Protein AF-A0AAD3CP32-F1 (afdb_monomer_lite)

Sequence (875 aa):
MKNHYMLLITLTLLAVNCCNANNIFVSIHEHEYEEVLSDRDNLRQKASFYEPKSVNEIVAQGLCKDNAHFRFMVERNGKRRRRNCSYLSTPKRSLVQKRRELCHGKVARKCKWSCGKCSNSAKNDSSFSFQLQWSGKVVRCKWITDTQKKKRKDRQTKYCSNSVIRNACKSSCGHFTLPTYSPTSLSTLSSAPSNFPSLSSYPSNNPSHSPSELSSTNPSFRPTSIPTLNPTTIPSNLPSMVPSLIPSSSPSLSLIPSSSPTLSFNPSSNPSISTVPSSLPSVSMQPTICENDSNYSFLIDAEGTMVSCDWLSSSPILGAYRRRLYCNSEVTSACKWSCGLCESSLFDDESFLFVDDDNIKRGCEWLTIGSDVYDTLSKQEQYCEKVMNATIVEEKCKLSCAKHNSVKRGLITNAQTNSIARSHFLDAVSWTYNFDIFLKEEEGASWFDLHGIEYVPMIAKPWILNGNKPKCVFRKGIYPKDNVDYPLCTTQQVIDDVARSKAERKNGAPVRFLIGFNELYKEPFTLQGWETAYFWSVYVQPAAVANNLTLVSPTLNANKSTVEWFATFLKQCYKRRNDENYPCDVDLIKKLNIHQYDCKESLWNSWYNGYDTSLLISSLLEHMEGYRDRADWKDYFMNRRKLWITETSCMWDIMNIKGKNRKFRLPYASSKEQCEQITGQKPDLYGKGSLAAMESLDSIERYAWWTLWNPTLLKPHYLTTKNGALTPVGRGFLNPGDKNVDCDFNGDMITADTAILHGQAELFFCKGTGTKMIRNIGKNSTVEFKIFMETDGNHAINVSYISAQKRPLTVQVNNNYESIQTFEMLETGKWCHEEGISTVLTLELDNFTMGENTITFGVNSTTDEAIIEWISIED

InterPro domains:
  IPR017853 Glycoside hydrolase superfamily [SSF51445] (435-710)
  IPR024655 Asl1-like, glycosyl hydrolase catalytic domain [PF11790] (503-731)

Radius of gyration: 39.51 Å; chains: 1; bounding box: 104×125×126 Å

pLDDT: mean 72.45, std 23.65, range [22.55, 98.62]

Foldseek 3Di:
DDDDDDDDDDDDDDDDDDDDDDDDDDDDDDDDDDDDDDDDDDDDDDDDDDDDDDPPPDPPPPQDAAQQPDWDWDADPNDIDIDGLCVLVDPPDDSVVSLVPQCDDPSVRRNVVSNVVDDDDQAAQPSDWDADPPPRDIDGLCVLVVDPPVSNVVSLVVQCVDVVSCSRNRNSNDDDDDDDDDDDDDDDDDDDDDDDDDDDDDDDDDDDDDDDDDDDDDDDDDDDDDDDDDDDDDDDDDDDDDDDDDDDDDDDDDDDDDDDDDDDDDDDDDDDDDDDDDDDDDDDDDDDDDAAQQPDWDDDDPVGDIDGLCVCVVDPVCNVVSLVPPVDVVSCVRSVVSNPVDQPQQAAQQPDWFADPVRDTDGLVVLCDDPDVVRNVCSLVVQQQDQGPNRRNCSRNVNSNQQQVDAFEEAAQQAQFDLLLVVLCLSHAQEYEHQALADDVSSPLVVCFSSQRAYEHEPADQFHDDPPHGCAGCDFPLDDPDNDGGHHDAQVNLLVSNLVRQVSSVSHHHHAAYEYYEPCCDPPHHDALLVSLQSCQGHVVSSCVSNNHQYEYYEAEPDLSRLLRPLSNQLNQLVQCPPPRRHRDPLSHQEYEYEYEAWALVVCCQQQQQDPRHPSLVSNLVNNPPRDDSVVSSCSQRPRYAYAHEEYFNQQHWDPDPPDDTDGAFPGAAQLRRLCSFQCVVCVGRNLIDLVSLSPGPSRSHYYYPHCDDDPAFGRTHQADSHNFGALNVQSSSRGSHNPRDSDGDFDWAFQVQKDKADPWDWDQFPLARAIWIFPAAQRIKIKDKDADQAWWKFKKKWKWADLAWFKKWKAKQPDPVQIDIHGDHHSNDDRVVNGGIHITIDIGTTDHHTMMMMMIRPPGNDTGIMTGTMGTRD

Structure (mmCIF, N/CA/C/O backbone):
data_AF-A0AAD3CP32-F1
#
_entry.id   AF-A0AAD3CP32-F1
#
loop_
_atom_site.group_PDB
_atom_site.id
_atom_site.type_symbol
_atom_site.label_atom_id
_atom_site.label_alt_id
_atom_site.label_comp_id
_atom_site.label_asym_id
_atom_site.label_entity_id
_atom_site.label_seq_id
_atom_site.pdbx_PDB_ins_code
_atom_site.Cartn_x
_atom_site.Cartn_y
_atom_site.Cartn_z
_atom_site.occupancy
_atom_site.B_iso_or_equiv
_atom_site.auth_seq_id
_atom_site.auth_comp_id
_atom_site.auth_asym_id
_atom_site.auth_atom_id
_atom_site.pdbx_PDB_model_num
ATOM 1 N N . MET A 1 1 ? 10.447 -48.781 40.431 1.00 39.16 1 MET A N 1
ATOM 2 C CA . MET A 1 1 ? 10.511 -50.220 40.786 1.00 39.16 1 MET A CA 1
ATOM 3 C C . MET A 1 1 ? 9.714 -50.407 42.068 1.00 39.16 1 MET A C 1
ATOM 5 O O . MET A 1 1 ? 9.981 -49.649 42.985 1.00 39.16 1 MET A O 1
ATOM 9 N N . LYS A 1 2 ? 8.736 -51.313 42.184 1.00 36.41 2 LYS A N 1
ATOM 10 C CA . LYS A 1 2 ? 8.257 -52.400 41.291 1.00 36.41 2 LYS A CA 1
ATOM 11 C C . LYS A 1 2 ? 6.708 -52.481 41.345 1.00 36.41 2 LYS A C 1
ATOM 13 O O . LYS A 1 2 ? 6.086 -51.639 41.976 1.00 36.41 2 LYS A O 1
ATOM 18 N N . ASN A 1 3 ? 6.140 -53.465 40.645 1.00 33.88 3 ASN A N 1
ATOM 19 C CA . ASN A 1 3 ? 4.770 -54.009 40.690 1.00 33.88 3 ASN A CA 1
ATOM 20 C C . ASN A 1 3 ? 3.940 -53.689 41.959 1.00 33.88 3 ASN A C 1
ATOM 22 O O . ASN A 1 3 ? 4.453 -53.886 43.056 1.00 33.88 3 ASN A O 1
ATOM 26 N N . HIS A 1 4 ? 2.639 -53.380 41.820 1.00 31.62 4 HIS A N 1
ATOM 27 C CA . HIS A 1 4 ? 1.517 -54.304 42.128 1.00 31.62 4 HIS A CA 1
ATOM 28 C C . HIS A 1 4 ? 0.116 -53.639 42.009 1.00 31.62 4 HIS A C 1
ATOM 30 O O . HIS A 1 4 ? -0.079 -52.507 42.423 1.00 31.62 4 HIS A O 1
ATOM 36 N N . TYR A 1 5 ? -0.835 -54.392 41.437 1.00 31.75 5 TYR A N 1
ATOM 37 C CA . TYR A 1 5 ? -2.256 -54.572 41.814 1.00 31.75 5 TYR A CA 1
ATOM 38 C C . TYR A 1 5 ? -3.127 -53.438 42.437 1.00 31.75 5 TYR A C 1
ATOM 40 O O . TYR A 1 5 ? -2.931 -53.064 43.583 1.00 31.75 5 TYR A O 1
ATOM 48 N N . MET A 1 6 ? -4.261 -53.183 41.753 1.00 27.52 6 MET A N 1
ATOM 49 C CA . MET A 1 6 ? -5.658 -53.118 42.268 1.00 27.52 6 MET A CA 1
ATOM 50 C C . MET A 1 6 ? -6.206 -51.970 43.163 1.00 27.52 6 MET A C 1
ATOM 52 O O . MET A 1 6 ? -5.513 -51.352 43.954 1.00 27.52 6 MET A O 1
ATOM 56 N N . LEU A 1 7 ? -7.544 -51.832 43.054 1.00 26.80 7 LEU A N 1
ATOM 57 C CA . LEU A 1 7 ? -8.559 -51.200 43.933 1.00 26.80 7 LEU A CA 1
ATOM 58 C C . LEU A 1 7 ? -8.603 -49.659 44.146 1.00 26.80 7 LEU A C 1
ATOM 60 O O . LEU A 1 7 ? -7.890 -49.088 44.958 1.00 26.80 7 LEU A O 1
ATOM 64 N N . LEU A 1 8 ? -9.552 -49.015 43.445 1.00 26.50 8 LEU A N 1
ATOM 65 C CA . LEU A 1 8 ? -10.843 -48.479 43.953 1.00 26.50 8 LEU A CA 1
ATOM 66 C C . LEU A 1 8 ? -10.990 -47.845 45.372 1.00 26.50 8 LEU A C 1
ATOM 68 O O . LEU A 1 8 ? -10.505 -48.378 46.359 1.00 26.50 8 LEU A O 1
ATOM 72 N N . ILE A 1 9 ? -11.913 -46.855 45.428 1.00 27.30 9 ILE A N 1
ATOM 73 C CA . ILE A 1 9 ? -12.811 -46.424 46.547 1.00 27.30 9 ILE A CA 1
ATOM 74 C C . ILE A 1 9 ? -12.435 -45.189 47.431 1.00 27.30 9 ILE A C 1
ATOM 76 O O . ILE A 1 9 ? -11.701 -45.256 48.405 1.00 27.30 9 ILE A O 1
ATOM 80 N N . THR A 1 10 ? -13.058 -44.057 47.051 1.00 27.77 10 THR A N 1
ATOM 81 C CA . THR A 1 10 ? -13.763 -42.990 47.826 1.00 27.77 10 THR A CA 1
ATOM 82 C C . THR A 1 10 ? -13.176 -42.235 49.048 1.00 27.77 10 THR A C 1
ATOM 84 O O . THR A 1 10 ? -13.001 -42.794 50.119 1.00 27.77 10 THR A O 1
ATOM 87 N N . LEU A 1 11 ? -13.177 -40.896 48.902 1.00 26.94 11 LEU A N 1
ATOM 88 C CA . LEU A 1 11 ? -13.804 -39.846 49.752 1.00 26.94 11 LEU A CA 1
ATOM 89 C C . LEU A 1 11 ? -13.490 -39.639 51.264 1.00 26.94 11 LEU A C 1
ATOM 91 O O . LEU A 1 11 ? -13.594 -40.520 52.105 1.00 26.94 11 LEU A O 1
ATOM 95 N N . THR A 1 12 ? -13.402 -38.333 51.578 1.00 27.77 12 THR A N 1
ATOM 96 C CA . THR A 1 12 ? -13.848 -37.601 52.795 1.00 27.77 12 THR A CA 1
ATOM 97 C C . THR A 1 12 ? -13.090 -37.654 54.139 1.00 27.77 12 THR A C 1
ATOM 99 O O . THR A 1 12 ? -13.173 -38.613 54.886 1.00 27.77 12 THR A O 1
ATOM 102 N N . LEU A 1 13 ? -12.593 -36.454 54.497 1.00 25.73 13 LEU A N 1
ATOM 103 C CA . LEU A 1 13 ? -12.789 -35.716 55.767 1.00 25.73 13 LEU A CA 1
ATOM 104 C C . LEU A 1 13 ? -12.145 -36.180 57.095 1.00 25.73 13 LEU A C 1
ATOM 106 O O . LEU A 1 13 ? -12.479 -37.224 57.632 1.00 25.73 13 LEU A O 1
ATOM 110 N N . LEU A 1 14 ? -11.449 -35.202 57.712 1.00 25.34 14 LEU A N 1
ATOM 111 C CA . LEU A 1 14 ? -11.259 -34.969 59.163 1.00 25.34 14 LEU A CA 1
ATOM 112 C C . LEU A 1 14 ? -10.405 -36.000 59.953 1.00 25.34 14 LEU A C 1
ATOM 114 O O . LEU A 1 14 ? -10.471 -37.192 59.709 1.00 25.34 14 LEU A O 1
ATOM 118 N N . ALA A 1 15 ? -9.609 -35.633 60.970 1.00 26.36 15 ALA A N 1
ATOM 119 C CA . ALA A 1 15 ? -9.033 -34.343 61.396 1.00 26.36 15 ALA A CA 1
ATOM 120 C C . ALA A 1 15 ? -7.968 -34.592 62.507 1.00 26.36 15 ALA A C 1
ATOM 122 O O . ALA A 1 15 ? -7.661 -35.736 62.818 1.00 26.36 15 ALA A O 1
ATOM 123 N N . VAL A 1 16 ? -7.543 -33.513 63.192 1.00 27.88 16 VAL A N 1
ATOM 124 C CA . VAL A 1 16 ? -7.244 -33.484 64.648 1.00 27.88 16 VAL A CA 1
ATOM 125 C C . VAL A 1 16 ? -5.878 -34.028 65.150 1.00 27.88 16 VAL A C 1
ATOM 127 O O . VAL A 1 16 ? -5.625 -35.223 65.175 1.00 27.88 16 VAL A O 1
ATOM 130 N N . ASN A 1 17 ? -5.102 -33.092 65.734 1.00 27.44 17 ASN A N 1
ATOM 131 C CA . ASN A 1 17 ? -4.203 -33.232 66.906 1.00 27.44 17 ASN A CA 1
ATOM 132 C C . ASN A 1 17 ? -2.857 -34.004 66.788 1.00 27.44 17 ASN A C 1
ATOM 134 O O . ASN A 1 17 ? -2.734 -34.959 66.038 1.00 27.44 17 ASN A O 1
ATOM 138 N N . CYS A 1 18 ? -1.795 -33.669 67.549 1.00 23.56 18 CYS A N 1
ATOM 139 C CA . CYS A 1 18 ? -1.496 -32.461 68.357 1.00 23.56 18 CYS A CA 1
ATOM 140 C C . CYS A 1 18 ? 0.010 -32.352 68.709 1.00 23.56 18 CYS A C 1
ATOM 142 O O . CYS A 1 18 ? 0.764 -33.287 68.457 1.00 23.56 18 CYS A O 1
ATOM 144 N N . CYS A 1 19 ? 0.374 -31.275 69.433 1.00 25.73 19 CYS A N 1
ATOM 145 C CA . CYS A 1 19 ? 1.624 -31.082 70.200 1.00 25.73 19 CYS A CA 1
ATOM 146 C C . CYS A 1 19 ? 2.928 -30.915 69.384 1.00 25.73 19 CYS A C 1
ATOM 148 O O . CYS A 1 19 ? 3.061 -31.446 68.292 1.00 25.73 19 CYS A O 1
ATOM 150 N N . ASN A 1 20 ? 3.994 -30.260 69.868 1.00 28.55 20 ASN A N 1
ATOM 151 C CA . ASN A 1 20 ? 4.216 -29.175 70.854 1.00 28.55 20 ASN A CA 1
ATOM 152 C C . ASN A 1 20 ? 5.706 -28.761 70.707 1.00 28.55 20 ASN A C 1
ATOM 154 O O . ASN A 1 20 ? 6.508 -29.567 70.249 1.00 28.55 20 ASN A O 1
ATOM 158 N N . ALA A 1 21 ? 6.211 -27.603 71.136 1.00 29.06 21 ALA A N 1
ATOM 159 C CA . ALA A 1 21 ? 5.653 -26.270 71.384 1.00 29.06 21 ALA A CA 1
ATOM 160 C C . ALA A 1 21 ? 6.848 -25.304 71.563 1.00 29.06 21 ALA A C 1
ATOM 162 O O . ALA A 1 21 ? 7.883 -25.742 72.061 1.00 29.06 21 ALA A O 1
ATOM 163 N N . ASN A 1 22 ? 6.708 -24.021 71.193 1.00 31.23 22 ASN A N 1
ATOM 164 C CA . ASN A 1 22 ? 7.296 -22.863 71.902 1.00 31.23 22 ASN A CA 1
ATOM 165 C C . ASN A 1 22 ? 6.986 -21.522 71.184 1.00 31.23 22 ASN A C 1
ATOM 167 O O . ASN A 1 22 ? 7.758 -21.066 70.348 1.00 31.23 22 ASN A O 1
ATOM 171 N N . ASN A 1 23 ? 5.831 -20.927 71.524 1.00 30.47 23 ASN A N 1
ATOM 172 C CA . ASN A 1 23 ? 5.714 -19.688 72.328 1.00 30.47 23 ASN A CA 1
ATOM 173 C C . ASN A 1 23 ? 6.489 -18.414 71.883 1.00 30.47 23 ASN A C 1
ATOM 175 O O . ASN A 1 23 ? 7.665 -18.493 71.562 1.00 30.47 23 ASN A O 1
ATOM 179 N N . ILE A 1 24 ? 5.986 -17.166 71.971 1.00 30.86 24 ILE A N 1
ATOM 180 C CA . ILE A 1 24 ? 4.688 -16.504 72.319 1.00 30.86 24 ILE A CA 1
ATOM 181 C C . ILE A 1 24 ? 4.928 -14.976 72.040 1.00 30.86 24 ILE A C 1
ATOM 183 O O . ILE A 1 24 ? 6.096 -14.595 71.993 1.00 30.86 24 ILE A O 1
ATOM 187 N N . PHE A 1 25 ? 4.049 -13.975 71.855 1.00 28.53 25 PHE A N 1
ATOM 188 C CA . PHE A 1 25 ? 2.601 -13.665 71.685 1.00 28.53 25 PHE A CA 1
ATOM 189 C C . PHE A 1 25 ? 2.569 -12.175 71.175 1.00 28.53 25 PHE A C 1
ATOM 191 O O . PHE A 1 25 ? 3.629 -11.550 71.168 1.00 28.53 25 PHE A O 1
ATOM 198 N N . VAL A 1 26 ? 1.515 -11.441 70.773 1.00 26.98 26 VAL A N 1
ATOM 199 C CA . VAL A 1 26 ? 0.077 -11.584 70.408 1.00 26.98 26 VAL A CA 1
ATOM 200 C C . VAL A 1 26 ? -0.237 -10.325 69.517 1.00 26.98 26 VAL A C 1
ATOM 202 O O . VAL A 1 26 ? 0.573 -9.399 69.513 1.00 26.98 26 VAL A O 1
ATOM 205 N N . SER A 1 27 ? -1.153 -10.299 68.533 1.00 25.36 27 SER A N 1
ATOM 206 C CA . SER A 1 27 ? -2.599 -9.926 68.576 1.00 25.36 27 SER A CA 1
ATOM 207 C C . SER A 1 27 ? -2.930 -8.570 69.278 1.00 25.36 27 SER A C 1
ATOM 209 O O . SER A 1 27 ? -2.135 -8.114 70.090 1.00 25.36 27 SER A O 1
ATOM 211 N N . ILE A 1 28 ? -4.019 -7.819 69.023 1.00 25.94 28 ILE A N 1
ATOM 212 C CA . ILE A 1 28 ? -5.336 -8.097 68.392 1.00 25.94 28 ILE A CA 1
ATOM 213 C C . ILE A 1 28 ? -5.835 -6.886 67.534 1.00 25.94 28 ILE A C 1
ATOM 215 O O . ILE A 1 28 ? -5.091 -5.927 67.324 1.00 25.94 28 ILE A O 1
ATOM 219 N N . HIS A 1 29 ? -7.079 -6.946 67.028 1.00 25.47 29 HIS A N 1
ATOM 220 C CA . HIS A 1 29 ? -7.887 -5.862 66.415 1.00 25.47 29 HIS A CA 1
ATOM 221 C C . HIS A 1 29 ? -8.363 -4.817 67.493 1.00 25.47 29 HIS A C 1
ATOM 223 O O . HIS A 1 29 ? -7.844 -4.865 68.604 1.00 25.47 29 HIS A O 1
ATOM 229 N N . GLU A 1 30 ? -9.257 -3.821 67.306 1.00 26.33 30 GLU A N 1
ATOM 230 C CA . GLU A 1 30 ? -10.443 -3.696 66.423 1.00 26.33 30 GLU A CA 1
ATOM 231 C C . GLU A 1 30 ? -11.092 -2.274 66.412 1.00 26.33 30 GLU A C 1
ATOM 233 O O . GLU A 1 30 ? -10.814 -1.476 67.301 1.00 26.33 30 GLU A O 1
ATOM 238 N N . HIS A 1 31 ? -11.964 -2.015 65.416 1.00 26.44 31 HIS A N 1
ATOM 239 C CA . HIS A 1 31 ? -13.044 -0.995 65.282 1.00 26.44 31 HIS A CA 1
ATOM 240 C C . HIS A 1 31 ? -12.833 0.532 65.535 1.00 26.44 31 HIS A C 1
ATOM 242 O O . HIS A 1 31 ? -11.725 1.032 65.725 1.00 26.44 31 HIS A O 1
ATOM 248 N N . GLU A 1 32 ? -13.928 1.289 65.343 1.00 30.45 32 GLU A N 1
ATOM 249 C CA . GLU A 1 32 ? -14.049 2.752 65.146 1.00 30.45 32 GLU A CA 1
ATOM 250 C C . GLU A 1 32 ? -14.743 3.471 66.329 1.00 30.45 32 GLU A C 1
ATOM 252 O O . GLU A 1 32 ? -15.323 2.797 67.173 1.00 30.45 32 GLU A O 1
ATOM 257 N N . TYR A 1 33 ? -14.728 4.819 66.363 1.00 25.20 33 TYR A N 1
ATOM 258 C CA . TYR A 1 33 ? -15.902 5.719 66.548 1.00 25.20 33 TYR A CA 1
ATOM 259 C C . TYR A 1 33 ? -15.479 7.216 66.523 1.00 25.20 33 TYR A C 1
ATOM 261 O O . TYR A 1 33 ? -14.292 7.526 66.645 1.00 25.20 33 TYR A O 1
ATOM 269 N N . GLU A 1 34 ? -16.432 8.145 66.347 1.00 31.12 34 GLU A N 1
ATOM 270 C CA . GLU A 1 34 ? -16.225 9.612 66.363 1.00 31.12 34 GLU A CA 1
ATOM 271 C C . GLU A 1 34 ? -16.797 10.287 67.626 1.00 31.12 34 GLU A C 1
ATOM 273 O O . GLU A 1 34 ? -17.895 9.937 68.043 1.00 31.12 34 GLU A O 1
ATOM 278 N N . GLU A 1 35 ? -16.099 11.307 68.152 1.00 25.42 35 GLU A N 1
ATOM 279 C CA . GLU A 1 35 ? -16.643 12.500 68.845 1.00 25.42 35 GLU A CA 1
ATOM 280 C C . GLU A 1 35 ? -15.539 13.598 68.952 1.00 25.42 35 GLU A C 1
ATOM 282 O O . GLU A 1 35 ? -14.399 13.394 68.527 1.00 25.42 35 GLU A O 1
ATOM 287 N N . VAL A 1 36 ? -15.798 14.757 69.574 1.00 26.14 36 VAL A N 1
ATOM 288 C CA . VAL A 1 36 ? -16.432 15.981 69.026 1.00 26.14 36 VAL A CA 1
ATOM 289 C C . VAL A 1 36 ? -16.511 17.039 70.155 1.00 26.14 36 VAL A C 1
ATOM 291 O O . VAL A 1 36 ? -16.858 16.690 71.274 1.00 26.14 36 VAL A O 1
ATOM 294 N N . LEU A 1 37 ? -16.238 18.328 69.856 1.00 27.14 37 LEU A N 1
ATOM 295 C CA . LEU A 1 37 ? -16.334 19.497 70.781 1.00 27.14 37 LEU A CA 1
ATOM 296 C C . LEU A 1 37 ? -15.389 19.454 72.027 1.00 27.14 37 LEU A C 1
ATOM 298 O O . LEU A 1 37 ? -14.856 18.410 72.373 1.00 27.14 37 LEU A O 1
ATOM 302 N N . SER A 1 38 ? -15.043 20.546 72.735 1.00 25.84 38 SER A N 1
ATOM 303 C CA . SER A 1 38 ? -15.103 22.011 72.486 1.00 25.84 38 SER A CA 1
ATOM 304 C C . SER A 1 38 ? -14.211 22.789 73.485 1.00 25.84 38 SER A C 1
ATOM 306 O O . SER A 1 38 ? -13.986 22.283 74.577 1.00 25.84 38 SER A O 1
ATOM 308 N N . ASP A 1 39 ? -13.872 24.055 73.164 1.00 28.64 39 ASP A N 1
ATOM 309 C CA . ASP A 1 39 ? -13.614 25.177 74.112 1.00 28.64 39 ASP A CA 1
ATOM 310 C C . ASP A 1 39 ? -12.395 25.106 75.096 1.00 28.64 39 ASP A C 1
ATOM 312 O O . ASP A 1 39 ? -11.901 24.036 75.425 1.00 28.64 39 ASP A O 1
ATOM 316 N N . ARG A 1 40 ? -11.807 26.211 75.612 1.00 27.50 40 ARG A N 1
ATOM 317 C CA . ARG A 1 40 ? -11.730 27.621 75.140 1.00 27.50 40 ARG A CA 1
ATOM 318 C C . ARG A 1 40 ? -10.589 28.427 75.815 1.00 27.50 40 ARG A C 1
ATOM 320 O O . ARG A 1 40 ? -9.944 27.960 76.743 1.00 27.50 40 ARG A O 1
ATOM 327 N N . ASP A 1 41 ? -10.421 29.667 75.341 1.00 27.50 41 ASP A N 1
ATOM 328 C CA . ASP A 1 41 ? -9.926 30.879 76.029 1.00 27.50 41 ASP A CA 1
ATOM 329 C C . ASP A 1 41 ? -8.523 30.941 76.675 1.00 27.50 41 ASP A C 1
ATOM 331 O O . ASP A 1 41 ? -8.298 30.592 77.831 1.00 27.50 41 ASP A O 1
ATOM 335 N N . ASN A 1 42 ? -7.610 31.618 75.964 1.00 27.52 42 ASN A N 1
ATOM 336 C CA . ASN A 1 42 ? -7.058 32.939 76.338 1.00 27.52 42 ASN A CA 1
ATOM 337 C C . ASN A 1 42 ? -6.436 33.559 75.054 1.00 27.52 42 ASN A C 1
ATOM 339 O O . ASN A 1 42 ? -5.677 32.879 74.372 1.00 27.52 42 ASN A O 1
ATOM 343 N N . LEU A 1 43 ? -6.778 34.748 74.525 1.00 26.69 43 LEU A N 1
ATOM 344 C CA . LEU A 1 43 ? -7.010 36.090 75.106 1.00 26.69 43 LEU A CA 1
ATOM 345 C C . LEU A 1 43 ? -5.732 36.651 75.780 1.00 26.69 43 LEU A C 1
ATOM 347 O O . LEU A 1 43 ? -5.093 35.946 76.543 1.00 26.69 43 LEU A O 1
ATOM 351 N N . ARG A 1 44 ? -5.281 37.901 75.560 1.00 25.66 44 ARG A N 1
ATOM 352 C CA . ARG A 1 44 ? -5.787 39.039 74.749 1.00 25.66 44 ARG A CA 1
ATOM 353 C C . ARG A 1 44 ? -4.655 40.082 74.522 1.00 25.66 44 ARG A C 1
ATOM 355 O O . ARG A 1 44 ? -3.570 39.917 75.063 1.00 25.66 44 ARG A O 1
ATOM 362 N N . GLN A 1 45 ? -4.982 41.213 73.870 1.00 27.12 45 GLN A N 1
ATOM 363 C CA . GLN A 1 45 ? -4.151 42.429 73.636 1.00 27.12 45 GLN A CA 1
ATOM 364 C C . GLN A 1 45 ? -3.146 42.328 72.458 1.00 27.12 45 GLN A C 1
ATOM 366 O O . GLN A 1 45 ? -2.524 41.292 72.280 1.00 27.12 45 GLN A O 1
ATOM 371 N N . LYS A 1 46 ? -2.939 43.357 71.610 1.00 28.05 46 LYS A N 1
ATOM 372 C CA . LYS A 1 46 ? -3.469 44.748 71.565 1.00 28.05 46 LYS A CA 1
ATOM 373 C C . LYS A 1 46 ? -3.623 45.250 70.100 1.00 28.05 46 LYS A C 1
ATOM 375 O O . LYS A 1 46 ? -3.126 44.610 69.182 1.00 28.05 46 LYS A O 1
ATOM 380 N N . ALA A 1 47 ? -4.345 46.360 69.900 1.00 23.80 47 ALA A N 1
ATOM 381 C CA . ALA A 1 47 ? -4.644 47.007 68.601 1.00 23.80 47 ALA A CA 1
ATOM 382 C C . ALA A 1 47 ? -3.422 47.806 68.034 1.00 23.80 47 ALA A C 1
ATOM 384 O O . ALA A 1 47 ? -2.402 47.861 68.715 1.00 23.80 47 ALA A O 1
ATOM 385 N N . SER A 1 48 ? -3.416 48.432 66.840 1.00 23.89 48 SER A N 1
ATOM 386 C CA . SER A 1 48 ? -4.534 49.051 66.093 1.00 23.89 48 SER A CA 1
ATOM 387 C C . SER A 1 48 ? -4.279 49.390 64.599 1.00 23.89 48 SER A C 1
ATOM 389 O O . SER A 1 48 ? -3.191 49.838 64.261 1.00 23.89 48 SER A O 1
ATOM 391 N N . PHE A 1 49 ? -5.372 49.372 63.813 1.00 25.70 49 PHE A N 1
ATOM 392 C CA . PHE A 1 49 ? -5.727 50.223 62.645 1.00 25.70 49 PHE A CA 1
ATOM 393 C C . PHE A 1 49 ? -5.040 50.111 61.250 1.00 25.70 49 PHE A C 1
ATOM 395 O O . PHE A 1 49 ? -3.839 49.915 61.118 1.00 25.70 49 PHE A O 1
ATOM 402 N N . TYR A 1 50 ? -5.882 50.378 60.232 1.00 22.55 50 TYR A N 1
ATOM 403 C CA . TYR A 1 50 ? -5.678 50.537 58.774 1.00 22.55 50 TYR A CA 1
ATOM 404 C C . TYR A 1 50 ? -5.422 49.305 57.869 1.00 22.55 50 TYR A C 1
ATOM 406 O O . TYR A 1 50 ? -4.622 48.416 58.140 1.00 22.55 50 TYR A O 1
ATOM 414 N N . GLU A 1 51 ? -6.160 49.307 56.752 1.00 24.41 51 GLU A N 1
ATOM 415 C CA . GLU A 1 51 ? -6.243 48.323 55.657 1.00 24.41 51 GLU A CA 1
ATOM 416 C C . GLU A 1 51 ? -5.404 48.754 54.423 1.00 24.41 51 GLU A C 1
ATOM 418 O O . GLU A 1 51 ? -4.868 49.864 54.424 1.00 24.41 51 GLU A O 1
ATOM 423 N N . PRO A 1 52 ? -5.384 48.009 53.291 1.00 35.94 52 PRO A N 1
ATOM 424 C CA . PRO A 1 52 ? -5.453 46.550 53.098 1.00 35.94 52 PRO A CA 1
ATOM 425 C C . PRO A 1 52 ? -4.264 46.010 52.264 1.00 35.94 52 PRO A C 1
ATOM 427 O O . PRO A 1 52 ? -3.662 46.737 51.474 1.00 35.94 52 PRO A O 1
ATOM 430 N N . LYS A 1 53 ? -3.994 44.692 52.307 1.00 25.20 53 LYS A N 1
ATOM 431 C CA . LYS A 1 53 ? -3.262 43.976 51.232 1.00 25.20 53 LYS A CA 1
ATOM 432 C C . LYS A 1 53 ? -3.825 42.574 50.975 1.00 25.20 53 LYS A C 1
ATOM 434 O O . LYS A 1 53 ? -4.306 41.907 51.884 1.00 25.20 53 LYS A O 1
ATOM 439 N N . SER A 1 54 ? -3.767 42.140 49.715 1.00 27.05 54 SER A N 1
ATOM 440 C CA . SER A 1 54 ? -4.383 40.903 49.214 1.00 27.05 54 SER A CA 1
ATOM 441 C C . SER A 1 54 ? -3.713 39.615 49.712 1.00 27.05 54 SER A C 1
ATOM 443 O O . SER A 1 54 ? -2.490 39.527 49.781 1.00 27.05 54 SER A O 1
ATOM 445 N N . VAL A 1 55 ? -4.519 38.571 49.925 1.00 29.22 55 VAL A N 1
ATOM 446 C CA . VAL A 1 55 ? -4.163 37.282 50.566 1.00 29.22 55 VAL A CA 1
ATOM 447 C C . VAL A 1 55 ? -3.094 36.437 49.826 1.00 29.22 55 VAL A C 1
ATOM 449 O O . VAL A 1 55 ? -2.550 35.488 50.390 1.00 29.22 55 VAL A O 1
ATOM 452 N N . ASN A 1 56 ? -2.730 36.771 48.583 1.00 28.94 56 ASN A N 1
ATOM 453 C CA . ASN A 1 56 ? -2.010 35.861 47.677 1.00 28.94 56 ASN A CA 1
ATOM 454 C C . ASN A 1 56 ? -0.482 35.701 47.876 1.00 28.94 56 ASN A C 1
ATOM 456 O O . ASN A 1 56 ? 0.100 34.838 47.220 1.00 28.94 56 ASN A O 1
ATOM 460 N N . GLU A 1 57 ? 0.196 36.454 48.754 1.00 28.91 57 GLU A N 1
ATOM 461 C CA . GLU A 1 57 ? 1.679 36.427 48.818 1.00 28.91 57 GLU A CA 1
ATOM 462 C C . GLU A 1 57 ? 2.311 35.550 49.925 1.00 28.91 57 GLU A C 1
ATOM 464 O O . GLU A 1 57 ? 3.496 35.222 49.841 1.00 28.91 57 GLU A O 1
ATOM 469 N N . ILE A 1 58 ? 1.568 35.111 50.951 1.00 28.30 58 ILE A N 1
ATOM 470 C CA . ILE A 1 58 ? 2.191 34.564 52.184 1.00 28.30 58 ILE A CA 1
ATOM 471 C C . ILE A 1 58 ? 2.402 33.030 52.180 1.00 28.30 58 ILE A C 1
ATOM 473 O O . ILE A 1 58 ? 3.292 32.523 52.864 1.00 28.30 58 ILE A O 1
ATOM 477 N N . VAL A 1 59 ? 1.665 32.252 51.377 1.00 30.73 59 VAL A N 1
ATOM 478 C CA . VAL A 1 59 ? 1.671 30.767 51.475 1.00 30.73 59 VAL A CA 1
ATOM 479 C C . VAL A 1 59 ? 2.794 30.083 50.660 1.00 30.73 59 VAL A C 1
ATOM 481 O O . VAL A 1 59 ? 3.134 28.919 50.895 1.00 30.73 59 VAL A O 1
ATOM 484 N N . ALA A 1 60 ? 3.443 30.789 49.728 1.00 31.00 60 ALA A N 1
ATOM 485 C CA . ALA A 1 60 ? 4.342 30.176 48.738 1.00 31.00 60 ALA A CA 1
ATOM 486 C C . ALA A 1 60 ? 5.657 29.580 49.300 1.00 31.00 60 ALA A C 1
ATOM 488 O O . ALA A 1 60 ? 6.205 28.637 48.723 1.00 31.00 60 ALA A O 1
ATOM 489 N N . GLN A 1 61 ? 6.190 30.094 50.417 1.00 35.81 61 GLN A N 1
ATOM 490 C CA . GLN A 1 61 ? 7.579 29.816 50.832 1.00 35.81 61 GLN A CA 1
ATOM 491 C C . GLN A 1 61 ? 7.769 28.560 51.718 1.00 35.81 61 GLN A C 1
ATOM 493 O O . GLN A 1 61 ? 8.898 28.177 52.035 1.00 35.81 61 GLN A O 1
ATOM 498 N N . GLY A 1 62 ? 6.691 27.873 52.114 1.00 42.16 62 GLY A N 1
ATOM 499 C CA . GLY A 1 62 ? 6.767 26.736 53.048 1.00 42.16 62 GLY A CA 1
ATOM 500 C C . GLY A 1 62 ? 7.008 25.350 52.424 1.00 42.16 62 GLY A C 1
ATOM 501 O O . GLY A 1 62 ? 7.586 24.470 53.070 1.00 42.16 62 GLY A O 1
ATOM 502 N N . LEU A 1 63 ? 6.543 25.118 51.191 1.00 47.28 63 LEU A N 1
ATOM 503 C CA . LEU A 1 63 ? 6.100 23.777 50.763 1.00 47.28 63 LEU A CA 1
ATOM 504 C C . LEU A 1 63 ? 7.123 22.906 50.009 1.00 47.28 63 LEU A C 1
ATOM 506 O O . LEU A 1 63 ? 6.911 21.689 49.914 1.00 47.28 63 LEU A O 1
ATOM 510 N N . CYS A 1 64 ? 8.228 23.477 49.517 1.00 58.88 64 CYS A N 1
ATOM 511 C CA . CYS A 1 64 ? 9.301 22.765 48.809 1.00 58.88 64 CYS A CA 1
ATOM 512 C C . CYS A 1 64 ? 10.633 22.834 49.582 1.00 58.88 64 CYS A C 1
ATOM 514 O O . CYS A 1 64 ? 11.497 23.662 49.311 1.00 58.88 64 CYS A O 1
ATOM 516 N N . LYS A 1 65 ? 10.810 21.929 50.549 1.00 64.75 65 LYS A N 1
ATOM 517 C CA . LYS A 1 65 ? 12.105 21.625 51.179 1.00 64.75 65 LYS A CA 1
ATOM 518 C C . LYS A 1 65 ? 12.124 20.192 51.703 1.00 64.75 65 LYS A C 1
ATOM 520 O O . LYS A 1 65 ? 11.070 19.603 51.955 1.00 64.75 65 LYS A O 1
ATOM 525 N N . ASP A 1 66 ? 13.317 19.625 51.856 1.00 74.81 66 ASP A N 1
ATOM 526 C CA . ASP A 1 66 ? 13.490 18.378 52.603 1.00 74.81 66 ASP A CA 1
ATOM 527 C C . ASP A 1 66 ? 13.253 18.626 54.096 1.00 74.81 66 ASP A C 1
ATOM 529 O O . ASP A 1 66 ? 13.668 19.645 54.650 1.00 74.81 66 ASP A O 1
ATOM 533 N N . ASN A 1 67 ? 12.619 17.677 54.781 1.00 80.38 67 ASN A N 1
ATOM 534 C CA . ASN A 1 67 ? 12.486 17.736 56.228 1.00 80.38 67 AS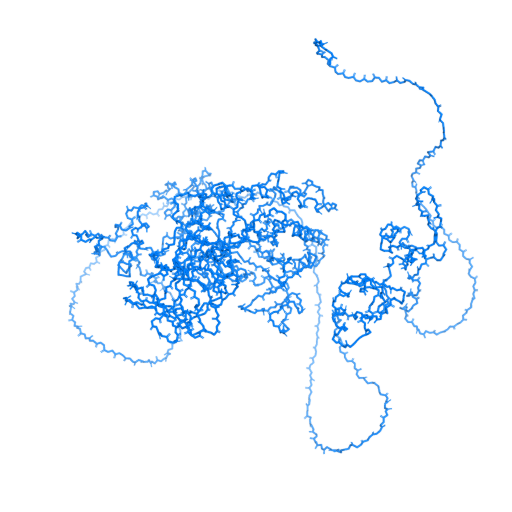N A CA 1
ATOM 535 C C . ASN A 1 67 ? 13.835 17.380 56.881 1.00 80.38 67 ASN A C 1
ATOM 537 O O . ASN A 1 67 ? 14.236 16.215 56.910 1.00 80.38 67 ASN A O 1
ATOM 541 N N . ALA A 1 68 ? 14.524 18.387 57.425 1.00 75.12 68 ALA A N 1
ATOM 542 C CA . ALA A 1 68 ? 15.872 18.265 57.986 1.00 75.12 68 ALA A CA 1
ATOM 543 C C . ALA A 1 68 ? 15.998 17.236 59.130 1.00 75.12 68 ALA A C 1
ATOM 545 O O . ALA A 1 68 ? 17.080 16.679 59.343 1.00 75.12 68 ALA A O 1
ATOM 546 N N . HIS A 1 69 ? 14.900 16.924 59.824 1.00 76.88 69 HIS A N 1
ATOM 547 C CA . HIS A 1 69 ? 14.849 15.974 60.942 1.00 76.88 69 HIS A CA 1
ATOM 548 C C . HIS A 1 69 ? 14.427 14.562 60.507 1.00 76.88 69 HIS A C 1
ATOM 550 O O . HIS A 1 69 ? 14.693 13.596 61.220 1.00 76.88 69 HIS A O 1
ATOM 556 N N . PHE A 1 70 ? 13.833 14.398 59.319 1.00 89.75 70 PHE A N 1
ATOM 557 C CA . PHE A 1 70 ? 13.379 13.095 58.841 1.00 89.75 70 PHE A CA 1
ATOM 558 C C . PHE A 1 70 ? 14.553 12.138 58.616 1.00 89.75 70 PHE A C 1
ATOM 560 O O . PHE A 1 70 ? 15.582 12.480 58.019 1.00 89.75 70 PHE A O 1
ATOM 567 N N . ARG A 1 71 ? 14.392 10.908 59.105 1.00 87.56 71 ARG A N 1
ATOM 568 C CA . ARG A 1 71 ? 15.352 9.819 58.949 1.00 87.56 71 ARG A CA 1
ATOM 569 C C . ARG A 1 71 ? 14.615 8.558 58.513 1.00 87.56 71 ARG A C 1
ATOM 571 O O . ARG A 1 71 ? 13.533 8.280 59.020 1.00 87.56 71 ARG A O 1
ATOM 578 N N . PHE A 1 72 ? 15.226 7.788 57.625 1.00 89.81 72 PHE A N 1
ATOM 579 C CA . PHE A 1 72 ? 14.725 6.501 57.142 1.00 89.81 72 PHE A CA 1
ATOM 580 C C . PHE A 1 72 ? 15.843 5.454 57.193 1.00 89.81 72 PHE A C 1
ATOM 582 O O . PHE A 1 72 ? 17.024 5.801 57.278 1.00 89.81 72 PHE A O 1
ATOM 589 N N . MET A 1 73 ? 15.482 4.174 57.184 1.00 84.81 73 MET A N 1
ATOM 590 C CA . MET A 1 73 ? 16.454 3.080 57.170 1.00 84.81 73 MET A CA 1
ATOM 591 C C . MET A 1 73 ? 16.823 2.719 55.732 1.00 84.81 73 MET A C 1
ATOM 593 O O . MET A 1 73 ? 15.982 2.760 54.840 1.00 84.81 73 MET A O 1
ATOM 597 N N . VAL A 1 74 ? 18.089 2.365 55.519 1.00 84.62 74 VAL A N 1
ATOM 598 C CA . VAL A 1 74 ? 18.579 1.755 54.280 1.00 84.62 74 VAL A CA 1
ATOM 599 C C . VAL A 1 74 ? 19.257 0.445 54.651 1.00 84.62 74 VAL A C 1
ATOM 601 O O . VAL A 1 74 ? 20.094 0.403 55.555 1.00 84.62 74 VAL A O 1
ATOM 604 N N . GLU A 1 75 ? 18.873 -0.616 53.959 1.00 80.31 75 GLU A N 1
ATOM 605 C CA . GLU A 1 75 ? 19.263 -1.996 54.221 1.00 80.31 75 GLU A CA 1
ATOM 606 C C . GLU A 1 75 ? 20.113 -2.499 53.056 1.00 80.31 75 GLU A C 1
ATOM 608 O O . GLU A 1 75 ? 19.742 -2.321 51.896 1.00 80.31 75 GLU A O 1
ATOM 613 N N . ARG A 1 76 ? 21.311 -3.022 53.341 1.00 67.69 76 ARG A N 1
ATOM 614 C CA . ARG A 1 76 ? 22.255 -3.438 52.296 1.00 67.69 76 ARG A CA 1
ATOM 615 C C . ARG A 1 76 ? 23.291 -4.415 52.843 1.00 67.69 76 ARG A C 1
ATOM 617 O O . ARG A 1 76 ? 23.883 -4.146 53.886 1.00 67.69 76 ARG A O 1
ATOM 624 N N . ASN A 1 77 ? 23.521 -5.519 52.127 1.00 64.00 77 ASN A N 1
ATOM 625 C CA . ASN A 1 77 ? 24.435 -6.600 52.528 1.00 64.00 77 ASN A CA 1
ATOM 626 C C . ASN A 1 77 ? 24.179 -7.049 53.990 1.00 64.00 77 ASN A C 1
ATOM 628 O O . ASN A 1 77 ? 25.094 -7.057 54.811 1.00 64.00 77 ASN A O 1
ATOM 632 N N . GLY A 1 78 ? 22.910 -7.301 54.338 1.00 67.50 78 GLY A N 1
ATOM 633 C CA . GLY A 1 78 ? 22.478 -7.711 55.683 1.00 67.50 78 GLY A CA 1
ATOM 634 C C . GLY A 1 78 ? 22.597 -6.653 56.793 1.00 67.50 78 GLY A C 1
ATOM 635 O O . GLY A 1 78 ? 22.273 -6.947 57.938 1.00 67.50 78 GLY A O 1
ATOM 636 N N . LYS A 1 79 ? 23.064 -5.425 56.510 1.00 61.78 79 LYS A N 1
ATOM 637 C CA . LYS A 1 79 ? 23.298 -4.394 57.540 1.00 61.78 79 LYS A CA 1
ATOM 638 C C . LYS A 1 79 ? 22.401 -3.168 57.338 1.00 61.78 79 LYS A C 1
ATOM 640 O O . LYS A 1 79 ? 22.537 -2.426 56.363 1.00 61.78 79 LYS A O 1
ATOM 645 N N . ARG A 1 80 ? 21.507 -2.924 58.305 1.00 80.75 80 ARG A N 1
ATOM 646 C CA . ARG A 1 80 ? 20.650 -1.726 58.392 1.00 80.75 80 ARG A CA 1
ATOM 647 C C . ARG A 1 80 ? 21.451 -0.496 58.822 1.00 80.75 80 ARG A C 1
ATOM 649 O O . ARG A 1 80 ? 22.232 -0.559 59.766 1.00 80.75 80 ARG A O 1
ATOM 656 N N . ARG A 1 81 ? 21.241 0.655 58.170 1.00 83.81 81 ARG A N 1
ATOM 657 C CA . ARG A 1 81 ? 21.788 1.960 58.599 1.00 83.81 81 ARG A CA 1
ATOM 658 C C . ARG A 1 81 ? 20.763 3.085 58.441 1.00 83.81 81 ARG A C 1
ATOM 660 O O . ARG A 1 81 ? 20.134 3.217 57.394 1.00 83.81 81 ARG A O 1
ATOM 667 N N . ARG A 1 82 ? 20.644 3.938 59.463 1.00 87.25 82 ARG A N 1
ATOM 668 C CA . ARG A 1 82 ? 19.769 5.125 59.471 1.00 87.25 82 ARG A CA 1
ATOM 669 C C . ARG A 1 82 ? 20.372 6.243 58.608 1.00 87.25 82 ARG A C 1
ATOM 671 O O . ARG A 1 82 ? 21.571 6.512 58.686 1.00 87.25 82 ARG A O 1
ATOM 678 N N . ARG A 1 83 ? 19.559 6.885 57.765 1.00 89.06 83 ARG A N 1
ATOM 679 C CA . ARG A 1 83 ? 19.954 7.925 56.795 1.00 89.06 83 ARG A CA 1
ATOM 680 C C . ARG A 1 83 ? 18.984 9.108 56.806 1.00 89.06 83 ARG A C 1
ATOM 682 O O . ARG A 1 83 ? 17.859 8.991 57.274 1.00 89.06 83 ARG A O 1
ATOM 689 N N . ASN A 1 84 ? 19.443 10.254 56.313 1.00 88.81 84 ASN A N 1
ATOM 690 C CA . ASN A 1 84 ? 18.692 11.500 56.120 1.00 88.81 84 ASN A CA 1
ATOM 691 C C . ASN A 1 84 ? 18.439 11.761 54.623 1.00 88.81 84 ASN A C 1
ATOM 693 O O . ASN A 1 84 ? 18.997 11.070 53.771 1.00 88.81 84 ASN A O 1
ATOM 697 N N . CYS A 1 85 ? 17.625 12.768 54.287 1.00 83.38 85 CYS A N 1
ATOM 698 C CA . CYS A 1 85 ? 17.260 13.056 52.893 1.00 83.38 85 CYS A CA 1
ATOM 699 C C . CYS A 1 85 ? 18.463 13.296 51.964 1.00 83.38 85 CYS A C 1
ATOM 701 O O . CYS A 1 85 ? 18.447 12.804 50.838 1.00 83.38 85 CYS A O 1
ATOM 703 N N . SER A 1 86 ? 19.551 13.921 52.436 1.00 83.12 86 SER A N 1
ATOM 704 C CA . SER A 1 86 ? 20.757 14.134 51.617 1.00 83.12 86 SER A CA 1
ATOM 705 C C . SER A 1 86 ? 21.486 12.840 51.221 1.00 83.12 86 SER A C 1
ATOM 707 O O . SER A 1 86 ? 22.254 12.824 50.257 1.00 83.12 86 SER A O 1
ATOM 709 N N . TYR A 1 87 ? 21.185 11.693 51.844 1.00 81.56 87 TYR A N 1
ATOM 710 C CA . TYR A 1 87 ? 21.608 10.400 51.298 1.00 81.56 87 TYR A CA 1
ATOM 711 C C . TYR A 1 87 ? 21.102 10.193 49.856 1.00 81.56 87 TYR A C 1
ATOM 713 O O . TYR A 1 87 ? 21.826 9.622 49.039 1.00 81.56 87 TYR A O 1
ATOM 721 N N . LEU A 1 88 ? 19.923 10.725 49.515 1.00 75.62 88 LEU A N 1
ATOM 722 C CA . LEU A 1 88 ? 19.273 10.645 48.199 1.00 75.62 88 LEU A CA 1
ATOM 723 C C . LEU A 1 88 ? 19.781 11.699 47.191 1.00 75.62 88 LEU A C 1
ATOM 725 O O . LEU A 1 88 ? 19.313 11.726 46.052 1.00 75.62 88 LEU A O 1
ATOM 729 N N . SER A 1 89 ? 20.759 12.527 47.582 1.00 65.00 89 SER A N 1
ATOM 730 C CA . SER A 1 89 ? 21.522 13.432 46.704 1.00 65.00 89 SER A CA 1
ATOM 731 C C . SER A 1 89 ? 23.032 13.125 46.646 1.00 65.00 89 SER A C 1
ATOM 733 O O . SER A 1 89 ? 23.705 13.577 45.726 1.00 65.00 89 SER A O 1
ATOM 735 N N . THR A 1 90 ? 23.586 12.301 47.550 1.00 64.75 90 THR A N 1
ATOM 736 C CA . THR A 1 90 ? 25.022 11.927 47.503 1.00 64.75 90 THR A CA 1
ATOM 737 C C . THR A 1 90 ? 25.412 11.095 46.257 1.00 64.75 90 THR A C 1
ATOM 739 O O . THR A 1 90 ? 24.795 10.050 46.013 1.00 64.75 90 THR A O 1
ATOM 742 N N . PRO A 1 91 ? 26.485 11.455 45.518 1.00 55.88 91 PRO A N 1
ATOM 743 C CA . PRO A 1 91 ? 26.801 10.876 44.203 1.00 55.88 91 PRO A CA 1
ATOM 744 C C . PRO A 1 91 ? 27.653 9.587 44.206 1.00 55.88 91 PRO A C 1
ATOM 746 O O . PRO A 1 91 ? 28.022 9.107 43.142 1.00 55.88 91 PRO A O 1
ATOM 749 N N . LYS A 1 92 ? 27.974 8.977 45.362 1.00 54.88 92 LYS A N 1
ATOM 750 C CA . LYS A 1 92 ? 28.894 7.808 45.447 1.00 54.88 92 LYS A CA 1
ATOM 751 C C . LYS A 1 92 ? 28.372 6.478 44.834 1.00 54.88 92 LYS A C 1
ATOM 753 O O . LYS A 1 92 ? 28.996 5.441 45.033 1.00 54.88 92 LYS A O 1
ATOM 758 N N . ARG A 1 93 ? 27.224 6.484 44.144 1.00 54.03 93 ARG A N 1
ATOM 759 C CA . ARG A 1 93 ? 26.667 5.440 43.247 1.00 54.03 93 ARG A CA 1
ATOM 760 C C . ARG A 1 93 ? 25.595 6.090 42.352 1.00 54.03 93 ARG A C 1
ATOM 762 O O . ARG A 1 93 ? 25.176 7.211 42.643 1.00 54.03 93 ARG A O 1
ATOM 769 N N . SER A 1 94 ? 25.128 5.379 41.322 1.00 60.78 94 SER A N 1
ATOM 770 C CA . SER A 1 94 ? 24.051 5.780 40.398 1.00 60.78 94 SER A CA 1
ATOM 771 C C . SER A 1 94 ? 22.853 6.430 41.115 1.00 60.78 94 SER A C 1
ATOM 773 O O . SER A 1 94 ? 22.031 5.777 41.763 1.00 60.78 94 SER A O 1
ATOM 775 N N . LEU A 1 95 ? 22.744 7.757 40.986 1.00 61.44 95 LEU A N 1
ATOM 776 C CA . LEU A 1 95 ? 21.738 8.563 41.687 1.00 61.44 95 LEU A CA 1
ATOM 777 C C . LEU A 1 95 ? 20.304 8.180 41.287 1.00 61.44 95 LEU A C 1
ATOM 779 O O . LEU A 1 95 ? 19.403 8.170 42.124 1.00 61.44 95 LEU A O 1
ATOM 783 N N . VAL A 1 96 ? 20.118 7.824 40.011 1.00 55.62 96 VAL A N 1
ATOM 784 C CA . VAL A 1 96 ? 18.840 7.402 39.420 1.00 55.62 96 VAL A CA 1
ATOM 785 C C . VAL A 1 96 ? 18.306 6.135 40.090 1.00 55.62 96 VAL A C 1
ATOM 787 O O . VAL A 1 96 ? 17.152 6.117 40.506 1.00 55.62 96 VAL A O 1
ATOM 790 N N . GLN A 1 97 ? 19.147 5.110 40.260 1.00 64.31 97 GLN A N 1
ATOM 791 C CA . GLN A 1 97 ? 18.758 3.845 40.888 1.00 64.31 97 GLN A CA 1
ATOM 792 C C . GLN A 1 97 ? 18.356 4.055 42.352 1.00 64.31 97 GLN A C 1
ATOM 794 O O . GLN A 1 97 ? 17.235 3.729 42.732 1.00 64.31 97 GLN A O 1
ATOM 799 N N . LYS A 1 98 ? 19.213 4.724 43.138 1.00 73.69 98 LYS A N 1
ATOM 800 C CA . LYS A 1 98 ? 18.940 5.046 44.549 1.00 73.69 98 LYS A CA 1
ATOM 801 C C . LYS A 1 98 ? 17.609 5.794 44.730 1.00 73.69 98 LYS A C 1
ATOM 803 O O . LYS A 1 98 ? 16.898 5.563 45.704 1.00 73.69 98 LYS A O 1
ATOM 808 N N . ARG A 1 99 ? 17.263 6.697 43.802 1.00 76.44 99 ARG A N 1
ATOM 809 C CA . ARG A 1 99 ? 15.968 7.397 43.801 1.00 76.44 99 ARG A CA 1
ATOM 810 C C . ARG A 1 99 ? 14.818 6.479 43.366 1.00 76.44 99 ARG A C 1
ATOM 812 O O . ARG A 1 99 ? 13.793 6.488 44.035 1.00 76.44 99 ARG A O 1
ATOM 819 N N . ARG A 1 100 ? 14.978 5.660 42.318 1.00 70.62 100 ARG A N 1
ATOM 820 C CA . ARG A 1 100 ? 13.957 4.691 41.860 1.00 70.62 100 ARG A CA 1
ATOM 821 C C . ARG A 1 100 ? 13.583 3.675 42.945 1.00 70.62 100 ARG A C 1
ATOM 823 O O . ARG A 1 100 ? 12.420 3.301 43.026 1.00 70.62 100 ARG A O 1
ATOM 830 N N . GLU A 1 101 ? 14.543 3.271 43.773 1.00 76.88 101 GLU A N 1
ATOM 831 C CA . GLU A 1 101 ? 14.350 2.339 44.893 1.00 76.88 101 GLU A CA 1
ATOM 832 C C . GLU A 1 101 ? 13.709 3.013 46.121 1.00 76.88 101 GLU A C 1
ATOM 834 O O . GLU A 1 101 ? 12.788 2.463 46.715 1.00 76.88 101 GLU A O 1
ATOM 839 N N . LEU A 1 102 ? 14.181 4.206 46.518 1.00 81.38 102 LEU A N 1
ATOM 840 C CA . LEU A 1 102 ? 13.881 4.773 47.845 1.00 81.38 102 LEU A CA 1
ATOM 841 C C . LEU A 1 102 ? 12.916 5.971 47.850 1.00 81.38 102 LEU A C 1
ATOM 843 O O . LEU A 1 102 ? 12.391 6.314 48.908 1.00 81.38 102 LEU A O 1
ATOM 847 N N . CYS A 1 103 ? 12.659 6.632 46.717 1.00 79.00 103 CYS A N 1
ATOM 848 C CA . CYS A 1 103 ? 11.812 7.833 46.661 1.00 79.00 103 CYS A CA 1
ATOM 849 C C . CYS A 1 103 ? 10.319 7.527 46.479 1.00 79.00 103 CYS A C 1
ATOM 851 O O . CYS A 1 103 ? 9.666 8.085 45.594 1.00 79.00 103 CYS A O 1
ATOM 853 N N . HIS A 1 104 ? 9.773 6.712 47.384 1.00 76.31 104 HIS A N 1
ATOM 854 C CA . HIS A 1 104 ? 8.347 6.370 47.463 1.00 76.31 104 HIS A CA 1
ATOM 855 C C . HIS A 1 104 ? 7.751 6.710 48.839 1.00 76.31 104 HIS A C 1
ATOM 857 O O . HIS A 1 104 ? 8.473 7.009 49.796 1.00 76.31 104 HIS A O 1
ATOM 863 N N . GLY A 1 105 ? 6.418 6.708 48.938 1.00 80.81 105 GLY A N 1
ATOM 864 C CA . GLY A 1 105 ? 5.667 6.835 50.195 1.00 80.81 105 GLY A CA 1
ATOM 865 C C . GLY A 1 105 ? 6.140 7.953 51.141 1.00 80.81 105 GLY A C 1
ATOM 866 O O . GLY A 1 105 ? 6.266 9.123 50.765 1.00 80.81 105 GLY A O 1
ATOM 867 N N . LYS A 1 106 ? 6.404 7.592 52.406 1.00 80.75 106 LYS A N 1
ATOM 868 C CA . LYS A 1 106 ? 6.821 8.523 53.475 1.00 80.75 106 LYS A CA 1
ATOM 869 C C . LYS A 1 106 ? 8.163 9.211 53.170 1.00 80.75 106 LYS A C 1
ATOM 871 O O . LYS A 1 106 ? 8.341 10.358 53.573 1.00 80.75 106 LYS A O 1
ATOM 876 N N . VAL A 1 107 ? 9.062 8.560 52.421 1.00 82.56 107 VAL A N 1
ATOM 877 C CA . VAL A 1 107 ? 10.358 9.131 52.013 1.00 82.56 107 VAL A CA 1
ATOM 878 C C . VAL A 1 107 ? 10.161 10.191 50.932 1.00 82.56 107 VAL A C 1
ATOM 880 O O . VAL A 1 107 ? 10.602 11.319 51.126 1.00 82.56 107 VAL A O 1
ATOM 883 N N . ALA A 1 108 ? 9.416 9.901 49.859 1.00 76.75 108 ALA A N 1
ATOM 884 C CA . ALA A 1 108 ? 9.093 10.890 48.821 1.00 76.75 108 ALA A CA 1
ATOM 885 C C . ALA A 1 108 ? 8.427 12.154 49.394 1.00 76.75 108 ALA A C 1
ATOM 887 O O . ALA A 1 108 ? 8.751 13.277 49.011 1.00 76.75 108 ALA A O 1
ATOM 888 N N . ARG A 1 109 ? 7.508 11.960 50.350 1.00 76.75 109 ARG A N 1
ATOM 889 C CA . ARG A 1 109 ? 6.701 13.022 50.966 1.00 76.75 109 ARG A CA 1
ATOM 890 C C . ARG A 1 109 ? 7.461 13.874 51.994 1.00 76.75 109 ARG A C 1
ATOM 892 O O . ARG A 1 109 ? 7.058 15.010 52.238 1.00 76.75 109 ARG A O 1
ATOM 899 N N . LYS A 1 110 ? 8.545 13.359 52.592 1.00 81.94 110 LYS A N 1
ATOM 900 C CA . LYS A 1 110 ? 9.399 14.089 53.556 1.00 81.94 110 LYS A CA 1
ATOM 901 C C . LYS A 1 110 ? 10.749 14.536 52.973 1.00 81.94 110 LYS A C 1
ATOM 903 O O . LYS A 1 110 ? 11.328 15.480 53.500 1.00 81.94 110 LYS A O 1
ATOM 908 N N . CYS A 1 111 ? 11.212 13.934 51.878 1.00 81.94 111 CYS A N 1
ATOM 909 C CA . CYS A 1 111 ? 12.422 14.301 51.135 1.00 81.94 111 CYS A CA 1
ATOM 910 C C . CYS A 1 111 ? 12.079 14.856 49.738 1.00 81.94 111 CYS A C 1
ATOM 912 O O . CYS A 1 111 ? 12.613 14.395 48.726 1.00 81.94 111 CYS A O 1
ATOM 914 N N . LYS A 1 112 ? 11.142 15.816 49.667 1.00 73.25 112 LYS A N 1
ATOM 915 C CA . LYS A 1 112 ? 10.596 16.338 48.400 1.00 73.25 112 LYS A CA 1
ATOM 916 C C . LYS A 1 112 ? 11.678 16.863 47.446 1.00 73.25 112 LYS A C 1
ATOM 918 O O . LYS A 1 112 ? 11.577 16.646 46.239 1.00 73.25 112 LYS A O 1
ATOM 923 N N . TRP A 1 113 ? 12.707 17.530 47.972 1.00 71.31 113 TRP A N 1
ATOM 924 C CA . TRP A 1 113 ? 13.795 18.105 47.182 1.00 71.31 113 TRP A CA 1
ATOM 925 C C . TRP A 1 113 ? 14.779 17.020 46.737 1.00 71.31 113 TRP A C 1
ATOM 927 O O . TRP A 1 113 ? 14.990 16.834 45.538 1.00 71.31 113 TRP A O 1
ATOM 937 N N . SER A 1 114 ? 15.314 16.221 47.668 1.00 74.94 114 SER A N 1
ATOM 938 C CA . SER A 1 114 ? 16.282 15.166 47.318 1.00 74.94 114 SER A CA 1
ATOM 939 C C . SER A 1 114 ? 15.678 14.011 46.506 1.00 74.94 114 SER A C 1
ATOM 941 O O . SER A 1 114 ? 16.437 13.248 45.908 1.00 74.94 114 SER A O 1
ATOM 943 N N . CYS A 1 115 ? 14.347 13.907 46.419 1.00 73.94 115 CYS A N 1
ATOM 944 C CA . CYS A 1 115 ? 13.628 13.017 45.502 1.00 73.94 115 CYS A CA 1
ATOM 945 C C . CYS A 1 115 ? 13.165 13.671 44.185 1.00 73.94 115 CYS A C 1
ATOM 947 O O . CYS A 1 115 ? 12.509 13.005 43.385 1.00 73.94 115 CYS A O 1
ATOM 949 N N . GLY A 1 116 ? 13.487 14.945 43.930 1.00 64.38 116 GLY A N 1
ATOM 950 C CA . GLY A 1 116 ? 13.137 15.632 42.679 1.00 64.38 116 GLY A CA 1
ATOM 951 C C . GLY A 1 116 ? 11.635 15.872 42.477 1.00 64.38 116 GLY A C 1
ATOM 952 O O . GLY A 1 116 ? 11.182 15.978 41.343 1.00 64.38 116 GLY A O 1
ATOM 953 N N . LYS A 1 117 ? 10.851 15.947 43.561 1.00 66.06 117 LYS A N 1
ATOM 954 C CA . LYS A 1 117 ? 9.393 16.177 43.549 1.00 66.06 117 LYS A CA 1
ATOM 955 C C . LYS A 1 117 ? 9.019 17.666 43.666 1.00 66.06 117 LYS A C 1
ATOM 957 O O . LYS A 1 117 ? 7.889 17.988 44.019 1.00 66.06 117 LYS A O 1
ATOM 962 N N . CYS A 1 118 ? 9.961 18.569 43.393 1.00 56.88 118 CYS A N 1
ATOM 963 C CA . CYS A 1 118 ? 9.754 20.014 43.425 1.00 56.88 118 CYS A CA 1
ATOM 964 C C . CYS A 1 118 ? 9.757 20.628 42.020 1.00 56.88 118 CYS A C 1
ATOM 966 O O . CYS A 1 118 ? 10.795 20.709 41.363 1.00 56.88 118 CYS A O 1
ATOM 968 N N . SER A 1 119 ? 8.606 21.166 41.627 1.00 51.78 119 SER A N 1
ATOM 969 C CA . SER A 1 119 ? 8.452 22.082 40.498 1.00 51.78 119 SER A CA 1
ATOM 970 C C . SER A 1 119 ? 8.075 23.454 41.050 1.00 51.78 119 SER A C 1
ATOM 972 O O . SER A 1 119 ? 6.976 23.582 41.567 1.00 51.78 119 SER A O 1
ATOM 974 N N . ASN A 1 120 ? 9.006 24.420 41.016 1.00 47.88 120 ASN A N 1
ATOM 975 C CA . ASN A 1 120 ? 8.774 25.878 40.907 1.00 47.88 120 ASN A CA 1
ATOM 976 C C . ASN A 1 120 ? 10.098 26.646 41.066 1.00 47.88 120 ASN A C 1
ATOM 978 O O . ASN A 1 120 ? 10.358 27.348 42.037 1.00 47.88 120 ASN A O 1
ATOM 982 N N . SER A 1 121 ? 10.971 26.480 40.076 1.00 50.72 121 SER A N 1
ATOM 983 C CA . SER A 1 121 ? 12.136 27.339 39.868 1.00 50.72 121 SER A CA 1
ATOM 984 C C . SER A 1 121 ? 12.450 27.376 38.374 1.00 50.72 121 SER A C 1
ATOM 986 O O . SER A 1 121 ? 12.407 26.339 37.705 1.00 50.72 121 SER A O 1
ATOM 988 N N . ALA A 1 122 ? 12.752 28.567 37.854 1.00 53.50 122 ALA A N 1
ATOM 989 C CA . ALA A 1 122 ? 13.147 28.798 36.460 1.00 53.50 122 ALA A CA 1
ATOM 990 C C . ALA A 1 122 ? 14.676 28.731 36.253 1.00 53.50 122 ALA A C 1
ATOM 992 O O . ALA A 1 122 ? 15.183 29.091 35.195 1.00 53.50 122 ALA A O 1
ATOM 993 N N . LYS A 1 123 ? 15.426 28.294 37.273 1.00 62.47 123 LYS A N 1
ATOM 994 C CA . LYS A 1 123 ? 16.895 28.242 37.297 1.00 62.47 123 LYS A CA 1
ATOM 995 C C . LYS A 1 123 ? 17.383 26.800 37.136 1.00 62.47 123 LYS A C 1
ATOM 997 O O . LYS A 1 123 ? 16.697 25.865 37.544 1.00 62.47 123 LYS A O 1
ATOM 1002 N N . ASN A 1 124 ? 18.581 26.630 36.578 1.00 69.25 124 ASN A N 1
ATOM 1003 C CA . ASN A 1 124 ? 19.313 25.363 36.640 1.00 69.25 124 ASN A CA 1
ATOM 1004 C C . ASN A 1 124 ? 19.568 24.933 38.100 1.00 69.25 124 ASN A C 1
ATOM 1006 O O . ASN A 1 124 ? 19.940 25.760 38.932 1.00 69.25 124 ASN A O 1
ATOM 1010 N N . ASP A 1 125 ? 19.486 23.632 38.372 1.00 69.38 125 ASP A N 1
ATOM 1011 C CA . ASP A 1 125 ? 20.098 22.998 39.539 1.00 69.38 125 ASP A CA 1
ATOM 1012 C C . ASP A 1 125 ? 21.629 23.075 39.395 1.00 69.38 125 ASP A C 1
ATOM 1014 O O . ASP A 1 125 ? 22.230 22.449 38.518 1.00 69.38 125 ASP A O 1
ATOM 1018 N N . SER A 1 126 ? 22.269 23.873 40.251 1.00 64.19 126 SER A N 1
ATOM 1019 C CA . SER A 1 126 ? 23.721 24.090 40.255 1.00 64.19 126 SER A CA 1
ATOM 1020 C C . SER A 1 126 ? 24.527 22.868 40.719 1.00 64.19 126 SER A C 1
ATOM 1022 O O . SER A 1 126 ? 25.734 22.801 40.462 1.00 64.19 126 SER A O 1
ATOM 1024 N N . SER A 1 127 ? 23.872 21.897 41.365 1.00 60.00 127 SER A N 1
ATOM 1025 C CA . SER A 1 127 ? 24.457 20.630 41.811 1.00 60.00 127 SER A CA 1
ATOM 1026 C C . SER A 1 127 ? 24.329 19.505 40.776 1.00 60.00 127 SER A C 1
ATOM 1028 O O . SER A 1 127 ? 25.079 18.527 40.836 1.00 60.00 127 SER A O 1
ATOM 1030 N N . PHE A 1 128 ? 23.423 19.640 39.801 1.00 70.50 128 PHE A N 1
ATOM 1031 C CA . PHE A 1 128 ? 23.165 18.598 38.812 1.00 70.50 128 PHE A CA 1
ATOM 1032 C C . PHE A 1 128 ? 24.313 18.429 37.810 1.00 70.50 128 PHE A C 1
ATOM 1034 O O . PHE A 1 128 ? 24.885 19.389 37.280 1.00 70.50 128 PHE A O 1
ATOM 1041 N N . SER A 1 129 ? 24.613 17.167 37.503 1.00 70.88 129 SER A N 1
ATOM 1042 C CA . SER A 1 129 ? 25.542 16.780 36.447 1.00 70.88 129 SER A CA 1
ATOM 1043 C C . SER A 1 129 ? 25.099 15.490 35.760 1.00 70.88 129 SER A C 1
ATOM 1045 O O . SER A 1 129 ? 24.416 14.657 36.356 1.00 70.88 129 SER A O 1
ATOM 1047 N N . PHE A 1 130 ? 25.478 15.344 34.492 1.00 75.12 130 PHE A N 1
ATOM 1048 C CA . PHE A 1 130 ? 25.130 14.219 33.626 1.00 75.12 130 PHE A CA 1
ATOM 1049 C C . PHE A 1 130 ? 26.333 13.817 32.765 1.00 75.12 130 PHE A C 1
ATOM 1051 O O . PHE A 1 130 ? 27.267 14.600 32.596 1.00 75.12 130 PHE A O 1
ATOM 1058 N N . GLN A 1 131 ? 26.332 12.592 32.239 1.00 79.31 131 GLN A N 1
ATOM 1059 C CA . GLN A 1 131 ? 27.401 12.093 31.368 1.00 79.31 131 GLN A CA 1
ATOM 1060 C C . GLN A 1 131 ? 27.063 12.300 29.890 1.00 79.31 131 GLN A C 1
ATOM 1062 O O . GLN A 1 131 ? 25.913 12.150 29.474 1.00 79.31 131 GLN A O 1
ATOM 1067 N N . LEU A 1 132 ? 28.079 12.619 29.089 1.00 75.19 132 LEU A N 1
ATOM 1068 C CA . LEU A 1 132 ? 27.962 12.688 27.635 1.00 75.19 132 LEU A CA 1
ATOM 1069 C C . LEU A 1 132 ? 27.974 11.275 27.035 1.00 75.19 132 LEU A C 1
ATOM 1071 O O . LEU A 1 132 ? 28.932 10.528 27.231 1.00 75.19 132 LEU A O 1
ATOM 1075 N N . GLN A 1 133 ? 26.935 10.941 26.262 1.00 55.53 133 GLN A N 1
ATOM 1076 C CA . GLN A 1 133 ? 26.675 9.595 25.712 1.00 55.53 133 GLN A CA 1
ATOM 1077 C C . GLN A 1 133 ? 27.856 8.962 24.950 1.00 55.53 133 GLN A C 1
ATOM 1079 O O . GLN A 1 133 ? 27.949 7.745 24.894 1.00 55.53 133 GLN A O 1
ATOM 1084 N N . TRP A 1 134 ? 28.733 9.781 24.360 1.00 49.16 134 TRP A N 1
ATOM 1085 C CA . TRP A 1 134 ? 29.779 9.354 23.419 1.00 49.16 134 TRP A CA 1
ATOM 1086 C C . TRP A 1 134 ? 31.206 9.497 23.970 1.00 49.16 134 TRP A C 1
ATOM 1088 O O . TRP A 1 134 ? 32.163 9.164 23.283 1.00 49.16 134 TRP A O 1
ATOM 1098 N N . SER A 1 135 ? 31.373 10.032 25.185 1.00 68.19 135 SER A N 1
ATOM 1099 C CA . SER A 1 135 ? 32.701 10.260 25.781 1.00 68.19 135 SER A CA 1
ATOM 1100 C C . SER A 1 135 ? 32.768 10.042 27.294 1.00 68.19 135 SER A C 1
ATOM 1102 O O . SER A 1 135 ? 33.805 10.298 27.900 1.00 68.19 135 SER A O 1
ATOM 1104 N N . GLY A 1 136 ? 31.667 9.636 27.940 1.00 64.31 136 GLY A N 1
ATOM 1105 C CA . GLY A 1 136 ? 31.587 9.343 29.379 1.00 64.31 136 GLY A CA 1
ATOM 1106 C C . GLY A 1 136 ? 31.779 10.544 30.319 1.00 64.31 136 GLY A C 1
ATOM 1107 O O . GLY A 1 136 ? 31.422 10.460 31.497 1.00 64.31 136 GLY A O 1
ATOM 1108 N N . LYS A 1 137 ? 32.305 11.669 29.817 1.00 70.56 137 LYS A N 1
ATOM 1109 C CA . LYS A 1 137 ? 32.657 12.866 30.586 1.00 70.56 137 LYS A CA 1
ATOM 1110 C C . LYS A 1 137 ? 31.435 13.444 31.297 1.00 70.56 137 LYS A C 1
ATOM 1112 O O . LYS A 1 137 ? 30.406 13.705 30.675 1.00 70.56 137 LYS A O 1
ATOM 1117 N N . VAL A 1 138 ? 31.578 13.667 32.602 1.00 77.56 138 VAL A N 1
ATOM 1118 C CA . VAL A 1 138 ? 30.565 14.307 33.449 1.00 77.56 138 VAL A CA 1
ATOM 1119 C C . VAL A 1 138 ? 30.585 15.821 33.217 1.00 77.56 138 VAL A C 1
ATOM 1121 O O . VAL A 1 138 ? 31.643 16.449 33.278 1.00 77.56 138 VAL A O 1
ATOM 1124 N N . VAL A 1 139 ? 29.418 16.417 32.975 1.00 82.31 139 VAL A N 1
ATOM 1125 C CA . VAL A 1 139 ? 29.228 17.859 32.753 1.00 82.31 139 VAL A CA 1
ATOM 1126 C C . VAL A 1 139 ? 28.053 18.401 33.576 1.00 82.31 139 VAL A C 1
ATOM 1128 O O . VAL A 1 139 ? 27.135 17.660 33.920 1.00 82.31 139 VAL A O 1
ATOM 1131 N N . ARG A 1 140 ? 28.066 19.701 33.900 1.00 82.38 140 ARG A N 1
ATOM 1132 C CA . ARG A 1 140 ? 26.950 20.416 34.559 1.00 82.38 140 ARG A CA 1
ATOM 1133 C C . ARG A 1 140 ? 26.135 21.214 33.541 1.00 82.38 140 ARG A C 1
ATOM 1135 O O . ARG A 1 140 ? 26.636 21.512 32.460 1.00 82.38 140 ARG A O 1
ATOM 1142 N N . CYS A 1 141 ? 24.925 21.642 33.912 1.00 82.88 141 CYS A N 1
ATOM 1143 C CA . CYS A 1 141 ? 23.982 22.343 33.025 1.00 82.88 141 CYS A CA 1
ATOM 1144 C C . CYS A 1 141 ? 24.586 23.487 32.187 1.00 82.88 141 CYS A C 1
ATOM 1146 O O . CYS A 1 141 ? 24.253 23.597 31.007 1.00 82.88 141 CYS A O 1
ATOM 1148 N N . LYS A 1 142 ? 25.523 24.283 32.741 1.00 86.06 142 LYS A N 1
ATOM 1149 C CA . LYS A 1 142 ? 26.207 25.367 32.004 1.00 86.06 142 LYS A CA 1
ATOM 1150 C C . LYS A 1 142 ? 26.792 24.882 30.671 1.00 86.06 142 LYS A C 1
ATOM 1152 O O . LYS A 1 142 ? 26.668 25.602 29.688 1.00 86.06 142 LYS A O 1
ATOM 1157 N N . TRP A 1 143 ? 27.334 23.660 30.606 1.00 89.81 143 TRP A N 1
ATOM 1158 C CA . TRP A 1 143 ? 27.955 23.075 29.407 1.00 89.81 143 TRP A CA 1
ATOM 1159 C C . TRP A 1 143 ? 27.035 23.052 28.176 1.00 89.81 143 TRP A C 1
ATOM 1161 O O . TRP A 1 143 ? 27.511 23.212 27.053 1.00 89.81 143 TRP A O 1
ATOM 1171 N N . ILE A 1 144 ? 25.719 22.911 28.364 1.00 84.50 144 ILE A N 1
ATOM 1172 C CA . ILE A 1 144 ? 24.728 22.962 27.272 1.00 84.50 144 ILE A CA 1
ATOM 1173 C C . ILE A 1 144 ? 24.784 24.331 26.565 1.00 84.50 144 ILE A C 1
ATOM 1175 O O . ILE A 1 144 ? 24.671 24.420 25.346 1.00 84.50 144 ILE A O 1
ATOM 1179 N N . THR A 1 145 ? 25.027 25.389 27.339 1.00 83.00 145 THR A N 1
ATOM 1180 C CA . THR A 1 145 ? 25.101 26.792 26.911 1.00 83.00 145 THR A CA 1
ATOM 1181 C C . THR A 1 145 ? 26.526 27.321 26.672 1.00 83.00 145 THR A C 1
ATOM 1183 O O . THR A 1 145 ? 26.672 28.387 26.089 1.00 83.00 145 THR A O 1
ATOM 1186 N N . ASP A 1 146 ? 27.572 26.590 27.075 1.00 75.56 146 ASP A N 1
ATOM 1187 C CA . ASP A 1 146 ? 28.979 27.050 27.158 1.00 75.56 146 ASP A CA 1
ATOM 1188 C C . ASP A 1 146 ? 29.745 26.990 25.813 1.00 75.56 146 ASP A C 1
ATOM 1190 O O . ASP A 1 146 ? 30.922 26.643 25.771 1.00 75.56 146 ASP A O 1
ATOM 1194 N N . THR A 1 147 ? 29.072 27.237 24.680 1.00 65.50 147 THR A N 1
ATOM 1195 C CA . THR A 1 147 ? 29.690 27.251 23.334 1.00 65.50 147 THR A CA 1
ATOM 1196 C C . THR A 1 147 ? 28.947 28.164 22.355 1.00 65.50 147 THR A C 1
ATOM 1198 O O . THR A 1 147 ? 27.804 28.549 22.596 1.00 65.50 147 THR A O 1
ATOM 1201 N N . GLN A 1 148 ? 29.595 28.469 21.222 1.00 70.62 148 GLN A N 1
ATOM 1202 C CA . GLN A 1 148 ? 29.032 29.217 20.090 1.00 70.62 148 GLN A CA 1
ATOM 1203 C C . GLN A 1 148 ? 27.610 28.767 19.691 1.00 70.62 148 GLN A C 1
ATOM 1205 O O . GLN A 1 148 ? 27.263 27.584 19.760 1.00 70.62 148 GLN A O 1
ATOM 1210 N N . LYS A 1 149 ? 26.815 29.729 19.199 1.00 64.25 149 LYS A N 1
ATOM 1211 C CA . LYS A 1 149 ? 25.355 29.657 18.976 1.00 64.25 149 LYS A CA 1
ATOM 1212 C C . LYS A 1 149 ? 24.863 28.376 18.274 1.00 64.25 149 LYS A C 1
ATOM 1214 O O . LYS A 1 149 ? 23.867 27.812 18.719 1.00 64.25 149 LYS A O 1
ATOM 1219 N N . LYS A 1 150 ? 25.577 27.885 17.247 1.00 62.41 150 LYS A N 1
ATOM 1220 C CA . LYS A 1 150 ? 25.265 26.625 16.534 1.00 62.41 150 LYS A CA 1
ATOM 1221 C C . LYS A 1 150 ? 25.369 25.411 17.474 1.00 62.41 150 LYS A C 1
ATOM 1223 O O . LYS A 1 150 ? 24.352 24.815 17.815 1.00 62.41 150 LYS A O 1
ATOM 1228 N N . LYS A 1 151 ? 26.562 25.177 18.040 1.00 69.69 151 LYS A N 1
ATOM 1229 C CA . LYS A 1 151 ? 26.854 24.076 18.985 1.00 69.69 151 LYS A CA 1
ATOM 1230 C C . LYS A 1 151 ? 25.969 24.100 20.241 1.00 69.69 151 LYS A C 1
ATOM 1232 O O . LYS A 1 151 ? 25.675 23.041 20.791 1.00 69.69 151 LYS A O 1
ATOM 1237 N N . ARG A 1 152 ? 25.507 25.278 20.686 1.00 78.88 152 ARG A N 1
ATOM 1238 C CA . ARG A 1 152 ? 24.490 25.405 21.747 1.00 78.88 152 ARG A CA 1
ATOM 1239 C C . ARG A 1 152 ? 23.144 24.799 21.328 1.00 78.88 152 ARG A C 1
ATOM 1241 O O . ARG A 1 152 ? 22.608 24.000 22.093 1.00 78.88 152 ARG A O 1
ATOM 1248 N N . LYS A 1 153 ? 22.608 25.143 20.147 1.00 74.25 153 LYS A N 1
ATOM 1249 C CA . LYS A 1 153 ? 21.318 24.609 19.664 1.00 74.25 153 LYS A CA 1
ATOM 1250 C C . LYS A 1 153 ? 21.382 23.082 19.550 1.00 74.25 153 LYS A C 1
ATOM 1252 O O . LYS A 1 153 ? 20.524 22.401 20.100 1.00 74.25 153 LYS A O 1
ATOM 1257 N N . ASP A 1 154 ? 22.464 22.554 18.978 1.00 77.31 154 ASP A N 1
ATOM 1258 C CA . ASP A 1 154 ? 22.696 21.109 18.831 1.00 77.31 154 ASP A CA 1
ATOM 1259 C C . ASP A 1 154 ? 22.705 20.380 20.194 1.00 77.31 154 ASP A C 1
ATOM 1261 O O . ASP A 1 154 ? 22.091 19.323 20.362 1.00 77.31 154 ASP A O 1
ATOM 1265 N N . ARG A 1 155 ? 23.364 20.966 21.209 1.00 84.75 155 ARG A N 1
ATOM 1266 C CA . ARG A 1 155 ? 23.390 20.437 22.588 1.00 84.75 155 ARG A CA 1
ATOM 1267 C C . ARG A 1 155 ? 22.027 20.506 23.268 1.00 84.75 155 ARG A C 1
ATOM 1269 O O . ARG A 1 155 ? 21.674 19.567 23.980 1.00 84.75 155 ARG A O 1
ATOM 1276 N N . GLN A 1 156 ? 21.277 21.589 23.067 1.00 83.88 156 GLN A N 1
ATOM 1277 C CA . GLN A 1 156 ? 19.919 21.722 23.592 1.00 83.88 156 GLN A CA 1
ATOM 1278 C C . GLN A 1 156 ? 19.016 20.640 22.981 1.00 83.88 156 GLN A C 1
ATOM 1280 O O . GLN A 1 156 ? 18.453 19.850 23.733 1.00 83.88 156 GLN A O 1
ATOM 1285 N N . THR A 1 157 ? 18.977 20.495 21.653 1.00 74.88 157 THR A N 1
ATOM 1286 C CA . THR A 1 157 ? 18.203 19.439 20.975 1.00 74.88 157 THR A CA 1
ATOM 1287 C C . THR A 1 157 ? 18.587 18.032 21.454 1.00 74.88 157 THR A C 1
ATOM 1289 O O . THR A 1 157 ? 17.711 17.234 21.785 1.00 74.88 157 THR A O 1
ATOM 1292 N N . LYS A 1 158 ? 19.890 17.724 21.561 1.00 79.44 158 LYS A N 1
ATOM 1293 C CA . LYS A 1 158 ? 20.364 16.372 21.915 1.00 79.44 158 LYS A CA 1
ATOM 1294 C C . LYS A 1 158 ? 20.167 15.986 23.388 1.00 79.44 158 LYS A C 1
ATOM 1296 O O . LYS A 1 158 ? 19.982 14.805 23.666 1.00 79.44 158 LYS A O 1
ATOM 1301 N N . TYR A 1 159 ? 20.225 16.936 24.328 1.00 78.31 159 TYR A N 1
ATOM 1302 C CA . TYR A 1 159 ? 20.213 16.627 25.769 1.00 78.31 159 TYR A CA 1
ATOM 1303 C C . TYR A 1 159 ? 18.997 17.164 26.541 1.00 78.31 159 TYR A C 1
ATOM 1305 O O . TYR A 1 159 ? 18.638 16.576 27.558 1.00 78.31 159 TYR A O 1
ATOM 1313 N N . CYS A 1 160 ? 18.324 18.222 26.078 1.00 77.25 160 CYS A N 1
ATOM 1314 C CA . CYS A 1 160 ? 17.128 18.770 26.738 1.00 77.25 160 CYS A CA 1
ATOM 1315 C C . CYS A 1 160 ? 15.817 18.075 26.334 1.00 77.25 160 CYS A C 1
ATOM 1317 O O . CYS A 1 160 ? 14.765 18.383 26.891 1.00 77.25 160 CYS A O 1
ATOM 1319 N N . SER A 1 161 ? 15.868 17.114 25.412 1.00 66.69 161 SER A N 1
ATOM 1320 C CA . SER A 1 161 ? 14.798 16.137 25.179 1.00 66.69 161 SER A CA 1
ATOM 1321 C C . SER A 1 161 ? 14.636 15.174 26.366 1.00 66.69 161 SER A C 1
ATOM 1323 O O . SER A 1 161 ? 13.518 14.812 26.731 1.00 66.69 161 SER A O 1
ATOM 1325 N N . ASN A 1 162 ? 15.737 14.810 27.036 1.00 71.75 162 ASN A N 1
ATOM 1326 C CA . ASN A 1 162 ? 15.717 13.965 28.227 1.00 71.75 162 ASN A CA 1
ATOM 1327 C C . ASN A 1 162 ? 15.069 14.705 29.409 1.00 71.75 162 ASN A C 1
ATOM 1329 O O . ASN A 1 162 ? 15.586 15.719 29.876 1.00 71.75 162 ASN A O 1
ATOM 1333 N N . SER A 1 163 ? 13.964 14.175 29.940 1.00 54.78 163 SER A N 1
ATOM 1334 C CA . SER A 1 163 ? 13.173 14.833 30.991 1.00 54.78 163 SER A CA 1
ATOM 1335 C C . SER A 1 163 ? 13.940 15.088 32.295 1.00 54.78 163 SER A C 1
ATOM 1337 O O . SER A 1 163 ? 13.694 16.100 32.948 1.00 54.78 163 SER A O 1
ATOM 1339 N N . VAL A 1 164 ? 14.903 14.235 32.666 1.00 65.25 164 VAL A N 1
ATOM 1340 C CA . V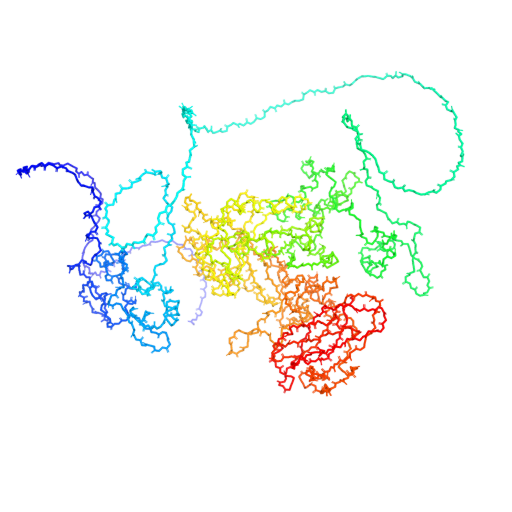AL A 1 164 ? 15.728 14.425 33.872 1.00 65.25 164 VAL A CA 1
ATOM 1341 C C . VAL A 1 164 ? 16.690 15.597 33.680 1.00 65.25 164 VAL A C 1
ATOM 1343 O O . VAL A 1 164 ? 16.778 16.465 34.548 1.00 65.25 164 VAL A O 1
ATOM 1346 N N . ILE A 1 165 ? 17.363 15.663 32.525 1.00 69.19 165 ILE A N 1
ATOM 1347 C CA . ILE A 1 165 ? 18.262 16.775 32.186 1.00 69.19 165 ILE A CA 1
ATOM 1348 C C . ILE A 1 165 ? 17.456 18.065 32.003 1.00 69.19 165 ILE A C 1
ATOM 1350 O O . ILE A 1 165 ? 17.831 19.085 32.569 1.00 69.19 165 ILE A O 1
ATOM 1354 N N . ARG A 1 166 ? 16.317 18.033 31.301 1.00 74.00 166 ARG A N 1
ATOM 1355 C CA . ARG A 1 166 ? 15.429 19.192 31.099 1.00 74.00 166 ARG A CA 1
ATOM 1356 C C . ARG A 1 166 ? 14.944 19.794 32.416 1.00 74.00 166 ARG A C 1
ATOM 1358 O O . ARG A 1 166 ? 15.012 21.006 32.603 1.00 74.00 166 ARG A O 1
ATOM 1365 N N . ASN A 1 167 ? 14.488 18.949 33.340 1.00 64.38 167 ASN A N 1
ATOM 1366 C CA . ASN A 1 167 ? 13.932 19.397 34.615 1.00 64.38 167 ASN A CA 1
ATOM 1367 C C . ASN A 1 167 ? 15.008 19.915 35.584 1.00 64.38 167 ASN A C 1
ATOM 1369 O O . ASN A 1 167 ? 14.688 20.733 36.445 1.00 64.38 167 ASN A O 1
ATOM 1373 N N . ALA A 1 168 ? 16.266 19.486 35.438 1.00 67.31 168 ALA A N 1
ATOM 1374 C CA . ALA A 1 168 ? 17.394 20.007 36.208 1.00 67.31 168 ALA A CA 1
ATOM 1375 C C . ALA A 1 168 ? 18.080 21.218 35.542 1.00 67.31 168 ALA A C 1
ATOM 1377 O O . ALA A 1 168 ? 18.516 22.134 36.229 1.00 67.31 168 ALA A O 1
ATOM 1378 N N . CYS A 1 169 ? 18.147 21.271 34.212 1.00 78.12 169 CYS A N 1
ATOM 1379 C CA . CYS A 1 169 ? 18.873 22.280 33.434 1.00 78.12 169 CYS A CA 1
ATOM 1380 C C . CYS A 1 169 ? 17.949 23.296 32.743 1.00 78.12 169 CYS A C 1
ATOM 1382 O O . CYS A 1 169 ? 18.222 23.732 31.625 1.00 78.12 169 CYS A O 1
ATOM 1384 N N . LYS A 1 170 ? 16.858 23.686 33.412 1.00 73.56 170 LYS A N 1
ATOM 1385 C CA . LYS A 1 170 ? 15.764 24.500 32.854 1.00 73.56 170 LYS A CA 1
ATOM 1386 C C . LYS A 1 170 ? 16.218 25.765 32.118 1.00 73.56 170 LYS A C 1
ATOM 1388 O O . LYS A 1 170 ? 15.837 25.953 30.965 1.00 73.56 170 LYS A O 1
ATOM 1393 N N . SER A 1 171 ? 17.051 26.611 32.730 1.00 76.94 171 SER A N 1
ATOM 1394 C CA . SER A 1 171 ? 17.488 27.868 32.098 1.00 76.94 171 SER A CA 1
ATOM 1395 C C . SER A 1 171 ? 18.530 27.657 30.995 1.00 76.94 171 SER A C 1
ATOM 1397 O O . SER A 1 171 ? 18.601 28.454 30.065 1.00 76.94 171 SER A O 1
ATOM 1399 N N . SER A 1 172 ? 19.312 26.572 31.044 1.00 84.50 172 SER A N 1
ATOM 1400 C CA . SER A 1 172 ? 20.198 26.186 29.934 1.00 84.50 172 SER A CA 1
ATOM 1401 C C . SER A 1 172 ? 19.456 25.495 28.783 1.00 84.50 172 SER A C 1
ATOM 1403 O O . SER A 1 172 ? 19.909 25.569 27.641 1.00 84.50 172 SER A O 1
ATOM 1405 N N . CYS A 1 173 ? 18.313 24.863 29.045 1.00 80.69 173 CYS A N 1
ATOM 1406 C CA . CYS A 1 173 ? 17.456 24.271 28.022 1.00 80.69 173 CYS A CA 1
ATOM 1407 C C . CYS A 1 173 ? 16.545 25.302 27.340 1.00 80.69 173 CYS A C 1
ATOM 1409 O O . CYS A 1 173 ? 16.370 25.231 26.128 1.00 80.69 173 CYS A O 1
ATOM 1411 N N . GLY A 1 174 ? 16.062 26.301 28.083 1.00 64.25 174 GLY A N 1
ATOM 1412 C CA . GLY A 1 174 ? 15.069 27.265 27.606 1.00 64.25 174 GLY A CA 1
ATOM 1413 C C . GLY A 1 174 ? 13.649 26.714 27.751 1.00 64.25 174 GLY A C 1
ATOM 1414 O O . GLY A 1 174 ? 13.417 25.516 27.593 1.00 64.25 174 GLY A O 1
ATOM 1415 N N . HIS A 1 175 ? 12.700 27.582 28.100 1.00 55.69 175 HIS A N 1
ATOM 1416 C CA . HIS A 1 175 ? 11.308 27.186 28.288 1.00 55.69 175 HIS A CA 1
ATOM 1417 C C . HIS A 1 175 ? 10.525 27.398 26.990 1.00 55.69 175 HIS A C 1
ATOM 1419 O O . HIS A 1 175 ? 10.450 28.519 26.497 1.00 55.69 175 HIS A O 1
ATOM 1425 N N . PHE A 1 176 ? 9.897 26.340 26.477 1.00 39.84 176 PHE A N 1
ATOM 1426 C CA . PHE A 1 176 ? 8.676 26.507 25.692 1.00 39.84 176 PHE A CA 1
ATOM 1427 C C . PHE A 1 176 ? 7.550 26.873 26.666 1.00 39.84 176 PHE A C 1
ATOM 1429 O O . PHE A 1 176 ? 7.390 26.217 27.700 1.00 39.84 176 PHE A O 1
ATOM 1436 N N . THR A 1 177 ? 6.778 27.905 26.352 1.00 32.34 177 THR A N 1
ATOM 1437 C CA . THR A 1 177 ? 5.542 28.264 27.056 1.00 32.34 177 THR A CA 1
ATOM 1438 C C . THR A 1 177 ? 4.367 27.997 26.130 1.00 32.34 177 THR A C 1
ATOM 1440 O O . THR A 1 177 ? 4.353 28.488 25.003 1.00 32.34 177 THR A O 1
ATOM 1443 N N . LEU A 1 178 ? 3.395 27.212 26.594 1.00 29.45 178 LEU A N 1
ATOM 1444 C CA . LEU A 1 178 ? 2.106 27.079 25.914 1.00 29.45 178 LEU A CA 1
ATOM 1445 C C . LEU A 1 178 ? 1.335 28.405 26.049 1.00 29.45 178 LEU A C 1
ATOM 1447 O O . LEU A 1 178 ? 1.434 29.031 27.108 1.00 29.45 178 LEU A O 1
ATOM 1451 N N . PRO A 1 179 ? 0.582 28.842 25.025 1.00 28.58 179 PRO A N 1
ATOM 1452 C CA . PRO A 1 179 ? -0.262 30.022 25.144 1.00 28.58 179 PRO A CA 1
ATOM 1453 C C . PRO A 1 179 ? -1.421 29.741 26.107 1.00 28.58 179 PRO A C 1
ATOM 1455 O O . PRO A 1 179 ? -2.164 28.775 25.941 1.00 28.58 179 PRO A O 1
ATOM 1458 N N . THR A 1 180 ? -1.582 30.596 27.113 1.00 27.73 180 THR A N 1
ATOM 1459 C CA . THR A 1 180 ? -2.756 30.620 27.991 1.00 27.73 180 THR A CA 1
ATOM 1460 C C . THR A 1 180 ? -3.703 31.714 27.522 1.00 27.73 180 THR A C 1
ATOM 1462 O O . THR A 1 180 ? -3.326 32.885 27.519 1.00 27.73 180 THR A O 1
ATOM 1465 N N . TYR A 1 181 ? -4.925 31.341 27.146 1.00 31.12 181 TYR A N 1
ATOM 1466 C CA . TYR A 1 181 ? -5.992 32.302 26.885 1.00 31.12 181 TYR A CA 1
ATOM 1467 C C . TYR A 1 181 ? -6.484 32.907 28.206 1.00 31.12 181 TYR A C 1
ATOM 1469 O O . TYR A 1 181 ? -6.843 32.173 29.126 1.00 31.12 181 TYR A O 1
ATOM 1477 N N . SER A 1 182 ? -6.548 34.236 28.260 1.00 28.97 182 SER A N 1
ATOM 1478 C CA . SER A 1 182 ? -7.303 34.998 29.260 1.00 28.97 182 SER A CA 1
ATOM 1479 C C . SER A 1 182 ? -8.322 35.875 28.522 1.00 28.97 182 SER A C 1
ATOM 1481 O O . SER A 1 182 ? -7.982 36.403 27.459 1.00 28.97 182 SER A O 1
ATOM 1483 N N . PRO A 1 183 ? -9.556 36.034 29.034 1.00 30.75 183 PRO A N 1
ATOM 1484 C CA . PRO A 1 183 ? -10.592 36.815 28.364 1.00 30.75 183 PRO A CA 1
ATOM 1485 C C . PRO A 1 183 ? -10.250 38.311 28.343 1.00 30.75 183 PRO A C 1
ATOM 1487 O O . PRO A 1 183 ? -9.577 38.826 29.234 1.00 30.75 183 PRO A O 1
ATOM 1490 N N . THR A 1 184 ? -10.718 39.014 27.312 1.00 29.42 184 THR A N 1
ATOM 1491 C CA . THR A 1 184 ? -10.429 40.438 27.093 1.00 29.42 184 THR A CA 1
ATOM 1492 C C . THR A 1 184 ? -11.544 41.326 27.645 1.00 29.42 184 THR A C 1
ATOM 1494 O O . THR A 1 184 ? -12.702 41.152 27.278 1.00 29.42 184 THR A O 1
ATOM 1497 N N . SER A 1 185 ? -11.192 42.336 28.446 1.00 30.72 185 SER A N 1
ATOM 1498 C CA . SER A 1 185 ? -12.091 43.440 28.809 1.00 30.72 185 SER A CA 1
ATOM 1499 C C . SER A 1 185 ? -11.354 44.787 28.780 1.00 30.72 185 SER A C 1
ATOM 1501 O O . SER A 1 185 ? -10.504 45.054 29.624 1.00 30.72 185 SER A O 1
ATOM 1503 N N . LEU A 1 186 ? -11.683 45.578 27.755 1.00 31.98 186 LEU A N 1
ATOM 1504 C CA . LEU A 1 186 ? -11.572 47.038 27.568 1.00 31.98 186 LEU A CA 1
ATOM 1505 C C . LEU A 1 186 ? -10.811 47.901 28.612 1.00 31.98 186 LEU A C 1
ATOM 1507 O O . LEU A 1 186 ? -11.217 47.950 29.763 1.00 31.98 186 LEU A O 1
ATOM 1511 N N . SER A 1 187 ? -9.843 48.701 28.111 1.00 28.12 187 SER A N 1
ATOM 1512 C CA . SER A 1 187 ? -9.486 50.110 28.473 1.00 28.12 187 SER A CA 1
ATOM 1513 C C . SER A 1 187 ? -9.309 50.523 29.962 1.00 28.12 187 SER A C 1
ATOM 1515 O O . SER A 1 187 ? -10.144 50.213 30.793 1.00 28.12 187 SER A O 1
ATOM 1517 N N . THR A 1 188 ? -8.316 51.323 30.389 1.00 27.19 188 THR A N 1
ATOM 1518 C CA . THR A 1 188 ? -7.880 52.633 29.840 1.00 27.19 188 THR A CA 1
ATOM 1519 C C . THR A 1 188 ? -6.454 53.072 30.257 1.00 27.19 188 THR A C 1
ATOM 1521 O O . THR A 1 188 ? -5.997 52.770 31.351 1.00 27.19 188 THR A O 1
ATOM 1524 N N . LEU A 1 189 ? -5.825 53.887 29.397 1.00 24.91 189 LEU A N 1
ATOM 1525 C CA . LEU A 1 189 ? -4.885 55.013 29.636 1.00 24.91 189 LEU A CA 1
ATOM 1526 C C . LEU A 1 189 ? -4.043 55.167 30.940 1.00 24.91 189 LEU A C 1
ATOM 1528 O O . LEU A 1 189 ? -4.560 55.458 32.008 1.00 24.91 189 LEU A O 1
ATOM 1532 N N . SER A 1 190 ? -2.726 55.303 30.704 1.00 26.39 190 SER A N 1
ATOM 1533 C CA . SER A 1 190 ? -1.834 56.404 31.154 1.00 26.39 190 SER A CA 1
ATOM 1534 C C . SER A 1 190 ? -1.397 56.581 32.625 1.00 26.39 190 SER A C 1
ATOM 1536 O O . SER A 1 190 ? -2.145 57.060 33.473 1.00 26.39 190 SER A O 1
ATOM 1538 N N . SER A 1 191 ? -0.080 56.457 32.859 1.00 29.61 191 SER A N 1
ATOM 1539 C CA . SER A 1 191 ? 0.723 57.472 33.581 1.00 29.61 191 SER A CA 1
ATOM 1540 C C . SER A 1 191 ? 2.193 57.422 33.113 1.00 29.61 191 SER A C 1
ATOM 1542 O O . SER A 1 191 ? 2.752 56.336 32.978 1.00 29.61 191 SER A O 1
ATOM 1544 N N . ALA A 1 192 ? 2.821 58.578 32.868 1.00 29.06 192 ALA A N 1
ATOM 1545 C CA . ALA A 1 192 ? 4.274 58.735 32.626 1.00 29.06 192 ALA A CA 1
ATOM 1546 C C . ALA A 1 192 ? 4.947 59.320 33.916 1.00 29.06 192 ALA A C 1
ATOM 1548 O O . ALA A 1 192 ? 4.271 59.221 34.944 1.00 29.06 192 ALA A O 1
ATOM 1549 N N . PRO A 1 193 ? 6.182 59.905 33.987 1.00 37.47 193 PRO A N 1
ATOM 1550 C CA . PRO A 1 193 ? 7.047 60.505 32.944 1.00 37.47 193 PRO A CA 1
ATOM 1551 C C . PRO A 1 193 ? 8.538 60.010 32.977 1.00 37.47 193 PRO A C 1
ATOM 1553 O O . PRO A 1 193 ? 9.016 59.482 33.974 1.00 37.47 193 PRO A O 1
ATOM 1556 N N . SER A 1 194 ? 9.247 59.909 31.841 1.00 27.95 194 SER A N 1
ATOM 1557 C CA . SER A 1 194 ? 10.150 60.903 31.195 1.00 27.95 194 SER A CA 1
ATOM 1558 C C . SER A 1 194 ? 11.650 60.831 31.542 1.00 27.95 194 SER A C 1
ATOM 1560 O O . SER A 1 194 ? 12.030 60.957 32.701 1.00 27.95 194 SER A O 1
ATOM 1562 N N . ASN A 1 195 ? 12.498 60.828 30.504 1.00 30.70 195 ASN A N 1
ATOM 1563 C CA . ASN A 1 195 ? 13.662 61.723 30.388 1.00 30.70 195 ASN A CA 1
ATOM 1564 C C . ASN A 1 195 ? 14.022 61.920 28.893 1.00 30.70 195 ASN A C 1
ATOM 1566 O O . ASN A 1 195 ? 13.980 60.971 28.116 1.00 30.70 195 ASN A O 1
ATOM 1570 N N . PHE A 1 196 ? 14.302 63.170 28.507 1.00 31.98 196 PHE A N 1
ATOM 1571 C CA . PHE A 1 196 ? 14.678 63.665 27.158 1.00 31.98 196 PHE A CA 1
ATOM 1572 C C . PHE A 1 196 ? 16.228 63.661 26.992 1.00 31.98 196 PHE A C 1
ATOM 1574 O O . PHE A 1 196 ? 16.870 63.129 27.904 1.00 31.98 196 PHE A O 1
ATOM 1581 N N . PRO A 1 197 ? 16.891 64.270 25.964 1.00 42.09 197 PRO A N 1
ATOM 1582 C CA . PRO A 1 197 ? 16.448 65.003 24.738 1.00 42.09 197 PRO A CA 1
ATOM 1583 C C . PRO A 1 197 ? 17.046 64.436 23.403 1.00 42.09 197 PRO A C 1
ATOM 1585 O O . PRO A 1 197 ? 17.718 63.413 23.461 1.00 42.09 197 PRO A O 1
ATOM 1588 N N . SER A 1 198 ? 16.901 64.993 22.175 1.00 29.89 198 SER A N 1
ATOM 1589 C CA . SER A 1 198 ? 16.144 66.135 21.570 1.00 29.89 198 SER A CA 1
ATOM 1590 C C . SER A 1 198 ? 16.135 66.059 20.008 1.00 29.89 198 SER A C 1
ATOM 1592 O O . SER A 1 198 ? 16.754 65.164 19.442 1.00 29.89 198 SER A O 1
ATOM 1594 N N . LEU A 1 199 ? 15.505 67.062 19.348 1.00 28.08 199 LEU A N 1
ATOM 1595 C CA . LEU A 1 199 ? 15.512 67.437 17.905 1.00 28.08 199 LEU A CA 1
ATOM 1596 C C . LEU A 1 199 ? 14.577 66.596 16.990 1.00 28.08 199 LEU A C 1
ATOM 1598 O O . LEU A 1 199 ? 14.861 65.435 16.736 1.00 28.08 199 LEU A O 1
ATOM 1602 N N . SER A 1 200 ? 13.357 67.024 16.602 1.00 30.59 200 SER A N 1
ATOM 1603 C CA . SER A 1 200 ? 12.855 68.208 15.832 1.00 30.59 200 SER A CA 1
ATOM 1604 C C . SER A 1 200 ? 12.802 67.963 14.304 1.00 30.59 200 SER A C 1
ATOM 1606 O O . SER A 1 200 ? 13.755 67.414 13.772 1.00 30.59 200 SER A O 1
ATOM 1608 N N . SER A 1 201 ? 11.764 68.347 13.537 1.00 28.55 201 SER A N 1
ATOM 1609 C CA . SER A 1 201 ? 10.806 69.465 13.725 1.00 28.55 201 SER A CA 1
ATOM 1610 C C . SER A 1 201 ? 9.426 69.313 13.018 1.00 28.55 201 SER A C 1
ATOM 1612 O O . SER A 1 201 ? 9.409 69.061 11.822 1.00 28.55 201 SER A O 1
ATOM 1614 N N . TYR A 1 202 ? 8.334 69.575 13.766 1.00 34.12 202 TYR A N 1
ATOM 1615 C CA . TYR A 1 202 ? 7.029 70.249 13.467 1.00 34.12 202 TYR A CA 1
ATOM 1616 C C . TYR A 1 202 ? 6.173 70.001 12.164 1.00 34.12 202 TYR A C 1
ATOM 1618 O O . TYR A 1 202 ? 6.687 69.491 11.177 1.00 34.12 202 TYR A O 1
ATOM 1626 N N . PRO A 1 203 ? 4.828 70.260 12.183 1.00 48.56 203 PRO A N 1
ATOM 1627 C CA . PRO A 1 203 ? 3.779 69.555 11.405 1.00 48.56 203 PRO A CA 1
ATOM 1628 C C . PRO A 1 203 ? 2.968 70.553 10.505 1.00 48.56 203 PRO A C 1
ATOM 1630 O O . PRO A 1 203 ? 3.599 71.467 9.990 1.00 48.56 203 PRO A O 1
ATOM 1633 N N . SER A 1 204 ? 1.651 70.531 10.202 1.00 31.86 204 SER A N 1
ATOM 1634 C CA . SER A 1 204 ? 0.412 69.813 10.623 1.00 31.86 204 SER A CA 1
ATOM 1635 C C . SER A 1 204 ? -0.725 70.001 9.585 1.00 31.86 204 SER A C 1
ATOM 1637 O O . SER A 1 204 ? -0.516 70.725 8.617 1.00 31.86 204 SER A O 1
ATOM 1639 N N . ASN A 1 205 ? -1.931 69.420 9.800 1.00 28.92 205 ASN A N 1
ATOM 1640 C CA . ASN A 1 205 ? -3.227 70.160 9.874 1.00 28.92 205 ASN A CA 1
ATOM 1641 C C . ASN A 1 205 ? -4.512 69.275 9.921 1.00 28.92 205 ASN A C 1
ATOM 1643 O O . ASN A 1 205 ? -5.002 68.856 8.885 1.00 28.92 205 ASN A O 1
ATOM 1647 N N . ASN A 1 206 ? -5.073 69.115 11.134 1.00 35.72 206 ASN A N 1
ATOM 1648 C CA . ASN A 1 206 ? -6.498 69.186 11.559 1.00 35.72 206 ASN A CA 1
ATOM 1649 C C . ASN A 1 206 ? -7.687 68.410 10.887 1.00 35.72 206 ASN A C 1
ATOM 1651 O O . ASN A 1 206 ? -7.556 67.898 9.782 1.00 35.72 206 ASN A O 1
ATOM 1655 N N . PRO A 1 207 ? -8.837 68.229 11.608 1.00 47.56 207 PRO A N 1
ATOM 1656 C CA . PRO A 1 207 ? -9.650 66.999 11.485 1.00 47.56 207 PRO A CA 1
ATOM 1657 C C . PRO A 1 207 ? -11.204 67.174 11.584 1.00 47.56 207 PRO A C 1
ATOM 1659 O O . PRO A 1 207 ? -11.728 68.276 11.460 1.00 47.56 207 PRO A O 1
ATOM 1662 N N . SER A 1 208 ? -11.889 66.077 11.969 1.00 31.31 208 SER A N 1
ATOM 1663 C CA . SER A 1 208 ? -13.163 65.956 12.735 1.00 31.31 208 SER A CA 1
ATOM 1664 C C . SER A 1 208 ? -14.480 65.652 11.993 1.00 31.31 208 SER A C 1
ATOM 1666 O O . SER A 1 208 ? -14.772 66.250 10.967 1.00 31.31 208 SER A O 1
ATOM 1668 N N . HIS A 1 209 ? -15.268 64.701 12.534 1.00 32.91 209 HIS A N 1
ATOM 1669 C CA . HIS A 1 209 ? -16.635 64.880 13.084 1.00 32.91 209 HIS A CA 1
ATOM 1670 C C . HIS A 1 209 ? -17.218 63.541 13.635 1.00 32.91 209 HIS A C 1
ATOM 1672 O O . HIS A 1 209 ? -16.771 62.462 13.254 1.00 32.91 209 HIS A O 1
ATOM 1678 N N . SER A 1 210 ? -18.197 63.635 14.550 1.00 33.38 210 SER A N 1
ATOM 1679 C CA . SER A 1 210 ? -18.926 62.570 15.305 1.00 33.38 210 SER A CA 1
ATOM 1680 C C . SER A 1 210 ? -20.416 63.026 15.467 1.00 33.38 210 SER A C 1
ATOM 1682 O O . SER A 1 210 ? -20.660 64.152 15.016 1.00 33.38 210 SER A O 1
ATOM 1684 N N . PRO A 1 211 ? -21.416 62.324 16.093 1.00 44.66 211 PRO A N 1
ATOM 1685 C CA . PRO A 1 211 ? -21.368 61.266 17.130 1.00 44.66 211 PRO A CA 1
ATOM 1686 C C . PRO A 1 211 ? -22.440 60.127 17.000 1.00 44.66 211 PRO A C 1
ATOM 1688 O O . PRO A 1 211 ? -22.759 59.711 15.891 1.00 44.66 211 PRO A O 1
ATOM 1691 N N . SER A 1 212 ? -22.943 59.589 18.129 1.00 37.41 212 SER A N 1
ATOM 1692 C CA . SER A 1 212 ? -23.677 58.307 18.292 1.00 37.41 212 SER A CA 1
ATOM 1693 C C . SER A 1 212 ? -24.941 58.429 19.171 1.00 37.41 212 SER A C 1
ATOM 1695 O O . SER A 1 212 ? -25.010 59.375 19.943 1.00 37.41 212 SER A O 1
ATOM 1697 N N . GLU A 1 213 ? -25.842 57.426 19.167 1.00 33.34 213 GLU A N 1
ATOM 1698 C CA . GLU A 1 213 ? -26.880 57.118 20.198 1.00 33.34 213 GLU A CA 1
ATOM 1699 C C . GLU A 1 213 ? -27.500 55.704 19.940 1.00 33.34 213 GLU A C 1
ATOM 1701 O O . GLU A 1 213 ? -27.159 55.079 18.938 1.00 33.34 213 GLU A O 1
ATOM 1706 N N . LEU A 1 214 ? -28.429 55.151 20.746 1.00 38.44 214 LEU A N 1
ATOM 1707 C CA . LEU A 1 214 ? -28.198 54.472 22.044 1.00 38.44 214 LEU A CA 1
ATOM 1708 C C . LEU A 1 214 ? -29.312 53.429 22.377 1.00 38.44 214 LEU A C 1
ATOM 1710 O O . LEU A 1 214 ? -30.297 53.321 21.653 1.00 38.44 214 LEU A O 1
ATOM 1714 N N . SER A 1 215 ? -29.181 52.756 23.539 1.00 28.78 215 SER A N 1
ATOM 1715 C CA . SER A 1 215 ? -30.175 51.957 24.317 1.00 28.78 215 SER A CA 1
ATOM 1716 C C . SER A 1 215 ? -30.074 50.414 24.300 1.00 28.78 215 SER A C 1
ATOM 1718 O O . SER A 1 215 ? -29.380 49.816 23.481 1.00 28.78 215 SER A O 1
ATOM 1720 N N . SER A 1 216 ? -30.675 49.774 25.318 1.00 36.62 216 SER A N 1
ATOM 1721 C CA . SER A 1 216 ? -30.495 48.357 25.682 1.00 36.62 216 SER A CA 1
ATOM 1722 C C . SER A 1 216 ? -31.675 47.793 26.492 1.00 36.62 216 SER A C 1
ATOM 1724 O O . SER A 1 216 ? -32.420 48.545 27.120 1.00 36.62 216 SER A O 1
ATOM 1726 N N . THR A 1 217 ? -31.834 46.462 26.534 1.00 32.00 217 THR A N 1
ATOM 1727 C CA . THR A 1 217 ? -32.509 45.719 27.627 1.00 32.00 217 THR A CA 1
ATOM 1728 C C . THR A 1 217 ? -32.245 44.209 27.515 1.00 32.00 217 THR A C 1
ATOM 1730 O O . THR A 1 217 ? -31.718 43.739 26.510 1.00 32.00 217 THR A O 1
ATOM 1733 N N . ASN A 1 218 ? -32.557 43.449 28.570 1.00 37.38 218 ASN A N 1
ATOM 1734 C CA . ASN A 1 218 ? -32.292 42.010 28.696 1.00 37.38 218 ASN A CA 1
ATOM 1735 C C . ASN A 1 218 ? -33.369 41.376 29.600 1.00 37.38 218 ASN A C 1
ATOM 1737 O O . ASN A 1 218 ? -33.735 42.000 30.600 1.00 37.38 218 ASN A O 1
ATOM 1741 N N . PRO A 1 219 ? -33.864 40.164 29.301 1.00 39.62 219 PRO A N 1
ATOM 1742 C CA . PRO A 1 219 ? -34.049 39.201 30.387 1.00 39.62 219 PRO A CA 1
ATOM 1743 C C . PRO A 1 219 ? -33.603 37.770 30.033 1.00 39.62 219 PRO A C 1
ATOM 1745 O O . PRO A 1 219 ? -33.568 37.347 28.881 1.00 39.62 219 PRO A O 1
ATOM 1748 N N . SER A 1 220 ? -33.319 36.996 31.080 1.00 39.34 220 SER A N 1
ATOM 1749 C CA . SER A 1 220 ? -32.879 35.596 31.000 1.00 39.34 220 SER A CA 1
ATOM 1750 C C . SER A 1 220 ? -33.991 34.616 31.376 1.00 39.34 220 SER A C 1
ATOM 1752 O O . SER A 1 220 ? -34.829 34.959 32.205 1.00 39.34 220 SER A O 1
ATOM 1754 N N . PHE A 1 221 ? -33.938 33.378 30.868 1.00 32.66 221 PHE A N 1
ATOM 1755 C CA . PHE A 1 221 ? -34.640 32.237 31.472 1.00 32.66 221 PHE A CA 1
ATOM 1756 C C . PHE A 1 221 ? -33.890 30.908 31.283 1.00 32.66 221 PHE A C 1
ATOM 1758 O O . PHE A 1 221 ? -33.306 30.640 30.236 1.00 32.66 221 PHE A O 1
ATOM 1765 N N . ARG A 1 222 ? -33.958 30.059 32.316 1.00 38.12 222 ARG A N 1
ATOM 1766 C CA . ARG A 1 222 ? -33.737 28.603 32.259 1.00 38.12 222 ARG A CA 1
ATOM 1767 C C . ARG A 1 222 ? -35.093 27.895 32.339 1.00 38.12 222 ARG A C 1
ATOM 1769 O O . ARG A 1 222 ? -35.982 28.399 33.023 1.00 38.12 222 ARG A O 1
ATOM 1776 N N . PRO A 1 223 ? -35.187 26.672 31.803 1.00 38.62 223 PRO A N 1
ATOM 1777 C CA . PRO A 1 223 ? -35.857 25.581 32.519 1.00 38.62 223 PRO A CA 1
ATOM 1778 C C . PRO A 1 223 ? -34.873 24.465 32.915 1.00 38.62 223 PRO A C 1
ATOM 1780 O O . PRO A 1 223 ? -33.701 24.476 32.535 1.00 38.62 223 PRO A O 1
ATOM 1783 N N . THR A 1 224 ? -35.351 23.492 33.692 1.00 39.09 224 THR A N 1
ATOM 1784 C CA . THR A 1 224 ? -34.610 22.290 34.113 1.00 39.09 224 THR A CA 1
ATOM 1785 C C . THR A 1 224 ? -35.523 21.057 34.116 1.00 39.09 224 THR A C 1
ATOM 1787 O O . THR A 1 224 ? -36.739 21.192 34.007 1.00 39.09 224 THR A O 1
ATOM 1790 N N . SER A 1 225 ? -34.922 19.893 34.395 1.00 32.66 225 SER A N 1
ATOM 1791 C CA . SER A 1 225 ? -35.563 18.667 34.915 1.00 32.66 225 SER A CA 1
ATOM 1792 C C . SER A 1 225 ? -36.058 17.626 33.896 1.00 32.66 225 SER A C 1
ATOM 1794 O O . SER A 1 225 ? -36.403 17.925 32.759 1.00 32.66 225 SER A O 1
ATOM 1796 N N . ILE A 1 226 ? -36.047 16.372 34.359 1.00 37.31 226 ILE A N 1
ATOM 1797 C CA . ILE A 1 226 ? -36.309 15.114 33.638 1.00 37.31 226 ILE A CA 1
ATOM 1798 C C . ILE A 1 226 ? -37.716 14.590 33.995 1.00 37.31 226 ILE A C 1
ATOM 1800 O O . ILE A 1 226 ? -38.093 14.688 35.164 1.00 37.31 226 ILE A O 1
ATOM 1804 N N . PRO A 1 227 ? -38.432 13.932 33.065 1.00 37.31 227 PRO A N 1
ATOM 1805 C CA . PRO A 1 227 ? -39.412 12.883 33.367 1.00 37.31 227 PRO A CA 1
ATOM 1806 C C . PRO A 1 227 ? -38.937 11.486 32.906 1.00 37.31 227 PRO A C 1
ATOM 1808 O O . PRO A 1 227 ? -38.023 11.361 32.092 1.00 37.31 227 PRO A O 1
ATOM 1811 N N . THR A 1 228 ? -39.547 10.421 33.435 1.00 37.28 228 THR A N 1
ATOM 1812 C CA . THR A 1 228 ? -39.098 9.022 33.280 1.00 37.28 228 THR A CA 1
ATOM 1813 C C . THR A 1 228 ? -40.201 8.067 32.789 1.00 37.28 228 THR A C 1
ATOM 1815 O O . THR A 1 228 ? -41.383 8.363 32.921 1.00 37.28 228 THR A O 1
ATOM 1818 N N . LEU A 1 229 ? -39.769 6.874 32.341 1.00 34.47 229 LEU A N 1
ATOM 1819 C CA . LEU A 1 229 ? -40.533 5.620 32.149 1.00 34.47 229 LEU A CA 1
ATOM 1820 C C . LEU A 1 229 ? -41.469 5.472 30.925 1.00 34.47 229 LEU A C 1
ATOM 1822 O O . LEU A 1 229 ? -41.964 6.428 30.339 1.00 34.47 229 LEU A O 1
ATOM 1826 N N . ASN A 1 230 ? -41.662 4.200 30.547 1.00 35.84 230 ASN A N 1
ATOM 1827 C CA . ASN A 1 230 ? -42.432 3.718 29.393 1.00 35.84 230 ASN A CA 1
ATOM 1828 C C . ASN A 1 230 ? -43.940 3.601 29.686 1.00 35.84 230 ASN A C 1
ATOM 1830 O O . ASN A 1 230 ? -44.327 3.314 30.820 1.00 35.84 230 ASN A O 1
ATOM 1834 N N . PRO A 1 231 ? -44.761 3.589 28.623 1.00 37.44 231 PRO A N 1
ATOM 1835 C CA . PRO A 1 231 ? -45.878 2.649 28.497 1.00 37.44 231 PRO A CA 1
ATOM 1836 C C . PRO A 1 231 ? -45.780 1.781 27.219 1.00 37.44 231 PRO A C 1
ATOM 1838 O O . PRO A 1 231 ? -44.913 1.985 26.370 1.00 37.44 231 PRO A O 1
ATOM 1841 N N . THR A 1 232 ? -46.669 0.793 27.086 1.00 38.00 232 THR A N 1
ATOM 1842 C CA . THR A 1 232 ? -46.678 -0.236 26.022 1.00 38.00 232 THR A CA 1
ATOM 1843 C C . THR A 1 232 ? -48.004 -0.295 25.238 1.00 38.00 232 THR A C 1
ATOM 1845 O O . THR A 1 232 ? -48.991 0.316 25.634 1.00 38.00 232 THR A O 1
ATOM 1848 N N . THR A 1 233 ? -48.040 -1.155 24.205 1.00 33.97 233 THR A N 1
ATOM 1849 C CA . THR A 1 233 ? -49.223 -1.841 23.614 1.00 33.97 233 THR A CA 1
ATOM 1850 C C . THR A 1 233 ? -50.279 -1.049 22.811 1.00 33.97 233 THR A C 1
ATOM 1852 O O . THR A 1 233 ? -51.121 -0.362 23.370 1.00 33.97 233 THR A O 1
ATOM 1855 N N . ILE A 1 234 ? -50.276 -1.304 21.491 1.00 38.00 234 ILE A N 1
ATOM 1856 C CA . ILE A 1 234 ? -51.403 -1.654 20.582 1.00 38.00 234 ILE A CA 1
ATOM 1857 C C . ILE A 1 234 ? -52.776 -0.958 20.762 1.00 38.00 234 ILE A C 1
ATOM 1859 O O . ILE A 1 234 ? -53.489 -1.223 21.728 1.00 38.00 234 ILE A O 1
ATOM 1863 N N . PRO A 1 235 ? -53.266 -0.312 19.685 1.00 39.62 235 PRO A N 1
ATOM 1864 C CA . PRO A 1 235 ? -54.665 -0.376 19.229 1.00 39.62 235 PRO A CA 1
ATOM 1865 C C . PRO A 1 235 ? -54.824 -1.263 17.970 1.00 39.62 235 PRO A C 1
ATOM 1867 O O . PRO A 1 235 ? -53.846 -1.551 17.284 1.00 39.62 235 PRO A O 1
ATOM 1870 N N . SER A 1 236 ? -56.049 -1.703 17.650 1.00 36.97 236 SER A N 1
ATOM 1871 C CA . SER A 1 236 ? -56.325 -2.725 16.615 1.00 36.97 236 SER A CA 1
ATOM 1872 C C . SER A 1 236 ? -57.527 -2.410 15.700 1.00 36.97 236 SER A C 1
ATOM 1874 O O . SER A 1 236 ? -58.332 -1.536 16.012 1.00 36.97 236 SER A O 1
ATOM 1876 N N . ASN A 1 237 ? -57.662 -3.224 14.638 1.00 32.25 237 ASN A N 1
ATOM 1877 C CA . ASN A 1 237 ? -58.842 -3.483 13.785 1.00 32.25 237 ASN A CA 1
ATOM 1878 C C . ASN A 1 237 ? -59.095 -2.632 12.518 1.00 32.25 237 ASN A C 1
ATOM 1880 O O . ASN A 1 237 ? -58.832 -1.436 12.449 1.00 32.25 237 ASN A O 1
ATOM 1884 N N . LEU A 1 238 ? -59.645 -3.329 11.510 1.00 35.84 238 LEU A N 1
ATOM 1885 C CA . LEU A 1 238 ? -60.140 -2.836 10.216 1.00 35.84 238 LEU A CA 1
ATOM 1886 C C . LEU A 1 238 ? -61.572 -2.265 10.325 1.00 35.84 238 LEU A C 1
ATOM 1888 O O . LEU A 1 238 ? -62.281 -2.548 11.293 1.00 35.84 238 LEU A O 1
ATOM 1892 N N . PRO A 1 239 ? -62.043 -1.551 9.283 1.00 39.84 239 PRO A N 1
ATOM 1893 C CA . PRO A 1 239 ? -63.292 -1.965 8.609 1.00 39.84 239 PRO A CA 1
ATOM 1894 C C . PRO A 1 239 ? -63.111 -2.445 7.148 1.00 39.84 239 PRO A C 1
ATOM 1896 O O . PRO A 1 239 ? -62.011 -2.444 6.602 1.00 39.84 239 PRO A O 1
ATOM 1899 N N . SER A 1 240 ? -64.200 -2.921 6.529 1.00 34.09 240 SER A N 1
ATOM 1900 C CA . SER A 1 240 ? -64.185 -3.898 5.424 1.00 34.09 240 SER A CA 1
ATOM 1901 C C . SER A 1 240 ? -64.548 -3.391 4.011 1.00 34.09 240 SER A C 1
ATOM 1903 O O . SER A 1 240 ? -65.054 -2.292 3.813 1.00 34.09 240 SER A O 1
ATOM 1905 N N . MET A 1 241 ? -64.327 -4.280 3.034 1.00 33.88 241 MET A N 1
ATOM 1906 C CA . MET A 1 241 ? -64.710 -4.222 1.610 1.00 33.88 241 MET A CA 1
ATOM 1907 C C . MET A 1 241 ? -66.209 -3.956 1.339 1.00 33.88 241 MET A C 1
ATOM 1909 O O . MET A 1 241 ? -67.047 -4.399 2.121 1.00 33.88 241 MET A O 1
ATOM 1913 N N . VAL A 1 242 ? -66.533 -3.400 0.155 1.00 35.25 242 VAL A N 1
ATOM 1914 C CA . VAL A 1 242 ? -67.308 -4.020 -0.971 1.00 35.25 242 VAL A CA 1
ATOM 1915 C C . VAL A 1 242 ? -67.789 -2.923 -1.966 1.00 35.25 242 VAL A C 1
ATOM 1917 O O . VAL A 1 242 ? -68.180 -1.850 -1.511 1.00 35.25 242 VAL A O 1
ATOM 1920 N N . PRO A 1 243 ? -67.758 -3.132 -3.308 1.00 51.19 243 PRO A N 1
ATOM 1921 C CA . PRO A 1 243 ? -68.042 -2.084 -4.306 1.00 51.19 243 PRO A CA 1
ATOM 1922 C C . PRO A 1 243 ? -69.408 -2.195 -5.025 1.00 51.19 243 PRO A C 1
ATOM 1924 O O . PRO A 1 243 ? -70.116 -3.193 -4.919 1.00 51.19 243 PRO A O 1
ATOM 1927 N N . SER A 1 244 ? -69.722 -1.190 -5.855 1.00 35.84 244 SER A N 1
ATOM 1928 C CA . SER A 1 244 ? -70.741 -1.212 -6.927 1.00 35.84 244 SER A CA 1
ATOM 1929 C C . SER A 1 244 ? -70.406 -0.126 -7.973 1.00 35.84 244 SER A C 1
ATOM 1931 O O . SER A 1 244 ? -69.740 0.836 -7.601 1.00 35.84 244 SER A O 1
ATOM 1933 N N . LEU A 1 245 ? -70.802 -0.137 -9.253 1.00 31.56 245 LEU A N 1
ATOM 1934 C CA . LEU A 1 245 ? -71.247 -1.157 -10.227 1.00 31.56 245 LEU A CA 1
ATOM 1935 C C . LEU A 1 245 ? -71.041 -0.533 -11.647 1.00 31.56 245 LEU A C 1
ATOM 1937 O O . LEU A 1 245 ? -70.694 0.640 -11.756 1.00 31.56 245 LEU A O 1
ATOM 1941 N N . ILE A 1 246 ? -71.220 -1.293 -12.733 1.00 32.94 246 ILE A N 1
ATOM 1942 C CA . ILE A 1 246 ? -70.933 -0.919 -14.152 1.00 32.94 246 ILE A CA 1
ATOM 1943 C C . ILE A 1 246 ? -72.242 -0.897 -14.999 1.00 32.94 246 ILE A C 1
ATOM 1945 O O . ILE A 1 246 ? -73.259 -1.311 -14.437 1.00 32.94 246 ILE A O 1
ATOM 1949 N N . PRO A 1 247 ? -72.295 -0.575 -16.328 1.00 55.69 247 PRO A N 1
ATOM 1950 C CA . PRO A 1 247 ? -71.363 0.114 -17.259 1.00 55.69 247 PRO A CA 1
ATOM 1951 C C . PRO A 1 247 ? -72.046 1.127 -18.254 1.00 55.69 247 PRO A C 1
ATOM 1953 O O . PRO A 1 247 ? -73.227 1.442 -18.131 1.00 55.69 247 PRO A O 1
ATOM 1956 N N . SER A 1 248 ? -71.323 1.489 -19.338 1.00 34.50 248 SER A N 1
ATOM 1957 C CA . SER A 1 248 ? -71.786 1.955 -20.683 1.00 34.50 248 SER A CA 1
ATOM 1958 C C . SER A 1 248 ? -71.868 3.485 -20.941 1.00 34.50 248 SER A C 1
ATOM 1960 O O . SER A 1 248 ? -71.982 4.251 -19.993 1.00 34.50 248 SER A O 1
ATOM 1962 N N . SER A 1 249 ? -71.740 4.007 -22.181 1.00 31.14 249 SER A N 1
ATOM 1963 C CA . SER A 1 249 ? -71.710 3.350 -23.514 1.00 31.14 249 SER A CA 1
ATOM 1964 C C . SER A 1 249 ? -70.876 4.069 -24.614 1.00 31.14 249 SER A C 1
ATOM 1966 O O . SER A 1 249 ? -71.046 5.265 -24.808 1.00 31.14 249 SER A O 1
ATOM 1968 N N . SER A 1 250 ? -70.121 3.273 -25.394 1.00 34.69 250 SER A N 1
ATOM 1969 C CA . SER A 1 250 ? -69.780 3.326 -26.849 1.00 34.69 250 SER A CA 1
ATOM 1970 C C . SER A 1 250 ? -69.177 4.569 -27.587 1.00 34.69 250 SER A C 1
ATOM 1972 O O . SER A 1 250 ? -69.410 5.701 -27.179 1.00 34.69 250 SER A O 1
ATOM 1974 N N . PRO A 1 251 ? -68.431 4.378 -28.719 1.00 55.84 251 PRO A N 1
ATOM 1975 C CA . PRO A 1 251 ? -67.663 5.438 -29.414 1.00 55.84 251 PRO A CA 1
ATOM 1976 C C . PRO A 1 251 ? -67.939 5.627 -30.939 1.00 55.84 251 PRO A C 1
ATOM 1978 O O . PRO A 1 251 ? -68.593 4.802 -31.574 1.00 55.84 251 PRO A O 1
ATOM 1981 N N . SER A 1 252 ? -67.333 6.663 -31.550 1.00 31.08 252 SER A N 1
ATOM 1982 C CA . SER A 1 252 ? -67.206 6.901 -33.016 1.00 31.08 252 SER A CA 1
ATOM 1983 C C . SER A 1 252 ? -66.278 8.109 -33.300 1.00 31.08 252 SER A C 1
ATOM 1985 O O . SER A 1 252 ? -66.291 9.012 -32.470 1.00 31.08 252 SER A O 1
ATOM 1987 N N . LEU A 1 253 ? -65.578 8.337 -34.430 1.00 31.88 253 LEU A N 1
ATOM 1988 C CA . LEU A 1 253 ? -64.931 7.561 -35.524 1.00 31.88 253 LEU A CA 1
ATOM 1989 C C . LEU A 1 253 ? -64.289 8.597 -36.517 1.00 31.88 253 LEU A C 1
ATOM 1991 O O . LEU A 1 253 ? -64.459 9.792 -36.298 1.00 31.88 253 LEU A O 1
ATOM 1995 N N . SER A 1 254 ? -63.647 8.170 -37.629 1.00 32.75 254 SER A N 1
ATOM 1996 C CA . SER A 1 254 ? -63.052 9.001 -38.732 1.00 32.75 254 SER A CA 1
ATOM 1997 C C . SER A 1 254 ? -61.653 9.615 -38.439 1.00 32.75 254 SER A C 1
ATOM 1999 O O . SER A 1 254 ? -61.513 10.305 -37.440 1.00 32.75 254 SER A O 1
ATOM 2001 N N . LEU A 1 255 ? -60.530 9.333 -39.144 1.00 30.17 255 LEU A N 1
ATOM 2002 C CA . LEU A 1 255 ? -60.159 9.385 -40.597 1.00 30.17 255 LEU A CA 1
ATOM 2003 C C . LEU A 1 255 ? -59.986 10.848 -41.107 1.00 30.17 255 LEU A C 1
ATOM 2005 O O . LEU A 1 255 ? -60.817 11.671 -40.737 1.00 30.17 255 LEU A O 1
ATOM 2009 N N . ILE A 1 256 ? -58.993 11.283 -41.924 1.00 35.44 256 ILE A N 1
ATOM 2010 C CA . ILE A 1 256 ? -58.045 10.662 -42.908 1.00 35.44 256 ILE A CA 1
ATOM 2011 C C . ILE A 1 256 ? -56.677 11.444 -42.929 1.00 35.44 256 ILE A C 1
ATOM 2013 O O . ILE A 1 256 ? -56.706 12.638 -42.634 1.00 35.44 256 ILE A O 1
ATOM 2017 N N . PRO A 1 257 ? -55.505 10.864 -43.311 1.00 50.06 257 PRO A N 1
ATOM 2018 C CA . PRO A 1 257 ? -54.210 11.578 -43.448 1.00 50.06 257 PRO A CA 1
ATOM 2019 C C . PRO A 1 257 ? -53.712 11.871 -44.897 1.00 50.06 257 PRO A C 1
ATOM 2021 O O . PRO A 1 257 ? -54.027 11.140 -45.833 1.00 50.06 257 PRO A O 1
ATOM 2024 N N . SER A 1 258 ? -52.837 12.882 -45.054 1.00 31.19 258 SER A N 1
ATOM 2025 C CA . SER A 1 258 ? -52.029 13.226 -46.261 1.00 31.19 258 SER A CA 1
ATOM 2026 C C . SER A 1 258 ? -50.970 14.296 -45.902 1.00 31.19 258 SER A C 1
ATOM 2028 O O . SER A 1 258 ? -51.266 15.108 -45.030 1.00 31.19 258 SER A O 1
ATOM 2030 N N . SER A 1 259 ? -49.783 14.458 -46.507 1.00 30.09 259 SER A N 1
ATOM 2031 C CA . SER A 1 259 ? -48.987 13.697 -47.499 1.00 30.09 259 SER A CA 1
ATOM 2032 C C . SER A 1 259 ? -47.520 14.218 -47.482 1.00 30.09 259 SER A C 1
ATOM 2034 O O . SER A 1 259 ? -47.240 15.209 -46.815 1.00 30.09 259 SER A O 1
ATOM 2036 N N . SER A 1 260 ? -46.579 13.550 -48.167 1.00 34.28 260 SER A N 1
ATOM 2037 C CA . SER A 1 260 ? -45.109 13.685 -47.974 1.00 34.28 260 SER A CA 1
ATOM 2038 C C . SER A 1 260 ? -44.412 14.819 -48.811 1.00 34.28 260 SER A C 1
ATOM 2040 O O . SER A 1 260 ? -45.090 15.788 -49.140 1.00 34.28 260 SER A O 1
ATOM 2042 N N . PRO A 1 261 ? -43.075 14.835 -49.074 1.00 52.81 261 PRO A N 1
ATOM 2043 C CA . PRO A 1 261 ? -42.139 15.704 -48.330 1.00 52.81 261 PRO A CA 1
ATOM 2044 C C . PRO A 1 261 ? -41.176 16.566 -49.199 1.00 52.81 261 PRO A C 1
ATOM 2046 O O . PRO A 1 261 ? -41.047 16.348 -50.401 1.00 52.81 261 PRO A O 1
ATOM 2049 N N . THR A 1 262 ? -40.386 17.464 -48.585 1.00 29.44 262 THR A N 1
ATOM 2050 C CA . THR A 1 262 ? -39.221 18.123 -49.236 1.00 29.44 262 THR A CA 1
ATOM 2051 C C . THR A 1 262 ? -38.034 18.350 -48.290 1.00 29.44 262 THR A C 1
ATOM 2053 O O . THR A 1 262 ? -38.221 18.671 -47.120 1.00 29.44 262 THR A O 1
ATOM 2056 N N . LEU A 1 263 ? -36.813 18.219 -48.824 1.00 33.03 263 LEU A N 1
ATOM 2057 C CA . LEU A 1 263 ? -35.518 18.380 -48.140 1.00 33.03 263 LEU A CA 1
ATOM 2058 C C . LEU A 1 263 ? -34.933 19.796 -48.322 1.00 33.03 263 LEU A C 1
ATOM 2060 O O . LEU A 1 263 ? -35.033 20.352 -49.413 1.00 33.03 263 LEU A O 1
ATOM 2064 N N . SER A 1 264 ? -34.192 20.306 -47.330 1.00 31.09 264 SER A N 1
ATOM 2065 C CA . SER A 1 264 ? -33.144 21.330 -47.531 1.00 31.09 264 SER A CA 1
ATOM 2066 C C . SER A 1 264 ? -32.123 21.344 -46.379 1.00 31.09 264 SER A C 1
ATOM 2068 O O . SER A 1 264 ? -32.456 20.985 -45.252 1.00 31.09 264 SER A O 1
ATOM 2070 N N . PHE A 1 265 ? -30.883 21.754 -46.661 1.00 30.25 265 PHE A N 1
ATOM 2071 C CA . PHE A 1 265 ? -29.730 21.693 -45.746 1.00 30.25 265 PHE A CA 1
ATOM 2072 C C . PHE A 1 265 ? -29.480 23.014 -44.973 1.00 30.25 265 PHE A C 1
ATOM 2074 O O . PHE A 1 265 ? -29.726 24.082 -45.519 1.00 30.25 265 PHE A O 1
ATOM 2081 N N . ASN A 1 266 ? -28.948 22.893 -43.740 1.00 31.28 266 ASN A N 1
ATOM 2082 C CA . ASN A 1 266 ? -27.877 23.672 -43.053 1.00 31.28 266 ASN A CA 1
ATOM 2083 C C . ASN A 1 266 ? -27.504 25.131 -43.477 1.00 31.28 266 ASN A C 1
ATOM 2085 O O . ASN A 1 266 ? -27.459 25.421 -44.668 1.00 31.28 266 ASN A O 1
ATOM 2089 N N . PRO A 1 267 ? -26.871 25.946 -42.586 1.00 44.47 267 PRO A N 1
ATOM 2090 C CA . PRO A 1 267 ? -27.033 26.072 -41.120 1.00 44.47 267 PRO A CA 1
ATOM 2091 C C . PRO A 1 267 ? -26.890 27.533 -40.563 1.00 44.47 267 PRO A C 1
ATOM 2093 O O . PRO A 1 267 ? -26.585 28.474 -41.289 1.00 44.47 267 PRO A O 1
ATOM 2096 N N . SER A 1 268 ? -26.912 27.661 -39.221 1.00 29.53 268 SER A N 1
ATOM 2097 C CA . SER A 1 268 ? -26.044 28.544 -38.384 1.00 29.53 268 SER A CA 1
ATOM 2098 C C . SER A 1 268 ? -26.498 29.925 -37.837 1.00 29.53 268 SER A C 1
ATOM 2100 O O . SER A 1 268 ? -27.156 30.727 -38.488 1.00 29.53 268 SER A O 1
ATOM 2102 N N . SER A 1 269 ? -25.958 30.220 -36.639 1.00 30.70 269 SER A N 1
ATOM 2103 C CA . SER A 1 269 ? -25.657 31.538 -36.025 1.00 30.70 269 SER A CA 1
ATOM 2104 C C . SER A 1 269 ? -26.726 32.376 -35.272 1.00 30.70 269 SER A C 1
ATOM 2106 O O . SER A 1 269 ? -27.181 33.413 -35.734 1.00 30.70 269 SER A O 1
ATOM 2108 N N . ASN A 1 270 ? -26.861 32.042 -33.977 1.00 33.56 270 ASN A N 1
ATOM 2109 C CA . ASN A 1 270 ? -26.903 32.964 -32.815 1.00 33.56 270 ASN A CA 1
ATOM 2110 C C . ASN A 1 270 ? -28.183 33.775 -32.445 1.00 33.56 270 ASN A C 1
ATOM 2112 O O . ASN A 1 270 ? -29.106 33.895 -33.245 1.00 33.56 270 ASN A O 1
ATOM 2116 N N . PRO A 1 271 ? -28.303 34.228 -31.165 1.00 41.91 271 PRO A N 1
ATOM 2117 C CA . PRO A 1 271 ? -29.605 34.309 -30.483 1.00 41.91 271 PRO A CA 1
ATOM 2118 C C . PRO A 1 271 ? -30.092 35.730 -30.123 1.00 41.91 271 PRO A C 1
ATOM 2120 O O . PRO A 1 271 ? -29.415 36.736 -30.324 1.00 41.91 271 PRO A O 1
ATOM 2123 N N . SER A 1 272 ? -31.264 35.802 -29.482 1.00 29.34 272 SER A N 1
ATOM 2124 C CA . SER A 1 272 ? -31.752 36.956 -28.705 1.00 29.34 272 SER A CA 1
ATOM 2125 C C . SER A 1 272 ? -32.545 36.475 -27.475 1.00 29.34 272 SER A C 1
ATOM 2127 O O . SER A 1 272 ? -32.967 35.321 -27.433 1.00 29.34 272 SER A O 1
ATOM 2129 N N . ILE A 1 273 ? -32.653 37.307 -26.430 1.00 30.61 273 ILE A N 1
ATOM 2130 C CA . ILE A 1 273 ? -32.845 36.865 -25.028 1.00 30.61 273 ILE A CA 1
ATOM 2131 C C . ILE A 1 273 ? -34.113 37.460 -24.374 1.00 30.61 273 ILE A C 1
ATOM 2133 O O . ILE A 1 273 ? -34.466 38.604 -24.645 1.00 30.61 273 ILE A O 1
ATOM 2137 N N . SER A 1 274 ? -34.677 36.723 -23.397 1.00 31.36 274 SER A N 1
ATOM 2138 C CA . SER A 1 274 ? -35.749 37.115 -22.446 1.00 31.36 274 SER A CA 1
ATOM 2139 C C . SER A 1 274 ? -37.185 37.053 -23.010 1.00 31.36 274 SER A C 1
ATOM 2141 O O . SER A 1 274 ? -37.421 37.432 -24.146 1.00 31.36 274 SER A O 1
ATOM 2143 N N . THR A 1 275 ? -38.213 36.572 -22.294 1.00 27.36 275 THR A N 1
ATOM 2144 C CA . THR A 1 275 ? -38.515 36.683 -20.845 1.00 27.36 275 THR A CA 1
ATOM 2145 C C . THR A 1 275 ? -39.240 35.440 -20.270 1.00 27.36 275 THR A C 1
ATOM 2147 O O . THR A 1 275 ? -39.683 34.564 -21.005 1.00 27.36 275 THR A O 1
ATOM 2150 N N . VAL A 1 276 ? -39.346 35.357 -18.936 1.00 29.86 276 VAL A N 1
ATOM 2151 C CA . VAL A 1 276 ? -39.878 34.243 -18.099 1.00 29.86 276 VAL A CA 1
ATOM 2152 C C . VAL A 1 276 ? -40.761 34.925 -17.006 1.00 29.86 276 VAL A C 1
ATOM 2154 O O . VAL A 1 276 ? -40.397 36.060 -16.678 1.00 29.86 276 VAL A O 1
ATOM 2157 N N . PRO A 1 277 ? -41.854 34.355 -16.409 1.00 41.22 277 PRO A N 1
ATOM 2158 C CA . PRO A 1 277 ? -41.955 32.937 -16.024 1.00 41.22 277 PRO A CA 1
ATOM 2159 C C . PRO A 1 277 ? -43.339 32.220 -15.923 1.00 41.22 277 PRO A C 1
ATOM 2161 O O . PRO A 1 277 ? -44.406 32.818 -15.927 1.00 41.22 277 PRO A O 1
ATOM 2164 N N . SER A 1 278 ? -43.241 30.913 -15.617 1.00 31.77 278 SER A N 1
ATOM 2165 C CA . SER A 1 278 ? -44.122 30.124 -14.721 1.00 31.77 278 SER A CA 1
ATOM 2166 C C . SER A 1 278 ? -45.479 29.572 -15.208 1.00 31.77 278 SER A C 1
ATOM 2168 O O . SER A 1 278 ? -46.531 30.164 -14.969 1.00 31.77 278 SER A O 1
ATOM 2170 N N . SER A 1 279 ? -45.494 28.290 -15.599 1.00 29.95 279 SER A N 1
ATOM 2171 C CA . SER A 1 279 ? -46.226 27.235 -14.849 1.00 29.95 279 SER A CA 1
ATOM 2172 C C . SER A 1 279 ? -45.760 25.813 -15.237 1.00 29.95 279 SER A C 1
ATOM 2174 O O . SER A 1 279 ? -45.201 25.601 -16.308 1.00 29.95 279 SER A O 1
ATOM 2176 N N . LEU A 1 280 ? -45.937 24.859 -14.318 1.00 32.72 280 LEU A N 1
ATOM 2177 C CA . LEU A 1 280 ? -45.585 23.424 -14.395 1.00 32.72 280 LEU A CA 1
ATOM 2178 C C . LEU A 1 280 ? -46.852 22.568 -14.666 1.00 32.72 280 LEU A C 1
ATOM 2180 O O . LEU A 1 280 ? -47.944 23.119 -14.509 1.00 32.72 280 LEU A O 1
ATOM 2184 N N . PRO A 1 281 ? -46.778 21.236 -14.926 1.00 39.97 281 PRO A N 1
ATOM 2185 C CA . PRO A 1 281 ? -45.604 20.378 -15.178 1.00 39.97 281 PRO A CA 1
ATOM 2186 C C . PRO A 1 281 ? -45.724 19.432 -16.405 1.00 39.97 281 PRO A C 1
ATOM 2188 O O . PRO A 1 281 ? -46.816 19.016 -16.770 1.00 39.97 281 PRO A O 1
ATOM 2191 N N . SER A 1 282 ? -44.585 18.934 -16.905 1.00 28.28 282 SER A N 1
ATOM 2192 C CA . SER A 1 282 ? -44.274 17.482 -16.923 1.00 28.28 282 SER A CA 1
ATOM 2193 C C . SER A 1 282 ? -42.915 17.227 -17.586 1.00 28.28 282 SER A C 1
ATOM 2195 O O . SER A 1 282 ? -42.706 17.634 -18.726 1.00 28.28 282 SER A O 1
ATOM 2197 N N . VAL A 1 283 ? -42.005 16.530 -16.899 1.00 31.20 283 VAL A N 1
ATOM 2198 C CA . VAL A 1 283 ? -40.732 16.061 -17.474 1.00 31.20 283 VAL A CA 1
ATOM 2199 C C . VAL A 1 283 ? -40.835 14.564 -17.741 1.00 31.20 283 VAL A C 1
ATOM 2201 O O . VAL A 1 283 ? -41.135 13.796 -16.832 1.00 31.20 283 VAL A O 1
ATOM 2204 N N . SER A 1 284 ? -40.544 14.156 -18.975 1.00 31.19 284 SER A N 1
ATOM 2205 C CA . SER A 1 284 ? -40.322 12.759 -19.352 1.00 31.19 284 SER A CA 1
ATOM 2206 C C . SER A 1 284 ? -39.058 12.680 -20.209 1.00 31.19 284 SER A C 1
ATOM 2208 O O . SER A 1 284 ? -39.104 12.684 -21.435 1.00 31.19 284 SER A O 1
ATOM 2210 N N . MET A 1 285 ? -37.905 12.691 -19.539 1.00 32.38 285 MET A N 1
ATOM 2211 C CA 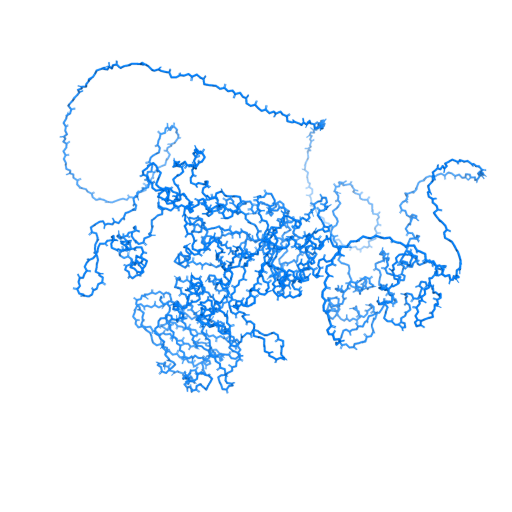. MET A 1 285 ? -36.627 12.323 -20.143 1.00 32.38 285 MET A CA 1
ATOM 2212 C C . MET A 1 285 ? -36.308 10.887 -19.731 1.00 32.38 285 MET A C 1
ATOM 2214 O O . MET A 1 285 ? -35.769 10.656 -18.651 1.00 32.38 285 MET A O 1
ATOM 2218 N N . GLN A 1 286 ? -36.650 9.924 -20.587 1.00 35.47 286 GLN A N 1
ATOM 2219 C CA . GLN A 1 286 ? -35.995 8.617 -20.556 1.00 35.47 286 GLN A CA 1
ATOM 2220 C C . GLN A 1 286 ? -34.600 8.754 -21.191 1.00 35.47 286 GLN A C 1
ATOM 2222 O O . GLN A 1 286 ? -34.492 9.368 -22.256 1.00 35.47 286 GLN A O 1
ATOM 2227 N N . PRO A 1 287 ? -33.536 8.195 -20.589 1.00 36.94 287 PRO A N 1
ATOM 2228 C CA . PRO A 1 287 ? -32.248 8.059 -21.261 1.00 36.94 287 PRO A CA 1
ATOM 2229 C C . PRO A 1 287 ? -32.361 7.114 -22.465 1.00 36.94 287 PRO A C 1
ATOM 2231 O O . PRO A 1 287 ? -33.006 6.069 -22.385 1.00 36.94 287 PRO A O 1
ATOM 2234 N N . THR A 1 288 ? -31.719 7.455 -23.581 1.00 43.53 288 THR A N 1
ATOM 2235 C CA . THR A 1 288 ? -31.688 6.599 -24.775 1.00 43.53 288 THR A CA 1
ATOM 2236 C C . THR A 1 288 ? -30.709 5.438 -24.618 1.00 43.53 288 THR A C 1
ATOM 2238 O O . THR A 1 288 ? -29.502 5.648 -24.675 1.00 43.53 288 THR A O 1
ATOM 2241 N N . ILE A 1 289 ? -31.281 4.240 -24.468 1.00 49.31 289 ILE A N 1
ATOM 2242 C CA . ILE A 1 289 ? -30.841 2.930 -24.986 1.00 49.31 289 ILE A CA 1
ATOM 2243 C C . ILE A 1 289 ? -29.320 2.701 -25.094 1.00 49.31 289 ILE A C 1
ATOM 2245 O O . ILE A 1 289 ? -28.648 3.234 -25.979 1.00 49.31 289 ILE A O 1
ATOM 2249 N N . CYS A 1 290 ? -28.821 1.744 -24.305 1.00 57.53 290 CYS A N 1
ATOM 2250 C CA . CYS A 1 290 ? -27.682 0.927 -24.712 1.00 57.53 290 CYS A CA 1
ATOM 2251 C C . CYS A 1 290 ? -28.139 -0.504 -25.006 1.00 57.53 290 CYS A C 1
ATOM 2253 O O . CYS A 1 290 ? -28.666 -1.179 -24.126 1.00 57.53 290 CYS A O 1
ATOM 2255 N N . GLU A 1 291 ? -27.864 -0.957 -26.225 1.00 69.31 291 GLU A N 1
ATOM 2256 C CA . GLU A 1 291 ? -28.107 -2.306 -26.733 1.00 69.31 291 GLU A CA 1
ATOM 2257 C C . GLU A 1 291 ? -26.895 -2.744 -27.582 1.00 69.31 291 GLU A C 1
ATOM 2259 O O . GLU A 1 291 ? -26.043 -1.921 -27.940 1.00 69.31 291 GLU A O 1
ATOM 2264 N N . ASN A 1 292 ? -26.812 -4.038 -27.903 1.00 78.19 292 ASN A N 1
ATOM 2265 C CA . ASN A 1 292 ? -25.985 -4.531 -29.009 1.00 78.19 292 ASN A CA 1
ATOM 2266 C C . ASN A 1 292 ? -26.661 -4.171 -30.344 1.00 78.19 292 ASN A C 1
ATOM 2268 O O . ASN A 1 292 ? -27.876 -4.327 -30.465 1.00 78.19 292 ASN A O 1
ATOM 2272 N N . ASP A 1 293 ? -25.901 -3.807 -31.381 1.00 84.81 293 ASP A N 1
ATOM 2273 C CA . ASP A 1 293 ? -26.443 -3.855 -32.744 1.00 84.81 293 ASP A CA 1
ATOM 2274 C C . ASP A 1 293 ? -26.639 -5.319 -33.166 1.00 84.81 293 ASP A C 1
ATOM 2276 O O . ASP A 1 293 ? -25.692 -6.030 -33.498 1.00 84.81 293 ASP A O 1
ATOM 2280 N N . SER A 1 294 ? -27.898 -5.758 -33.161 1.00 81.62 294 SER A N 1
ATOM 2281 C CA . SER A 1 294 ? -28.321 -7.103 -33.578 1.00 81.62 294 SER A CA 1
ATOM 2282 C C . SER A 1 294 ? -27.950 -7.488 -35.021 1.00 81.62 294 SER A C 1
ATOM 2284 O O . SER A 1 294 ? -27.990 -8.671 -35.354 1.00 81.62 294 SER A O 1
ATOM 2286 N N . ASN A 1 295 ? -27.577 -6.525 -35.872 1.00 86.06 295 ASN A N 1
ATOM 2287 C CA . ASN A 1 295 ? -27.135 -6.763 -37.249 1.00 86.06 295 ASN A CA 1
ATOM 2288 C C . ASN A 1 295 ? -25.604 -6.800 -37.379 1.00 86.06 295 ASN A C 1
ATOM 2290 O O . ASN A 1 295 ? -25.093 -7.214 -38.422 1.00 86.06 295 ASN A O 1
ATOM 2294 N N . TYR A 1 296 ? -24.863 -6.370 -36.352 1.00 90.31 296 TYR A N 1
ATOM 2295 C CA . TYR A 1 296 ? -23.406 -6.355 -36.396 1.00 90.31 296 TYR A CA 1
ATOM 2296 C C . TYR A 1 296 ? -22.834 -7.755 -36.173 1.00 90.31 296 TYR A C 1
ATOM 2298 O O . TYR A 1 296 ? -23.195 -8.484 -35.242 1.00 90.31 296 TYR A O 1
ATOM 2306 N N . SER A 1 297 ? -21.898 -8.121 -37.042 1.00 90.31 297 SER A N 1
ATOM 2307 C CA . SER A 1 297 ? -21.122 -9.348 -36.937 1.00 90.31 297 SER A CA 1
ATOM 2308 C C . SER A 1 297 ? -19.707 -9.120 -37.458 1.00 90.31 297 SER A C 1
ATOM 2310 O O . SER A 1 297 ? -19.492 -8.286 -38.337 1.00 90.31 297 SER A O 1
ATOM 2312 N N . PHE A 1 298 ? -18.746 -9.841 -36.889 1.00 90.31 298 PHE A N 1
ATOM 2313 C CA . PHE A 1 298 ? -17.314 -9.638 -37.105 1.00 90.31 298 PHE A CA 1
ATOM 2314 C C . PHE A 1 298 ? -16.574 -10.978 -37.216 1.00 90.31 298 PHE A C 1
ATOM 2316 O O . PHE A 1 298 ? -17.094 -12.021 -36.815 1.00 90.31 298 PHE A O 1
ATOM 2323 N N . LEU A 1 299 ? -15.363 -10.940 -37.778 1.00 89.88 299 LEU A N 1
ATOM 2324 C CA . LEU A 1 299 ? -14.499 -12.108 -37.972 1.00 89.88 299 LEU A CA 1
ATOM 2325 C C . LEU A 1 299 ? -13.722 -12.458 -36.695 1.00 89.88 299 LEU A C 1
ATOM 2327 O O . LEU A 1 299 ? -13.242 -11.559 -36.004 1.00 89.88 299 LEU A O 1
ATOM 2331 N N . ILE A 1 300 ? -13.557 -13.755 -36.415 1.00 83.06 300 ILE A N 1
ATOM 2332 C CA . ILE A 1 300 ? -12.771 -14.248 -35.263 1.00 83.06 300 ILE A CA 1
ATOM 2333 C C . ILE A 1 300 ? -11.499 -15.028 -35.627 1.00 83.06 300 ILE A C 1
ATOM 2335 O O . ILE A 1 300 ? -10.690 -15.295 -34.736 1.00 83.06 300 ILE A O 1
ATOM 2339 N N . ASP A 1 301 ? -11.331 -15.391 -36.900 1.00 79.12 301 ASP A N 1
ATOM 2340 C CA . ASP A 1 301 ? -10.231 -16.202 -37.435 1.00 79.12 301 ASP A CA 1
ATOM 2341 C C . ASP A 1 301 ? -9.898 -15.823 -38.898 1.00 79.12 301 ASP A C 1
ATOM 2343 O O . ASP A 1 301 ? -10.551 -14.960 -39.493 1.00 79.12 301 ASP A O 1
ATOM 2347 N N . ALA A 1 302 ? -8.848 -16.428 -39.466 1.00 70.56 302 ALA A N 1
ATOM 2348 C CA . ALA A 1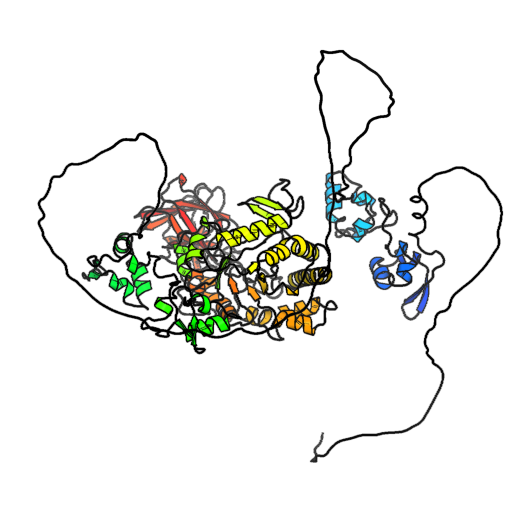 302 ? -8.412 -16.177 -40.847 1.00 70.56 302 ALA A CA 1
ATOM 2349 C C . ALA A 1 302 ? -9.192 -17.021 -41.876 1.00 70.56 302 ALA A C 1
ATOM 2351 O O . ALA A 1 302 ? -9.186 -16.731 -43.073 1.00 70.56 302 ALA A O 1
ATOM 2352 N N . GLU A 1 303 ? -9.863 -18.065 -41.398 1.00 77.88 303 GLU A N 1
ATOM 2353 C CA . GLU A 1 303 ? -10.669 -19.024 -42.142 1.00 77.88 303 GLU A CA 1
ATOM 2354 C C . GLU A 1 303 ? -12.038 -18.453 -42.561 1.00 77.88 303 GLU A C 1
ATOM 2356 O O . GLU A 1 303 ? -12.647 -18.956 -43.509 1.00 77.88 303 GLU A O 1
ATOM 2361 N N . GLY A 1 304 ? -12.497 -17.376 -41.912 1.00 77.44 304 GLY A N 1
ATOM 2362 C CA . GLY A 1 304 ? -13.661 -16.584 -42.319 1.00 77.44 304 GLY A CA 1
ATOM 2363 C C . GLY A 1 304 ? -14.880 -16.695 -41.398 1.00 77.44 304 GLY A C 1
ATOM 2364 O O . GLY A 1 304 ? -15.992 -16.368 -41.823 1.00 77.44 304 GLY A O 1
ATOM 2365 N N . THR A 1 305 ? -14.720 -17.169 -40.160 1.00 90.19 305 THR A N 1
ATOM 2366 C CA . THR A 1 305 ? -15.835 -17.358 -39.222 1.00 90.19 305 THR A CA 1
ATOM 2367 C C . THR A 1 305 ? -16.388 -16.017 -38.738 1.00 90.19 305 THR A C 1
ATOM 2369 O O . THR A 1 305 ? -15.742 -15.295 -37.979 1.00 90.19 305 THR A O 1
ATOM 2372 N N . MET A 1 306 ? -17.625 -15.714 -39.139 1.00 88.25 306 MET A N 1
ATOM 2373 C CA . MET A 1 306 ? -18.399 -14.558 -38.674 1.00 88.25 306 MET A CA 1
ATOM 2374 C C . MET A 1 306 ? -19.195 -14.893 -37.405 1.00 88.25 306 MET A C 1
ATOM 2376 O O . MET A 1 306 ? -19.870 -15.923 -37.348 1.00 88.25 306 MET A O 1
ATOM 2380 N N . VAL A 1 307 ? -19.192 -13.994 -36.416 1.00 90.56 307 VAL A N 1
ATOM 2381 C CA . VAL A 1 307 ? -19.995 -14.108 -35.183 1.00 90.56 307 VAL A CA 1
ATOM 2382 C C . VAL A 1 307 ? -20.725 -12.802 -34.858 1.00 90.56 307 VAL A C 1
ATOM 2384 O O . VAL A 1 307 ? -20.251 -11.725 -35.207 1.00 90.56 307 VAL A O 1
ATOM 2387 N N . SER A 1 308 ? -21.876 -12.880 -34.184 1.00 91.81 308 SER A N 1
ATOM 2388 C CA . SER A 1 308 ? -22.633 -11.706 -33.718 1.00 91.81 308 SER A CA 1
ATOM 2389 C C . SER A 1 308 ? -22.179 -11.231 -32.333 1.00 91.81 308 SER A C 1
ATOM 2391 O O . SER A 1 308 ? -21.491 -11.950 -31.603 1.00 91.81 308 SER A O 1
ATOM 2393 N N . CYS A 1 309 ? -22.629 -10.042 -31.921 1.00 85.31 309 CYS A N 1
ATOM 2394 C CA . CYS A 1 309 ? -22.352 -9.496 -30.589 1.00 85.31 309 CYS A CA 1
ATOM 2395 C C . CYS A 1 309 ? -22.689 -10.446 -29.426 1.00 85.31 309 CYS A C 1
ATOM 2397 O O . CYS A 1 309 ? -21.997 -10.440 -28.408 1.00 85.31 309 CYS A O 1
ATOM 2399 N N . ASP A 1 310 ? -23.711 -11.293 -29.546 1.00 84.62 310 ASP A N 1
ATOM 2400 C CA . ASP A 1 310 ? -24.120 -12.197 -28.461 1.00 84.62 310 ASP A CA 1
ATOM 2401 C C . ASP A 1 310 ? -23.133 -13.361 -28.267 1.00 84.62 310 ASP A C 1
ATOM 2403 O O . ASP A 1 310 ? -23.031 -13.934 -27.182 1.00 84.62 310 ASP A O 1
ATOM 2407 N N . TRP A 1 311 ? -22.310 -13.680 -29.272 1.00 88.25 311 TRP A N 1
ATOM 2408 C CA . TRP A 1 311 ? -21.263 -14.696 -29.139 1.00 88.25 311 TRP A CA 1
ATOM 2409 C C . TRP A 1 311 ? -20.222 -14.320 -28.070 1.00 88.25 311 TRP A C 1
ATOM 2411 O O . TRP A 1 311 ? -19.764 -15.192 -27.324 1.00 88.25 311 TRP A O 1
ATOM 2421 N N . LEU A 1 312 ? -19.912 -13.028 -27.917 1.00 73.69 312 LEU A N 1
ATOM 2422 C CA . LEU A 1 312 ? -19.002 -12.498 -26.890 1.00 73.69 312 LEU A CA 1
ATOM 2423 C C . LEU A 1 312 ? -19.490 -12.761 -25.453 1.00 73.69 312 LEU A C 1
ATOM 2425 O O . LEU A 1 312 ? -18.675 -12.882 -24.541 1.00 73.69 312 LEU A O 1
ATOM 2429 N N . SER A 1 313 ? -20.806 -12.856 -25.241 1.00 65.06 313 SER A N 1
ATOM 2430 C CA . SER A 1 313 ? -21.442 -13.011 -23.923 1.00 65.06 313 SER A CA 1
ATOM 2431 C C . SER A 1 313 ? -22.057 -14.401 -23.688 1.00 65.06 313 SER A C 1
ATOM 2433 O O . SER A 1 313 ? -22.209 -14.800 -22.537 1.00 65.06 313 SER A O 1
ATOM 2435 N N . SER A 1 314 ? -22.299 -15.184 -24.747 1.00 66.62 314 SER A N 1
ATOM 2436 C CA . SER A 1 314 ? -22.916 -16.533 -24.762 1.00 66.62 314 SER A CA 1
ATOM 2437 C C . SER A 1 314 ? -22.263 -17.642 -23.910 1.00 66.62 314 SER A C 1
ATOM 2439 O O . SER A 1 314 ? -22.705 -18.790 -23.951 1.00 66.62 314 SER A O 1
ATOM 2441 N N . SER A 1 315 ? -21.200 -17.358 -23.156 1.00 57.38 315 SER A N 1
ATOM 2442 C CA . SER A 1 315 ? -20.527 -18.331 -22.291 1.00 57.38 315 SER A CA 1
ATOM 2443 C C . SER A 1 315 ? -20.062 -17.671 -20.991 1.00 57.38 315 SER A C 1
ATOM 2445 O O . SER A 1 315 ? -19.239 -16.757 -21.060 1.00 57.38 315 SER A O 1
ATOM 2447 N N . PRO A 1 316 ? -20.482 -18.158 -19.807 1.00 44.38 316 PRO A N 1
ATOM 2448 C CA . PRO A 1 316 ? -19.973 -17.656 -18.528 1.00 44.38 316 PRO A CA 1
ATOM 2449 C C . PRO A 1 316 ? -18.456 -17.835 -18.372 1.00 44.38 316 PRO A C 1
ATOM 2451 O O . PRO A 1 316 ? -17.788 -16.979 -17.806 1.00 44.38 316 PRO A O 1
ATOM 2454 N N . ILE A 1 317 ? -17.906 -18.928 -18.916 1.00 41.84 317 ILE A N 1
ATOM 2455 C CA . ILE A 1 317 ? -16.484 -19.288 -18.786 1.00 41.84 317 ILE A CA 1
ATOM 2456 C C . ILE A 1 317 ? -15.634 -18.579 -19.850 1.00 41.84 317 ILE A C 1
ATOM 2458 O O . ILE A 1 317 ? -14.575 -18.040 -19.542 1.00 41.84 317 ILE A O 1
ATOM 2462 N N . LEU A 1 318 ? -16.086 -18.560 -21.111 1.00 47.53 318 LEU A N 1
ATOM 2463 C CA . LEU A 1 318 ? -15.301 -18.001 -22.221 1.00 47.53 318 LEU A CA 1
ATOM 2464 C C . LEU A 1 318 ? -15.607 -16.526 -22.512 1.00 47.53 318 LEU A C 1
ATOM 2466 O O . LEU A 1 318 ? -14.849 -15.896 -23.242 1.00 47.53 318 LEU A O 1
ATOM 2470 N N . GLY A 1 319 ? -16.681 -15.951 -21.966 1.00 49.03 319 GLY A N 1
ATOM 2471 C CA . GLY A 1 319 ? -17.116 -14.594 -22.305 1.00 49.03 319 GLY A CA 1
ATOM 2472 C C . GLY A 1 319 ? -16.102 -13.510 -21.933 1.00 49.03 319 GLY A C 1
ATOM 2473 O O . GLY A 1 319 ? -15.857 -12.603 -22.721 1.00 49.03 319 GLY A O 1
ATOM 2474 N N . ALA A 1 320 ? -15.436 -13.628 -20.779 1.00 47.38 320 ALA A N 1
ATOM 2475 C CA . ALA A 1 320 ? -14.370 -12.696 -20.391 1.00 47.38 320 ALA A CA 1
ATOM 2476 C C . ALA A 1 320 ? -13.154 -12.772 -21.338 1.00 47.38 320 ALA A C 1
ATOM 2478 O O . ALA A 1 320 ? -12.614 -11.745 -21.742 1.00 47.38 320 ALA A O 1
ATOM 2479 N N . TYR A 1 321 ? -12.773 -13.985 -21.750 1.00 48.84 321 TYR A N 1
ATOM 2480 C CA . TYR A 1 321 ? -11.691 -14.228 -22.708 1.00 48.84 321 TYR A CA 1
ATOM 2481 C C . TYR A 1 321 ? -12.036 -13.698 -24.111 1.00 48.84 321 TYR A C 1
ATOM 2483 O O . TYR A 1 321 ? -11.236 -12.991 -24.719 1.00 48.84 321 TYR A O 1
ATOM 2491 N N . ARG A 1 322 ? -13.264 -13.947 -24.589 1.00 72.31 322 ARG A N 1
ATOM 2492 C CA . ARG A 1 322 ? -13.776 -13.420 -25.865 1.00 72.31 322 ARG A CA 1
ATOM 2493 C C . ARG A 1 322 ? -13.847 -11.894 -25.866 1.00 72.31 322 ARG A C 1
ATOM 2495 O O . ARG A 1 322 ? -13.394 -11.284 -26.827 1.00 72.31 322 ARG A O 1
ATOM 2502 N N . ARG A 1 323 ? -14.344 -11.272 -24.789 1.00 71.38 323 ARG A N 1
ATOM 2503 C CA . ARG A 1 323 ? -14.302 -9.809 -24.633 1.00 71.38 323 ARG A CA 1
ATOM 2504 C C . ARG A 1 323 ? -12.871 -9.284 -24.744 1.00 71.38 323 ARG A C 1
ATOM 2506 O O . ARG A 1 323 ? -12.636 -8.388 -25.543 1.00 71.38 323 ARG A O 1
ATOM 2513 N N . ARG A 1 324 ? -11.911 -9.873 -24.016 1.00 61.12 324 ARG A N 1
ATOM 2514 C CA . ARG A 1 324 ? -10.503 -9.436 -24.045 1.00 61.12 324 ARG A CA 1
ATOM 2515 C C . ARG A 1 324 ? -9.875 -9.504 -25.443 1.00 61.12 324 ARG A C 1
ATOM 2517 O O . ARG A 1 324 ? -9.113 -8.610 -25.780 1.00 61.12 324 ARG A O 1
ATOM 2524 N N . LEU A 1 325 ? -10.170 -10.545 -26.225 1.00 57.22 325 LEU A N 1
ATOM 2525 C CA . LEU A 1 325 ? -9.595 -10.717 -27.566 1.00 57.22 325 LEU A CA 1
ATOM 2526 C C . LEU A 1 325 ? -10.277 -9.874 -28.649 1.00 57.22 325 LEU A C 1
ATOM 2528 O O . LEU A 1 325 ? -9.605 -9.413 -29.565 1.00 57.22 325 LEU A O 1
ATOM 2532 N N . TYR A 1 326 ? -11.600 -9.704 -28.577 1.00 75.88 326 TYR A N 1
ATOM 2533 C CA . TYR A 1 326 ? -12.385 -9.226 -29.721 1.00 75.88 326 TYR A CA 1
ATOM 2534 C C . TYR A 1 326 ? -13.105 -7.888 -29.497 1.00 75.88 326 TYR A C 1
ATOM 2536 O O . TYR A 1 326 ? -13.495 -7.260 -30.477 1.00 75.88 326 TYR A O 1
ATOM 2544 N N . CYS A 1 327 ? -13.248 -7.386 -28.262 1.00 67.56 327 CYS A N 1
ATOM 2545 C CA . CYS A 1 327 ? -13.810 -6.049 -28.003 1.00 67.56 327 CYS A CA 1
ATOM 2546 C C . CYS A 1 327 ? -12.781 -4.931 -28.267 1.00 67.56 327 CYS A C 1
ATOM 2548 O O . CYS A 1 327 ? -12.401 -4.178 -27.372 1.00 67.56 327 CYS A O 1
ATOM 2550 N N . ASN A 1 328 ? -12.349 -4.798 -29.523 1.00 72.75 328 ASN A N 1
ATOM 2551 C CA . ASN A 1 328 ? -11.620 -3.622 -30.007 1.00 72.75 328 ASN A CA 1
ATOM 2552 C C . ASN A 1 328 ? -12.560 -2.395 -30.110 1.00 72.75 328 ASN A C 1
ATOM 2554 O O . ASN A 1 328 ? -13.750 -2.492 -29.809 1.00 72.75 328 ASN A O 1
ATOM 2558 N N . SER A 1 329 ? -12.059 -1.228 -30.534 1.00 63.66 329 SER A N 1
ATOM 2559 C CA . SER A 1 329 ? -12.867 0.007 -30.593 1.00 63.66 329 SER A CA 1
ATOM 2560 C C . SER A 1 329 ? -14.095 -0.082 -31.517 1.00 63.66 329 SER A C 1
ATOM 2562 O O . SER A 1 329 ? -15.128 0.513 -31.206 1.00 63.66 329 SER A O 1
ATOM 2564 N N . GLU A 1 330 ? -14.020 -0.841 -32.613 1.00 77.94 330 GLU A N 1
ATOM 2565 C CA . GLU A 1 330 ? -15.121 -1.010 -33.567 1.00 77.94 330 GLU A CA 1
ATOM 2566 C C . GLU A 1 330 ? -16.184 -1.966 -33.009 1.00 77.94 330 GLU A C 1
ATOM 2568 O O . GLU A 1 330 ? -17.339 -1.576 -32.823 1.00 77.94 330 GLU A O 1
ATOM 2573 N N . VAL A 1 331 ? -15.767 -3.178 -32.625 1.00 78.38 331 VAL A N 1
ATOM 2574 C CA . VAL A 1 331 ? -16.646 -4.205 -32.046 1.00 78.38 331 VAL A CA 1
ATOM 2575 C C . VAL A 1 331 ? -17.302 -3.692 -30.764 1.00 78.38 331 VAL A C 1
ATOM 2577 O O . VAL A 1 331 ? -18.490 -3.903 -30.558 1.00 78.38 331 VAL A O 1
ATOM 2580 N N . THR A 1 332 ? -16.583 -2.935 -29.933 1.00 68.94 332 THR A N 1
ATOM 2581 C CA . THR A 1 332 ? -17.134 -2.304 -28.721 1.00 68.94 332 THR A CA 1
ATOM 2582 C C . THR A 1 332 ? -18.167 -1.217 -29.033 1.00 68.94 332 THR A C 1
ATOM 2584 O O . THR A 1 332 ? -19.116 -1.034 -28.270 1.00 68.94 332 THR A O 1
ATOM 2587 N N . SER A 1 333 ? -18.024 -0.507 -30.157 1.00 72.50 333 SER A N 1
ATOM 2588 C CA . SER A 1 333 ? -18.974 0.535 -30.571 1.00 72.50 333 SER A CA 1
ATOM 2589 C C . SER A 1 333 ? -20.314 -0.037 -31.041 1.00 72.50 333 SER A C 1
ATOM 2591 O O . SER A 1 333 ? -21.338 0.630 -30.881 1.00 72.50 333 SER A O 1
ATOM 2593 N N . ALA A 1 334 ? -20.327 -1.264 -31.573 1.00 79.75 334 ALA A N 1
ATOM 2594 C CA . ALA A 1 334 ? -21.541 -1.980 -31.970 1.00 79.75 334 ALA A CA 1
ATOM 2595 C C . ALA A 1 334 ? -22.086 -2.900 -30.857 1.00 79.75 334 ALA A C 1
ATOM 2597 O O . ALA A 1 334 ? -23.274 -2.874 -30.541 1.00 79.75 334 ALA A O 1
ATOM 2598 N N . CYS A 1 335 ? -21.219 -3.675 -30.209 1.00 77.31 335 CYS A N 1
ATOM 2599 C CA . CYS A 1 335 ? -21.548 -4.685 -29.201 1.00 77.31 335 CYS A CA 1
ATOM 2600 C C . CYS A 1 335 ? -21.470 -4.142 -27.764 1.00 77.31 335 CYS A C 1
ATOM 2602 O O . CYS A 1 335 ? -20.929 -4.795 -26.870 1.00 77.31 335 CYS A O 1
ATOM 2604 N N . LYS A 1 336 ? -21.985 -2.928 -27.533 1.00 73.44 336 LYS A N 1
ATOM 2605 C CA . LYS A 1 336 ? -21.802 -2.156 -26.287 1.00 73.44 336 LYS A CA 1
ATOM 2606 C C . LYS A 1 336 ? -22.185 -2.934 -25.024 1.00 73.44 336 LYS A C 1
ATOM 2608 O O . LYS A 1 336 ? -21.469 -2.882 -24.025 1.00 73.44 336 LYS A O 1
ATOM 2613 N N . TRP A 1 337 ? -23.291 -3.677 -25.086 1.00 71.19 337 TRP A N 1
ATOM 2614 C CA . TRP A 1 337 ? -23.768 -4.521 -23.991 1.00 71.19 337 TRP A CA 1
ATOM 2615 C C . TRP A 1 337 ? -22.857 -5.736 -23.787 1.00 71.19 337 TRP A C 1
ATOM 2617 O O . TRP A 1 337 ? -22.332 -5.953 -22.697 1.00 71.19 337 TRP A O 1
ATOM 2627 N N . SER A 1 338 ? -22.584 -6.489 -24.854 1.00 75.81 338 SER A N 1
ATOM 2628 C CA . SER A 1 338 ? -21.732 -7.684 -24.807 1.00 75.81 338 SER A CA 1
ATOM 2629 C C . SER A 1 338 ? -20.256 -7.412 -24.493 1.00 75.81 338 SER A C 1
ATOM 2631 O O . SER A 1 338 ? -19.573 -8.324 -24.027 1.00 75.81 338 SER A O 1
ATOM 2633 N N . CYS A 1 339 ? -19.768 -6.189 -24.717 1.00 64.56 339 CYS A N 1
ATOM 2634 C CA . CYS A 1 339 ? -18.442 -5.718 -24.306 1.00 64.56 339 CYS A CA 1
ATOM 2635 C C . CYS A 1 339 ? -18.430 -5.047 -22.916 1.00 64.56 339 CYS A C 1
ATOM 2637 O O . CYS A 1 339 ? -17.352 -4.751 -22.407 1.00 64.56 339 CYS A O 1
ATOM 2639 N N . GLY A 1 340 ? -19.588 -4.873 -22.264 1.00 57.06 340 GLY A N 1
ATOM 2640 C CA . GLY A 1 340 ? -19.685 -4.442 -20.864 1.00 57.06 340 GLY A CA 1
ATOM 2641 C C . GLY A 1 340 ? -19.621 -2.930 -20.615 1.00 57.06 340 GLY A C 1
ATOM 2642 O O . GLY A 1 340 ? -19.230 -2.526 -19.526 1.00 57.06 340 GLY A O 1
ATOM 2643 N N . LEU A 1 341 ? -19.996 -2.086 -21.584 1.00 61.81 341 LEU A N 1
ATOM 2644 C CA . LEU A 1 341 ? -19.954 -0.618 -21.443 1.00 61.81 341 LEU A CA 1
ATOM 2645 C C . LEU A 1 341 ? -21.202 0.020 -20.797 1.00 61.81 341 LEU A C 1
ATOM 2647 O O . LEU A 1 341 ? -21.313 1.245 -20.798 1.00 61.81 341 LEU A O 1
ATOM 2651 N N . CYS A 1 342 ? -22.175 -0.762 -20.318 1.00 55.53 342 CYS A N 1
ATOM 2652 C CA . CYS A 1 342 ? -23.527 -0.249 -20.075 1.00 55.53 342 CYS A CA 1
ATOM 2653 C C . CYS A 1 342 ? -24.088 -0.588 -18.689 1.00 55.53 342 CYS A C 1
ATOM 2655 O O . CYS A 1 342 ? -24.184 -1.743 -18.290 1.00 55.53 342 CYS A O 1
ATOM 2657 N N . GLU A 1 343 ? -24.471 0.464 -17.965 1.00 58.41 343 GLU A N 1
ATOM 2658 C CA . GLU A 1 343 ? -24.507 0.488 -16.496 1.00 58.41 343 GLU A CA 1
ATOM 2659 C C . GLU A 1 343 ? -25.900 0.203 -15.889 1.00 58.41 343 GLU A C 1
ATOM 2661 O O . GLU A 1 343 ? -26.070 0.229 -14.674 1.00 58.41 343 GLU A O 1
ATOM 2666 N N . SER A 1 344 ? -26.925 -0.079 -16.702 1.00 44.25 344 SER A N 1
ATOM 2667 C CA . SER A 1 344 ? -28.328 -0.149 -16.248 1.00 44.25 344 SER A CA 1
ATOM 2668 C C . SER A 1 344 ? -28.753 -1.460 -15.567 1.00 44.25 344 SER A C 1
ATOM 2670 O O . SER A 1 344 ? -29.889 -1.549 -15.108 1.00 44.25 344 SER A O 1
ATOM 2672 N N . SER A 1 345 ? -27.877 -2.467 -15.471 1.00 43.38 345 SER A N 1
ATOM 2673 C CA . SER A 1 345 ? -28.173 -3.772 -14.847 1.00 43.38 345 SER A CA 1
ATOM 2674 C C . SER A 1 345 ? -27.214 -4.161 -13.716 1.00 43.38 345 SER A C 1
ATOM 2676 O O . SER A 1 345 ? -26.988 -5.349 -13.480 1.00 43.38 345 SER A O 1
ATOM 2678 N N . LEU A 1 346 ? -26.628 -3.168 -13.045 1.00 48.22 346 LEU A N 1
ATOM 2679 C CA . LEU A 1 346 ? -25.785 -3.343 -11.852 1.00 48.22 346 LEU A CA 1
ATOM 2680 C C . LEU A 1 346 ? -26.448 -2.814 -10.567 1.00 48.22 346 LEU A C 1
ATOM 2682 O O . LEU A 1 346 ? -25.911 -3.004 -9.480 1.00 48.22 346 LEU A O 1
ATOM 2686 N N . PHE A 1 347 ? -27.618 -2.183 -10.682 1.00 47.09 347 PHE A N 1
ATOM 2687 C CA . PHE A 1 347 ? -28.368 -1.604 -9.567 1.00 47.09 347 PHE A CA 1
ATOM 2688 C C . PHE A 1 347 ? -29.497 -2.514 -9.081 1.00 47.09 347 PHE A C 1
ATOM 2690 O O . PHE A 1 347 ? -30.036 -3.328 -9.833 1.00 47.09 347 PHE A O 1
ATOM 2697 N N . ASP A 1 348 ? -29.896 -2.315 -7.829 1.00 54.22 348 ASP A N 1
ATOM 2698 C CA . ASP A 1 348 ? -31.122 -2.888 -7.288 1.00 54.22 348 ASP A CA 1
ATOM 2699 C C . ASP A 1 348 ? -32.359 -2.131 -7.802 1.00 54.22 348 ASP A C 1
ATOM 2701 O O . ASP A 1 348 ? -32.387 -0.902 -7.863 1.00 54.22 348 ASP A O 1
ATOM 2705 N N . ASP A 1 349 ? -33.414 -2.871 -8.126 1.00 65.75 349 ASP A N 1
ATOM 2706 C CA . ASP A 1 349 ? -34.747 -2.341 -8.384 1.00 65.75 349 ASP A CA 1
ATOM 2707 C C . ASP A 1 349 ? -35.393 -1.970 -7.039 1.00 65.75 349 ASP A C 1
ATOM 2709 O O . ASP A 1 349 ? -35.975 -2.817 -6.362 1.00 65.75 349 ASP A O 1
ATOM 2713 N N . GLU A 1 350 ? -35.301 -0.696 -6.642 1.00 54.44 350 GLU A N 1
ATOM 2714 C CA . GLU A 1 350 ? -35.889 -0.181 -5.389 1.00 54.44 350 GLU A CA 1
ATOM 2715 C C . GLU A 1 350 ? -37.412 -0.420 -5.272 1.00 54.44 350 GLU A C 1
ATOM 2717 O O . GLU A 1 350 ? -37.969 -0.324 -4.177 1.00 54.44 350 GLU A O 1
ATOM 2722 N N . SER A 1 351 ? -38.104 -0.742 -6.375 1.00 65.12 351 SER A N 1
ATOM 2723 C CA . SER A 1 351 ? -39.531 -1.085 -6.372 1.00 65.12 351 SER A CA 1
ATOM 2724 C C . SER A 1 351 ? -39.810 -2.581 -6.166 1.00 65.12 351 SER A C 1
ATOM 2726 O O . SER A 1 351 ? -40.950 -2.962 -5.874 1.00 65.12 351 SER A O 1
ATOM 2728 N N . PHE A 1 352 ? -38.794 -3.439 -6.295 1.00 79.56 352 PHE A N 1
ATOM 2729 C CA . PHE A 1 352 ? -38.934 -4.882 -6.149 1.00 79.56 352 PHE A CA 1
ATOM 2730 C C . PHE A 1 352 ? -39.053 -5.299 -4.680 1.00 79.56 352 PHE A C 1
ATOM 2732 O O . PHE A 1 352 ? -38.256 -4.920 -3.822 1.00 79.56 352 PHE A O 1
ATOM 2739 N N . LEU A 1 353 ? -40.049 -6.145 -4.404 1.00 78.12 353 LEU A N 1
ATOM 2740 C CA . LEU A 1 353 ? -40.274 -6.749 -3.096 1.00 78.12 353 LEU A CA 1
ATOM 2741 C C . LEU A 1 353 ? -40.435 -8.265 -3.235 1.00 78.12 353 LEU A C 1
ATOM 2743 O O . LEU A 1 353 ? -41.352 -8.743 -3.911 1.00 78.12 353 LEU A O 1
ATOM 2747 N N . PHE A 1 354 ? -39.591 -9.009 -2.526 1.00 86.50 354 PHE A N 1
ATOM 2748 C CA . PHE A 1 354 ? -39.740 -10.447 -2.303 1.00 86.50 354 PHE A CA 1
ATOM 2749 C C . PHE A 1 354 ? -40.232 -10.715 -0.872 1.00 86.50 354 PHE A C 1
ATOM 2751 O O . PHE A 1 354 ? -40.566 -9.785 -0.131 1.00 86.50 354 PHE A O 1
ATOM 2758 N N . VAL A 1 355 ? -40.351 -11.989 -0.497 1.00 87.19 355 VAL A N 1
ATOM 2759 C CA . VAL A 1 355 ? -40.877 -12.428 0.803 1.00 87.19 355 VAL A CA 1
ATOM 2760 C C . VAL A 1 355 ? -39.858 -13.355 1.467 1.00 87.19 355 VAL A C 1
ATOM 2762 O O . VAL A 1 355 ? -39.292 -14.219 0.794 1.00 87.19 355 VAL A O 1
ATOM 2765 N N . ASP A 1 356 ? -39.603 -13.154 2.760 1.00 84.62 356 ASP A N 1
ATOM 2766 C CA . ASP A 1 356 ? -38.746 -14.034 3.561 1.00 84.62 356 ASP A CA 1
ATOM 2767 C C . ASP A 1 356 ? -39.514 -15.223 4.170 1.00 84.62 356 ASP A C 1
ATOM 2769 O O . ASP A 1 356 ? -40.737 -15.328 4.055 1.00 84.62 356 ASP A O 1
ATOM 2773 N N . ASP A 1 357 ? -38.795 -16.146 4.811 1.00 84.69 357 ASP A N 1
ATOM 2774 C CA . ASP A 1 357 ? -39.395 -17.346 5.410 1.00 84.69 357 ASP A CA 1
ATOM 2775 C C . ASP A 1 357 ? -40.373 -17.014 6.575 1.00 84.69 357 ASP A C 1
ATOM 2777 O O . ASP A 1 357 ? -41.229 -17.836 6.905 1.00 84.69 357 ASP A O 1
ATOM 2781 N N . ASP A 1 358 ? -40.315 -15.794 7.140 1.00 85.81 358 ASP A N 1
ATOM 2782 C CA . ASP A 1 358 ? -41.254 -15.247 8.141 1.00 85.81 358 ASP A CA 1
ATOM 2783 C C . ASP A 1 358 ? -42.510 -14.589 7.507 1.00 85.81 358 ASP A C 1
ATOM 2785 O O . ASP A 1 358 ? -43.346 -14.011 8.209 1.00 85.81 358 ASP A O 1
ATOM 2789 N N . ASN A 1 359 ? -42.685 -14.681 6.179 1.00 84.19 359 ASN A N 1
ATOM 2790 C CA . ASN A 1 359 ? -43.732 -14.011 5.387 1.00 84.19 359 ASN A CA 1
ATOM 2791 C C . ASN A 1 359 ? -43.668 -12.464 5.377 1.00 84.19 359 ASN A C 1
ATOM 2793 O O . ASN A 1 359 ? -44.649 -11.790 5.038 1.00 84.19 359 ASN A O 1
ATOM 2797 N N . ILE A 1 360 ? -42.519 -11.867 5.697 1.00 85.31 360 ILE A N 1
ATOM 2798 C CA . ILE A 1 360 ? -42.317 -10.415 5.688 1.00 85.31 360 ILE A CA 1
ATOM 2799 C C . ILE A 1 360 ? -41.823 -9.973 4.304 1.00 85.31 360 ILE A C 1
ATOM 2801 O O . ILE A 1 360 ? -40.924 -10.573 3.715 1.00 85.31 360 ILE A O 1
ATOM 2805 N N . LYS A 1 361 ? -42.396 -8.884 3.771 1.00 86.19 361 LYS A N 1
ATOM 2806 C CA . LYS A 1 361 ? -41.933 -8.283 2.510 1.00 86.19 361 LYS A CA 1
ATOM 2807 C C . LYS A 1 361 ? -40.590 -7.579 2.697 1.00 86.19 361 LYS A C 1
ATOM 2809 O O . LYS A 1 361 ? -40.464 -6.727 3.579 1.00 86.19 361 LYS A O 1
ATOM 2814 N N . ARG A 1 362 ? -39.623 -7.889 1.835 1.00 85.19 362 ARG A N 1
ATOM 2815 C CA . ARG A 1 362 ? -38.260 -7.338 1.835 1.00 85.19 362 ARG A CA 1
ATOM 2816 C C . ARG A 1 362 ? -37.937 -6.716 0.479 1.00 85.19 362 ARG A C 1
ATOM 2818 O O . ARG A 1 362 ? -38.233 -7.318 -0.550 1.00 85.19 362 ARG A O 1
ATOM 2825 N N . GLY A 1 363 ? -37.333 -5.530 0.493 1.00 76.31 363 GLY A N 1
ATOM 2826 C CA . GLY A 1 363 ? -36.623 -4.974 -0.664 1.00 76.31 363 GLY A CA 1
ATOM 2827 C C . GLY A 1 363 ? -35.161 -5.421 -0.666 1.00 76.31 363 GLY A C 1
ATOM 2828 O O . GLY A 1 363 ? -34.683 -5.965 0.333 1.00 76.31 363 GLY A O 1
ATOM 2829 N N . CYS A 1 364 ? -34.453 -5.180 -1.769 1.00 67.69 364 CYS A N 1
ATOM 2830 C CA . CYS A 1 364 ? -33.084 -5.662 -1.979 1.00 67.69 364 CYS A CA 1
ATOM 2831 C C . CYS A 1 364 ? -32.111 -5.296 -0.843 1.00 67.69 364 CYS A C 1
ATOM 2833 O O . CYS A 1 364 ? -31.399 -6.175 -0.364 1.00 67.69 364 CYS A O 1
ATOM 2835 N N . GLU A 1 365 ? -32.186 -4.062 -0.321 1.00 64.75 365 GLU A N 1
ATOM 2836 C CA . GLU A 1 365 ? -31.392 -3.550 0.814 1.00 64.75 365 GLU A CA 1
ATOM 2837 C C . GLU A 1 365 ? -31.261 -4.559 1.977 1.00 64.75 365 GLU A C 1
ATOM 2839 O O . GLU A 1 365 ? -30.179 -4.730 2.544 1.00 64.75 365 GLU A O 1
ATOM 2844 N N . TRP A 1 366 ? -32.340 -5.280 2.310 1.00 81.44 366 TRP A N 1
ATOM 2845 C CA . TRP A 1 366 ? -32.375 -6.240 3.421 1.00 81.44 366 TRP A CA 1
ATOM 2846 C C . TRP A 1 366 ? -31.390 -7.407 3.267 1.00 81.44 366 TRP A C 1
ATOM 2848 O O . TRP A 1 366 ? -30.905 -7.920 4.274 1.00 81.44 366 TRP A O 1
ATOM 2858 N N . LEU A 1 367 ? -31.049 -7.798 2.035 1.00 67.50 367 LEU A N 1
ATOM 2859 C CA . LEU A 1 367 ? -30.038 -8.826 1.763 1.00 67.50 367 LEU A CA 1
ATOM 2860 C C . LEU A 1 367 ? -28.646 -8.380 2.237 1.00 67.50 367 LEU A C 1
ATOM 2862 O O . LEU A 1 367 ? -27.841 -9.211 2.646 1.00 67.50 367 LEU A O 1
ATOM 2866 N N . THR A 1 368 ? -28.377 -7.069 2.234 1.00 56.25 368 THR A N 1
ATOM 2867 C CA . THR A 1 368 ? -27.104 -6.493 2.695 1.00 56.25 368 THR A CA 1
ATOM 2868 C C . THR A 1 368 ? -27.078 -6.227 4.202 1.00 56.25 368 THR A C 1
ATOM 2870 O O . THR A 1 368 ? -26.012 -6.291 4.822 1.00 56.25 368 THR A O 1
ATOM 2873 N N . ILE A 1 369 ? -28.237 -5.958 4.819 1.00 47.72 369 ILE A N 1
ATOM 2874 C CA . ILE A 1 369 ? -28.348 -5.598 6.238 1.00 47.72 369 ILE A CA 1
ATOM 2875 C C . ILE A 1 369 ? -28.393 -6.858 7.113 1.00 47.72 369 ILE A C 1
ATOM 2877 O O . ILE A 1 369 ? -29.440 -7.481 7.324 1.00 47.72 369 ILE A O 1
ATOM 2881 N N . GLY A 1 370 ? -27.234 -7.196 7.679 1.00 53.22 370 GLY A N 1
ATOM 2882 C CA . GLY A 1 370 ? -27.083 -8.233 8.696 1.00 53.22 370 GLY A CA 1
ATOM 2883 C C . GLY A 1 370 ? -26.545 -7.732 10.039 1.00 53.22 370 GLY A C 1
ATOM 2884 O O . GLY A 1 370 ? -26.007 -6.627 10.138 1.00 53.22 370 GLY A O 1
ATOM 2885 N N . SER A 1 371 ? -26.672 -8.553 11.088 1.00 43.09 371 SER A N 1
ATOM 2886 C CA . SER A 1 371 ? -26.011 -8.313 12.385 1.00 43.09 371 SER A CA 1
ATOM 2887 C C . SER A 1 371 ? -24.485 -8.379 12.281 1.00 43.09 371 SER A C 1
ATOM 2889 O O . SER A 1 371 ? -23.773 -7.699 13.022 1.00 43.09 371 SER A O 1
ATOM 2891 N N . ASP A 1 372 ? -23.998 -9.190 11.344 1.00 39.88 372 ASP A N 1
ATOM 2892 C CA . ASP A 1 372 ? -22.612 -9.303 10.917 1.00 39.88 372 ASP A CA 1
ATOM 2893 C C . ASP A 1 372 ? -22.548 -9.869 9.482 1.00 39.88 372 ASP A C 1
ATOM 2895 O O . ASP A 1 372 ? -23.572 -10.086 8.833 1.00 39.88 372 ASP A O 1
ATOM 2899 N N . VAL A 1 373 ? -21.333 -10.080 8.972 1.00 40.44 373 VAL A N 1
ATOM 2900 C CA . VAL A 1 373 ? -21.084 -10.492 7.581 1.00 40.44 373 VAL A CA 1
ATOM 2901 C C . VAL A 1 373 ? -21.593 -11.908 7.277 1.00 40.44 373 VAL A C 1
ATOM 2903 O O . VAL A 1 373 ? -21.941 -12.172 6.131 1.00 40.44 373 VAL A O 1
ATOM 2906 N N . TYR A 1 374 ? -21.681 -12.813 8.259 1.00 46.25 374 TYR A N 1
ATOM 2907 C CA . TYR A 1 374 ? -22.209 -14.162 8.026 1.00 46.25 374 TYR A CA 1
ATOM 2908 C C . TYR A 1 374 ? -23.732 -14.161 7.875 1.00 46.25 374 TYR A C 1
ATOM 2910 O O . TYR A 1 374 ? -24.249 -14.897 7.044 1.00 46.25 374 TYR A O 1
ATOM 2918 N N . ASP A 1 375 ? -24.440 -13.302 8.612 1.00 54.22 375 ASP A N 1
ATOM 2919 C CA . ASP A 1 375 ? -25.881 -13.076 8.431 1.00 54.22 375 ASP A CA 1
ATOM 2920 C C . ASP A 1 375 ? -26.176 -12.479 7.036 1.00 54.22 375 ASP A C 1
ATOM 2922 O O . ASP A 1 375 ? -27.025 -12.992 6.310 1.00 54.22 375 ASP A O 1
ATOM 2926 N N . THR A 1 376 ? -25.399 -11.479 6.596 1.00 52.91 376 THR A N 1
ATOM 2927 C CA . THR A 1 376 ? -25.462 -10.948 5.217 1.00 52.91 376 THR A CA 1
ATOM 2928 C C . THR A 1 376 ? -25.205 -12.036 4.162 1.00 52.91 376 THR A C 1
ATOM 2930 O O . THR A 1 376 ? -26.032 -12.231 3.274 1.00 52.91 376 THR A O 1
ATOM 2933 N N . LEU A 1 377 ? -24.102 -12.789 4.265 1.00 55.16 377 LEU A N 1
ATOM 2934 C CA . LEU A 1 377 ? -23.772 -13.845 3.296 1.00 55.16 377 LEU A CA 1
ATOM 2935 C C . LEU A 1 377 ? -24.822 -14.965 3.284 1.00 55.16 377 LEU A C 1
ATOM 2937 O O . LEU A 1 377 ? -25.209 -15.418 2.211 1.00 55.16 377 LEU A O 1
ATOM 2941 N N . SER A 1 378 ? -25.336 -15.362 4.453 1.00 68.31 378 SER A N 1
ATOM 2942 C CA . SER A 1 378 ? -26.402 -16.361 4.567 1.00 68.31 378 SER A CA 1
ATOM 2943 C C . SER A 1 378 ? -27.696 -15.890 3.902 1.00 68.31 378 SER A C 1
ATOM 2945 O O . SER A 1 378 ? -28.367 -16.698 3.267 1.00 68.31 378 SER A O 1
ATOM 2947 N N . LYS A 1 379 ? -28.053 -14.602 4.003 1.00 75.31 379 LYS A N 1
ATOM 2948 C CA . LYS A 1 379 ? -29.203 -14.028 3.282 1.00 75.31 379 LYS A CA 1
ATOM 2949 C C . LYS A 1 379 ? -28.977 -14.033 1.774 1.00 75.31 379 LYS A C 1
ATOM 2951 O O . LYS A 1 379 ? -29.875 -14.418 1.031 1.00 75.31 379 LYS A O 1
ATOM 2956 N N . GLN A 1 380 ? -27.789 -13.643 1.317 1.00 73.31 380 GLN A N 1
ATOM 2957 C CA . GLN A 1 380 ? -27.452 -13.636 -0.107 1.00 73.31 380 GLN A CA 1
ATOM 2958 C C . GLN A 1 380 ? -27.501 -15.056 -0.698 1.00 73.31 380 GLN A C 1
ATOM 2960 O O . GLN A 1 380 ? -28.225 -15.286 -1.664 1.00 73.31 380 GLN A O 1
ATOM 2965 N N . GLU A 1 381 ? -26.825 -16.025 -0.075 1.00 76.00 381 GLU A N 1
ATOM 2966 C CA . GLU A 1 381 ? -26.836 -17.438 -0.484 1.00 76.00 381 GLU A CA 1
ATOM 2967 C C . GLU A 1 381 ? -28.251 -18.040 -0.459 1.00 76.00 381 GLU A C 1
ATOM 2969 O O . GLU A 1 381 ? -28.647 -18.738 -1.391 1.00 76.00 381 GLU A O 1
ATOM 2974 N N . GLN A 1 382 ? -29.051 -17.735 0.568 1.00 82.38 382 GLN A N 1
ATOM 2975 C CA . GLN A 1 382 ? -30.389 -18.307 0.711 1.00 82.38 382 GLN A CA 1
ATOM 2976 C C . GLN A 1 382 ? -31.437 -17.677 -0.225 1.00 82.38 382 GLN A C 1
ATOM 2978 O O . GLN A 1 382 ? -32.406 -18.357 -0.564 1.00 82.38 382 GLN A O 1
ATOM 2983 N N . TYR A 1 383 ? -31.309 -16.403 -0.617 1.00 83.94 383 TYR A N 1
ATOM 2984 C CA . TYR A 1 383 ? -32.377 -15.686 -1.332 1.00 83.94 383 TYR A CA 1
ATOM 2985 C C . TYR A 1 383 ? -32.050 -15.250 -2.758 1.00 83.94 383 TYR A C 1
ATOM 2987 O O . TYR A 1 383 ? -32.978 -15.218 -3.560 1.00 83.94 383 TYR A O 1
ATOM 2995 N N . CYS A 1 384 ? -30.800 -14.949 -3.113 1.00 78.44 384 CYS A N 1
ATOM 2996 C CA . CYS A 1 384 ? -30.490 -14.359 -4.423 1.00 78.44 384 CYS A CA 1
ATOM 2997 C C . CYS A 1 384 ? -30.846 -15.272 -5.606 1.00 78.44 384 CYS A C 1
ATOM 2999 O O . CYS A 1 384 ? -31.399 -14.802 -6.598 1.00 78.44 384 CYS A O 1
ATOM 3001 N N . GLU A 1 385 ? -30.629 -16.582 -5.469 1.00 81.62 385 GLU A N 1
ATOM 3002 C CA . GLU A 1 385 ? -30.990 -17.580 -6.486 1.00 81.62 385 GLU A CA 1
ATOM 3003 C C . GLU A 1 385 ? -32.451 -18.074 -6.378 1.00 81.62 385 GLU A C 1
ATOM 3005 O O . GLU A 1 385 ? -32.907 -18.839 -7.230 1.00 81.62 385 GLU A O 1
ATOM 3010 N N . LYS A 1 386 ? -33.229 -17.650 -5.363 1.00 83.38 386 LYS A N 1
ATOM 3011 C CA . LYS A 1 386 ? -34.652 -18.028 -5.264 1.00 83.38 386 LYS A CA 1
ATOM 3012 C C . LYS A 1 386 ? -35.455 -17.327 -6.370 1.00 83.38 386 LYS A C 1
ATOM 3014 O O . LYS A 1 386 ? -35.386 -16.110 -6.540 1.00 83.38 386 LYS A O 1
ATOM 3019 N N . VAL A 1 387 ? -36.301 -18.091 -7.063 1.00 81.75 387 VAL A N 1
ATOM 3020 C CA . VAL A 1 387 ? -37.347 -17.545 -7.942 1.00 81.75 387 VAL A CA 1
ATOM 3021 C C . VAL A 1 387 ? -38.514 -17.059 -7.081 1.00 81.75 387 VAL A C 1
ATOM 3023 O O . VAL A 1 387 ? -39.152 -17.850 -6.388 1.00 81.75 387 VAL A O 1
ATOM 3026 N N . MET A 1 388 ? -38.813 -15.764 -7.145 1.00 76.31 388 MET A N 1
ATOM 3027 C CA . MET A 1 388 ? -39.889 -15.094 -6.412 1.00 76.31 388 MET A CA 1
ATOM 3028 C C . MET A 1 388 ? -40.731 -14.269 -7.387 1.00 76.31 388 MET A C 1
ATOM 3030 O O . MET A 1 388 ? -40.197 -13.494 -8.172 1.00 76.31 388 MET A O 1
ATOM 3034 N N . ASN A 1 389 ? -42.059 -14.430 -7.358 1.00 67.12 389 ASN A N 1
ATOM 3035 C CA . ASN A 1 389 ? -42.981 -13.734 -8.272 1.00 67.12 389 ASN A CA 1
ATOM 3036 C C . ASN A 1 389 ? -42.581 -13.852 -9.765 1.00 67.12 389 ASN A C 1
ATOM 3038 O O . ASN A 1 389 ? -42.662 -12.887 -10.518 1.00 67.12 389 ASN A O 1
ATOM 3042 N N . ALA A 1 390 ? -42.143 -15.050 -10.179 1.00 70.62 390 ALA A N 1
ATOM 3043 C CA . ALA A 1 390 ? -41.678 -15.375 -11.535 1.00 70.62 390 ALA A CA 1
ATOM 3044 C C . ALA A 1 390 ? -40.449 -14.580 -12.043 1.00 70.62 390 ALA A C 1
ATOM 3046 O O . ALA A 1 390 ? -40.229 -14.507 -13.246 1.00 70.62 390 ALA A O 1
ATOM 3047 N N . THR A 1 391 ? -39.633 -14.025 -11.140 1.00 66.94 391 THR A N 1
ATOM 3048 C CA . THR A 1 391 ? -38.303 -13.444 -11.428 1.00 66.94 391 THR A CA 1
ATOM 3049 C C . THR A 1 391 ? -37.278 -14.042 -10.454 1.00 66.94 391 THR A C 1
ATOM 3051 O O . THR A 1 391 ? -37.659 -14.439 -9.351 1.00 66.94 391 THR A O 1
ATOM 3054 N N . ILE A 1 392 ? -35.995 -14.140 -10.805 1.00 76.31 392 ILE A N 1
ATOM 3055 C CA . ILE A 1 392 ? -34.941 -14.494 -9.836 1.00 76.31 392 ILE A CA 1
ATOM 3056 C C . ILE A 1 392 ? -34.611 -13.245 -9.005 1.00 76.31 392 ILE A C 1
ATOM 3058 O O . ILE A 1 392 ? -34.527 -12.144 -9.548 1.00 76.31 392 ILE A O 1
ATOM 3062 N N . VAL A 1 393 ? -34.416 -13.378 -7.689 1.00 76.88 393 VAL A N 1
ATOM 3063 C CA . VAL A 1 393 ? -34.127 -12.215 -6.822 1.00 76.88 393 VAL A CA 1
ATOM 3064 C C . VAL A 1 393 ? -32.868 -11.464 -7.283 1.00 76.88 393 VAL A C 1
ATOM 3066 O O . VAL A 1 393 ? -32.906 -10.243 -7.364 1.00 76.88 393 VAL A O 1
ATOM 3069 N N . GLU A 1 394 ? -31.798 -12.152 -7.692 1.00 75.38 394 GLU A N 1
ATOM 3070 C CA . GLU A 1 394 ? -30.580 -11.544 -8.266 1.00 75.38 394 GLU A CA 1
ATOM 3071 C C . GLU A 1 394 ? -30.824 -10.735 -9.560 1.00 75.38 394 GLU A C 1
ATOM 3073 O O . GLU A 1 394 ? -30.104 -9.775 -9.831 1.00 75.38 394 GLU A O 1
ATOM 3078 N N . GLU A 1 395 ? -31.843 -11.056 -10.365 1.00 70.25 395 GLU A N 1
ATOM 3079 C CA . GLU A 1 395 ? -32.186 -10.267 -11.565 1.00 70.25 395 GLU A CA 1
ATOM 3080 C C . GLU A 1 395 ? -32.761 -8.887 -11.213 1.00 70.25 395 GLU A C 1
ATOM 3082 O O . GLU A 1 395 ? -32.743 -7.980 -12.046 1.00 70.25 395 GLU A O 1
ATOM 3087 N N . LYS A 1 396 ? -33.255 -8.730 -9.980 1.00 73.38 396 LYS A N 1
ATOM 3088 C CA . LYS A 1 396 ? -33.836 -7.494 -9.443 1.00 73.38 396 LYS A CA 1
ATOM 3089 C C . LYS A 1 396 ? -33.012 -6.847 -8.338 1.00 73.38 396 LYS A C 1
ATOM 3091 O O . LYS A 1 396 ? -33.137 -5.651 -8.126 1.00 73.38 396 LYS A O 1
ATOM 3096 N N . CYS A 1 397 ? -32.156 -7.607 -7.675 1.00 64.81 397 CYS A N 1
ATOM 3097 C CA . CYS A 1 397 ? -31.299 -7.167 -6.584 1.00 64.81 397 CYS A CA 1
ATOM 3098 C C . CYS A 1 397 ? -29.823 -7.319 -6.972 1.00 64.81 397 CYS A C 1
ATOM 3100 O O . CYS A 1 397 ? -29.054 -7.964 -6.263 1.00 64.81 397 CYS A O 1
ATOM 3102 N N . LYS A 1 398 ? -29.437 -6.785 -8.140 1.00 62.38 398 LYS A N 1
ATOM 3103 C CA . LYS A 1 398 ? -28.114 -6.998 -8.751 1.00 62.38 398 LYS A CA 1
ATOM 3104 C C . LYS A 1 398 ? -26.948 -6.567 -7.866 1.00 62.38 398 LYS A C 1
ATOM 3106 O O . LYS A 1 398 ? -25.948 -7.280 -7.816 1.00 62.38 398 LYS A O 1
ATOM 3111 N N . LEU A 1 399 ? -27.080 -5.444 -7.162 1.00 58.78 399 LEU A N 1
ATOM 3112 C CA . LEU A 1 399 ? -26.050 -4.933 -6.261 1.00 58.78 399 LEU A CA 1
ATOM 3113 C C . LEU A 1 399 ? -26.068 -5.722 -4.947 1.00 58.78 399 LEU A C 1
ATOM 3115 O O . LEU A 1 399 ? -25.043 -6.218 -4.486 1.00 58.78 399 LEU A O 1
ATOM 3119 N N . SER A 1 400 ? -27.260 -5.901 -4.377 1.00 63.94 400 SER A N 1
ATOM 3120 C CA . SER A 1 400 ? -27.468 -6.623 -3.120 1.00 63.94 400 SER A CA 1
ATOM 3121 C C . SER A 1 400 ? -27.149 -8.123 -3.198 1.00 63.94 400 SER A C 1
ATOM 3123 O O . SER A 1 400 ? -26.931 -8.748 -2.160 1.00 63.94 400 SER A O 1
ATOM 3125 N N . CYS A 1 401 ? -27.076 -8.697 -4.401 1.00 63.25 401 CYS A N 1
ATOM 3126 C CA . CYS A 1 401 ? -26.684 -10.081 -4.677 1.00 63.25 401 CYS A CA 1
ATOM 3127 C C . CYS A 1 401 ? -25.290 -10.229 -5.310 1.00 63.25 401 CYS A C 1
ATOM 3129 O O . CYS A 1 401 ? -24.905 -11.346 -5.657 1.00 63.25 401 CYS A O 1
ATOM 3131 N N . ALA A 1 402 ? -24.520 -9.145 -5.458 1.00 56.22 402 ALA A N 1
ATOM 3132 C CA . ALA A 1 402 ? -23.202 -9.183 -6.085 1.00 56.22 402 ALA A CA 1
ATOM 3133 C C . ALA A 1 402 ? -22.225 -10.099 -5.317 1.00 56.22 402 ALA A C 1
ATOM 3135 O O . ALA A 1 402 ? -21.747 -9.783 -4.223 1.00 56.22 402 ALA A O 1
ATOM 3136 N N . LYS A 1 403 ? -21.902 -11.256 -5.908 1.00 48.50 403 LYS A N 1
ATOM 3137 C CA . LYS A 1 403 ? -20.985 -12.251 -5.335 1.00 48.50 403 LYS A CA 1
ATOM 3138 C C . LYS A 1 403 ? -19.523 -11.825 -5.506 1.00 48.50 403 LYS A C 1
ATOM 3140 O O . LYS A 1 403 ? -18.817 -12.332 -6.375 1.00 48.50 403 LYS A O 1
ATOM 3145 N N . HIS A 1 404 ? -19.041 -10.930 -4.644 1.00 48.12 404 HIS A N 1
ATOM 3146 C CA . HIS A 1 404 ? -17.604 -10.654 -4.539 1.00 48.12 404 HIS A CA 1
ATOM 3147 C C . HIS A 1 404 ? -16.849 -11.943 -4.156 1.00 48.12 404 HIS A C 1
ATOM 3149 O O . HIS A 1 404 ? -17.068 -12.496 -3.077 1.00 48.12 404 HIS A O 1
ATOM 3155 N N . ASN A 1 405 ? -15.894 -12.382 -4.982 1.00 45.19 405 ASN A N 1
ATOM 3156 C CA . ASN A 1 405 ? -15.084 -13.590 -4.747 1.00 45.19 405 ASN A CA 1
ATOM 3157 C C . ASN A 1 405 ? -14.190 -13.499 -3.492 1.00 45.19 405 ASN A C 1
ATOM 3159 O O . ASN A 1 405 ? -13.644 -14.506 -3.041 1.00 45.19 405 ASN A O 1
ATOM 3163 N N . SER A 1 406 ? -14.035 -12.307 -2.906 1.00 52.78 406 SER A N 1
ATOM 3164 C CA . SER A 1 406 ? -13.620 -12.150 -1.512 1.00 52.78 406 SER A CA 1
ATOM 3165 C C . SER A 1 406 ? -14.181 -10.869 -0.905 1.00 52.78 406 SER A C 1
ATOM 3167 O O . SER A 1 406 ? -13.867 -9.760 -1.336 1.00 52.78 406 SER A O 1
ATOM 3169 N N . VAL A 1 407 ? -14.925 -11.013 0.194 1.00 68.56 407 VAL A N 1
ATOM 3170 C CA . VAL A 1 407 ? -15.346 -9.879 1.032 1.00 68.56 407 VAL A CA 1
ATOM 3171 C C . VAL A 1 407 ? -14.181 -9.233 1.801 1.00 68.56 407 VAL A C 1
ATOM 3173 O O . VAL A 1 407 ? -14.353 -8.139 2.345 1.00 68.56 407 VAL A O 1
ATOM 3176 N N . LYS A 1 408 ? -12.996 -9.866 1.843 1.00 87.69 408 LYS A N 1
ATOM 3177 C CA . LYS A 1 408 ? -11.823 -9.386 2.596 1.00 87.69 408 LYS A CA 1
ATOM 3178 C C . LYS A 1 408 ? -10.920 -8.456 1.782 1.00 87.69 408 LYS A C 1
ATOM 3180 O O . LYS A 1 408 ? -10.326 -7.531 2.347 1.00 87.69 408 LYS A O 1
ATOM 3185 N N . ARG A 1 409 ? -10.777 -8.708 0.480 1.00 91.44 409 ARG A N 1
ATOM 3186 C CA . ARG A 1 409 ? -9.843 -7.993 -0.402 1.00 91.44 409 ARG A CA 1
ATOM 3187 C C . ARG A 1 409 ? -10.247 -6.537 -0.637 1.00 91.44 409 ARG A C 1
ATOM 3189 O O . ARG A 1 409 ? -11.423 -6.220 -0.806 1.00 91.44 409 ARG A O 1
ATOM 3196 N N . GLY A 1 410 ? -9.247 -5.660 -0.679 1.00 94.81 410 GLY A N 1
ATOM 3197 C CA . GLY A 1 410 ? -9.403 -4.246 -1.004 1.00 94.81 410 GLY A CA 1
ATOM 3198 C C . GLY A 1 410 ? -8.199 -3.657 -1.733 1.00 94.81 410 GLY A C 1
ATOM 3199 O O . GLY A 1 410 ? -7.109 -4.237 -1.734 1.00 94.81 410 GLY A O 1
ATOM 3200 N N . LEU A 1 411 ? -8.406 -2.495 -2.352 1.00 94.69 411 LEU A N 1
ATOM 3201 C CA . LEU A 1 411 ? -7.378 -1.765 -3.100 1.00 94.69 411 LEU A CA 1
ATOM 3202 C C . LEU A 1 411 ? -6.805 -0.581 -2.316 1.00 94.69 411 LEU A C 1
ATOM 3204 O O . LEU A 1 411 ? -7.436 -0.021 -1.417 1.00 94.69 411 LEU A O 1
ATOM 3208 N N . ILE A 1 412 ? -5.601 -0.172 -2.719 1.00 95.69 412 ILE A N 1
ATOM 3209 C CA . ILE A 1 412 ? -4.973 1.078 -2.294 1.00 95.69 412 ILE A CA 1
ATOM 3210 C C . ILE A 1 412 ? -4.797 1.954 -3.538 1.00 95.69 412 ILE A C 1
ATOM 3212 O O . ILE A 1 412 ? -4.051 1.599 -4.450 1.00 95.69 412 ILE A O 1
ATOM 3216 N N . THR A 1 413 ? -5.525 3.072 -3.588 1.00 90.31 413 THR A N 1
ATOM 3217 C CA . THR A 1 413 ? -5.672 3.938 -4.774 1.00 90.31 413 THR A CA 1
ATOM 3218 C C . THR A 1 413 ? -5.174 5.361 -4.489 1.00 90.31 413 THR A C 1
ATOM 3220 O O . THR A 1 413 ? -5.918 6.331 -4.405 1.00 90.31 413 THR A O 1
ATOM 3223 N N . ASN A 1 414 ? -3.868 5.491 -4.252 1.00 81.88 414 ASN A N 1
ATOM 3224 C CA . ASN A 1 414 ? -3.215 6.763 -3.908 1.00 81.88 414 ASN A CA 1
ATOM 3225 C C . ASN A 1 414 ? -2.542 7.453 -5.114 1.00 81.88 414 ASN A C 1
ATOM 3227 O O . ASN A 1 414 ? -1.535 8.151 -4.953 1.00 81.88 414 ASN A O 1
ATOM 3231 N N . ALA A 1 415 ? -3.054 7.198 -6.320 1.00 79.56 415 ALA A N 1
ATOM 3232 C CA . ALA A 1 415 ? -2.526 7.696 -7.583 1.00 79.56 415 ALA A CA 1
ATOM 3233 C C . ALA A 1 415 ? -3.604 7.697 -8.677 1.00 79.56 415 ALA A C 1
ATOM 3235 O O . ALA A 1 415 ? -4.535 6.890 -8.644 1.00 79.56 415 ALA A O 1
ATOM 3236 N N . GLN A 1 416 ? -3.431 8.563 -9.679 1.00 82.94 416 GLN A N 1
ATOM 3237 C CA . GLN A 1 416 ? -4.300 8.585 -10.850 1.00 82.94 416 GLN A CA 1
ATOM 3238 C C . GLN A 1 416 ? -4.168 7.282 -11.646 1.00 82.94 416 GLN A C 1
ATOM 3240 O O . GLN A 1 416 ? -3.073 6.918 -12.062 1.00 82.94 416 GLN A O 1
ATOM 3245 N N . THR A 1 417 ? -5.289 6.602 -11.870 1.00 76.94 417 THR A N 1
ATOM 3246 C CA . THR A 1 417 ? -5.380 5.356 -12.652 1.00 76.94 417 THR A CA 1
ATOM 3247 C C . THR A 1 417 ? -6.604 5.415 -13.563 1.00 76.94 417 THR A C 1
ATOM 3249 O O . THR A 1 417 ? -7.587 6.089 -13.236 1.00 76.94 417 THR A O 1
ATOM 3252 N N . ASN A 1 418 ? -6.572 4.737 -14.712 1.00 70.12 418 ASN A N 1
ATOM 3253 C CA . ASN A 1 418 ? -7.750 4.645 -15.579 1.00 70.12 418 ASN A CA 1
ATOM 3254 C C . ASN A 1 418 ? -8.784 3.633 -15.031 1.00 70.12 418 ASN A C 1
ATOM 3256 O O . ASN A 1 418 ? -8.549 2.944 -14.036 1.00 70.12 418 ASN A O 1
ATOM 3260 N N . SER A 1 419 ? -9.963 3.564 -15.653 1.00 68.12 419 SER A N 1
ATOM 3261 C CA . SER A 1 419 ? -11.007 2.599 -15.279 1.00 68.12 419 SER A CA 1
ATOM 3262 C C . SER A 1 419 ? -10.582 1.151 -15.531 1.00 68.12 419 SER A C 1
ATOM 3264 O O . SER A 1 419 ? -10.899 0.291 -14.712 1.00 68.12 419 SER A O 1
ATOM 3266 N N . ILE A 1 420 ? -9.824 0.882 -16.601 1.00 68.12 420 ILE A N 1
ATOM 3267 C CA . ILE A 1 420 ? -9.329 -0.457 -16.968 1.00 68.12 420 ILE A CA 1
ATOM 3268 C C . ILE A 1 420 ? -8.506 -1.056 -15.819 1.00 68.12 420 ILE A C 1
ATOM 3270 O O . ILE A 1 420 ? -8.814 -2.149 -15.349 1.00 68.12 420 ILE A O 1
ATOM 3274 N N . ALA A 1 421 ? -7.547 -0.292 -15.284 1.00 75.12 421 ALA A N 1
ATOM 3275 C CA . ALA A 1 421 ? -6.711 -0.686 -14.153 1.00 75.12 421 ALA A CA 1
ATOM 3276 C C . ALA A 1 421 ? -7.523 -1.115 -12.918 1.00 75.12 421 ALA A C 1
ATOM 3278 O O . ALA A 1 421 ? -7.129 -2.038 -12.212 1.00 75.12 421 ALA A O 1
ATOM 3279 N N . ARG A 1 422 ? -8.669 -0.473 -12.653 1.00 79.00 422 ARG A N 1
ATOM 3280 C CA . ARG A 1 422 ? -9.566 -0.844 -11.544 1.00 79.00 422 ARG A CA 1
ATOM 3281 C C . ARG A 1 422 ? -10.488 -2.018 -11.891 1.00 79.00 422 ARG A C 1
ATOM 3283 O O . ARG A 1 422 ? -10.757 -2.849 -11.027 1.00 79.00 422 ARG A O 1
ATOM 3290 N N . SER A 1 423 ? -10.933 -2.109 -13.144 1.00 75.69 423 SER A N 1
ATOM 3291 C CA . SER A 1 423 ? -11.978 -3.046 -13.586 1.00 75.69 423 SER A CA 1
ATOM 3292 C C . SER A 1 423 ? -11.560 -4.513 -13.519 1.00 75.69 423 SER A C 1
ATOM 3294 O O . SER A 1 423 ? -12.402 -5.359 -13.235 1.00 75.69 423 SER A O 1
ATOM 3296 N N . HIS A 1 424 ? -10.264 -4.820 -13.648 1.00 73.50 424 HIS A N 1
ATOM 3297 C CA . HIS A 1 424 ? -9.730 -6.170 -13.396 1.00 73.50 424 HIS A CA 1
ATOM 3298 C C . HIS A 1 424 ? -10.056 -6.720 -12.003 1.00 73.50 424 HIS A C 1
ATOM 3300 O O . HIS A 1 424 ? -10.072 -7.932 -11.812 1.00 73.50 424 HIS A O 1
ATOM 3306 N N . PHE A 1 425 ? -10.284 -5.842 -11.023 1.00 81.00 425 PHE A N 1
ATOM 3307 C CA . PHE A 1 425 ? -10.471 -6.205 -9.620 1.00 81.00 425 PHE A CA 1
ATOM 3308 C C . PHE A 1 425 ? -11.934 -6.181 -9.166 1.00 81.00 425 PHE A C 1
ATOM 3310 O O . PHE A 1 425 ? -12.179 -6.476 -7.999 1.00 81.00 425 PHE A O 1
ATOM 3317 N N . LEU A 1 426 ? -12.886 -5.855 -10.051 1.00 72.19 426 LEU A N 1
ATOM 3318 C CA . LEU A 1 426 ? -14.307 -5.665 -9.730 1.00 72.19 426 LEU A CA 1
ATOM 3319 C C . LEU A 1 426 ? -14.888 -6.821 -8.897 1.00 72.19 426 LEU A C 1
ATOM 3321 O O . LEU A 1 426 ? -15.272 -6.628 -7.744 1.00 72.19 426 LEU A O 1
ATOM 3325 N N . ASP A 1 427 ? -14.839 -8.041 -9.431 1.00 65.94 427 ASP A N 1
ATOM 3326 C CA . ASP A 1 427 ? -15.372 -9.239 -8.768 1.00 65.94 427 ASP A CA 1
ATOM 3327 C C . ASP A 1 427 ? -14.482 -9.740 -7.614 1.00 65.94 427 ASP A C 1
ATOM 3329 O O . ASP A 1 427 ? -14.795 -10.743 -6.970 1.00 65.94 427 ASP A O 1
ATOM 3333 N N . ALA A 1 428 ? -13.338 -9.093 -7.372 1.00 73.69 428 ALA A N 1
ATOM 3334 C CA . ALA A 1 428 ? -12.275 -9.560 -6.487 1.00 73.69 428 ALA A CA 1
ATOM 3335 C C . ALA A 1 428 ? -12.057 -8.681 -5.244 1.00 73.69 428 ALA A C 1
ATOM 3337 O O . ALA A 1 428 ? -11.253 -9.066 -4.395 1.00 73.69 428 ALA A O 1
ATOM 3338 N N . VAL A 1 429 ? -12.718 -7.522 -5.117 1.00 85.12 429 VAL A N 1
ATOM 3339 C CA . VAL A 1 429 ? -12.549 -6.592 -3.982 1.00 85.12 429 VAL A CA 1
ATOM 3340 C C . VAL A 1 429 ? -13.884 -6.037 -3.482 1.00 85.12 429 VAL A C 1
ATOM 3342 O O . VAL A 1 429 ? -14.841 -5.932 -4.240 1.00 85.12 429 VAL A O 1
ATOM 3345 N N . SER A 1 430 ? -13.938 -5.645 -2.204 1.00 82.31 430 SER A N 1
ATOM 3346 C CA . SER A 1 430 ? -15.138 -5.079 -1.557 1.00 82.31 430 SER A CA 1
ATOM 3347 C C . SER A 1 430 ? -14.930 -3.685 -0.943 1.00 82.31 430 SER A C 1
ATOM 3349 O O . SER A 1 430 ? -15.878 -3.071 -0.448 1.00 82.31 430 SER A O 1
ATOM 3351 N N . TRP A 1 431 ? -13.689 -3.183 -0.916 1.00 93.94 431 TRP A N 1
ATOM 3352 C CA . TRP A 1 431 ? -13.348 -1.888 -0.317 1.00 93.94 431 TRP A CA 1
ATOM 3353 C C . TRP A 1 431 ? -12.077 -1.258 -0.905 1.00 93.94 431 TRP A C 1
ATOM 3355 O O . TRP A 1 431 ? -11.270 -1.923 -1.556 1.00 93.94 431 TRP A O 1
ATOM 3365 N N . THR A 1 432 ? -11.882 0.039 -0.666 1.00 96.06 432 THR A N 1
ATOM 3366 C CA . THR A 1 432 ? -10.734 0.808 -1.170 1.00 96.06 432 THR A CA 1
ATOM 3367 C C . THR A 1 432 ? -10.347 1.948 -0.222 1.00 96.06 432 THR A C 1
ATOM 3369 O O . THR A 1 432 ? -11.193 2.462 0.513 1.00 96.06 432 THR A O 1
ATOM 3372 N N . TYR A 1 433 ? -9.078 2.370 -0.217 1.00 97.38 433 TYR A N 1
ATOM 3373 C CA . TYR A 1 433 ? -8.654 3.610 0.452 1.00 97.38 433 TYR A CA 1
ATOM 3374 C C . TYR A 1 433 ? -7.380 4.226 -0.165 1.00 97.38 433 TYR A C 1
ATOM 3376 O O . TYR A 1 433 ? -6.685 3.591 -0.955 1.00 97.38 433 TYR A O 1
ATOM 3384 N N . ASN A 1 434 ? -7.061 5.481 0.178 1.00 95.38 434 ASN A N 1
ATOM 3385 C CA . ASN A 1 434 ? -5.999 6.275 -0.473 1.00 95.38 434 ASN A CA 1
ATOM 3386 C C . ASN A 1 434 ? -5.055 7.032 0.497 1.00 95.38 434 ASN A C 1
ATOM 3388 O O . ASN A 1 434 ? -4.252 7.851 0.055 1.00 95.38 434 ASN A O 1
ATOM 3392 N N . PHE A 1 435 ? -5.129 6.759 1.807 1.00 94.88 435 PHE A N 1
ATOM 3393 C CA . PHE A 1 435 ? -4.469 7.501 2.907 1.00 94.88 435 PHE A CA 1
ATOM 3394 C C . PHE A 1 435 ? -4.981 8.924 3.201 1.00 94.88 435 PHE A C 1
ATOM 3396 O O . PHE A 1 435 ? -4.377 9.619 4.023 1.00 94.88 435 PHE A O 1
ATOM 3403 N N . ASP A 1 436 ? -6.082 9.353 2.590 1.00 94.31 436 ASP A N 1
ATOM 3404 C CA . ASP A 1 436 ? -6.728 10.643 2.846 1.00 94.31 436 ASP A CA 1
ATOM 3405 C C . ASP A 1 436 ? -8.103 10.441 3.517 1.00 94.31 436 ASP A C 1
ATOM 3407 O O . ASP A 1 436 ? -8.567 9.321 3.734 1.00 94.31 436 ASP A O 1
ATOM 3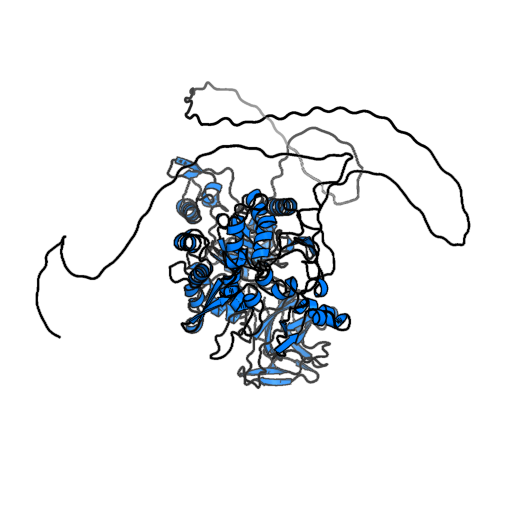411 N N . ILE A 1 437 ? -8.773 11.539 3.860 1.00 95.69 437 ILE A N 1
ATOM 3412 C CA . ILE A 1 437 ? -10.201 11.548 4.187 1.00 95.69 437 ILE A CA 1
ATOM 3413 C C . ILE A 1 437 ? -11.028 11.561 2.894 1.00 95.69 437 ILE A C 1
ATOM 3415 O O . ILE A 1 437 ? -12.104 10.970 2.871 1.00 95.69 437 ILE A O 1
ATOM 3419 N N . PHE A 1 438 ? -10.526 12.143 1.801 1.00 94.00 438 PHE A N 1
ATOM 3420 C CA . PHE A 1 438 ? -11.264 12.303 0.540 1.00 94.00 438 PHE A CA 1
ATOM 3421 C C . PHE A 1 438 ? -10.706 11.430 -0.586 1.00 94.00 438 PHE A C 1
ATOM 3423 O O . PHE A 1 438 ? -9.523 11.532 -0.916 1.00 94.00 438 PHE A O 1
ATOM 3430 N N . LEU A 1 439 ? -11.574 10.628 -1.208 1.00 92.56 439 LEU A N 1
ATOM 3431 C CA . LEU A 1 439 ? -11.295 9.942 -2.471 1.00 92.56 439 LEU A CA 1
ATOM 3432 C C . LEU A 1 439 ? -11.569 10.897 -3.634 1.00 92.56 439 LEU A C 1
ATOM 3434 O O . LEU A 1 439 ? -12.655 11.474 -3.705 1.00 92.56 439 LEU A O 1
ATOM 3438 N N . LYS A 1 440 ? -10.588 11.077 -4.520 1.00 91.06 440 LYS A N 1
ATOM 3439 C CA . LYS A 1 440 ? -10.673 12.019 -5.645 1.00 91.06 440 LYS A CA 1
ATOM 3440 C C . LYS A 1 440 ? -11.160 11.314 -6.910 1.00 91.06 440 LYS A C 1
ATOM 3442 O O . LYS A 1 440 ? -11.044 10.094 -7.028 1.00 91.06 440 LYS A O 1
ATOM 3447 N N . GLU A 1 441 ? -11.676 12.065 -7.879 1.00 87.00 441 GLU A N 1
ATOM 3448 C CA . GLU A 1 441 ? -12.183 11.458 -9.116 1.00 87.00 441 GLU A CA 1
ATOM 3449 C C . GLU A 1 441 ? -11.049 10.863 -9.962 1.00 87.00 441 GLU A C 1
ATOM 3451 O O . GLU A 1 441 ? -11.180 9.759 -10.478 1.00 87.00 441 GLU A O 1
ATOM 3456 N N . GLU A 1 442 ? -9.875 11.503 -9.995 1.00 86.12 442 GLU A N 1
ATOM 3457 C CA . GLU A 1 442 ? -8.681 10.947 -10.638 1.00 86.12 442 GLU A CA 1
ATOM 3458 C C . GLU A 1 442 ? -8.204 9.623 -10.002 1.00 86.12 442 GLU A C 1
ATOM 3460 O O . GLU A 1 442 ? -7.599 8.793 -10.679 1.00 86.12 442 GLU A O 1
ATOM 3465 N N . GLU A 1 443 ? -8.527 9.390 -8.725 1.00 90.44 443 GLU A N 1
ATOM 3466 C CA . GLU A 1 443 ? -8.264 8.142 -7.988 1.00 90.44 443 GLU A CA 1
ATOM 3467 C C . GLU A 1 443 ? -9.386 7.097 -8.173 1.00 90.44 443 GLU A C 1
ATOM 3469 O O . GLU A 1 443 ? -9.260 5.971 -7.685 1.00 90.44 443 GLU A O 1
ATOM 3474 N N . GLY A 1 444 ? -10.459 7.449 -8.895 1.00 84.81 444 GLY A N 1
ATOM 3475 C CA . GLY A 1 444 ? -11.562 6.570 -9.283 1.00 84.81 444 GLY A CA 1
ATOM 3476 C C . GLY A 1 444 ? -12.853 6.702 -8.477 1.00 84.81 444 GLY A C 1
ATOM 3477 O O . GLY A 1 444 ? -13.620 5.744 -8.471 1.00 84.81 444 GLY A O 1
ATOM 3478 N N . ALA A 1 445 ? -13.091 7.819 -7.779 1.00 86.25 445 ALA A N 1
ATOM 3479 C CA . ALA A 1 445 ? -14.218 7.972 -6.849 1.00 86.25 445 ALA A CA 1
ATOM 3480 C C . ALA A 1 445 ? -15.580 7.508 -7.405 1.00 86.25 445 ALA A C 1
ATOM 3482 O O . ALA A 1 445 ? -16.176 6.598 -6.828 1.00 86.25 445 ALA A O 1
ATOM 3483 N N . SER A 1 446 ? -16.038 8.056 -8.535 1.00 78.81 446 SER A N 1
ATOM 3484 C CA . SER A 1 446 ? -17.333 7.680 -9.125 1.00 78.81 446 SER A CA 1
ATOM 3485 C C . SER A 1 446 ? -17.366 6.226 -9.613 1.00 78.81 446 SER A C 1
ATOM 3487 O O . SER A 1 446 ? -18.411 5.584 -9.548 1.00 78.81 446 SER A O 1
ATOM 3489 N N . TRP A 1 447 ? -16.223 5.671 -10.038 1.00 80.94 447 TRP A N 1
ATOM 3490 C CA . TRP A 1 447 ? -16.118 4.258 -10.425 1.00 80.94 447 TRP A CA 1
ATOM 3491 C C . TRP A 1 447 ? -16.300 3.322 -9.221 1.00 80.94 447 TRP A C 1
ATOM 3493 O O . TRP A 1 447 ? -17.004 2.324 -9.333 1.00 80.94 447 TRP A O 1
ATOM 3503 N N . PHE A 1 448 ? -15.706 3.637 -8.066 1.00 81.56 448 PHE A N 1
ATOM 3504 C CA . PHE A 1 448 ? -15.888 2.833 -6.852 1.00 81.56 448 PHE A CA 1
ATOM 3505 C C . PHE A 1 448 ? -17.303 2.959 -6.273 1.00 81.56 448 PHE A C 1
ATOM 3507 O O . PHE A 1 448 ? -17.849 1.953 -5.817 1.00 81.56 448 PHE A O 1
ATOM 3514 N N . ASP A 1 449 ? -17.906 4.154 -6.338 1.00 75.38 449 ASP A N 1
ATOM 3515 C CA . ASP A 1 449 ? -19.299 4.363 -5.930 1.00 75.38 449 ASP A CA 1
ATOM 3516 C C . ASP A 1 449 ? -20.254 3.499 -6.777 1.00 75.38 449 ASP A C 1
ATOM 3518 O O . ASP A 1 449 ? -21.016 2.711 -6.219 1.00 75.38 449 ASP A O 1
ATOM 3522 N N . LEU A 1 450 ? -20.152 3.590 -8.112 1.00 67.62 450 LEU A N 1
ATOM 3523 C CA . LEU A 1 450 ? -20.965 2.841 -9.085 1.00 67.62 450 LEU A CA 1
ATOM 3524 C C . LEU A 1 450 ? -20.936 1.320 -8.860 1.00 67.62 450 LEU A C 1
ATOM 3526 O O . LEU A 1 450 ? -21.960 0.657 -8.987 1.00 67.62 450 LEU A O 1
ATOM 3530 N N . HIS A 1 451 ? -19.770 0.770 -8.520 1.00 68.94 451 HIS A N 1
ATOM 3531 C CA . HIS A 1 451 ? -19.561 -0.674 -8.390 1.00 68.94 451 HIS A CA 1
ATOM 3532 C C . HIS A 1 451 ? -19.734 -1.206 -6.955 1.00 68.94 451 HIS A C 1
ATOM 3534 O O . HIS A 1 451 ? -19.330 -2.330 -6.663 1.00 68.94 451 HIS A O 1
ATOM 3540 N N . GLY A 1 452 ? -20.297 -0.415 -6.033 1.00 67.81 452 GLY A N 1
ATOM 3541 C CA . GLY A 1 452 ? -20.571 -0.872 -4.664 1.00 67.81 452 GLY A CA 1
ATOM 3542 C C . GLY A 1 452 ? -19.319 -1.169 -3.824 1.00 67.81 452 GLY A C 1
ATOM 3543 O O . GLY A 1 452 ? -19.387 -1.930 -2.859 1.00 67.81 452 GLY A O 1
ATOM 3544 N N . ILE A 1 453 ? -18.170 -0.574 -4.152 1.00 80.44 453 ILE A N 1
ATOM 3545 C CA . ILE A 1 453 ? -16.905 -0.816 -3.446 1.00 80.44 453 ILE A CA 1
ATOM 3546 C C . ILE A 1 453 ? -16.725 0.244 -2.354 1.00 80.44 453 ILE A C 1
ATOM 3548 O O . ILE A 1 453 ? -16.564 1.431 -2.633 1.00 80.44 453 ILE A O 1
ATOM 3552 N N . GLU A 1 454 ? -16.727 -0.174 -1.084 1.00 88.38 454 GLU A N 1
ATOM 3553 C CA . GLU A 1 454 ? -16.707 0.756 0.053 1.00 88.38 454 GLU A CA 1
ATOM 3554 C C . GLU A 1 454 ? -15.389 1.544 0.125 1.00 88.38 454 GLU A C 1
ATOM 3556 O O . GLU A 1 454 ? -14.342 1.005 0.498 1.00 88.38 454 GLU A O 1
ATOM 3561 N N . TYR A 1 455 ? -15.441 2.850 -0.139 1.00 95.25 455 TYR A N 1
ATOM 3562 C CA . TYR A 1 455 ? -14.344 3.740 0.222 1.00 95.25 455 TYR A CA 1
ATOM 3563 C C . TYR A 1 455 ? -14.277 3.935 1.742 1.00 95.25 455 TYR A C 1
ATOM 3565 O O . TYR A 1 455 ? -15.253 4.341 2.376 1.00 95.25 455 TYR A O 1
ATOM 3573 N N . VAL A 1 456 ? -13.103 3.694 2.332 1.00 97.62 456 VAL A N 1
ATOM 3574 C CA . VAL A 1 456 ? -12.878 3.861 3.772 1.00 97.62 456 VAL A CA 1
ATOM 3575 C C . VAL A 1 456 ? -11.938 5.048 4.047 1.00 97.62 456 VAL A C 1
ATOM 3577 O O . VAL A 1 456 ? -10.731 4.928 3.828 1.00 97.62 456 VAL A O 1
ATOM 3580 N N . PRO A 1 457 ? -12.434 6.183 4.582 1.00 97.81 457 PRO A N 1
ATOM 3581 C CA . PRO A 1 457 ? -11.604 7.349 4.878 1.00 97.81 457 PRO A CA 1
ATOM 3582 C C . PRO A 1 457 ? -10.582 7.082 5.992 1.00 97.81 457 PRO A C 1
ATOM 3584 O O . PRO A 1 457 ? -10.836 6.336 6.944 1.00 97.81 457 PRO A O 1
ATOM 3587 N N . MET A 1 458 ? -9.427 7.749 5.914 1.00 98.12 458 MET A N 1
ATOM 3588 C CA . MET A 1 458 ? -8.309 7.595 6.845 1.00 98.12 458 MET A CA 1
ATOM 3589 C C . MET A 1 458 ? -7.785 8.942 7.359 1.00 98.12 458 MET A C 1
ATOM 3591 O O . MET A 1 458 ? -7.296 9.776 6.600 1.00 98.12 458 MET A O 1
ATOM 3595 N N . ILE A 1 459 ? -7.745 9.125 8.683 1.00 97.56 459 ILE A N 1
ATOM 3596 C CA . ILE A 1 459 ? -7.009 10.244 9.299 1.00 97.56 459 ILE A CA 1
ATOM 3597 C C . ILE A 1 459 ? -5.545 9.817 9.461 1.00 97.56 459 ILE A C 1
ATOM 3599 O O . ILE A 1 459 ? -5.067 9.538 10.561 1.00 97.56 459 ILE A O 1
ATOM 3603 N N . ALA A 1 460 ? -4.827 9.703 8.340 1.00 94.50 460 ALA A N 1
ATOM 3604 C CA . ALA A 1 460 ? -3.532 9.023 8.287 1.00 94.50 460 ALA A CA 1
ATOM 3605 C C . ALA A 1 460 ? -2.422 9.709 9.103 1.00 94.50 460 ALA A C 1
ATOM 3607 O O . ALA A 1 460 ? -1.480 9.048 9.542 1.00 94.50 460 ALA A O 1
ATOM 3608 N N . LYS A 1 461 ? -2.495 11.025 9.317 1.00 94.12 461 LYS A N 1
ATOM 3609 C CA . LYS A 1 461 ? -1.482 11.830 10.024 1.00 94.12 461 LYS A CA 1
ATOM 3610 C C . LYS A 1 461 ? -2.170 12.945 10.839 1.00 94.12 461 LYS A C 1
ATOM 3612 O O . LYS A 1 461 ? -3.356 13.191 10.641 1.00 94.12 461 LYS A O 1
ATOM 3617 N N . PRO A 1 462 ? -1.483 13.614 11.787 1.00 93.62 462 PRO A N 1
ATOM 3618 C CA . PRO A 1 462 ? -2.084 14.627 12.667 1.00 93.62 462 PRO A CA 1
ATOM 3619 C C . PRO A 1 462 ? -2.235 16.009 11.993 1.00 93.62 462 PRO A C 1
ATOM 3621 O O . PRO A 1 462 ? -1.768 17.040 12.493 1.00 93.62 462 PRO A O 1
ATOM 3624 N N . TRP A 1 463 ? -2.861 16.002 10.820 1.00 93.56 463 TRP A N 1
ATOM 3625 C CA . TRP A 1 463 ? -3.232 17.143 9.991 1.00 93.56 463 TRP A CA 1
ATOM 3626 C C . TRP A 1 463 ? -4.309 16.701 8.996 1.00 93.56 463 TRP A C 1
ATOM 3628 O O . TRP A 1 463 ? -4.365 15.530 8.629 1.00 93.56 463 TRP A O 1
ATOM 3638 N N . ILE A 1 464 ? -5.135 17.638 8.539 1.00 94.62 464 ILE A N 1
ATOM 3639 C CA . ILE A 1 464 ? -6.110 17.405 7.464 1.00 94.62 464 ILE A CA 1
ATOM 3640 C C . ILE A 1 464 ? -5.526 17.974 6.178 1.00 94.62 464 ILE A C 1
ATOM 3642 O O . ILE A 1 464 ? -4.965 19.070 6.212 1.00 94.62 464 ILE A O 1
ATOM 3646 N N . LEU A 1 465 ? -5.624 17.250 5.064 1.00 91.12 465 LEU A N 1
ATOM 3647 C CA . LEU A 1 465 ? -5.113 17.684 3.764 1.00 91.12 465 LEU A CA 1
ATOM 3648 C C . LEU A 1 465 ? -6.155 18.476 2.955 1.00 91.12 465 LEU A C 1
ATOM 3650 O O . LEU A 1 465 ? -7.350 18.467 3.239 1.00 91.12 465 LEU A O 1
ATOM 3654 N N . ASN A 1 466 ? -5.656 19.209 1.965 1.00 86.44 466 ASN A N 1
ATOM 3655 C CA . ASN A 1 466 ? -6.388 19.779 0.842 1.00 86.44 466 ASN A CA 1
ATOM 3656 C C . ASN A 1 466 ? -5.452 19.671 -0.372 1.00 86.44 466 ASN A C 1
ATOM 3658 O O . ASN A 1 466 ? -4.507 20.456 -0.517 1.00 86.44 466 ASN A O 1
ATOM 3662 N N . GLY A 1 467 ? -5.623 18.604 -1.156 1.00 83.56 467 GLY A N 1
ATOM 3663 C CA . GLY A 1 467 ? -4.586 18.129 -2.070 1.00 83.56 467 GLY A CA 1
ATOM 3664 C C . GLY A 1 467 ? -3.260 17.881 -1.333 1.00 83.56 467 GLY A C 1
ATOM 3665 O O . GLY A 1 467 ? -3.224 17.437 -0.189 1.00 83.56 467 GLY A O 1
ATOM 3666 N N . ASN A 1 468 ? -2.137 18.235 -1.959 1.00 83.62 468 ASN A N 1
ATOM 3667 C CA . ASN A 1 468 ? -0.795 17.933 -1.442 1.00 83.62 468 ASN A CA 1
ATOM 3668 C C . ASN A 1 468 ? -0.311 18.798 -0.248 1.00 83.62 468 ASN A C 1
ATOM 3670 O O . ASN A 1 468 ? 0.870 18.730 0.114 1.00 83.62 468 ASN A O 1
ATOM 3674 N N . LYS A 1 469 ? -1.178 19.616 0.371 1.00 88.50 469 LYS A N 1
ATOM 3675 C CA . LYS A 1 469 ? -0.846 20.507 1.504 1.00 88.50 469 LYS A CA 1
ATOM 3676 C C . LYS A 1 469 ? -1.878 20.401 2.637 1.00 88.50 469 LYS A C 1
ATOM 3678 O O . LYS A 1 469 ? -3.037 20.110 2.362 1.00 88.50 469 LYS A O 1
ATOM 3683 N N . PRO A 1 470 ? -1.513 20.672 3.903 1.00 91.12 470 PRO A N 1
ATOM 3684 C CA . PRO A 1 470 ? -2.481 20.751 4.989 1.00 91.12 470 PRO A CA 1
ATOM 3685 C C . PRO A 1 470 ? -3.523 21.863 4.795 1.00 91.12 470 PRO A C 1
ATOM 3687 O O . PRO A 1 470 ? -3.182 23.027 4.597 1.00 91.12 470 PRO A O 1
ATOM 3690 N N . LYS A 1 471 ? -4.797 21.511 4.973 1.00 93.94 471 LYS A N 1
ATOM 3691 C CA . LYS A 1 471 ? -5.885 22.436 5.315 1.00 93.94 471 LYS A CA 1
ATOM 3692 C C . LYS A 1 471 ? -5.660 23.017 6.715 1.00 93.94 471 LYS A C 1
ATOM 3694 O O . LYS A 1 471 ? -5.795 24.219 6.927 1.00 93.94 471 LYS A O 1
ATOM 3699 N N . CYS A 1 472 ? -5.300 22.156 7.668 1.00 95.31 472 CYS A N 1
ATOM 3700 C CA . CYS A 1 472 ? -5.008 22.506 9.058 1.00 95.31 472 CYS A CA 1
ATOM 3701 C C . CYS A 1 472 ? -4.146 21.421 9.732 1.00 95.31 472 CYS A C 1
ATOM 3703 O O . CYS A 1 472 ? -4.040 20.298 9.236 1.00 95.31 472 CYS A O 1
ATOM 3705 N N . VAL A 1 473 ? -3.534 21.738 10.876 1.00 95.00 473 VAL A N 1
ATOM 3706 C CA . VAL A 1 473 ? -2.637 20.844 11.634 1.00 95.00 473 VAL A CA 1
ATOM 3707 C C . VAL A 1 473 ? -3.076 20.673 13.093 1.00 95.00 473 VAL A C 1
ATOM 3709 O O . VAL A 1 473 ? -3.641 21.588 13.685 1.00 95.00 473 VAL A O 1
ATOM 3712 N N . PHE A 1 474 ? -2.794 19.527 13.726 1.00 93.00 474 PHE A N 1
ATOM 3713 C CA . PHE A 1 474 ? -3.222 19.276 15.119 1.00 93.00 474 PHE A CA 1
ATOM 3714 C C . PHE A 1 474 ? -2.309 19.931 16.178 1.00 93.00 474 PHE A C 1
ATOM 3716 O O . PHE A 1 474 ? -2.690 20.071 17.339 1.00 93.00 474 PHE A O 1
ATOM 3723 N N . ARG A 1 475 ? -1.100 20.368 15.797 1.00 88.94 475 ARG A N 1
ATOM 3724 C CA . ARG A 1 475 ? -0.309 21.365 16.543 1.00 88.94 475 ARG A CA 1
ATOM 3725 C C . ARG A 1 475 ? 0.575 22.173 15.595 1.00 88.94 475 ARG A C 1
ATOM 3727 O O . ARG A 1 475 ? 0.980 21.683 14.544 1.00 88.94 475 ARG A O 1
ATOM 3734 N N . LYS A 1 476 ? 0.937 23.386 16.011 1.00 85.31 476 LYS A N 1
ATOM 3735 C CA . LYS A 1 476 ? 1.880 24.259 15.299 1.00 85.31 476 LYS A CA 1
ATOM 3736 C C . LYS A 1 476 ? 3.237 23.563 15.102 1.00 85.31 476 LYS A C 1
ATOM 3738 O O . LYS A 1 476 ? 3.730 22.904 16.019 1.00 85.31 476 LYS A O 1
ATOM 3743 N N . GLY A 1 477 ? 3.818 23.689 13.906 1.00 81.94 477 GLY A N 1
ATOM 3744 C CA . GLY A 1 477 ? 5.115 23.093 13.549 1.00 81.94 477 GLY A CA 1
ATOM 3745 C C . GLY A 1 477 ? 5.168 21.555 13.499 1.00 81.94 477 GLY A C 1
ATOM 3746 O O . GLY A 1 477 ? 6.247 20.994 13.674 1.00 81.94 477 GLY A O 1
ATOM 3747 N N . ILE A 1 478 ? 4.036 20.858 13.318 1.00 82.06 478 ILE A N 1
ATOM 3748 C CA . ILE A 1 478 ? 4.003 19.385 13.175 1.00 82.06 478 ILE A CA 1
ATOM 3749 C C . ILE A 1 478 ? 4.218 18.897 11.735 1.00 82.06 478 ILE A C 1
ATOM 3751 O O . ILE A 1 478 ? 4.634 17.758 11.540 1.00 82.06 478 ILE A O 1
ATOM 3755 N N . TYR A 1 479 ? 3.926 19.736 10.738 1.00 84.25 479 TYR A N 1
ATOM 3756 C CA . TYR A 1 479 ? 4.075 19.392 9.326 1.00 84.25 479 TYR A CA 1
ATOM 3757 C C . TYR A 1 479 ? 5.522 19.648 8.865 1.00 84.25 479 TYR A C 1
ATOM 3759 O O . TYR A 1 479 ? 6.025 20.742 9.115 1.00 84.25 479 TYR A O 1
ATOM 3767 N N . PRO A 1 480 ? 6.210 18.676 8.228 1.00 76.00 480 PRO A N 1
ATOM 3768 C CA . PRO A 1 480 ? 7.651 18.781 7.984 1.00 76.00 480 PRO A CA 1
ATOM 3769 C C . PRO A 1 480 ? 8.054 19.168 6.550 1.00 76.00 480 PRO A C 1
ATOM 3771 O O . PRO A 1 480 ? 9.243 19.369 6.315 1.00 76.00 480 PRO A O 1
ATOM 3774 N N . LYS A 1 481 ? 7.128 19.208 5.574 1.00 78.31 481 LYS A N 1
ATOM 3775 C CA . LYS A 1 481 ? 7.497 19.391 4.150 1.00 78.31 481 LYS A CA 1
ATOM 3776 C C . LYS A 1 481 ? 7.816 20.842 3.767 1.00 78.31 481 LYS A C 1
ATOM 3778 O O . LYS A 1 481 ? 8.438 21.069 2.735 1.00 78.31 481 LYS A O 1
ATOM 3783 N N . ASP A 1 482 ? 7.391 21.813 4.567 1.00 77.88 482 ASP A N 1
ATOM 3784 C CA . ASP A 1 482 ? 7.632 23.239 4.356 1.00 77.88 482 ASP A CA 1
ATOM 3785 C C . ASP A 1 482 ? 7.776 23.965 5.713 1.00 77.88 482 ASP A C 1
ATOM 3787 O O . ASP A 1 482 ? 7.663 23.351 6.774 1.00 77.88 482 ASP A O 1
ATOM 3791 N N . ASN A 1 483 ? 8.065 25.271 5.686 1.00 78.19 483 ASN A N 1
ATOM 3792 C CA . ASN A 1 483 ? 8.096 26.125 6.884 1.00 78.19 483 ASN A CA 1
ATOM 3793 C C . ASN A 1 483 ? 6.818 26.988 7.011 1.00 78.19 483 ASN A C 1
ATOM 3795 O O . ASN A 1 483 ? 6.881 28.098 7.543 1.00 78.19 483 ASN A O 1
ATOM 3799 N N . VAL A 1 484 ? 5.675 26.535 6.479 1.00 85.06 484 VAL A N 1
ATOM 3800 C CA . VAL A 1 484 ? 4.409 27.285 6.504 1.00 85.06 484 VAL A CA 1
ATOM 3801 C C . VAL A 1 484 ? 3.664 27.014 7.810 1.00 85.06 484 VAL A C 1
ATOM 3803 O O . VAL A 1 484 ? 3.477 25.872 8.230 1.00 85.06 484 VAL A O 1
ATOM 3806 N N . ASP A 1 485 ? 3.205 28.078 8.470 1.00 86.94 485 ASP A N 1
ATOM 3807 C CA . ASP A 1 485 ? 2.532 27.970 9.764 1.00 86.94 485 ASP A CA 1
ATOM 3808 C C . ASP A 1 485 ? 1.013 27.749 9.637 1.00 86.94 485 ASP A C 1
ATOM 3810 O O . ASP A 1 485 ? 0.200 28.607 9.992 1.00 86.94 485 ASP A O 1
ATOM 3814 N N . TYR A 1 486 ? 0.628 26.574 9.132 1.00 92.06 486 TYR A N 1
ATOM 3815 C CA . TYR A 1 486 ? -0.769 26.167 8.927 1.00 92.06 486 TYR A CA 1
ATOM 3816 C C . TYR A 1 486 ? -1.671 26.401 10.163 1.00 92.06 486 TYR A C 1
ATOM 3818 O O . TYR A 1 486 ? -1.203 26.319 11.309 1.00 92.06 486 TYR A O 1
ATOM 3826 N N . PRO A 1 487 ? -2.972 26.700 9.970 1.00 94.75 487 PRO A N 1
ATOM 3827 C CA . PRO A 1 487 ? -3.911 26.911 11.071 1.00 94.75 487 PRO A CA 1
ATOM 3828 C C . PRO A 1 487 ? -4.105 25.632 11.895 1.00 94.75 487 PRO A C 1
ATOM 3830 O O . PRO A 1 487 ? -3.911 24.520 11.403 1.00 94.75 487 PRO A O 1
ATOM 3833 N N . LEU A 1 488 ? -4.502 25.784 13.161 1.00 95.19 488 LEU A N 1
ATOM 3834 C CA . LEU A 1 488 ? -4.887 24.638 13.984 1.00 95.19 488 LEU A CA 1
ATOM 3835 C C . LEU A 1 488 ? -6.259 24.116 13.552 1.00 95.19 488 LEU A C 1
ATOM 3837 O O . LEU A 1 488 ? -7.169 24.915 13.344 1.00 95.19 488 LEU A O 1
ATOM 3841 N N . CYS A 1 489 ? -6.416 22.795 13.467 1.00 96.50 489 CYS A N 1
ATOM 3842 C CA . CYS A 1 489 ? -7.738 22.191 13.298 1.00 96.50 489 CYS A CA 1
ATOM 3843 C C . CYS A 1 489 ? -8.563 22.343 14.584 1.00 96.50 489 CYS A C 1
ATOM 3845 O O . CYS A 1 489 ? -8.047 22.098 15.682 1.00 96.50 489 CYS A O 1
ATOM 3847 N N . THR A 1 490 ? -9.854 22.650 14.456 1.00 96.50 490 THR A N 1
ATOM 3848 C CA . THR A 1 490 ? -10.836 22.416 15.528 1.00 96.50 490 THR A CA 1
ATOM 3849 C C . THR A 1 490 ? -11.374 20.984 15.448 1.00 96.50 490 THR A C 1
ATOM 3851 O O . THR A 1 490 ? -11.333 20.360 14.389 1.00 96.50 490 THR A O 1
ATOM 3854 N N . THR A 1 491 ? -11.896 20.445 16.553 1.00 96.56 491 THR A N 1
ATOM 3855 C CA . THR A 1 491 ? -12.572 19.134 16.550 1.00 96.56 491 THR A CA 1
ATOM 3856 C C . THR A 1 491 ? -13.752 19.113 15.576 1.00 96.56 491 THR A C 1
ATOM 3858 O O . THR A 1 491 ? -13.891 18.157 14.818 1.00 96.56 491 THR A O 1
ATOM 3861 N N . GLN A 1 492 ? -14.541 20.195 15.532 1.00 97.19 492 GLN A N 1
ATOM 3862 C CA . GLN A 1 492 ? -15.684 20.311 14.625 1.00 97.19 492 GLN A CA 1
ATOM 3863 C C . GLN A 1 492 ? -15.259 20.251 13.153 1.00 97.19 492 GLN A C 1
ATOM 3865 O O . GLN A 1 492 ? -15.824 19.469 12.409 1.00 97.19 492 GLN A O 1
ATOM 3870 N N . GLN A 1 493 ? -14.188 20.945 12.750 1.00 97.69 493 GLN A N 1
ATOM 3871 C CA . GLN A 1 493 ? -13.694 20.881 11.365 1.00 97.69 493 GLN A CA 1
ATOM 3872 C C . GLN A 1 493 ? -13.349 19.453 10.914 1.00 97.69 493 GLN A C 1
ATOM 3874 O O . GLN A 1 493 ? -13.573 19.116 9.756 1.00 97.69 493 GLN A O 1
ATOM 3879 N N . VAL A 1 494 ? -12.828 18.609 11.814 1.00 98.25 494 VAL A N 1
ATOM 3880 C CA . VAL A 1 494 ? -12.519 17.202 11.499 1.00 98.25 494 VAL A CA 1
ATOM 3881 C C . VAL A 1 494 ? -13.788 16.340 11.463 1.00 98.25 494 VAL A C 1
ATOM 3883 O O . VAL A 1 494 ? -13.885 15.454 10.618 1.00 98.25 494 VAL A O 1
ATOM 3886 N N . ILE A 1 495 ? -14.780 16.625 12.317 1.00 98.56 495 ILE A N 1
ATOM 3887 C CA . ILE A 1 495 ? -16.125 16.031 12.227 1.00 98.56 495 ILE A CA 1
ATOM 3888 C C . ILE A 1 495 ? -16.766 16.374 10.872 1.00 98.56 495 ILE A C 1
ATOM 3890 O O . ILE A 1 495 ? -17.226 15.465 10.184 1.00 98.56 495 ILE A O 1
ATOM 3894 N N . ASP A 1 496 ? -16.737 17.649 10.473 1.00 98.25 496 ASP A N 1
ATOM 3895 C CA . ASP A 1 496 ? -17.351 18.178 9.247 1.00 98.25 496 ASP A CA 1
ATOM 3896 C C . ASP A 1 496 ? -16.663 17.660 7.972 1.00 98.25 496 ASP A C 1
ATOM 3898 O O . ASP A 1 496 ? -17.321 17.390 6.968 1.00 98.25 496 ASP A O 1
ATOM 3902 N N . ASP A 1 497 ? -15.333 17.506 7.984 1.00 97.69 497 ASP A N 1
ATOM 3903 C CA . ASP A 1 497 ? -14.595 16.931 6.854 1.00 97.69 497 ASP A CA 1
ATOM 3904 C C . ASP A 1 497 ? -14.900 15.432 6.680 1.00 97.69 497 ASP A C 1
ATOM 3906 O O . ASP A 1 497 ? -15.133 14.987 5.556 1.00 97.69 497 ASP A O 1
ATOM 3910 N N . VAL A 1 498 ? -14.989 14.659 7.768 1.00 98.19 498 VAL A N 1
ATOM 3911 C CA . VAL A 1 498 ? -15.413 13.247 7.699 1.00 98.19 498 VAL A CA 1
ATOM 3912 C C . VAL A 1 498 ? -16.892 13.124 7.300 1.00 98.19 498 VAL A C 1
ATOM 3914 O O . VAL A 1 498 ? -17.233 12.251 6.502 1.00 98.19 498 VAL A O 1
ATOM 3917 N N . ALA A 1 499 ? -17.755 14.032 7.770 1.00 97.88 499 ALA A N 1
ATOM 3918 C CA . ALA A 1 499 ? -19.162 14.100 7.368 1.00 97.88 499 ALA A CA 1
ATOM 3919 C C . ALA A 1 499 ? -19.313 14.362 5.865 1.00 97.88 499 ALA A C 1
ATOM 3921 O O . ALA A 1 499 ? -20.087 13.684 5.188 1.00 97.88 499 ALA A O 1
ATOM 3922 N N . ARG A 1 500 ? -18.535 15.309 5.326 1.00 96.62 500 ARG A N 1
ATOM 3923 C CA . ARG A 1 500 ? -18.545 15.620 3.895 1.00 96.62 500 ARG A CA 1
ATOM 3924 C C . ARG A 1 500 ? -18.044 14.444 3.056 1.00 96.62 500 ARG A C 1
ATOM 3926 O O . ARG A 1 500 ? -18.711 14.094 2.095 1.00 96.62 500 ARG A O 1
ATOM 3933 N N . SER A 1 501 ? -16.949 13.792 3.452 1.00 94.81 501 SER A N 1
ATOM 3934 C CA . SER A 1 501 ? -16.439 12.592 2.766 1.00 94.81 501 SER A CA 1
ATOM 3935 C C . SER A 1 501 ? -17.496 11.480 2.680 1.00 94.81 501 SER A C 1
ATOM 3937 O O . SER A 1 501 ? -17.733 10.923 1.610 1.00 94.81 501 SER A O 1
ATOM 3939 N N . LYS A 1 502 ? -18.229 11.230 3.775 1.00 91.00 502 LYS A N 1
ATOM 3940 C CA . LYS A 1 502 ? -19.367 10.296 3.790 1.00 91.00 502 LYS A CA 1
ATOM 3941 C C . LYS A 1 502 ? -20.516 10.740 2.872 1.00 91.00 502 LYS A C 1
ATOM 3943 O O . LYS A 1 502 ? -21.113 9.903 2.204 1.00 91.00 502 LYS A O 1
ATOM 3948 N N . ALA A 1 503 ? -20.821 12.037 2.825 1.00 87.38 503 ALA A N 1
ATOM 3949 C CA . ALA A 1 503 ? -21.884 12.593 1.984 1.00 87.38 503 ALA A CA 1
ATOM 3950 C C . ALA A 1 503 ? -21.528 12.648 0.484 1.00 87.38 503 ALA A C 1
ATOM 3952 O O . ALA A 1 503 ? -22.426 12.575 -0.351 1.00 87.38 503 ALA A O 1
ATOM 3953 N N . GLU A 1 504 ? -20.245 12.751 0.131 1.00 88.00 504 GLU A N 1
ATOM 3954 C CA . GLU A 1 504 ? -19.754 12.685 -1.254 1.00 88.00 504 GLU A CA 1
ATOM 3955 C C . GLU A 1 504 ? -19.906 11.269 -1.846 1.00 88.00 504 GLU A C 1
ATOM 3957 O O . GLU A 1 504 ? -20.165 11.141 -3.037 1.00 88.00 504 GLU A O 1
ATOM 3962 N N . ARG A 1 505 ? -19.837 10.220 -1.011 1.00 83.94 505 ARG A N 1
ATOM 3963 C CA . ARG A 1 505 ? -19.998 8.796 -1.385 1.00 83.94 505 ARG A CA 1
ATOM 3964 C C . ARG A 1 505 ? -21.441 8.274 -1.264 1.00 83.94 505 ARG A C 1
ATOM 3966 O O . ARG A 1 505 ? -21.678 7.072 -1.288 1.00 83.94 505 ARG A O 1
ATOM 3973 N N . LYS A 1 506 ? -22.435 9.160 -1.115 1.00 71.69 506 LYS A N 1
ATOM 3974 C CA . LYS A 1 506 ? -23.847 8.798 -0.845 1.00 71.69 506 LYS A CA 1
ATOM 3975 C C . LYS A 1 506 ? -24.537 7.954 -1.935 1.00 71.69 506 LYS A C 1
ATOM 3977 O O . LYS A 1 506 ? -25.615 7.434 -1.679 1.00 71.69 506 LYS A O 1
ATOM 3982 N N . ASN A 1 507 ? -23.968 7.910 -3.142 1.00 62.81 507 ASN A N 1
ATOM 3983 C CA . ASN A 1 507 ? -24.486 7.158 -4.289 1.00 62.81 507 ASN A CA 1
ATOM 3984 C C . ASN A 1 507 ? -23.850 5.755 -4.400 1.00 62.81 507 ASN A C 1
ATOM 3986 O O . ASN A 1 507 ? -24.222 5.005 -5.295 1.00 62.81 507 ASN A O 1
ATOM 3990 N N . GLY A 1 508 ? -22.866 5.438 -3.553 1.00 63.38 508 GLY A N 1
ATOM 3991 C CA . GLY A 1 508 ? -22.133 4.176 -3.560 1.00 63.38 508 GLY A CA 1
ATOM 3992 C C . GLY A 1 508 ? -22.296 3.387 -2.265 1.00 63.38 508 GLY A C 1
ATOM 3993 O O . GLY A 1 508 ? -23.172 3.665 -1.442 1.00 63.38 508 GLY A O 1
ATOM 3994 N N . ALA A 1 509 ? -21.426 2.396 -2.062 1.00 70.94 509 ALA A N 1
ATOM 3995 C CA . ALA A 1 509 ? -21.483 1.549 -0.874 1.00 70.94 509 ALA A CA 1
ATOM 3996 C C . ALA A 1 509 ? -21.331 2.357 0.434 1.00 70.94 509 ALA A C 1
ATOM 3998 O O . ALA A 1 509 ? -20.391 3.151 0.561 1.00 70.94 509 ALA A O 1
ATOM 3999 N N . PRO A 1 510 ? -22.198 2.136 1.446 1.00 75.75 510 PRO A N 1
ATOM 4000 C CA . PRO A 1 510 ? -22.191 2.926 2.670 1.00 75.75 510 PRO A CA 1
ATOM 4001 C C . PRO A 1 510 ? -20.839 2.929 3.390 1.00 75.75 510 PRO A C 1
ATOM 4003 O O . PRO A 1 510 ? -20.342 1.887 3.818 1.00 75.75 510 PRO A O 1
ATOM 4006 N N . VAL A 1 511 ? -20.288 4.125 3.612 1.00 87.00 511 VAL A N 1
ATOM 4007 C CA . VAL A 1 511 ? -19.080 4.326 4.425 1.00 87.00 511 VAL A CA 1
ATOM 4008 C C . VAL A 1 511 ? -19.397 4.013 5.893 1.00 87.00 511 VAL A C 1
ATOM 4010 O O . VAL A 1 511 ? -20.079 4.791 6.576 1.00 87.00 511 VAL A O 1
ATOM 4013 N N . ARG A 1 512 ? -18.904 2.870 6.389 1.00 90.56 512 ARG A N 1
ATOM 4014 C CA . ARG A 1 512 ? -19.154 2.357 7.753 1.00 90.56 512 ARG A CA 1
ATOM 4015 C C . ARG A 1 512 ? -17.970 2.518 8.702 1.00 90.56 512 ARG A C 1
ATOM 4017 O O . ARG A 1 512 ? -18.154 2.418 9.916 1.00 90.56 512 ARG A O 1
ATOM 4024 N N . PHE A 1 513 ? -16.765 2.760 8.188 1.00 97.69 513 PHE A N 1
ATOM 4025 C CA . PHE A 1 513 ? -15.523 2.743 8.968 1.00 97.69 513 PHE A CA 1
ATOM 4026 C C . PHE A 1 513 ? -14.727 4.052 8.861 1.00 97.69 513 PHE A C 1
ATOM 4028 O O . PHE A 1 513 ? -14.836 4.782 7.882 1.00 97.69 513 PHE A O 1
ATOM 4035 N N . LEU A 1 514 ? -13.897 4.329 9.872 1.00 98.62 514 LEU A N 1
ATOM 4036 C CA . LEU A 1 514 ? -12.866 5.373 9.835 1.00 98.62 514 LEU A CA 1
ATOM 4037 C C . LEU A 1 514 ? -11.526 4.766 10.261 1.00 98.62 514 LEU A C 1
ATOM 4039 O O . LEU A 1 514 ? -11.419 4.207 11.359 1.00 98.62 514 LEU A O 1
ATOM 4043 N N . ILE A 1 515 ? -10.505 4.887 9.411 1.00 98.62 515 ILE A N 1
ATOM 4044 C CA . ILE A 1 515 ? -9.164 4.369 9.694 1.00 98.62 515 ILE A CA 1
ATOM 4045 C C . ILE A 1 515 ? -8.319 5.412 10.434 1.00 98.62 515 ILE A C 1
ATOM 4047 O O . ILE A 1 515 ? -8.277 6.598 10.098 1.00 98.62 515 ILE A O 1
ATOM 4051 N N . GLY A 1 516 ? -7.637 4.935 11.475 1.00 96.38 516 GLY A N 1
ATOM 4052 C CA . GLY A 1 516 ? -6.716 5.701 12.296 1.00 96.38 516 GLY A CA 1
ATOM 4053 C C . GLY A 1 516 ? -5.402 6.111 11.625 1.00 96.38 516 GLY A C 1
ATOM 4054 O O . GLY A 1 516 ? -5.184 5.950 10.428 1.00 96.38 516 GLY A O 1
ATOM 4055 N N . PHE A 1 517 ? -4.482 6.625 12.442 1.00 97.19 517 PHE A N 1
ATOM 4056 C CA . PHE A 1 517 ? -3.194 7.127 11.964 1.00 97.19 517 PHE A CA 1
ATOM 4057 C C . PHE A 1 517 ? -2.272 6.035 11.387 1.00 97.19 517 PHE A C 1
ATOM 4059 O O . PHE A 1 517 ? -2.103 4.968 11.984 1.00 97.19 517 PHE A O 1
ATOM 4066 N N . ASN A 1 518 ? -1.590 6.366 10.287 1.00 95.94 518 ASN A N 1
ATOM 4067 C CA . ASN A 1 518 ? -0.587 5.546 9.613 1.00 95.94 518 ASN A CA 1
ATOM 4068 C C . ASN A 1 518 ? 0.803 5.681 10.281 1.00 95.94 518 ASN A C 1
ATOM 4070 O O . ASN A 1 518 ? 1.292 6.799 10.461 1.00 95.94 518 ASN A O 1
ATOM 4074 N N . GLU A 1 519 ? 1.444 4.559 10.622 1.00 93.12 519 GLU A N 1
ATOM 4075 C CA . GLU A 1 519 ? 2.852 4.371 11.020 1.00 93.12 519 GLU A CA 1
ATOM 4076 C C . GLU A 1 519 ? 3.467 5.503 11.870 1.00 93.12 519 GLU A C 1
ATOM 4078 O O . GLU A 1 519 ? 4.570 5.986 11.616 1.00 93.12 519 GLU A O 1
ATOM 4083 N N . LEU A 1 520 ? 2.771 5.945 12.922 1.00 90.56 520 LEU A N 1
ATOM 4084 C CA . LEU A 1 520 ? 3.243 7.028 13.805 1.00 90.56 520 LEU A CA 1
ATOM 4085 C C . LEU A 1 520 ? 4.430 6.654 14.711 1.00 90.56 520 LEU A C 1
ATOM 4087 O O . LEU A 1 520 ? 4.875 7.464 15.520 1.00 90.56 520 LEU A O 1
ATOM 4091 N N . TYR A 1 521 ? 4.952 5.440 14.584 1.00 84.94 521 TYR A N 1
ATOM 4092 C CA . TYR A 1 521 ? 6.133 4.927 15.278 1.00 84.94 521 TYR A CA 1
ATOM 4093 C C . TYR A 1 521 ? 7.415 5.003 14.422 1.00 84.94 521 TYR A C 1
ATOM 4095 O O . TYR A 1 521 ? 8.441 4.446 14.819 1.00 84.94 521 TYR A O 1
ATOM 4103 N N . LYS A 1 522 ? 7.358 5.634 13.238 1.00 78.19 522 LYS A N 1
ATOM 4104 C CA . LYS A 1 522 ? 8.371 5.528 12.177 1.00 78.19 522 LYS A CA 1
ATOM 4105 C C . LYS A 1 522 ? 8.789 6.897 11.626 1.00 78.19 522 LYS A C 1
ATOM 4107 O O . LYS A 1 522 ? 7.967 7.770 11.348 1.00 78.19 522 LYS A O 1
ATOM 4112 N N . GLU A 1 523 ? 10.091 7.061 11.412 1.00 65.56 523 GLU A N 1
ATOM 4113 C CA . GLU A 1 523 ? 10.663 8.251 10.774 1.00 65.56 523 GLU A CA 1
ATOM 4114 C C . GLU A 1 523 ? 10.185 8.403 9.313 1.00 65.56 523 GLU A C 1
ATOM 4116 O O . GLU A 1 523 ? 9.961 7.395 8.641 1.00 65.56 523 GLU A O 1
ATOM 4121 N N . PRO A 1 524 ? 10.029 9.637 8.790 1.00 60.41 524 PRO A N 1
ATOM 4122 C CA . PRO A 1 524 ? 10.412 10.923 9.387 1.00 60.41 524 PRO A CA 1
ATOM 4123 C C . PRO A 1 524 ? 9.350 11.532 10.324 1.00 60.41 524 PRO A C 1
ATOM 4125 O O . PRO A 1 524 ? 9.441 12.713 10.659 1.00 60.41 524 PRO A O 1
ATOM 4128 N N . PHE A 1 525 ? 8.307 10.782 10.707 1.00 68.75 525 PHE A N 1
ATOM 4129 C CA . PHE A 1 525 ? 7.206 11.315 11.507 1.00 68.75 525 PHE A CA 1
ATOM 4130 C C . PHE A 1 525 ? 6.801 10.399 12.674 1.00 68.75 525 PHE A C 1
ATOM 4132 O O . PHE A 1 525 ? 5.746 9.761 12.671 1.00 68.75 525 PHE A O 1
ATOM 4139 N N . THR A 1 526 ? 7.642 10.393 13.708 1.00 76.81 526 THR A N 1
ATOM 4140 C CA . THR A 1 526 ? 7.408 9.642 14.947 1.00 76.81 526 THR A CA 1
ATOM 4141 C C . THR A 1 526 ? 6.680 10.492 16.000 1.00 76.81 526 THR A C 1
ATOM 4143 O O . THR A 1 526 ? 7.222 11.483 16.494 1.00 76.81 526 THR A O 1
ATOM 4146 N N . LEU A 1 527 ? 5.485 10.067 16.421 1.00 82.12 527 LEU A N 1
ATOM 4147 C CA . LEU A 1 527 ? 4.831 10.515 17.657 1.00 82.12 527 LEU A CA 1
ATOM 4148 C C . LEU A 1 527 ? 4.950 9.448 18.745 1.00 82.12 527 LEU A C 1
ATOM 4150 O O . LEU A 1 527 ? 5.010 8.250 18.482 1.00 82.12 527 LEU A O 1
ATOM 4154 N N . GLN A 1 528 ? 4.925 9.859 20.009 1.00 86.12 528 GLN A N 1
ATOM 4155 C CA . GLN A 1 528 ? 4.796 8.917 21.117 1.00 86.12 528 GLN A CA 1
ATOM 4156 C C . GLN A 1 528 ? 3.347 8.415 21.244 1.00 86.12 528 GLN A C 1
ATOM 4158 O O . GLN A 1 528 ? 2.394 9.143 20.952 1.00 86.12 528 GLN A O 1
ATOM 4163 N N . GLY A 1 529 ? 3.151 7.197 21.761 1.00 83.88 529 GLY A N 1
ATOM 4164 C CA . GLY A 1 529 ? 1.808 6.624 21.953 1.00 83.88 529 GLY A CA 1
ATOM 4165 C C . GLY A 1 529 ? 0.880 7.489 22.827 1.00 83.88 529 GLY A C 1
ATOM 4166 O O . GLY A 1 529 ? -0.328 7.507 22.615 1.00 83.88 529 GLY A O 1
ATOM 4167 N N . TRP A 1 530 ? 1.432 8.288 23.753 1.00 82.88 530 TRP A N 1
ATOM 4168 C CA . TRP A 1 530 ? 0.653 9.235 24.565 1.00 82.88 530 TRP A CA 1
ATOM 4169 C C . TRP A 1 530 ? 0.218 10.499 23.798 1.00 82.88 530 TRP A C 1
ATOM 4171 O O . TRP A 1 530 ? -0.880 10.993 24.035 1.00 82.88 530 TRP A O 1
ATOM 4181 N N . GLU A 1 531 ? 1.035 11.003 22.865 1.00 88.00 531 GLU A N 1
ATOM 4182 C CA . GLU A 1 531 ? 0.656 12.111 21.967 1.00 88.00 531 GLU A CA 1
ATOM 4183 C C . GLU A 1 531 ? -0.424 11.642 20.988 1.00 88.00 531 GLU A C 1
ATOM 4185 O O . GLU A 1 531 ? -1.397 12.345 20.727 1.00 88.00 531 GLU A O 1
ATOM 4190 N N . THR A 1 532 ? -0.275 10.405 20.510 1.00 92.56 532 THR A N 1
ATOM 4191 C CA . THR A 1 532 ? -1.235 9.731 19.633 1.00 92.56 532 THR A CA 1
ATOM 4192 C C . THR A 1 532 ? -2.583 9.547 20.330 1.00 92.56 532 THR A C 1
ATOM 4194 O O . THR A 1 532 ? -3.609 9.898 19.759 1.00 92.56 532 THR A O 1
ATOM 4197 N N . ALA A 1 533 ? -2.595 9.091 21.589 1.00 95.19 533 ALA A N 1
ATOM 4198 C CA . ALA A 1 533 ? -3.817 8.961 22.390 1.00 95.19 533 ALA A CA 1
ATOM 4199 C C . ALA A 1 533 ? -4.512 10.310 22.651 1.00 95.19 533 ALA A C 1
ATOM 4201 O O . ALA A 1 533 ? -5.739 10.375 22.684 1.00 95.19 533 ALA A O 1
ATOM 4202 N N . TYR A 1 534 ? -3.746 11.397 22.801 1.00 93.44 534 TYR A N 1
ATOM 4203 C CA . TYR A 1 534 ? -4.308 12.743 22.913 1.00 93.44 534 TYR A CA 1
ATOM 4204 C C . TYR A 1 534 ? -4.986 13.176 21.605 1.00 93.44 534 TYR A C 1
ATOM 4206 O O . TYR A 1 534 ? -6.181 13.465 21.612 1.00 93.44 534 TYR A O 1
ATOM 4214 N N . PHE A 1 535 ? -4.279 13.140 20.470 1.00 95.88 535 PHE A N 1
ATOM 4215 C CA . PHE A 1 535 ? -4.858 13.523 19.174 1.00 95.88 535 PHE A CA 1
ATOM 4216 C C . PHE A 1 535 ? -6.018 12.615 18.738 1.00 95.88 535 PHE A C 1
ATOM 4218 O O . PHE A 1 535 ? -6.970 13.095 18.127 1.00 95.88 535 PHE A O 1
ATOM 4225 N N . TRP A 1 536 ? -5.991 11.333 19.109 1.00 97.94 536 TRP A N 1
ATOM 4226 C CA . TRP A 1 536 ? -7.122 10.422 18.938 1.00 97.94 536 TRP A CA 1
ATOM 4227 C C . TRP A 1 536 ? -8.371 10.916 19.674 1.00 97.94 536 TRP A C 1
ATOM 4229 O O . TRP A 1 536 ? -9.437 11.007 19.072 1.00 97.94 536 TRP A O 1
ATOM 4239 N N . SER A 1 537 ? -8.224 11.296 20.949 1.00 97.31 537 SER A N 1
ATOM 4240 C CA . SER A 1 537 ? -9.334 11.784 21.779 1.00 97.31 537 SER A CA 1
ATOM 4241 C C . SER A 1 537 ? -9.875 13.162 21.388 1.00 97.31 537 SER A C 1
ATOM 4243 O O . SER A 1 537 ? -11.031 13.455 21.668 1.00 97.31 537 SER A O 1
ATOM 4245 N N . VAL A 1 538 ? -9.059 14.001 20.741 1.00 96.69 538 VAL A N 1
ATOM 4246 C CA . VAL A 1 538 ? -9.453 15.360 20.328 1.00 96.69 538 VAL A CA 1
ATOM 4247 C C . VAL A 1 538 ? -10.054 15.388 18.919 1.00 96.69 538 VAL A C 1
ATOM 4249 O O . VAL A 1 538 ? -10.919 16.219 18.658 1.00 96.69 538 VAL A O 1
ATOM 4252 N N . TYR A 1 539 ? -9.618 14.504 18.013 1.00 98.06 539 TYR A N 1
ATOM 4253 C CA . TYR A 1 539 ? -9.964 14.589 16.588 1.00 98.06 539 TYR A CA 1
ATOM 4254 C C . TYR A 1 539 ? -10.560 13.298 16.010 1.00 98.06 539 TYR A C 1
ATOM 4256 O O . TYR A 1 539 ? -11.649 13.339 15.447 1.00 98.06 539 TYR A O 1
ATOM 4264 N N . VAL A 1 540 ? -9.890 12.148 16.157 1.00 98.50 540 VAL A N 1
ATOM 4265 C CA . VAL A 1 540 ? -10.270 10.916 15.428 1.00 98.50 540 VAL A CA 1
ATOM 4266 C C . VAL A 1 540 ? -11.524 10.257 16.000 1.00 98.50 540 VAL A C 1
ATOM 4268 O O . VAL A 1 540 ? -12.460 9.955 15.263 1.00 98.50 540 VAL A O 1
ATOM 4271 N N . GLN A 1 541 ? -11.573 10.053 17.318 1.00 98.38 541 GLN A N 1
ATOM 4272 C CA . GLN A 1 541 ? -12.725 9.421 17.960 1.00 98.38 541 GLN A CA 1
ATOM 4273 C C . GLN A 1 541 ? -13.990 10.297 17.893 1.00 98.38 541 GLN A C 1
ATOM 4275 O O . GLN A 1 541 ? -15.032 9.746 17.540 1.00 98.38 541 GLN A O 1
ATOM 4280 N N . PRO A 1 542 ? -13.947 11.626 18.146 1.00 98.06 542 PRO A N 1
ATOM 4281 C CA . PRO A 1 542 ? -15.117 12.481 17.946 1.00 98.06 542 PRO A CA 1
ATOM 4282 C C . PRO A 1 542 ? -15.633 12.463 16.502 1.00 98.06 542 PRO A C 1
ATOM 4284 O O . PRO A 1 542 ? -16.838 12.347 16.302 1.00 98.06 542 PRO A O 1
ATOM 4287 N N . ALA A 1 543 ? -14.741 12.499 15.502 1.00 98.50 543 ALA A N 1
ATOM 4288 C CA . ALA A 1 543 ? -15.127 12.450 14.090 1.00 98.50 543 ALA A CA 1
ATOM 4289 C C . ALA A 1 543 ? -15.815 11.136 13.695 1.00 98.50 543 ALA A C 1
ATOM 4291 O O . ALA A 1 543 ? -16.777 11.169 12.932 1.00 98.50 543 ALA A O 1
ATOM 4292 N N . ALA A 1 544 ? -15.382 9.995 14.238 1.00 98.38 544 ALA A N 1
ATOM 4293 C CA . ALA A 1 544 ? -16.065 8.723 14.011 1.00 98.38 544 ALA A CA 1
ATOM 4294 C C . ALA A 1 544 ? -17.424 8.645 14.724 1.00 98.38 544 ALA A C 1
ATOM 4296 O O . ALA A 1 544 ? -18.420 8.287 14.100 1.00 98.38 544 ALA A O 1
ATOM 4297 N N . VAL A 1 545 ? -17.485 9.016 16.010 1.00 96.75 545 VAL A N 1
ATOM 4298 C CA . VAL A 1 545 ? -18.721 8.947 16.812 1.00 96.75 545 VAL A CA 1
ATOM 4299 C C . VAL A 1 545 ? -19.805 9.864 16.241 1.00 96.75 545 VAL A C 1
ATOM 4301 O O . VAL A 1 545 ? -20.936 9.422 16.066 1.00 96.75 545 VAL A O 1
ATOM 4304 N N . ALA A 1 546 ? -19.463 11.105 15.882 1.00 97.31 546 ALA A N 1
ATOM 4305 C CA . ALA A 1 546 ? -20.415 12.064 15.318 1.00 97.31 546 ALA A CA 1
ATOM 4306 C C . ALA A 1 546 ? -20.971 11.646 13.941 1.00 97.31 546 ALA A C 1
ATOM 4308 O O . ALA A 1 546 ? -22.080 12.034 13.592 1.00 97.31 546 ALA A O 1
ATOM 4309 N N . ASN A 1 547 ? -20.228 10.835 13.178 1.00 95.81 547 ASN A N 1
ATOM 4310 C CA . ASN A 1 547 ? -20.623 10.358 11.846 1.00 95.81 547 ASN A CA 1
ATOM 4311 C C . ASN A 1 547 ? -21.172 8.918 11.833 1.00 95.81 547 ASN A C 1
ATOM 4313 O O . ASN A 1 547 ? -21.425 8.364 10.756 1.00 95.81 547 ASN A O 1
ATOM 4317 N N . ASN A 1 548 ? -21.349 8.310 13.013 1.00 93.75 548 ASN A N 1
ATOM 4318 C CA . ASN A 1 548 ? -21.697 6.899 13.201 1.00 93.75 548 ASN A CA 1
ATOM 4319 C C . ASN A 1 548 ? -20.790 5.955 12.379 1.00 93.75 548 ASN A C 1
ATOM 4321 O O . ASN A 1 548 ? -21.259 5.190 11.536 1.00 93.75 548 ASN A O 1
ATOM 4325 N N . LEU A 1 549 ? -19.472 6.075 12.579 1.00 94.44 549 LEU A N 1
ATOM 4326 C CA . LEU A 1 549 ? -18.444 5.253 11.935 1.00 94.44 549 LEU A CA 1
ATOM 4327 C C . LEU A 1 549 ? -17.729 4.356 12.950 1.00 94.44 549 LEU A C 1
ATOM 4329 O O . LEU A 1 549 ? -17.382 4.769 14.058 1.00 94.44 549 LEU A O 1
ATOM 4333 N N . THR A 1 550 ? -17.437 3.129 12.534 1.00 95.94 550 THR A N 1
ATOM 4334 C CA . THR A 1 550 ? -16.674 2.156 13.316 1.00 95.94 550 THR A CA 1
ATOM 4335 C C . THR A 1 550 ? -15.174 2.445 13.234 1.00 95.94 550 THR A C 1
ATOM 4337 O O . THR A 1 550 ? -14.595 2.512 12.150 1.00 95.94 550 THR A O 1
ATOM 4340 N N . LEU A 1 551 ? -14.517 2.578 14.390 1.00 98.38 551 LEU A N 1
ATOM 4341 C CA . LEU A 1 551 ? -13.089 2.891 14.459 1.00 98.38 551 LEU A CA 1
ATOM 4342 C C . LEU A 1 551 ? -12.201 1.669 14.188 1.00 98.38 551 LEU A C 1
ATOM 4344 O O . LEU A 1 551 ? -12.211 0.682 14.937 1.00 98.38 551 LEU A O 1
ATOM 4348 N N . VAL A 1 552 ? -11.358 1.811 13.167 1.00 98.56 552 VAL A N 1
ATOM 4349 C CA . VAL A 1 552 ? -10.197 0.964 12.877 1.00 98.56 552 VAL A CA 1
ATOM 4350 C C . VAL A 1 552 ? -8.962 1.649 13.482 1.00 98.56 552 VAL A C 1
ATOM 4352 O O . VAL A 1 552 ? -8.758 2.848 13.291 1.00 98.56 552 VAL A O 1
ATOM 4355 N N . SER A 1 553 ? -8.160 0.926 14.271 1.00 98.19 553 SER A N 1
ATOM 4356 C CA . SER A 1 553 ? -7.097 1.520 15.105 1.00 98.19 553 SER A CA 1
ATOM 4357 C C . SER A 1 553 ? -6.003 2.266 14.312 1.00 98.19 553 SER A C 1
ATOM 4359 O O . SER A 1 553 ? -5.876 2.079 13.100 1.00 98.19 553 SER A O 1
ATOM 4361 N N . PRO A 1 554 ? -5.125 3.050 14.979 1.00 97.50 554 PRO A N 1
ATOM 4362 C CA . PRO A 1 554 ? -3.816 3.368 14.410 1.00 97.50 554 PRO A CA 1
ATOM 4363 C C . PRO A 1 554 ? -3.079 2.077 14.034 1.00 97.50 554 PRO A C 1
ATOM 4365 O O . PRO A 1 554 ? -3.261 1.051 14.696 1.00 97.50 554 PRO A O 1
ATOM 4368 N N . THR A 1 555 ? -2.248 2.128 12.998 1.00 96.00 555 THR A N 1
ATOM 4369 C CA . THR A 1 555 ? -1.536 0.946 12.481 1.00 96.00 555 THR A CA 1
ATOM 4370 C C . THR A 1 555 ? -0.493 0.431 13.481 1.00 96.00 555 THR A C 1
ATOM 4372 O O . THR A 1 555 ? 0.108 1.227 14.210 1.00 96.00 555 THR A O 1
ATOM 4375 N N . LEU A 1 556 ? -0.206 -0.870 13.455 1.00 92.94 556 LEU A N 1
ATOM 4376 C CA . LEU A 1 556 ? 0.933 -1.520 14.113 1.00 92.94 556 LEU A CA 1
ATOM 4377 C C . LEU A 1 556 ? 1.479 -2.670 13.236 1.00 92.94 556 LEU A C 1
ATOM 4379 O O . LEU A 1 556 ? 0.898 -2.978 12.204 1.00 92.94 556 LEU A O 1
ATOM 4383 N N . ASN A 1 557 ? 2.597 -3.304 13.607 1.00 86.06 557 ASN A N 1
ATOM 4384 C CA . ASN A 1 557 ? 3.231 -4.373 12.815 1.00 86.06 557 ASN A CA 1
ATOM 4385 C C . ASN A 1 557 ? 3.898 -5.455 13.692 1.00 86.06 557 ASN A C 1
ATOM 4387 O O . ASN A 1 557 ? 3.945 -5.313 14.918 1.00 86.06 557 ASN A O 1
ATOM 4391 N N . ALA A 1 558 ? 4.412 -6.537 13.084 1.00 80.44 558 ALA A N 1
ATOM 4392 C CA . ALA A 1 558 ? 5.058 -7.675 13.767 1.00 80.44 558 ALA A CA 1
ATOM 4393 C C . ALA A 1 558 ? 6.467 -7.355 14.330 1.00 80.44 558 ALA A C 1
ATOM 4395 O O . ALA A 1 558 ? 7.478 -8.001 14.017 1.00 80.44 558 ALA A O 1
ATOM 4396 N N . ASN A 1 559 ? 6.552 -6.325 15.174 1.00 82.69 559 ASN A N 1
ATOM 4397 C CA . ASN A 1 559 ? 7.770 -5.886 15.847 1.00 82.69 559 ASN A CA 1
ATOM 4398 C C . ASN A 1 559 ? 7.464 -5.444 17.288 1.00 82.69 559 ASN A C 1
ATOM 4400 O O . ASN A 1 559 ? 6.577 -4.626 17.530 1.00 82.69 559 ASN A O 1
ATOM 4404 N N . LYS A 1 560 ? 8.243 -5.946 18.257 1.00 83.25 560 LYS A N 1
ATOM 4405 C CA . LYS A 1 560 ? 8.034 -5.695 19.691 1.00 83.25 560 LYS A CA 1
ATOM 4406 C C . LYS A 1 560 ? 8.059 -4.206 20.062 1.00 83.25 560 LYS A C 1
ATOM 4408 O O . LYS A 1 560 ? 7.269 -3.803 20.908 1.00 83.25 560 LYS A O 1
ATOM 4413 N N . SER A 1 561 ? 8.876 -3.373 19.407 1.00 85.88 561 SER A N 1
ATOM 4414 C CA . SER A 1 561 ? 8.867 -1.918 19.657 1.00 85.88 561 SER A CA 1
ATOM 4415 C C . SER A 1 561 ? 7.566 -1.245 19.207 1.00 85.88 561 SER A C 1
ATOM 4417 O O . SER A 1 561 ? 7.100 -0.299 19.839 1.00 85.88 561 SER A O 1
ATOM 4419 N N . THR A 1 562 ? 6.960 -1.742 18.129 1.00 89.00 562 THR A N 1
ATOM 4420 C CA . THR A 1 562 ? 5.680 -1.248 17.606 1.00 89.00 562 THR A CA 1
ATOM 4421 C C . THR A 1 562 ? 4.520 -1.702 18.490 1.00 89.00 562 THR A C 1
ATOM 4423 O O . THR A 1 562 ? 3.624 -0.916 18.790 1.00 89.00 562 THR A O 1
ATOM 4426 N N . VAL A 1 563 ? 4.574 -2.944 18.982 1.00 91.69 563 VAL A N 1
ATOM 4427 C CA . VAL A 1 563 ? 3.625 -3.471 19.972 1.00 91.69 563 VAL A CA 1
ATOM 4428 C C . VAL A 1 563 ? 3.713 -2.694 21.294 1.00 91.69 563 VAL A C 1
ATOM 4430 O O . VAL A 1 563 ? 2.677 -2.304 21.828 1.00 91.69 563 VAL A O 1
ATOM 4433 N N . GLU A 1 564 ? 4.914 -2.374 21.792 1.00 92.00 564 GLU A N 1
ATOM 4434 C CA . GLU A 1 564 ? 5.099 -1.522 22.981 1.00 92.00 564 GLU A CA 1
ATOM 4435 C C . GLU A 1 564 ? 4.517 -0.110 22.772 1.00 92.00 564 GLU A C 1
ATOM 4437 O O . GLU A 1 564 ? 3.854 0.439 23.662 1.00 92.00 564 GLU A O 1
ATOM 4442 N N . TRP A 1 565 ? 4.717 0.475 21.586 1.00 93.94 565 TRP A N 1
ATOM 4443 C CA . TRP A 1 565 ? 4.148 1.771 21.207 1.00 93.94 565 TRP A CA 1
ATOM 4444 C C . TRP A 1 565 ? 2.610 1.737 21.169 1.00 93.94 565 TRP A C 1
ATOM 4446 O O . TRP A 1 565 ? 1.965 2.608 21.760 1.00 93.94 565 TRP A O 1
ATOM 4456 N N . PHE A 1 566 ? 2.015 0.707 20.562 1.00 96.12 566 PHE A N 1
ATOM 4457 C CA . PHE A 1 566 ? 0.561 0.562 20.449 1.00 96.12 566 PHE A CA 1
ATOM 4458 C C . PHE A 1 566 ? -0.100 0.247 21.800 1.00 96.12 566 PHE A C 1
ATOM 4460 O O . PHE A 1 566 ? -1.097 0.867 22.172 1.00 96.12 566 PHE A O 1
ATOM 4467 N N . ALA A 1 567 ? 0.513 -0.624 22.607 1.00 94.94 567 ALA A N 1
ATOM 4468 C CA . ALA A 1 567 ? 0.118 -0.836 23.996 1.00 94.94 567 ALA A CA 1
ATOM 4469 C C . ALA A 1 567 ? 0.213 0.470 24.809 1.00 94.94 567 ALA A C 1
ATOM 4471 O O . ALA A 1 567 ? -0.649 0.761 25.635 1.00 94.94 567 ALA A O 1
ATOM 4472 N N . THR A 1 568 ? 1.222 1.311 24.555 1.00 94.12 568 THR A N 1
ATOM 4473 C CA . THR A 1 568 ? 1.329 2.641 25.176 1.00 94.12 568 THR A CA 1
ATOM 4474 C C . THR A 1 568 ? 0.200 3.578 24.737 1.00 94.12 568 THR A C 1
ATOM 4476 O O . THR A 1 568 ? -0.321 4.304 25.582 1.00 94.12 568 THR A O 1
ATOM 4479 N N . PHE A 1 569 ? -0.230 3.540 23.474 1.00 96.44 569 PHE A N 1
ATOM 4480 C CA . PHE A 1 569 ? -1.427 4.247 23.006 1.00 96.44 569 PHE A CA 1
ATOM 4481 C C . PHE A 1 569 ? -2.690 3.779 23.757 1.00 96.44 569 PHE A C 1
ATOM 4483 O O . PHE A 1 569 ? -3.325 4.594 24.432 1.00 96.44 569 PHE A O 1
ATOM 4490 N N . LEU A 1 570 ? -2.993 2.474 23.763 1.00 96.50 570 LEU A N 1
ATOM 4491 C CA . LEU A 1 570 ? -4.174 1.920 24.446 1.00 96.50 570 LEU A CA 1
ATOM 4492 C C . LEU A 1 570 ? -4.192 2.227 25.952 1.00 96.50 570 LEU A C 1
ATOM 4494 O O . LEU A 1 570 ? -5.217 2.644 26.490 1.00 96.50 570 LEU A O 1
ATOM 4498 N N . LYS A 1 571 ? -3.049 2.095 26.636 1.00 94.44 571 LYS A N 1
ATOM 4499 C CA . LYS A 1 571 ? -2.882 2.451 28.058 1.00 94.44 571 LYS A CA 1
ATOM 4500 C C . LYS A 1 571 ? -3.235 3.902 28.363 1.00 94.44 571 LYS A C 1
ATOM 4502 O O . LYS A 1 571 ? -3.797 4.190 29.421 1.00 94.44 571 LYS A O 1
ATOM 4507 N N . GLN A 1 572 ? -2.836 4.821 27.487 1.00 94.38 572 GLN A N 1
ATOM 4508 C CA . GLN A 1 572 ? -3.065 6.250 27.680 1.00 94.38 572 GLN A CA 1
ATOM 4509 C C . GLN A 1 572 ? -4.502 6.614 27.319 1.00 94.38 572 GLN A C 1
ATOM 4511 O O . GLN A 1 572 ? -5.122 7.374 28.056 1.00 94.38 572 GLN A O 1
ATOM 4516 N N . CYS A 1 573 ? -5.070 5.992 26.286 1.00 94.94 573 CYS A N 1
ATOM 4517 C CA . CYS A 1 573 ? -6.489 6.108 25.987 1.00 94.94 573 CYS A CA 1
ATOM 4518 C C . CYS A 1 573 ? -7.362 5.610 27.145 1.00 94.94 573 CYS A C 1
ATOM 4520 O O . CYS A 1 573 ? -8.102 6.396 27.722 1.00 94.94 573 CYS A O 1
ATOM 4522 N N . TYR A 1 574 ? -7.163 4.381 27.625 1.00 92.81 574 TYR A N 1
ATOM 4523 C CA . TYR A 1 574 ? -7.904 3.853 28.775 1.00 92.81 574 TYR A CA 1
ATOM 4524 C C . TYR A 1 574 ? -7.773 4.720 30.047 1.00 92.81 574 TYR A C 1
ATOM 4526 O O . TYR A 1 574 ? -8.721 4.825 30.827 1.00 92.81 574 TYR A O 1
ATOM 4534 N N . LYS A 1 575 ? -6.636 5.398 30.260 1.00 90.81 575 LYS A N 1
ATOM 4535 C CA . LYS A 1 575 ? -6.473 6.398 31.336 1.00 90.81 575 LYS A CA 1
ATOM 4536 C C . LYS A 1 575 ? -7.258 7.694 31.112 1.00 90.81 575 LYS A C 1
ATOM 4538 O O . LYS A 1 575 ? -7.610 8.343 32.090 1.00 90.81 575 LYS A O 1
ATOM 4543 N N . ARG A 1 576 ? -7.516 8.059 29.857 1.00 91.25 576 ARG A N 1
ATOM 4544 C CA . ARG A 1 576 ? -8.287 9.233 29.421 1.00 91.25 576 ARG A CA 1
ATOM 4545 C C . ARG A 1 576 ? -9.771 8.939 29.173 1.00 91.25 576 ARG A C 1
ATOM 4547 O O . ARG A 1 576 ? -10.490 9.856 28.814 1.00 91.25 576 ARG A O 1
ATOM 4554 N N . ARG A 1 577 ? -10.261 7.708 29.356 1.00 92.19 577 ARG A N 1
ATOM 4555 C CA . ARG A 1 577 ? -11.660 7.337 29.042 1.00 92.19 577 ARG A CA 1
ATOM 4556 C C . ARG A 1 577 ? -12.733 8.139 29.802 1.00 92.19 577 ARG A C 1
ATOM 4558 O O . ARG A 1 577 ? -13.825 8.303 29.284 1.00 92.19 577 ARG A O 1
ATOM 4565 N N . ASN A 1 578 ? -12.386 8.688 30.973 1.00 90.62 578 ASN A N 1
ATOM 4566 C CA . ASN A 1 578 ? -13.237 9.570 31.788 1.00 90.62 578 ASN A CA 1
ATOM 4567 C C . ASN A 1 578 ? -12.748 11.043 31.773 1.00 90.62 578 ASN A C 1
ATOM 4569 O O . ASN A 1 578 ? -12.945 11.762 32.748 1.00 90.62 578 ASN A O 1
ATOM 4573 N N . ASP A 1 579 ? -12.026 11.484 30.738 1.00 91.19 579 ASP A N 1
ATOM 4574 C CA . ASP A 1 579 ? -11.684 12.904 30.561 1.00 91.19 579 ASP A CA 1
ATOM 4575 C C . ASP A 1 579 ? -12.943 13.677 30.134 1.00 91.19 579 ASP A C 1
ATOM 4577 O O . ASP A 1 579 ? -13.578 13.319 29.146 1.00 91.19 579 ASP A O 1
ATOM 4581 N N . GLU A 1 580 ? -13.309 14.716 30.889 1.00 86.75 580 GLU A N 1
ATOM 4582 C CA . GLU A 1 580 ? -14.566 15.469 30.728 1.00 86.75 580 GLU A CA 1
ATOM 4583 C C . GLU A 1 580 ? -14.706 16.183 29.374 1.00 86.75 580 GLU A C 1
ATOM 4585 O O . GLU A 1 580 ? -15.817 16.513 28.973 1.00 86.75 580 GLU A O 1
ATOM 4590 N N . ASN A 1 581 ? -13.592 16.454 28.684 1.00 83.75 581 ASN A N 1
ATOM 4591 C CA . ASN A 1 581 ? -13.573 17.253 27.454 1.00 83.75 581 ASN A CA 1
ATOM 4592 C C . ASN A 1 581 ? -13.188 16.407 26.235 1.00 83.75 581 ASN A C 1
ATOM 4594 O O . ASN A 1 581 ? -13.740 16.583 25.153 1.00 83.75 581 ASN A O 1
ATOM 4598 N N . TYR A 1 582 ? -12.231 15.492 26.409 1.00 88.75 582 TYR A N 1
ATOM 4599 C CA . TYR A 1 582 ? -11.678 14.671 25.333 1.00 88.75 582 TYR A CA 1
ATOM 4600 C C . TYR A 1 582 ? -11.487 13.224 25.816 1.00 88.75 582 TYR A C 1
ATOM 4602 O O . TYR A 1 582 ? -10.343 12.783 26.017 1.00 88.75 582 TYR A O 1
ATOM 4610 N N . PRO A 1 583 ? -12.580 12.474 26.047 1.00 92.50 583 PRO A N 1
ATOM 4611 C CA . PRO A 1 583 ? -12.504 11.087 26.480 1.00 92.50 583 PRO A CA 1
ATOM 4612 C C . PRO A 1 583 ? -11.873 10.218 25.389 1.00 92.50 583 PRO A C 1
ATOM 4614 O O . PRO A 1 583 ? -12.171 10.385 24.208 1.00 92.50 583 PRO A O 1
ATOM 4617 N N . CYS A 1 584 ? -11.029 9.254 25.764 1.00 95.06 584 CYS A N 1
ATOM 4618 C CA . CYS A 1 584 ? -10.607 8.197 24.839 1.00 95.06 584 CYS A CA 1
ATOM 4619 C C . CYS A 1 584 ? -11.114 6.831 25.296 1.00 95.06 584 CYS A C 1
ATOM 4621 O O . CYS A 1 584 ? -10.575 6.282 26.258 1.00 95.06 584 CYS A O 1
ATOM 4623 N N . ASP A 1 585 ? -12.098 6.261 24.607 1.00 95.19 585 ASP A N 1
ATOM 4624 C CA . ASP A 1 585 ? -12.532 4.899 24.897 1.00 95.19 585 ASP A CA 1
ATOM 4625 C C . ASP A 1 585 ? -11.901 3.883 23.938 1.00 95.19 585 ASP A C 1
ATOM 4627 O O . ASP A 1 585 ? -12.012 3.951 22.714 1.00 95.19 585 ASP A O 1
ATOM 4631 N N . VAL A 1 586 ? -11.246 2.894 24.540 1.00 94.88 586 VAL A N 1
ATOM 4632 C CA . VAL A 1 586 ? -10.658 1.748 23.848 1.00 94.88 586 VAL A CA 1
ATOM 4633 C C . VAL A 1 586 ? -11.727 0.769 23.359 1.00 94.88 586 VAL A C 1
ATOM 4635 O O . VAL A 1 586 ? -11.443 0.000 22.439 1.00 94.88 586 VAL A O 1
ATOM 4638 N N . ASP A 1 587 ? -12.936 0.786 23.934 1.00 94.25 587 ASP A N 1
ATOM 4639 C CA . ASP A 1 587 ? -14.040 -0.080 23.515 1.00 94.25 587 ASP A CA 1
ATOM 4640 C C . ASP A 1 587 ? -14.856 0.443 22.319 1.00 94.25 587 ASP A C 1
ATOM 4642 O O . ASP A 1 587 ? -15.573 -0.340 21.688 1.00 94.25 587 ASP A O 1
ATOM 4646 N N . LEU A 1 588 ? -14.626 1.688 21.886 1.00 95.75 588 LEU A N 1
ATOM 4647 C CA . LEU A 1 588 ? -15.064 2.199 20.579 1.00 95.75 588 LEU A CA 1
ATOM 4648 C C . LEU A 1 588 ? -14.185 1.717 19.411 1.00 95.75 588 LEU A C 1
ATOM 4650 O O . LEU A 1 588 ? -14.675 1.596 18.290 1.00 95.75 588 LEU A O 1
ATOM 4654 N N . ILE A 1 589 ? -12.909 1.397 19.653 1.00 97.12 589 ILE A N 1
ATOM 4655 C CA . ILE A 1 589 ? -12.029 0.779 18.648 1.00 97.12 589 ILE A CA 1
ATOM 4656 C C . ILE A 1 589 ? -12.489 -0.667 18.454 1.00 97.12 589 ILE A C 1
ATOM 4658 O O . ILE A 1 589 ? -12.374 -1.459 19.390 1.00 97.12 589 ILE A O 1
ATOM 4662 N N . LYS A 1 590 ? -13.002 -1.025 17.270 1.00 95.06 590 LYS A N 1
ATOM 4663 C CA . LYS A 1 590 ? -13.527 -2.379 16.987 1.00 95.06 590 LYS A CA 1
ATOM 4664 C C . LYS A 1 590 ? -12.589 -3.241 16.145 1.00 95.06 590 LYS A C 1
ATOM 4666 O O . LYS A 1 590 ? -12.693 -4.462 16.201 1.00 95.06 590 LYS A O 1
ATOM 4671 N N . LYS A 1 591 ? -11.685 -2.636 15.371 1.00 95.25 591 LYS A N 1
ATOM 4672 C CA . LYS A 1 591 ? -10.757 -3.350 14.477 1.00 95.25 591 LYS A CA 1
ATOM 4673 C C . LYS A 1 591 ? -9.311 -2.957 14.781 1.00 95.25 591 LYS A C 1
ATOM 4675 O O . LYS A 1 591 ? -9.043 -1.784 15.058 1.00 95.25 591 LYS A O 1
ATOM 4680 N N . LEU A 1 592 ? -8.384 -3.912 14.730 1.00 96.12 592 LEU A N 1
ATOM 4681 C CA . LEU A 1 592 ? -6.946 -3.661 14.907 1.00 96.12 592 LEU A CA 1
ATOM 4682 C C . LEU A 1 592 ? -6.267 -3.565 13.538 1.00 96.12 592 LEU A C 1
ATOM 4684 O O . LEU A 1 592 ? -6.372 -4.492 12.740 1.00 96.12 592 LEU A O 1
ATOM 4688 N N . ASN A 1 593 ? -5.572 -2.460 13.275 1.00 97.62 593 ASN A N 1
ATOM 4689 C CA . ASN A 1 593 ? -4.934 -2.201 11.987 1.00 97.62 593 ASN A CA 1
ATOM 4690 C C . ASN A 1 593 ? -3.479 -2.698 11.956 1.00 97.62 593 ASN A C 1
ATOM 4692 O O . ASN A 1 593 ? -2.645 -2.252 12.745 1.00 97.62 593 ASN A O 1
ATOM 4696 N N . ILE A 1 594 ? -3.173 -3.595 11.026 1.00 96.19 594 ILE A N 1
ATOM 4697 C CA . ILE A 1 594 ? -1.876 -4.238 10.851 1.00 96.19 594 ILE A CA 1
ATOM 4698 C C . ILE A 1 594 ? -1.255 -3.830 9.513 1.00 96.19 594 ILE A C 1
ATOM 4700 O O . ILE A 1 594 ? -1.872 -3.967 8.462 1.00 96.19 594 ILE A O 1
ATOM 4704 N N . HIS A 1 595 ? 0.010 -3.421 9.538 1.00 94.88 595 HIS A N 1
ATOM 4705 C CA . HIS A 1 595 ? 0.870 -3.345 8.355 1.00 94.88 595 HIS A CA 1
ATOM 4706 C C . HIS A 1 595 ? 1.903 -4.459 8.425 1.00 94.88 595 HIS A C 1
ATOM 4708 O O . HIS A 1 595 ? 2.575 -4.596 9.449 1.00 94.88 595 HIS A O 1
ATOM 4714 N N . GLN A 1 596 ? 2.042 -5.270 7.378 1.00 92.12 596 GLN A N 1
ATOM 4715 C CA . GLN A 1 596 ? 2.989 -6.386 7.398 1.00 92.12 596 GLN A CA 1
ATOM 4716 C C . GLN A 1 596 ? 3.393 -6.827 5.990 1.00 92.12 596 GLN A C 1
ATOM 4718 O O . GLN A 1 596 ? 2.549 -7.155 5.165 1.00 92.12 596 GLN A O 1
ATOM 4723 N N . TYR A 1 597 ? 4.703 -6.902 5.752 1.00 91.12 597 TYR A N 1
ATOM 4724 C CA . TYR A 1 597 ? 5.304 -7.151 4.438 1.00 91.12 597 TYR A CA 1
ATOM 4725 C C . TYR A 1 597 ? 6.199 -8.402 4.478 1.00 91.12 597 TYR A C 1
ATOM 4727 O O . TYR A 1 597 ? 7.421 -8.319 4.397 1.00 91.12 597 TYR A O 1
ATOM 4735 N N . ASP A 1 598 ? 5.592 -9.563 4.721 1.00 89.75 598 ASP A N 1
ATOM 4736 C CA . ASP A 1 598 ? 6.244 -10.877 4.622 1.00 89.75 598 ASP A CA 1
ATOM 4737 C C . ASP A 1 598 ? 5.242 -11.837 3.980 1.00 89.75 598 ASP A C 1
ATOM 4739 O O . ASP A 1 598 ? 4.089 -11.906 4.418 1.00 89.75 598 ASP A O 1
ATOM 4743 N N . CYS A 1 599 ? 5.652 -12.547 2.931 1.00 92.06 599 CYS A N 1
ATOM 4744 C CA . CYS A 1 599 ? 4.732 -13.361 2.138 1.00 92.06 599 CYS A CA 1
ATOM 4745 C C . CYS A 1 599 ? 4.616 -14.827 2.570 1.00 92.06 599 CYS A C 1
ATOM 4747 O O . CYS A 1 599 ? 3.927 -15.607 1.919 1.00 92.06 599 CYS A O 1
ATOM 4749 N N . LYS A 1 600 ? 5.260 -15.224 3.673 1.00 91.69 600 LYS A N 1
ATOM 4750 C CA . LYS A 1 600 ? 5.271 -16.617 4.140 1.00 91.69 600 LYS A CA 1
ATOM 4751 C C . LYS A 1 600 ? 4.044 -16.904 4.991 1.00 91.69 600 LYS A C 1
ATOM 4753 O O . LYS A 1 600 ? 3.873 -16.303 6.052 1.00 91.69 600 LYS A O 1
ATOM 4758 N N . GLU A 1 601 ? 3.248 -17.893 4.591 1.00 93.81 601 GLU A N 1
ATOM 4759 C CA . GLU A 1 601 ? 2.092 -18.406 5.346 1.00 93.81 601 GLU A CA 1
ATOM 4760 C C . GLU A 1 601 ? 2.400 -18.617 6.845 1.00 93.81 601 GLU A C 1
ATOM 4762 O O . GLU A 1 601 ? 1.599 -18.280 7.719 1.00 93.81 601 GLU A O 1
ATOM 4767 N N . SER A 1 602 ? 3.599 -19.117 7.158 1.00 91.56 602 SER A N 1
ATOM 4768 C CA . SER A 1 602 ? 4.048 -19.394 8.526 1.00 91.56 602 SER A CA 1
ATOM 4769 C C . SER A 1 602 ? 4.168 -18.151 9.421 1.00 91.56 602 SER A C 1
ATOM 4771 O O . SER A 1 602 ? 3.973 -18.267 10.635 1.00 91.56 602 SER A O 1
ATOM 4773 N N . LEU A 1 603 ? 4.425 -16.955 8.872 1.00 90.69 603 LEU A N 1
ATOM 4774 C CA . LEU A 1 603 ? 4.375 -15.715 9.653 1.00 90.69 603 LEU A CA 1
ATOM 4775 C C . LEU A 1 603 ? 2.927 -15.357 10.002 1.00 90.69 603 LEU A C 1
ATOM 4777 O O . LEU A 1 603 ? 2.643 -15.042 11.157 1.00 90.69 603 LEU A O 1
ATOM 4781 N N . TRP A 1 604 ? 2.007 -15.463 9.041 1.00 92.25 604 TRP A N 1
ATOM 4782 C CA . TRP A 1 604 ? 0.597 -15.130 9.255 1.00 92.25 604 TRP A CA 1
ATOM 4783 C C . TRP A 1 604 ? -0.053 -16.063 10.280 1.00 92.25 604 TRP A C 1
ATOM 4785 O O . TRP A 1 604 ? -0.652 -15.596 11.254 1.00 92.25 604 TRP A O 1
ATOM 4795 N N . ASN A 1 605 ? 0.196 -17.367 10.148 1.00 91.88 605 ASN A N 1
ATOM 4796 C CA . ASN A 1 605 ? -0.291 -18.384 11.077 1.00 91.88 605 ASN A CA 1
ATOM 4797 C C . ASN A 1 605 ? 0.306 -18.265 12.496 1.00 91.88 605 ASN A C 1
ATOM 4799 O O . ASN A 1 605 ? -0.359 -18.645 13.456 1.00 91.88 605 ASN A O 1
ATOM 4803 N N . SER A 1 606 ? 1.524 -17.731 12.666 1.00 90.94 606 SER A N 1
ATOM 4804 C CA . SER A 1 606 ? 2.156 -17.586 13.995 1.00 90.94 606 SER A CA 1
ATOM 4805 C C . SER A 1 606 ? 1.887 -16.241 14.680 1.00 90.94 606 SER A C 1
ATOM 4807 O O . SER A 1 606 ? 1.794 -16.181 15.908 1.00 90.94 606 SER A O 1
ATOM 4809 N N . TRP A 1 607 ? 1.734 -15.150 13.925 1.00 90.56 607 TRP A N 1
ATOM 4810 C CA . TRP A 1 607 ? 1.469 -13.827 14.502 1.00 90.56 607 TRP A CA 1
ATOM 4811 C C . TRP A 1 607 ? -0.014 -13.508 14.641 1.00 90.56 607 TRP A C 1
ATOM 4813 O O . TRP A 1 607 ? -0.395 -12.927 15.659 1.00 90.56 607 TRP A O 1
ATOM 4823 N N . TYR A 1 608 ? -0.845 -13.888 13.670 1.00 90.69 608 TYR A N 1
ATOM 4824 C CA . TYR A 1 608 ? -2.198 -13.342 13.529 1.00 90.69 608 TYR A CA 1
ATOM 4825 C C . TYR A 1 608 ? -3.324 -14.366 13.675 1.00 90.69 608 TYR A C 1
ATOM 4827 O O . TYR A 1 608 ? -4.470 -13.951 13.834 1.00 90.69 608 TYR A O 1
ATOM 4835 N N . ASN A 1 609 ? -3.039 -15.671 13.676 1.00 83.44 609 ASN A N 1
ATOM 4836 C CA . ASN A 1 609 ? -4.058 -16.685 13.953 1.00 83.44 609 ASN A CA 1
ATOM 4837 C C . ASN A 1 609 ? -4.622 -16.509 15.377 1.00 83.44 609 ASN A C 1
ATOM 4839 O O . ASN A 1 609 ? -3.868 -16.522 16.349 1.00 83.44 609 ASN A O 1
ATOM 4843 N N . GLY A 1 610 ? -5.938 -16.302 15.485 1.00 66.00 610 GLY A N 1
ATOM 4844 C CA . GLY A 1 610 ? -6.607 -15.672 16.633 1.00 66.00 610 GLY A CA 1
ATOM 4845 C C . GLY A 1 610 ? -6.742 -16.504 17.912 1.00 66.00 610 GLY A C 1
ATOM 4846 O O . GLY A 1 610 ? -7.452 -16.080 18.819 1.00 66.00 610 GLY A O 1
ATOM 4847 N N . TYR A 1 611 ? -6.091 -17.664 17.999 1.00 63.59 611 TYR A N 1
ATOM 4848 C CA . TYR A 1 611 ? -6.083 -18.529 19.183 1.00 63.59 611 TYR A CA 1
ATOM 4849 C C . TYR A 1 611 ? -4.973 -18.141 20.181 1.00 63.59 611 TYR A C 1
ATOM 4851 O O . TYR A 1 611 ? -4.166 -17.240 19.937 1.00 63.59 611 TYR A O 1
ATOM 4859 N N . ASP A 1 612 ? -4.905 -18.849 21.315 1.00 65.81 612 ASP A N 1
ATOM 4860 C CA . ASP A 1 612 ? -3.946 -18.645 22.422 1.00 65.81 612 ASP A CA 1
ATOM 4861 C C . ASP A 1 612 ? -2.455 -18.634 22.015 1.00 65.81 612 ASP A C 1
ATOM 4863 O O . ASP A 1 612 ? -1.599 -18.252 22.811 1.00 65.81 612 ASP A O 1
ATOM 4867 N N . THR A 1 613 ? -2.134 -19.030 20.782 1.00 76.50 613 THR A N 1
ATOM 4868 C CA . THR A 1 613 ? -0.785 -19.067 20.207 1.00 76.50 613 THR A CA 1
ATOM 4869 C C . THR A 1 613 ? -0.345 -17.778 19.503 1.00 76.50 613 THR A C 1
ATOM 4871 O O . THR A 1 613 ? 0.826 -17.685 19.137 1.00 76.50 613 THR A O 1
ATOM 4874 N N . SER A 1 614 ? -1.223 -16.785 19.293 1.00 88.81 614 SER A N 1
ATOM 4875 C CA . SER A 1 614 ? -0.862 -15.539 18.592 1.00 88.81 614 SER A CA 1
ATOM 4876 C C . SER A 1 614 ? 0.309 -14.814 19.269 1.00 88.81 614 SER A C 1
ATOM 4878 O O . SER A 1 614 ? 0.205 -14.356 20.414 1.00 88.81 614 SER A O 1
ATOM 4880 N N . LEU A 1 615 ? 1.413 -14.630 18.535 1.00 90.25 615 LEU A N 1
ATOM 4881 C CA . LEU A 1 615 ? 2.554 -13.833 19.001 1.00 90.25 615 LEU A CA 1
ATOM 4882 C C . LEU A 1 615 ? 2.206 -12.344 19.153 1.00 90.25 615 LEU A C 1
ATOM 4884 O O . LEU A 1 615 ? 2.712 -11.696 20.076 1.00 90.25 615 LEU A O 1
ATOM 4888 N N . LEU A 1 616 ? 1.311 -11.809 18.309 1.00 91.25 616 LEU A N 1
ATOM 4889 C CA . LEU A 1 616 ? 0.819 -10.438 18.446 1.00 91.25 616 LEU A CA 1
ATOM 4890 C C . LEU A 1 616 ? 0.066 -10.264 19.769 1.00 91.25 616 LEU A C 1
ATOM 4892 O O . LEU A 1 616 ? 0.419 -9.386 20.560 1.00 91.25 616 LEU A O 1
ATOM 4896 N N . ILE A 1 617 ? -0.944 -11.103 20.030 1.00 90.38 617 ILE A N 1
ATOM 4897 C CA . ILE A 1 617 ? -1.773 -10.961 21.230 1.00 90.38 617 ILE A CA 1
ATOM 4898 C C . ILE A 1 617 ? -0.954 -11.272 22.483 1.00 90.38 617 ILE A C 1
ATOM 4900 O O . ILE A 1 617 ? -1.034 -10.530 23.461 1.00 90.38 617 ILE A O 1
ATOM 4904 N N . SER A 1 618 ? -0.088 -12.288 22.445 1.00 90.06 618 SER A N 1
ATOM 4905 C CA . SER A 1 618 ? 0.806 -12.618 23.561 1.00 90.06 618 SER A CA 1
ATOM 4906 C C . SER A 1 618 ? 1.693 -11.436 23.957 1.00 90.06 618 SER A C 1
ATOM 4908 O O . SER A 1 618 ? 1.812 -11.126 25.144 1.00 90.06 618 SER A O 1
ATOM 4910 N N . SER A 1 619 ? 2.276 -10.735 22.977 1.00 91.50 619 SER A N 1
ATOM 4911 C CA . SER A 1 619 ? 3.109 -9.565 23.260 1.00 91.50 619 SER A CA 1
ATOM 4912 C C . SER A 1 619 ? 2.282 -8.324 23.619 1.00 91.50 619 SER A C 1
ATOM 4914 O O . SER A 1 619 ? 2.721 -7.543 24.457 1.00 91.50 619 SER A O 1
ATOM 4916 N N . LEU A 1 620 ? 1.062 -8.141 23.099 1.00 92.38 620 LEU A N 1
ATOM 4917 C CA . LEU A 1 620 ? 0.156 -7.103 23.610 1.00 92.38 620 LEU A CA 1
ATOM 4918 C C . LEU A 1 620 ? -0.176 -7.346 25.091 1.00 92.38 620 LEU A C 1
ATOM 4920 O O . LEU A 1 620 ? -0.035 -6.433 25.903 1.00 92.38 620 LEU A O 1
ATOM 4924 N N . LEU A 1 621 ? -0.528 -8.576 25.473 1.00 91.56 621 LEU A N 1
ATOM 4925 C CA . LEU A 1 621 ? -0.842 -8.942 26.858 1.00 91.56 621 LEU A CA 1
ATOM 4926 C C . LEU A 1 621 ? 0.355 -8.780 27.807 1.00 91.56 621 LEU A C 1
ATOM 4928 O O . LEU A 1 621 ? 0.163 -8.272 28.908 1.00 91.56 621 LEU A O 1
ATOM 4932 N N . GLU A 1 622 ? 1.572 -9.133 27.373 1.00 91.06 622 GLU A N 1
ATOM 4933 C CA . GLU A 1 622 ? 2.825 -8.850 28.101 1.00 91.06 622 GLU A CA 1
ATOM 4934 C C . GLU A 1 622 ? 2.953 -7.354 28.435 1.00 91.06 622 GLU A C 1
ATOM 4936 O O . GLU A 1 622 ? 3.335 -6.979 29.542 1.00 91.06 622 GLU A O 1
ATOM 4941 N N . HIS A 1 623 ? 2.603 -6.473 27.494 1.00 91.81 623 HIS A N 1
ATOM 4942 C CA . HIS A 1 623 ? 2.692 -5.040 27.735 1.00 91.81 623 HIS A CA 1
ATOM 4943 C C . HIS A 1 623 ? 1.497 -4.490 28.528 1.00 91.81 623 HIS A C 1
ATOM 4945 O O . HIS A 1 623 ? 1.693 -3.516 29.249 1.00 91.81 623 HIS A O 1
ATOM 4951 N N . MET A 1 624 ? 0.279 -5.033 28.434 1.00 89.62 624 MET A N 1
ATOM 4952 C CA . MET A 1 624 ? -0.941 -4.405 28.991 1.00 89.62 624 MET A CA 1
ATOM 4953 C C . MET A 1 624 ? -1.186 -4.609 30.504 1.00 89.62 624 MET A C 1
ATOM 4955 O O . MET A 1 624 ? -2.184 -4.106 31.030 1.00 89.62 624 MET A O 1
ATOM 4959 N N . GLU A 1 625 ? -0.271 -5.270 31.220 1.00 81.69 625 GLU A N 1
ATOM 4960 C CA . GLU A 1 625 ? -0.368 -5.542 32.664 1.00 81.69 625 GLU A CA 1
ATOM 4961 C C . GLU A 1 625 ? -0.758 -4.317 33.522 1.00 81.69 625 GLU A C 1
ATOM 4963 O O . GLU A 1 625 ? -0.173 -3.233 33.420 1.00 81.69 625 GLU A O 1
ATOM 4968 N N . GLY A 1 626 ? -1.731 -4.511 34.423 1.00 79.00 626 GLY A N 1
ATOM 4969 C CA . GLY A 1 626 ? -2.107 -3.540 35.459 1.00 79.00 626 GLY A CA 1
ATOM 4970 C C . GLY A 1 626 ? -3.058 -2.412 35.032 1.00 79.00 626 GLY A C 1
ATOM 4971 O O . GLY A 1 626 ? -3.150 -1.414 35.745 1.00 79.00 626 GLY A O 1
ATOM 4972 N N . TYR A 1 627 ? -3.744 -2.532 33.887 1.00 76.50 627 TYR A N 1
ATOM 4973 C CA . TYR A 1 627 ? -4.716 -1.528 33.403 1.00 76.50 627 TYR A CA 1
ATOM 4974 C C . TYR A 1 627 ? -6.173 -2.021 33.437 1.00 76.50 627 TYR A C 1
ATOM 4976 O O . TYR A 1 627 ? -7.059 -1.290 33.874 1.00 76.50 627 TYR A O 1
ATOM 4984 N N . ARG A 1 628 ? -6.407 -3.265 33.019 1.00 80.62 628 ARG A N 1
ATOM 4985 C CA . ARG A 1 628 ? -7.642 -4.046 33.208 1.00 80.62 628 ARG A CA 1
ATOM 4986 C C . ARG A 1 628 ? -7.213 -5.452 33.633 1.00 80.62 628 ARG A C 1
ATOM 4988 O O . ARG A 1 628 ? -6.006 -5.715 33.702 1.00 80.62 628 ARG A O 1
ATOM 4995 N N . ASP A 1 629 ? -8.165 -6.338 33.903 1.00 86.69 629 ASP A N 1
ATOM 4996 C CA . ASP A 1 629 ? -7.838 -7.751 34.074 1.00 86.69 629 ASP A CA 1
ATOM 4997 C C . ASP A 1 629 ? -7.217 -8.352 32.792 1.00 86.69 629 ASP A C 1
ATOM 4999 O O . ASP A 1 629 ? -7.447 -7.874 31.676 1.00 86.69 629 ASP A O 1
ATOM 5003 N N . ARG A 1 630 ? -6.394 -9.395 32.951 1.00 86.12 630 ARG A N 1
ATOM 5004 C CA . ARG A 1 630 ? -5.701 -10.048 31.836 1.00 86.12 630 ARG A CA 1
ATOM 5005 C C . ARG A 1 630 ? -6.654 -10.855 30.949 1.00 86.12 630 ARG A C 1
ATOM 5007 O O . ARG A 1 630 ? -6.393 -10.933 29.751 1.00 86.12 630 ARG A O 1
ATOM 5014 N N . ALA A 1 631 ? -7.738 -11.418 31.487 1.00 87.50 631 ALA A N 1
ATOM 5015 C CA . ALA A 1 631 ? -8.757 -12.096 30.690 1.00 87.50 631 ALA A CA 1
ATOM 5016 C C . ALA A 1 631 ? -9.615 -11.093 29.902 1.00 87.50 631 ALA A C 1
ATOM 5018 O O . ALA A 1 631 ? -9.836 -11.323 28.718 1.00 87.50 631 ALA A O 1
ATOM 5019 N N . ASP A 1 632 ? -9.994 -9.945 30.487 1.00 89.38 632 ASP A N 1
ATOM 5020 C CA . ASP A 1 632 ? -10.684 -8.872 29.740 1.00 89.38 632 ASP A CA 1
ATOM 5021 C C . ASP A 1 632 ? -9.802 -8.320 28.607 1.00 89.38 632 ASP A C 1
ATOM 5023 O O . ASP A 1 632 ? -10.276 -8.172 27.486 1.00 89.38 632 ASP A O 1
ATOM 5027 N N . TRP A 1 633 ? -8.494 -8.108 28.825 1.00 91.38 633 TRP A N 1
ATOM 5028 C CA . TRP A 1 633 ? -7.597 -7.759 27.712 1.00 91.38 633 TRP A CA 1
ATOM 5029 C C . TRP A 1 633 ? -7.447 -8.889 26.679 1.00 91.38 633 TRP A C 1
ATOM 5031 O O . TRP A 1 633 ? -7.341 -8.599 25.489 1.00 91.38 633 TRP A O 1
ATOM 5041 N N . LYS A 1 634 ? -7.439 -10.164 27.090 1.00 89.81 634 LYS A N 1
ATOM 5042 C CA . LYS A 1 634 ? -7.364 -11.305 26.159 1.00 89.81 634 LYS A CA 1
ATOM 5043 C C . LYS A 1 634 ? -8.596 -11.331 25.247 1.00 89.81 634 LYS A C 1
ATOM 5045 O O . LYS A 1 634 ? -8.461 -11.334 24.027 1.00 89.81 634 LYS A O 1
ATOM 5050 N N . ASP A 1 635 ? -9.779 -11.263 25.843 1.00 89.25 635 ASP A N 1
ATOM 5051 C CA . ASP A 1 635 ? -11.068 -11.199 25.157 1.00 89.25 635 ASP A CA 1
ATOM 5052 C C . ASP A 1 635 ? -11.210 -9.937 24.279 1.00 89.25 635 ASP A C 1
ATOM 5054 O O . ASP A 1 635 ? -11.627 -10.028 23.120 1.00 89.25 635 ASP A O 1
ATOM 5058 N N . TYR A 1 636 ? -10.762 -8.778 24.780 1.00 91.06 636 TYR A N 1
ATOM 5059 C CA . TYR A 1 636 ? -10.679 -7.519 24.034 1.00 91.06 636 TYR A CA 1
ATOM 5060 C C . TYR A 1 636 ? -9.920 -7.700 22.714 1.00 91.06 636 TYR A C 1
ATOM 5062 O O . TYR A 1 636 ? -10.361 -7.163 21.699 1.00 91.06 636 TYR A O 1
ATOM 5070 N N . PHE A 1 637 ? -8.790 -8.415 22.722 1.00 90.56 637 PHE A N 1
ATOM 5071 C CA . PHE A 1 637 ? -7.926 -8.569 21.550 1.00 90.56 637 PHE A CA 1
ATOM 5072 C C . PHE A 1 637 ? -8.300 -9.740 20.631 1.00 90.56 637 PHE A C 1
ATOM 5074 O O . PHE A 1 637 ? -8.057 -9.631 19.434 1.00 90.56 637 PHE A O 1
ATOM 5081 N N . MET A 1 638 ? -8.830 -10.845 21.165 1.00 84.19 638 MET A N 1
ATOM 5082 C CA . MET A 1 638 ? -9.059 -12.085 20.401 1.00 84.19 638 MET A CA 1
ATOM 5083 C C . MET A 1 638 ? -10.501 -12.229 19.913 1.00 84.19 638 MET A C 1
ATOM 5085 O O . MET A 1 638 ? -10.730 -12.563 18.755 1.00 84.19 638 MET A O 1
ATOM 5089 N N . ASN A 1 639 ? -11.471 -11.963 20.790 1.00 81.25 639 ASN A N 1
ATOM 5090 C CA . ASN A 1 639 ? -12.877 -12.282 20.538 1.00 81.25 639 ASN A CA 1
ATOM 5091 C C . ASN A 1 639 ? -13.629 -11.062 19.996 1.00 81.25 639 ASN A C 1
ATOM 5093 O O . ASN A 1 639 ? -14.356 -11.148 19.010 1.00 81.25 639 ASN A O 1
ATOM 5097 N N . ARG A 1 640 ? -13.432 -9.896 20.627 1.00 85.25 640 ARG A N 1
ATOM 5098 C CA . ARG A 1 640 ? -14.175 -8.665 20.310 1.00 85.25 640 ARG A CA 1
ATOM 5099 C C . ARG A 1 640 ? -13.626 -7.861 19.129 1.00 85.25 640 ARG A C 1
ATOM 5101 O O . ARG A 1 640 ? -14.223 -6.840 18.786 1.00 85.25 640 ARG A O 1
ATOM 5108 N N . ARG A 1 641 ? -12.478 -8.240 18.549 1.00 89.81 641 ARG A N 1
ATOM 5109 C CA . ARG A 1 641 ? -11.771 -7.436 17.534 1.00 89.81 641 ARG A CA 1
ATOM 5110 C C . ARG A 1 641 ? -11.151 -8.297 16.446 1.00 89.81 641 ARG A C 1
ATOM 5112 O O . ARG A 1 641 ? -10.301 -9.134 16.720 1.00 89.81 641 ARG A O 1
ATOM 5119 N N . LYS A 1 642 ? -11.542 -8.027 15.202 1.00 90.31 642 LYS A N 1
ATOM 5120 C CA . LYS A 1 642 ? -10.899 -8.581 14.007 1.00 90.31 642 LYS A CA 1
ATOM 5121 C C . LYS A 1 642 ? -9.717 -7.710 13.573 1.00 90.31 642 LYS A C 1
ATOM 5123 O O . LYS A 1 642 ? -9.623 -6.527 13.922 1.00 90.31 642 LYS A O 1
ATOM 5128 N N . LEU A 1 643 ? -8.818 -8.313 12.807 1.00 93.75 643 LEU A N 1
ATOM 5129 C CA . LEU A 1 643 ? -7.647 -7.681 12.219 1.00 93.75 643 LEU A CA 1
ATOM 5130 C C . LEU A 1 643 ? -7.984 -7.147 10.822 1.00 93.75 643 LEU A C 1
ATOM 5132 O O . LEU A 1 643 ? -8.630 -7.830 10.023 1.00 93.75 643 LEU A O 1
ATOM 5136 N N . TRP A 1 644 ? -7.523 -5.933 10.539 1.00 97.06 644 TRP A N 1
ATOM 5137 C CA . TRP A 1 644 ? -7.542 -5.305 9.220 1.00 97.06 644 TRP A CA 1
ATOM 5138 C C . TRP A 1 644 ? -6.101 -5.089 8.779 1.00 97.06 644 TRP A C 1
ATOM 5140 O O . TRP A 1 644 ? -5.352 -4.391 9.458 1.00 97.06 644 TRP A O 1
ATOM 5150 N N . ILE A 1 645 ? -5.702 -5.683 7.661 1.00 97.38 645 ILE A N 1
ATOM 5151 C CA . ILE A 1 645 ? -4.330 -5.624 7.159 1.00 97.38 645 ILE A CA 1
ATOM 5152 C C . ILE A 1 645 ? -4.245 -4.525 6.090 1.00 97.38 645 ILE A C 1
ATOM 5154 O O . ILE A 1 645 ? -4.330 -4.822 4.900 1.00 97.38 645 ILE A O 1
ATOM 5158 N N . THR A 1 646 ? -4.190 -3.244 6.479 1.00 97.44 646 THR A N 1
ATOM 5159 C CA . THR A 1 646 ? -4.385 -2.169 5.483 1.00 97.44 646 THR A CA 1
ATOM 5160 C C . THR A 1 646 ? -3.174 -1.910 4.588 1.00 97.44 646 THR A C 1
ATOM 5162 O O . THR A 1 646 ? -3.367 -1.330 3.535 1.00 97.44 646 THR A O 1
ATOM 5165 N N . GLU A 1 647 ? -1.961 -2.359 4.932 1.00 95.62 647 GLU A N 1
ATOM 5166 C CA . GLU A 1 647 ? -0.832 -2.405 3.982 1.00 95.62 647 GLU A CA 1
ATOM 5167 C C . GLU A 1 647 ? -0.104 -3.761 4.054 1.00 95.62 647 GLU A C 1
ATOM 5169 O O . GLU A 1 647 ? 0.393 -4.168 5.113 1.00 95.62 647 GLU A O 1
ATOM 5174 N N . THR A 1 648 ? -0.000 -4.449 2.913 1.00 94.88 648 THR A N 1
ATOM 5175 C CA . THR A 1 648 ? 0.836 -5.648 2.729 1.00 94.88 648 THR A CA 1
ATOM 5176 C C . THR A 1 648 ? 1.372 -5.757 1.299 1.00 94.88 648 THR A C 1
ATOM 5178 O O . THR A 1 648 ? 0.722 -5.307 0.361 1.00 94.88 648 THR A O 1
ATOM 5181 N N . SER A 1 649 ? 2.567 -6.329 1.136 1.00 93.81 649 SER A N 1
ATOM 5182 C CA . SER A 1 649 ? 3.181 -6.700 -0.150 1.00 93.81 649 SER A CA 1
ATOM 5183 C C . SER A 1 649 ? 4.409 -7.589 0.082 1.00 93.81 649 SER A C 1
ATOM 5185 O O . SER A 1 649 ? 4.937 -7.646 1.197 1.00 93.81 649 SER A O 1
ATOM 5187 N N . CYS A 1 650 ? 4.892 -8.273 -0.960 1.00 91.31 650 CYS A N 1
ATOM 5188 C CA . CYS A 1 650 ? 6.083 -9.129 -0.869 1.00 91.31 650 CYS A CA 1
ATOM 5189 C C . CYS A 1 650 ? 7.406 -8.369 -1.082 1.00 91.31 650 CYS A C 1
ATOM 5191 O O . CYS A 1 650 ? 8.469 -8.893 -0.754 1.00 91.31 650 CYS A O 1
ATOM 5193 N N . MET A 1 651 ? 7.372 -7.132 -1.598 1.00 85.81 651 MET A N 1
ATOM 5194 C CA . MET A 1 651 ? 8.573 -6.353 -1.937 1.00 85.81 651 MET A CA 1
ATOM 5195 C C . MET A 1 651 ? 9.569 -6.264 -0.772 1.00 85.81 651 MET A C 1
ATOM 5197 O O . MET A 1 651 ? 10.774 -6.387 -0.976 1.00 85.81 651 MET A O 1
ATOM 5201 N N . TRP A 1 652 ? 9.072 -6.048 0.447 1.00 80.56 652 TRP A N 1
ATOM 5202 C CA . TRP A 1 652 ? 9.890 -5.852 1.646 1.00 80.56 652 TRP A CA 1
ATOM 5203 C C . TRP A 1 652 ? 10.118 -7.132 2.466 1.00 80.56 652 TRP A C 1
ATOM 5205 O O . TRP A 1 652 ? 10.458 -7.037 3.648 1.00 80.56 652 TRP A O 1
ATOM 5215 N N . ASP A 1 653 ? 9.981 -8.312 1.853 1.00 79.38 653 ASP A N 1
ATOM 5216 C CA . ASP A 1 653 ? 10.185 -9.588 2.537 1.00 79.38 653 ASP A CA 1
ATOM 5217 C C . ASP A 1 653 ? 11.570 -9.674 3.215 1.00 79.38 653 ASP A C 1
ATOM 5219 O O . ASP A 1 653 ? 12.617 -9.342 2.639 1.00 79.38 653 ASP A O 1
ATOM 5223 N N . ILE A 1 654 ? 11.581 -10.097 4.483 1.00 65.44 654 ILE A N 1
ATOM 5224 C CA . ILE A 1 654 ? 12.772 -10.044 5.338 1.00 65.44 654 ILE A CA 1
ATOM 5225 C C . ILE A 1 654 ? 13.416 -11.426 5.437 1.00 65.44 654 ILE A C 1
ATOM 5227 O O . ILE A 1 654 ? 12.886 -12.344 6.066 1.00 65.44 654 ILE A O 1
ATOM 5231 N N . MET A 1 655 ? 14.641 -11.549 4.922 1.00 56.03 655 MET A N 1
ATOM 5232 C CA . MET A 1 655 ? 15.451 -12.750 5.118 1.00 56.03 655 MET A CA 1
ATOM 5233 C C . MET A 1 655 ? 16.148 -12.749 6.488 1.00 56.03 655 MET A C 1
ATOM 5235 O O . MET A 1 655 ? 16.957 -11.873 6.809 1.00 56.03 655 MET A O 1
ATOM 5239 N N . ASN A 1 656 ? 15.904 -13.795 7.283 1.00 45.97 656 ASN A N 1
ATOM 5240 C CA . ASN A 1 656 ? 16.674 -14.092 8.496 1.00 45.97 656 ASN A CA 1
ATOM 5241 C C . ASN A 1 656 ? 18.044 -14.700 8.135 1.00 45.97 656 ASN A C 1
ATOM 5243 O O . ASN A 1 656 ? 18.255 -15.911 8.220 1.00 45.97 656 ASN A O 1
ATOM 5247 N N . ILE A 1 657 ? 19.002 -13.854 7.753 1.00 46.38 657 ILE A N 1
ATOM 5248 C CA . ILE A 1 657 ? 20.392 -14.274 7.532 1.00 46.38 657 ILE A CA 1
ATOM 5249 C C . ILE A 1 657 ? 21.028 -14.638 8.885 1.00 46.38 657 ILE A C 1
ATOM 5251 O O . ILE A 1 657 ? 21.171 -13.780 9.760 1.00 46.38 657 ILE A O 1
ATOM 5255 N N . LYS A 1 658 ? 21.442 -15.905 9.055 1.00 37.41 658 LYS A N 1
ATOM 5256 C CA . LYS A 1 658 ? 22.078 -16.409 10.289 1.00 37.41 658 LYS A CA 1
ATOM 5257 C C . LYS A 1 658 ? 23.209 -15.474 10.752 1.00 37.41 658 LYS A C 1
ATOM 5259 O O . LYS A 1 658 ? 24.177 -15.252 10.030 1.00 37.41 658 LYS A O 1
ATOM 5264 N N . GLY A 1 659 ? 23.085 -14.942 11.970 1.00 41.25 659 GLY A N 1
ATOM 5265 C CA . GLY A 1 659 ? 24.111 -14.108 12.610 1.00 41.25 659 GLY A CA 1
ATOM 5266 C C . GLY A 1 659 ? 24.149 -12.629 12.200 1.00 41.25 659 GLY A C 1
ATOM 5267 O O . GLY A 1 659 ? 25.094 -11.940 12.578 1.00 41.25 659 GLY A O 1
ATOM 5268 N N . LYS A 1 660 ? 23.160 -12.109 11.457 1.00 37.41 660 LYS A N 1
ATOM 5269 C CA . LYS A 1 660 ? 23.054 -10.674 11.122 1.00 37.41 660 LYS A CA 1
ATOM 5270 C C . LYS A 1 660 ? 21.687 -10.106 11.523 1.00 37.41 660 LYS A C 1
ATOM 5272 O O . LYS A 1 660 ? 20.712 -10.839 11.653 1.00 37.41 660 LYS A O 1
ATOM 5277 N N . ASN A 1 661 ? 21.619 -8.786 11.719 1.00 47.47 661 ASN A N 1
ATOM 5278 C CA . ASN A 1 661 ? 20.345 -8.077 11.895 1.00 47.47 661 ASN A CA 1
ATOM 5279 C C . ASN A 1 661 ? 19.434 -8.308 10.678 1.00 47.47 661 ASN A C 1
ATOM 5281 O O . ASN A 1 661 ? 19.941 -8.405 9.557 1.00 47.47 661 ASN A O 1
ATOM 5285 N N . ARG A 1 662 ? 18.108 -8.306 10.897 1.00 50.75 662 ARG A N 1
ATOM 5286 C CA . ARG A 1 662 ? 17.095 -8.287 9.826 1.00 50.75 662 ARG A CA 1
ATOM 5287 C C . ARG A 1 662 ? 17.482 -7.253 8.760 1.00 50.75 662 ARG A C 1
ATOM 5289 O O . ARG A 1 662 ? 17.620 -6.069 9.071 1.00 50.75 662 ARG A O 1
ATOM 5296 N N . LYS A 1 663 ? 17.644 -7.712 7.521 1.00 55.34 663 LYS A N 1
ATOM 5297 C CA . LYS A 1 663 ? 17.771 -6.887 6.316 1.00 55.34 663 LYS A CA 1
ATOM 5298 C C . LYS A 1 663 ? 16.685 -7.311 5.332 1.00 55.34 663 LYS A C 1
ATOM 5300 O O . LYS A 1 663 ? 16.307 -8.482 5.309 1.00 55.34 663 LYS A O 1
ATOM 5305 N N . PHE A 1 664 ? 16.218 -6.366 4.524 1.00 62.47 664 PHE A N 1
ATOM 5306 C CA . PHE A 1 664 ? 15.419 -6.679 3.344 1.00 62.47 664 PHE A CA 1
ATOM 5307 C C . PHE A 1 664 ? 16.217 -7.579 2.397 1.00 62.47 664 PHE A C 1
ATOM 5309 O O . PHE A 1 664 ? 17.451 -7.495 2.351 1.00 62.47 664 PHE A O 1
ATOM 5316 N N . ARG A 1 665 ? 15.514 -8.436 1.655 1.00 69.19 665 ARG A N 1
ATOM 5317 C CA . ARG A 1 665 ? 16.090 -9.133 0.505 1.00 69.19 665 ARG A CA 1
ATOM 5318 C C . ARG A 1 665 ? 16.590 -8.089 -0.508 1.00 69.19 665 ARG A C 1
ATOM 5320 O O . ARG A 1 665 ? 15.875 -7.134 -0.796 1.00 69.19 665 ARG A O 1
ATOM 5327 N N . LEU A 1 666 ? 17.818 -8.258 -1.003 1.00 75.25 666 LEU A N 1
ATOM 5328 C CA . LEU A 1 666 ? 18.341 -7.535 -2.166 1.00 75.25 666 LEU A CA 1
ATOM 5329 C C . LEU A 1 666 ? 18.796 -8.573 -3.212 1.00 75.25 666 LEU A C 1
ATOM 5331 O O . LEU A 1 666 ? 19.543 -9.480 -2.828 1.00 75.25 666 LEU A O 1
ATOM 5335 N N . PRO A 1 667 ? 18.352 -8.471 -4.480 1.00 82.75 667 PRO A N 1
ATOM 5336 C CA . PRO A 1 667 ? 17.341 -7.528 -4.969 1.00 82.75 667 PRO A CA 1
ATOM 5337 C C . PRO A 1 667 ? 15.985 -7.670 -4.262 1.00 82.75 667 PRO A C 1
ATOM 5339 O O . PRO A 1 667 ? 15.672 -8.709 -3.677 1.00 82.75 667 PRO A O 1
ATOM 5342 N N . TYR A 1 668 ? 15.191 -6.599 -4.311 1.00 86.56 668 TYR A N 1
ATOM 5343 C CA . TYR A 1 668 ? 13.766 -6.676 -3.997 1.00 86.56 668 TYR A CA 1
ATOM 5344 C C . TYR A 1 668 ? 13.084 -7.605 -5.011 1.00 86.56 668 TYR A C 1
ATOM 5346 O O . TYR A 1 668 ? 13.455 -7.606 -6.187 1.00 86.56 668 TYR A O 1
ATOM 5354 N N . ALA A 1 669 ? 12.096 -8.378 -4.554 1.00 90.00 669 ALA A N 1
ATOM 5355 C CA . ALA A 1 669 ? 11.391 -9.332 -5.404 1.00 90.00 669 ALA A CA 1
ATOM 5356 C C . ALA A 1 669 ? 10.679 -8.621 -6.571 1.00 90.00 669 ALA A C 1
ATOM 5358 O O . ALA A 1 669 ? 9.894 -7.696 -6.351 1.00 90.00 669 ALA A O 1
ATOM 5359 N N . SER A 1 670 ? 10.957 -9.068 -7.794 1.00 93.19 670 SER A N 1
ATOM 5360 C CA . SER A 1 670 ? 10.290 -8.645 -9.037 1.00 93.19 670 SER A CA 1
ATOM 5361 C C . SER A 1 670 ? 8.785 -8.969 -9.028 1.00 93.19 670 SER A C 1
ATOM 5363 O O . SER A 1 670 ? 8.343 -9.780 -8.215 1.00 93.19 670 SER A O 1
ATOM 5365 N N . SER A 1 671 ? 7.973 -8.372 -9.917 1.00 94.62 671 SER A N 1
ATOM 5366 C CA . SER A 1 671 ? 6.520 -8.659 -9.953 1.00 94.62 671 SER A CA 1
ATOM 5367 C C . SER A 1 671 ? 6.242 -10.161 -10.130 1.00 94.62 671 SER A C 1
ATOM 5369 O O . SER A 1 671 ? 5.485 -10.737 -9.345 1.00 94.62 671 SER A O 1
ATOM 5371 N N . LYS A 1 672 ? 6.967 -10.824 -11.048 1.00 94.88 672 LYS A N 1
ATOM 5372 C CA . LYS A 1 672 ? 6.993 -12.289 -11.200 1.00 94.88 672 LYS A CA 1
ATOM 5373 C C . LYS A 1 672 ? 7.238 -13.010 -9.876 1.00 94.88 672 LYS A C 1
ATOM 5375 O O . LYS A 1 672 ? 6.394 -13.779 -9.430 1.00 94.88 672 LYS A O 1
ATOM 5380 N N . GLU A 1 673 ? 8.357 -12.744 -9.205 1.00 94.56 673 GLU A N 1
ATOM 5381 C CA . GLU A 1 673 ? 8.674 -13.432 -7.947 1.00 94.56 673 GLU A CA 1
ATOM 5382 C C . GLU A 1 673 ? 7.619 -13.199 -6.863 1.00 94.56 673 GLU A C 1
ATOM 5384 O O . GLU A 1 673 ? 7.396 -14.076 -6.031 1.00 94.56 673 GLU A O 1
ATOM 5389 N N . GLN A 1 674 ? 7.003 -12.015 -6.815 1.00 96.06 674 GLN A N 1
ATOM 5390 C CA . GLN A 1 674 ? 5.944 -11.722 -5.850 1.00 96.06 674 GLN A CA 1
ATOM 5391 C C . GLN A 1 674 ? 4.653 -12.480 -6.184 1.00 96.06 674 GLN A C 1
ATOM 5393 O O . GLN A 1 674 ? 4.012 -12.976 -5.260 1.00 96.06 674 GLN A O 1
ATOM 5398 N N . CYS A 1 675 ? 4.322 -12.644 -7.469 1.00 96.50 675 CYS A N 1
ATOM 5399 C CA . CYS A 1 675 ? 3.261 -13.539 -7.934 1.00 96.50 675 CYS A CA 1
ATOM 5400 C C . CYS A 1 675 ? 3.519 -14.980 -7.464 1.00 96.50 675 CYS A C 1
ATOM 5402 O O . CYS A 1 675 ? 2.714 -15.522 -6.712 1.00 96.50 675 CYS A O 1
ATOM 5404 N N . GLU A 1 676 ? 4.690 -15.554 -7.764 1.00 96.19 676 GLU A N 1
ATOM 5405 C CA . GLU A 1 676 ? 5.057 -16.927 -7.368 1.00 96.19 676 GLU A CA 1
ATOM 5406 C C . GLU A 1 676 ? 5.007 -17.168 -5.836 1.00 96.19 676 GLU A C 1
ATOM 5408 O O . GLU A 1 676 ? 4.816 -18.298 -5.370 1.00 96.19 676 GLU A O 1
ATOM 5413 N N . GLN A 1 677 ? 5.202 -16.107 -5.040 1.00 94.56 677 GLN A N 1
ATOM 5414 C CA . GLN A 1 677 ? 5.131 -16.122 -3.572 1.00 94.56 677 GLN A CA 1
ATOM 5415 C C . GLN A 1 677 ? 3.696 -16.136 -3.024 1.00 94.56 677 GLN A C 1
ATOM 5417 O O . GLN A 1 677 ? 3.480 -16.694 -1.948 1.00 94.56 677 GLN A O 1
ATOM 5422 N N . ILE A 1 678 ? 2.723 -15.534 -3.721 1.00 94.88 678 ILE A N 1
ATOM 5423 C CA . ILE A 1 678 ? 1.313 -15.448 -3.282 1.00 94.88 678 ILE A CA 1
ATOM 5424 C C . ILE A 1 678 ? 0.407 -16.513 -3.913 1.00 94.88 678 ILE A C 1
ATOM 5426 O O . ILE A 1 678 ? -0.674 -16.771 -3.389 1.00 94.88 678 ILE A O 1
ATOM 5430 N N . THR A 1 679 ? 0.862 -17.160 -4.987 1.00 89.56 679 THR A N 1
ATOM 5431 C CA . THR A 1 679 ? 0.180 -18.248 -5.715 1.00 89.56 679 THR A CA 1
ATOM 5432 C C . THR A 1 679 ? 0.544 -19.650 -5.210 1.00 89.56 679 THR A C 1
ATOM 5434 O O . THR A 1 679 ? 0.096 -20.658 -5.748 1.00 89.56 679 THR A O 1
ATOM 5437 N N . GLY A 1 680 ? 1.387 -19.758 -4.177 1.00 89.00 680 GLY A N 1
ATOM 5438 C CA . GLY A 1 680 ? 1.828 -21.048 -3.634 1.00 89.00 680 GLY A CA 1
ATOM 5439 C C . GLY A 1 680 ? 2.757 -21.847 -4.562 1.00 89.00 680 GLY A C 1
ATOM 5440 O O . GLY A 1 680 ? 2.982 -23.036 -4.321 1.00 89.00 680 GLY A O 1
ATOM 5441 N N . GLN A 1 681 ? 3.315 -21.217 -5.604 1.00 95.06 681 GLN A N 1
ATOM 5442 C CA . GLN A 1 681 ? 4.272 -21.839 -6.530 1.00 95.06 681 GLN A CA 1
ATOM 5443 C C . GLN A 1 681 ? 5.665 -22.043 -5.908 1.00 95.06 681 GLN A C 1
ATOM 5445 O O . GLN A 1 681 ? 6.436 -22.870 -6.394 1.00 95.06 681 GLN A O 1
ATOM 5450 N N . LYS A 1 682 ? 5.992 -21.351 -4.803 1.00 93.69 682 LYS A N 1
ATOM 5451 C CA . LYS A 1 682 ? 7.214 -21.569 -3.995 1.00 93.69 682 LYS A CA 1
ATOM 5452 C C . LYS A 1 682 ? 6.910 -22.199 -2.614 1.00 93.69 682 LYS A C 1
ATOM 5454 O O . LYS A 1 682 ? 7.215 -21.579 -1.586 1.00 93.69 682 LYS A O 1
ATOM 5459 N N . PRO A 1 683 ? 6.321 -23.412 -2.543 1.00 92.75 683 PRO A N 1
ATOM 5460 C CA . PRO A 1 683 ? 5.758 -23.959 -1.305 1.00 92.75 683 PRO A CA 1
ATOM 5461 C C . PRO A 1 683 ? 6.788 -24.137 -0.180 1.00 92.75 683 PRO A C 1
ATOM 5463 O O . PRO A 1 683 ? 6.494 -23.796 0.963 1.00 92.75 683 PRO A O 1
ATOM 5466 N N . ASP A 1 684 ? 8.011 -24.574 -0.497 1.00 92.19 684 ASP A N 1
ATOM 5467 C CA . ASP A 1 684 ? 9.067 -24.841 0.496 1.00 92.19 684 ASP A CA 1
ATOM 5468 C C . ASP A 1 684 ? 9.555 -23.586 1.242 1.00 92.19 684 ASP A C 1
ATOM 5470 O O . ASP A 1 684 ? 10.146 -23.681 2.320 1.00 92.19 684 ASP A O 1
ATOM 5474 N N . LEU A 1 685 ? 9.330 -22.402 0.663 1.00 89.44 685 LEU A N 1
ATOM 5475 C CA . LEU A 1 685 ? 9.771 -21.117 1.209 1.00 89.44 685 LEU A CA 1
ATOM 5476 C C . LEU A 1 685 ? 8.607 -20.271 1.742 1.00 89.44 685 LEU A C 1
ATOM 5478 O O . LEU A 1 685 ? 8.784 -19.575 2.743 1.00 89.44 685 LEU A O 1
ATOM 5482 N N . TYR A 1 686 ? 7.437 -20.334 1.096 1.00 92.50 686 TYR A N 1
ATOM 5483 C CA . TYR A 1 686 ? 6.309 -19.424 1.337 1.00 92.50 686 TYR A CA 1
ATOM 5484 C C . TYR A 1 686 ? 4.994 -20.121 1.740 1.00 92.50 686 TYR A C 1
ATOM 5486 O O . TYR A 1 686 ? 4.052 -19.443 2.160 1.00 92.50 686 TYR A O 1
ATOM 5494 N N . GLY A 1 687 ? 4.929 -21.458 1.699 1.00 93.81 687 GLY A N 1
ATOM 5495 C CA . GLY A 1 687 ? 3.689 -22.217 1.895 1.00 93.81 687 GLY A CA 1
ATOM 5496 C C . GLY A 1 687 ? 2.704 -21.955 0.755 1.00 93.81 687 GLY A C 1
ATOM 5497 O O . GLY A 1 687 ? 3.111 -21.839 -0.401 1.00 93.81 687 GLY A O 1
ATOM 5498 N N . LYS A 1 688 ? 1.416 -21.791 1.068 1.00 90.44 688 LYS A N 1
ATOM 5499 C CA . LYS A 1 688 ? 0.414 -21.314 0.090 1.00 90.44 688 LYS A CA 1
ATOM 5500 C C . LYS A 1 688 ? 0.485 -19.804 -0.204 1.00 90.44 688 LYS A C 1
ATOM 5502 O O . LYS A 1 688 ? -0.321 -19.302 -0.979 1.00 90.44 688 LYS A O 1
ATOM 5507 N N . GLY A 1 689 ? 1.428 -19.085 0.410 1.00 94.62 689 GLY A N 1
ATOM 5508 C CA . GLY A 1 689 ? 1.567 -17.633 0.298 1.00 94.62 689 GLY A CA 1
ATOM 5509 C C . GLY A 1 689 ? 0.706 -16.844 1.291 1.00 94.62 689 GLY A C 1
ATOM 5510 O O . GLY A 1 689 ? -0.201 -17.373 1.938 1.00 94.62 689 GLY A O 1
ATOM 5511 N N . SER A 1 690 ? 1.001 -15.550 1.435 1.00 94.81 690 SER A N 1
ATOM 5512 C CA . SER A 1 690 ? 0.338 -14.663 2.404 1.00 94.81 690 SER A CA 1
ATOM 5513 C C . SER A 1 690 ? -1.132 -14.414 2.106 1.00 94.81 690 SER A C 1
ATOM 5515 O O . SER A 1 690 ? -1.929 -14.396 3.040 1.00 94.81 690 SER A O 1
ATOM 5517 N N . LEU A 1 691 ? -1.509 -14.224 0.840 1.00 94.38 691 LEU A N 1
ATOM 5518 C CA . LEU A 1 691 ? -2.888 -13.873 0.493 1.00 94.38 691 LEU A CA 1
ATOM 5519 C C . LEU A 1 691 ? -3.842 -15.030 0.803 1.00 94.38 691 LEU A C 1
ATOM 5521 O O . LEU A 1 691 ? -4.764 -14.859 1.594 1.00 94.38 691 LEU A O 1
ATOM 5525 N N . ALA A 1 692 ? -3.545 -16.239 0.317 1.00 90.19 692 ALA A N 1
ATOM 5526 C CA . ALA A 1 692 ? -4.313 -17.434 0.664 1.00 90.19 692 ALA A CA 1
ATOM 5527 C C . ALA A 1 692 ? -4.250 -17.776 2.168 1.00 90.19 692 ALA A C 1
ATOM 5529 O O . ALA A 1 692 ? -5.178 -18.393 2.695 1.00 90.19 692 ALA A O 1
ATOM 5530 N N . ALA A 1 693 ? -3.200 -17.367 2.898 1.00 92.00 693 ALA A N 1
ATOM 5531 C CA . ALA A 1 693 ? -3.197 -17.437 4.361 1.00 92.00 693 ALA A CA 1
ATOM 5532 C C . ALA A 1 693 ? -4.213 -16.460 4.982 1.00 92.00 693 ALA A C 1
ATOM 5534 O O . ALA A 1 693 ? -5.033 -16.892 5.790 1.00 92.00 693 ALA A O 1
ATOM 5535 N N . MET A 1 694 ? -4.219 -15.185 4.579 1.00 92.69 694 MET A N 1
ATOM 5536 C CA . MET A 1 694 ? -5.157 -14.169 5.079 1.00 92.69 694 MET A CA 1
ATOM 5537 C C . MET A 1 694 ? -6.621 -14.478 4.742 1.00 92.69 694 MET A C 1
ATOM 5539 O O . MET A 1 694 ? -7.483 -14.315 5.606 1.00 92.69 694 MET A O 1
ATOM 5543 N N . GLU A 1 695 ? -6.901 -14.989 3.540 1.00 87.31 695 GLU A N 1
ATOM 5544 C CA . GLU A 1 695 ? -8.236 -15.478 3.170 1.00 87.31 695 GLU A CA 1
ATOM 5545 C C . GLU A 1 695 ? -8.697 -16.568 4.153 1.00 87.31 695 GLU A C 1
ATOM 5547 O O . GLU A 1 695 ? -9.776 -16.458 4.731 1.00 87.31 695 GLU A O 1
ATOM 5552 N N . SER A 1 696 ? -7.834 -17.545 4.461 1.00 87.69 696 SER A N 1
ATOM 5553 C CA . SER A 1 696 ? -8.149 -18.663 5.367 1.00 87.69 696 SER A CA 1
ATOM 5554 C C . SER A 1 696 ? -8.161 -18.352 6.874 1.00 87.69 696 SER A C 1
ATOM 5556 O O . SER A 1 696 ? -8.428 -19.251 7.667 1.00 87.69 696 SER A O 1
ATOM 5558 N N . LEU A 1 697 ? -7.827 -17.128 7.303 1.00 86.69 697 LEU A N 1
ATOM 5559 C CA . LEU A 1 697 ? -7.732 -16.776 8.725 1.00 86.69 697 LEU A CA 1
ATOM 5560 C C . LEU A 1 697 ? -8.959 -15.984 9.195 1.00 86.69 697 LEU A C 1
ATOM 5562 O O . LEU A 1 697 ? -9.113 -14.811 8.863 1.00 86.69 697 LEU A O 1
ATOM 5566 N N . ASP A 1 698 ? -9.785 -16.592 10.049 1.00 84.75 698 ASP A N 1
ATOM 5567 C CA . ASP A 1 698 ? -10.983 -15.969 10.646 1.00 84.75 698 ASP A CA 1
ATOM 5568 C C . ASP A 1 698 ? -10.688 -14.719 11.479 1.00 84.75 698 ASP A C 1
ATOM 5570 O O . ASP A 1 698 ? -11.569 -13.887 11.702 1.00 84.75 698 ASP A O 1
ATOM 5574 N N . SER A 1 699 ? -9.467 -14.584 11.997 1.00 87.44 699 SER A N 1
ATOM 5575 C CA . SER A 1 699 ? -9.024 -13.384 12.709 1.00 87.44 699 SER A CA 1
ATOM 5576 C C . SER A 1 699 ? -8.840 -12.185 11.778 1.00 87.44 699 SER A C 1
ATOM 5578 O O . SER A 1 699 ? -8.904 -11.052 12.252 1.00 87.44 699 SER A O 1
ATOM 5580 N N . ILE A 1 700 ? -8.645 -12.414 10.477 1.00 91.62 700 ILE A N 1
ATOM 5581 C CA . ILE A 1 700 ? -8.439 -11.392 9.452 1.00 91.62 700 ILE A CA 1
ATOM 5582 C C . ILE A 1 700 ? -9.743 -11.201 8.680 1.00 91.62 700 ILE A C 1
ATOM 5584 O O . ILE A 1 700 ? -10.238 -12.106 8.013 1.00 91.62 700 ILE A O 1
ATOM 5588 N N . GLU A 1 701 ? -10.305 -10.001 8.792 1.00 91.31 701 GLU A N 1
ATOM 5589 C CA . GLU A 1 701 ? -11.585 -9.627 8.180 1.00 91.31 701 GLU A CA 1
ATOM 5590 C C . GLU A 1 701 ? -11.391 -8.871 6.865 1.00 91.31 701 GLU A C 1
ATOM 5592 O O . GLU A 1 701 ? -12.188 -9.034 5.951 1.00 91.31 701 GLU A O 1
ATOM 5597 N N . ARG A 1 702 ? -10.330 -8.063 6.758 1.00 95.00 702 ARG A N 1
ATOM 5598 C CA . ARG A 1 702 ? -9.989 -7.309 5.547 1.00 95.00 702 ARG A CA 1
ATOM 5599 C C . ARG A 1 702 ? -8.479 -7.224 5.348 1.00 95.00 702 ARG A C 1
ATOM 5601 O O . ARG A 1 702 ? -7.738 -7.118 6.327 1.00 95.00 702 ARG A O 1
ATOM 5608 N N . TYR A 1 703 ? -8.029 -7.213 4.096 1.00 97.25 703 TYR A N 1
ATOM 5609 C CA . TYR A 1 703 ? -6.649 -6.898 3.720 1.00 97.25 703 TYR A CA 1
ATOM 5610 C C . TYR A 1 703 ? -6.591 -6.098 2.415 1.00 97.25 703 TYR A C 1
ATOM 5612 O O . TYR A 1 703 ? -7.427 -6.289 1.535 1.00 97.25 703 TYR A O 1
ATOM 5620 N N . ALA A 1 704 ? -5.605 -5.208 2.293 1.00 97.25 704 ALA A N 1
ATOM 5621 C CA . ALA A 1 704 ? -5.361 -4.436 1.078 1.00 97.25 704 ALA A CA 1
ATOM 5622 C C . ALA A 1 704 ? -3.890 -4.514 0.662 1.00 97.25 704 ALA A C 1
ATOM 5624 O O . ALA A 1 704 ? -2.980 -4.376 1.486 1.00 97.25 704 ALA A O 1
ATOM 5625 N N . TRP A 1 705 ? -3.661 -4.757 -0.628 1.00 95.88 705 TRP A N 1
ATOM 5626 C CA . TRP A 1 705 ? -2.316 -4.824 -1.190 1.00 95.88 705 TRP A CA 1
ATOM 5627 C C . TRP A 1 705 ? -1.775 -3.417 -1.433 1.00 95.88 705 TRP A C 1
ATOM 5629 O O . TRP A 1 705 ? -2.414 -2.613 -2.110 1.00 95.88 705 TRP A O 1
ATOM 5639 N N . TRP A 1 706 ? -0.584 -3.126 -0.908 1.00 93.31 706 TRP A N 1
ATOM 5640 C CA . TRP A 1 706 ? 0.154 -1.913 -1.242 1.00 93.31 706 TRP A CA 1
ATOM 5641 C C . TRP A 1 706 ? 0.961 -2.177 -2.508 1.00 93.31 706 TRP A C 1
ATOM 5643 O O . TRP A 1 706 ? 1.939 -2.917 -2.431 1.00 93.31 706 TRP A O 1
ATOM 5653 N N . THR A 1 707 ? 0.603 -1.625 -3.672 1.00 92.38 707 THR A N 1
ATOM 5654 C CA . THR A 1 707 ? -0.517 -0.712 -4.000 1.00 92.38 707 THR A CA 1
ATOM 5655 C C . THR A 1 707 ? -0.988 -0.967 -5.442 1.00 92.38 707 THR A C 1
ATOM 5657 O O . THR A 1 707 ? -0.302 -1.691 -6.165 1.00 92.38 707 THR A O 1
ATOM 5660 N N . LEU A 1 708 ? -2.122 -0.399 -5.882 1.00 92.31 708 LEU A N 1
ATOM 5661 C CA . LEU A 1 708 ? -2.628 -0.579 -7.258 1.00 92.31 708 LEU A CA 1
ATOM 5662 C C . LEU A 1 708 ? -1.576 -0.144 -8.297 1.00 92.31 708 LEU A C 1
ATOM 5664 O O . LEU A 1 708 ? -1.078 -0.969 -9.056 1.00 92.31 708 LEU A O 1
ATOM 5668 N N . TRP A 1 709 ? -1.182 1.130 -8.238 1.00 91.00 709 TRP A N 1
ATOM 5669 C CA . TRP A 1 709 ? -0.092 1.754 -8.997 1.00 91.00 709 TRP A CA 1
ATOM 5670 C C . TRP A 1 709 ? 0.405 3.000 -8.236 1.00 91.00 709 TRP A C 1
ATOM 5672 O O . TRP A 1 709 ? -0.331 3.528 -7.396 1.00 91.00 709 TRP A O 1
ATOM 5682 N N . ASN A 1 710 ? 1.632 3.486 -8.478 1.00 87.00 710 ASN A N 1
ATOM 5683 C CA . ASN A 1 710 ? 2.072 4.788 -7.952 1.00 87.00 710 ASN A CA 1
ATOM 5684 C C . ASN A 1 710 ? 3.222 5.438 -8.764 1.00 87.00 710 ASN A C 1
ATOM 5686 O O . ASN A 1 710 ? 4.266 4.808 -8.927 1.00 87.00 710 ASN A O 1
ATOM 5690 N N . PRO A 1 711 ? 3.116 6.724 -9.165 1.00 78.06 711 PRO A N 1
ATOM 5691 C CA . PRO A 1 711 ? 4.136 7.412 -9.967 1.00 78.06 711 PRO A CA 1
ATOM 5692 C C . PRO A 1 711 ? 5.323 7.958 -9.158 1.00 78.06 711 PRO A C 1
ATOM 5694 O O . PRO A 1 711 ? 6.321 8.382 -9.730 1.00 78.06 711 PRO A O 1
ATOM 5697 N N . THR A 1 712 ? 5.226 8.023 -7.827 1.00 75.25 712 THR A N 1
ATOM 5698 C CA . THR A 1 712 ? 6.192 8.772 -6.995 1.00 75.25 712 THR A CA 1
ATOM 5699 C C . THR A 1 712 ? 7.505 8.014 -6.788 1.00 75.25 712 THR A C 1
ATOM 5701 O O . THR A 1 712 ? 8.512 8.608 -6.407 1.00 75.25 712 THR A O 1
ATOM 5704 N N . LEU A 1 713 ? 7.492 6.690 -6.968 1.00 73.62 713 LEU A N 1
ATOM 5705 C CA . LEU A 1 713 ? 8.634 5.794 -6.794 1.00 73.62 713 LEU A CA 1
ATOM 5706 C C . LEU A 1 713 ? 8.511 4.637 -7.788 1.00 73.62 713 LEU A C 1
ATOM 5708 O O . LEU A 1 713 ? 7.441 4.049 -7.904 1.00 73.62 713 LEU A O 1
ATOM 5712 N N . LEU A 1 714 ? 9.606 4.237 -8.427 1.00 84.38 714 LEU A N 1
ATOM 5713 C CA . LEU A 1 714 ? 9.625 3.041 -9.267 1.00 84.38 714 LEU A CA 1
ATOM 5714 C C . LEU A 1 714 ? 9.777 1.783 -8.391 1.00 84.38 714 LEU A C 1
ATOM 5716 O O . LEU A 1 714 ? 10.732 1.687 -7.614 1.00 84.38 714 LEU A O 1
ATOM 5720 N N . LYS A 1 715 ? 8.822 0.841 -8.450 1.00 89.75 715 LYS A N 1
ATOM 5721 C CA . LYS A 1 715 ? 8.787 -0.343 -7.569 1.00 89.75 715 LYS A CA 1
ATOM 5722 C C . LYS A 1 715 ? 8.081 -1.555 -8.214 1.00 89.75 715 LYS A C 1
ATOM 5724 O O . LYS A 1 715 ? 7.125 -1.362 -8.950 1.00 89.75 715 LYS A O 1
ATOM 5729 N N . PRO A 1 716 ? 8.464 -2.802 -7.868 1.00 91.25 716 PRO A N 1
ATOM 5730 C CA . PRO A 1 716 ? 8.051 -4.011 -8.596 1.00 91.25 716 PRO A CA 1
ATOM 5731 C C . PRO A 1 716 ? 6.730 -4.656 -8.129 1.00 91.25 716 PRO A C 1
ATOM 5733 O O . PRO A 1 716 ? 6.473 -5.804 -8.465 1.00 91.25 716 PRO A O 1
ATOM 5736 N N . HIS A 1 717 ? 5.936 -4.006 -7.274 1.00 92.62 717 HIS A N 1
ATOM 5737 C CA . HIS A 1 717 ? 4.780 -4.632 -6.602 1.00 92.62 717 HIS A CA 1
ATOM 5738 C C . HIS A 1 717 ? 3.416 -4.097 -7.073 1.00 92.62 717 HIS A C 1
ATOM 5740 O O . HIS A 1 717 ? 2.400 -4.461 -6.481 1.00 92.62 717 HIS A O 1
ATOM 5746 N N . TYR A 1 718 ? 3.386 -3.196 -8.058 1.00 93.94 718 TYR A N 1
ATOM 5747 C CA . TYR A 1 718 ? 2.142 -2.613 -8.558 1.00 93.94 718 TYR A CA 1
ATOM 5748 C C . TYR A 1 718 ? 1.282 -3.682 -9.231 1.00 93.94 718 TYR A C 1
ATOM 5750 O O . TYR A 1 718 ? 1.789 -4.508 -9.990 1.00 93.94 718 TYR A O 1
ATOM 5758 N N . LEU A 1 719 ? -0.014 -3.685 -8.918 1.00 93.62 719 LEU A N 1
ATOM 5759 C CA . LEU A 1 719 ? -0.965 -4.651 -9.467 1.00 93.62 719 LEU A CA 1
ATOM 5760 C C . LEU A 1 719 ? -1.209 -4.401 -10.964 1.00 93.62 719 LEU A C 1
ATOM 5762 O O . LEU A 1 719 ? -1.437 -5.351 -11.710 1.00 93.62 719 LEU A O 1
ATOM 5766 N N . THR A 1 720 ? -1.117 -3.145 -11.408 1.00 90.00 720 THR A N 1
ATOM 5767 C CA . THR A 1 720 ? -1.235 -2.763 -12.822 1.00 90.00 720 THR A CA 1
ATOM 5768 C C . THR A 1 720 ? -0.139 -1.796 -13.254 1.00 90.00 720 THR A C 1
ATOM 5770 O O . THR A 1 720 ? 0.501 -1.142 -12.428 1.00 90.00 720 THR A O 1
ATOM 5773 N N . THR A 1 721 ? 0.021 -1.656 -14.568 1.00 85.25 721 THR A N 1
ATOM 5774 C CA . THR A 1 721 ? 0.624 -0.465 -15.183 1.00 85.25 721 THR A CA 1
ATOM 5775 C C . THR A 1 721 ? -0.323 0.739 -15.050 1.00 85.25 721 THR A C 1
ATOM 5777 O O . THR A 1 721 ? -1.497 0.592 -14.684 1.00 85.25 721 THR A O 1
ATOM 5780 N N . LYS A 1 722 ? 0.159 1.943 -15.370 1.00 81.69 722 LYS A N 1
ATOM 5781 C CA . LYS A 1 722 ? -0.627 3.193 -15.439 1.00 81.69 722 LYS A CA 1
ATOM 5782 C C . LYS A 1 722 ? -1.825 3.069 -16.382 1.00 81.69 722 LYS A C 1
ATOM 5784 O O . LYS A 1 722 ? -2.906 3.587 -16.096 1.00 81.69 722 LYS A O 1
ATOM 5789 N N . ASN A 1 723 ? -1.608 2.369 -17.496 1.00 71.31 723 ASN A N 1
ATOM 5790 C CA . ASN A 1 723 ? -2.572 2.196 -18.579 1.00 71.31 723 ASN A CA 1
ATOM 5791 C C . ASN A 1 723 ? -3.493 0.979 -18.369 1.00 71.31 723 ASN A C 1
ATOM 5793 O O . ASN A 1 723 ? -4.462 0.811 -19.105 1.00 71.31 723 ASN A O 1
ATOM 5797 N N . GLY A 1 724 ? -3.261 0.189 -17.316 1.00 75.81 724 GLY A N 1
ATOM 5798 C CA . GLY A 1 724 ? -4.176 -0.857 -16.867 1.00 75.81 724 GLY A CA 1
ATOM 5799 C C . GLY A 1 724 ? -3.870 -2.267 -17.366 1.00 75.81 724 GLY A C 1
ATOM 5800 O O . GLY A 1 724 ? -4.727 -3.131 -17.212 1.00 75.81 724 GLY A O 1
ATOM 5801 N N . ALA A 1 725 ? -2.677 -2.538 -17.898 1.00 79.69 725 ALA A N 1
ATOM 5802 C CA . ALA A 1 725 ? -2.210 -3.914 -18.080 1.00 79.69 725 ALA A CA 1
ATOM 5803 C C . ALA A 1 725 ? -1.972 -4.571 -16.703 1.00 79.69 725 ALA A C 1
ATOM 5805 O O . ALA A 1 725 ? -1.509 -3.915 -15.762 1.00 79.69 725 ALA A O 1
ATOM 5806 N N . LEU A 1 726 ? -2.319 -5.856 -16.562 1.00 82.88 726 LEU A N 1
ATOM 5807 C CA . LEU A 1 726 ? -2.132 -6.624 -15.323 1.00 82.88 726 LEU A CA 1
ATOM 5808 C C . LEU A 1 726 ? -0.708 -7.173 -15.236 1.00 82.88 726 LEU A C 1
ATOM 5810 O O . LEU A 1 726 ? -0.388 -8.166 -15.896 1.00 82.88 726 LEU A O 1
ATOM 5814 N N . THR A 1 727 ? 0.092 -6.611 -14.328 1.00 90.56 727 THR A N 1
ATOM 5815 C CA . THR A 1 727 ? 1.415 -7.171 -14.022 1.00 90.56 727 THR A CA 1
ATOM 5816 C C . THR A 1 727 ? 1.264 -8.568 -13.390 1.00 90.56 727 THR A C 1
ATOM 5818 O O . THR A 1 727 ? 0.193 -8.888 -12.851 1.00 90.56 727 THR A O 1
ATOM 5821 N N . PRO A 1 728 ? 2.321 -9.402 -13.363 1.00 93.38 728 PRO A N 1
ATOM 5822 C CA . PRO A 1 728 ? 2.269 -10.726 -12.745 1.00 93.38 728 PRO A CA 1
ATOM 5823 C C . PRO A 1 728 ? 1.668 -10.745 -11.331 1.00 93.38 728 PRO A C 1
ATOM 5825 O O . PRO A 1 728 ? 0.784 -11.550 -11.037 1.00 93.38 728 PRO A O 1
ATOM 5828 N N . VAL A 1 729 ? 2.076 -9.831 -10.441 1.00 95.69 729 VAL A N 1
ATOM 5829 C CA . VAL A 1 729 ? 1.538 -9.781 -9.070 1.00 95.69 729 VAL A CA 1
ATOM 5830 C C . VAL A 1 729 ? 0.079 -9.309 -9.016 1.00 95.69 729 VAL A C 1
ATOM 5832 O O . VAL A 1 729 ? -0.645 -9.699 -8.102 1.00 95.69 729 VAL A O 1
ATOM 5835 N N . GLY A 1 730 ? -0.392 -8.567 -10.025 1.00 92.12 730 GLY A N 1
ATOM 5836 C CA . GLY A 1 730 ? -1.816 -8.312 -10.251 1.00 92.12 730 GLY A CA 1
ATOM 5837 C C . GLY A 1 730 ? -2.600 -9.603 -10.485 1.00 92.12 730 GLY A C 1
ATOM 5838 O O . GLY A 1 730 ? -3.590 -9.866 -9.799 1.00 92.12 730 GLY A O 1
ATOM 5839 N N . ARG A 1 731 ? -2.106 -10.465 -11.383 1.00 88.19 731 ARG A N 1
ATOM 5840 C CA . ARG A 1 731 ? -2.718 -11.774 -11.690 1.00 88.19 731 ARG A CA 1
ATOM 5841 C C . ARG A 1 731 ? -2.690 -12.723 -10.484 1.00 88.19 731 ARG A C 1
ATOM 5843 O O . ARG A 1 731 ? -3.681 -13.406 -10.219 1.00 88.19 731 ARG A O 1
ATOM 5850 N N . GLY A 1 732 ? -1.610 -12.697 -9.699 1.00 88.12 732 GLY A N 1
ATOM 5851 C CA . GLY A 1 732 ? -1.496 -13.431 -8.432 1.00 88.12 732 GLY A CA 1
ATOM 5852 C C . GLY A 1 732 ? -2.384 -12.899 -7.292 1.00 88.12 732 GLY A C 1
ATOM 5853 O O . GLY A 1 732 ? -2.796 -13.674 -6.432 1.00 88.12 732 GLY A O 1
ATOM 5854 N N . PHE A 1 733 ? -2.723 -11.604 -7.276 1.00 94.62 733 PHE A N 1
ATOM 5855 C CA . PHE A 1 733 ? -3.657 -11.018 -6.299 1.00 94.62 733 PHE A CA 1
ATOM 5856 C C . PHE A 1 733 ? -5.119 -11.410 -6.566 1.00 94.62 733 PHE A C 1
ATOM 5858 O O . PHE A 1 733 ? -5.895 -11.603 -5.625 1.00 94.62 733 PHE A O 1
ATOM 5865 N N . LEU A 1 734 ? -5.492 -11.558 -7.841 1.00 82.88 734 LEU A N 1
ATOM 5866 C CA . LEU A 1 734 ? -6.804 -12.071 -8.246 1.00 82.88 734 LEU A CA 1
ATOM 5867 C C . LEU A 1 734 ? -6.989 -13.544 -7.845 1.00 82.88 734 LEU A C 1
ATOM 5869 O O . LEU A 1 734 ? -8.072 -13.928 -7.401 1.00 82.88 734 LEU A O 1
ATOM 5873 N N . ASN A 1 735 ? -5.915 -14.336 -7.915 1.00 81.62 735 ASN A N 1
ATOM 5874 C CA . ASN A 1 735 ? -5.938 -15.796 -7.783 1.00 81.62 735 ASN A CA 1
ATOM 5875 C C . ASN A 1 735 ? -5.013 -16.294 -6.642 1.00 81.62 735 ASN A C 1
ATOM 5877 O O . ASN A 1 735 ? -4.027 -16.999 -6.888 1.00 81.62 735 ASN A O 1
ATOM 5881 N N . PRO A 1 736 ? -5.275 -15.912 -5.376 1.00 85.50 736 PRO A N 1
ATOM 5882 C CA . PRO A 1 736 ? -4.379 -16.206 -4.262 1.00 85.50 736 PRO A CA 1
ATOM 5883 C C . PRO A 1 736 ? -4.302 -17.713 -3.976 1.00 85.50 736 PRO A C 1
ATOM 5885 O O . PRO A 1 736 ? -5.311 -18.367 -3.724 1.00 85.50 736 PRO A O 1
ATOM 5888 N N . GLY A 1 737 ? -3.085 -18.257 -3.949 1.00 80.69 737 GLY A N 1
ATOM 5889 C CA . GLY A 1 737 ? -2.819 -19.679 -3.713 1.00 80.69 737 GLY A CA 1
ATOM 5890 C C . GLY A 1 737 ? 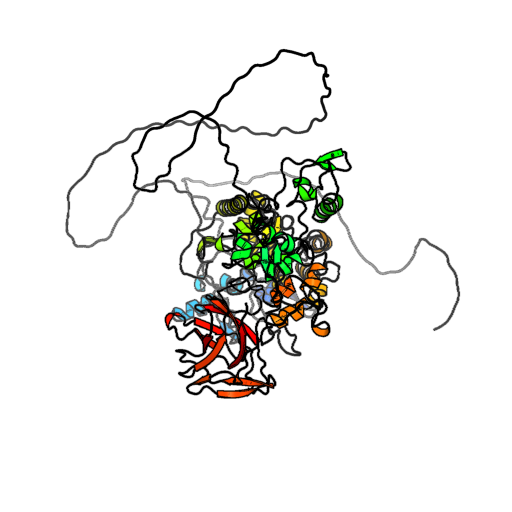-3.041 -20.618 -4.910 1.00 80.69 737 GLY A C 1
ATOM 5891 O O . GLY A 1 737 ? -2.801 -21.818 -4.752 1.00 80.69 737 GLY A O 1
ATOM 5892 N N . ASP A 1 738 ? -3.463 -20.121 -6.081 1.00 81.00 738 ASP A N 1
ATOM 5893 C CA . ASP A 1 738 ? -3.578 -20.947 -7.290 1.00 81.00 738 ASP A CA 1
ATOM 5894 C C . ASP A 1 738 ? -2.237 -21.072 -8.025 1.00 81.00 738 ASP A C 1
ATOM 5896 O O . ASP A 1 738 ? -1.695 -20.116 -8.577 1.00 81.00 738 ASP A O 1
ATOM 5900 N N . LYS A 1 739 ? -1.720 -22.299 -8.091 1.00 87.19 739 LYS A N 1
ATOM 5901 C CA . LYS A 1 739 ? -0.428 -22.611 -8.707 1.00 87.19 739 LYS A CA 1
ATOM 5902 C C . LYS A 1 739 ? -0.436 -22.530 -10.233 1.00 87.19 739 LYS A C 1
ATOM 5904 O O . LYS A 1 739 ? 0.645 -22.520 -10.809 1.00 87.19 739 LYS A O 1
ATOM 5909 N N . ASN A 1 740 ? -1.608 -22.478 -10.867 1.00 85.12 740 ASN A N 1
ATOM 5910 C CA . ASN A 1 740 ? -1.752 -22.430 -12.325 1.00 85.12 740 ASN A CA 1
ATOM 5911 C C . ASN A 1 740 ? -1.661 -21.004 -12.897 1.00 85.12 740 ASN A C 1
ATOM 5913 O O . ASN A 1 740 ? -1.662 -20.833 -14.114 1.00 85.12 740 ASN A O 1
ATOM 5917 N N . VAL A 1 741 ? -1.581 -19.985 -12.035 1.00 83.19 741 VAL A N 1
ATOM 5918 C CA . VAL A 1 741 ? -1.457 -18.579 -12.436 1.00 83.19 741 VAL A CA 1
ATOM 5919 C C . VAL A 1 741 ? -0.169 -18.351 -13.215 1.00 83.19 741 VAL A C 1
ATOM 5921 O O . VAL A 1 741 ? 0.930 -18.588 -12.710 1.00 83.19 741 VAL A O 1
ATOM 5924 N N . ASP A 1 742 ? -0.309 -17.806 -14.416 1.00 88.31 742 ASP A N 1
ATOM 5925 C CA . ASP A 1 742 ? 0.821 -17.283 -15.163 1.00 88.31 742 ASP A CA 1
ATOM 5926 C C . ASP A 1 742 ? 1.418 -16.055 -14.448 1.00 88.31 742 ASP A C 1
ATOM 5928 O O . ASP A 1 742 ? 0.784 -14.998 -14.340 1.00 88.31 742 ASP A O 1
ATOM 5932 N N . CYS A 1 743 ? 2.644 -16.236 -13.955 1.00 92.94 743 CYS A N 1
ATOM 5933 C CA . CYS A 1 743 ? 3.459 -15.228 -13.287 1.00 92.94 743 CYS A CA 1
ATOM 5934 C C . CYS A 1 743 ? 4.595 -14.686 -14.180 1.00 92.94 743 CYS A C 1
ATOM 5936 O O . CYS A 1 743 ? 5.450 -13.959 -13.670 1.00 92.94 743 CYS A O 1
ATOM 5938 N N . ASP A 1 744 ? 4.670 -15.050 -15.464 1.00 92.06 744 ASP A N 1
ATOM 5939 C CA . ASP A 1 744 ? 5.679 -14.518 -16.383 1.00 92.06 744 ASP A CA 1
ATOM 5940 C C . ASP A 1 744 ? 5.351 -13.096 -16.862 1.00 92.06 744 ASP A C 1
ATOM 5942 O O . ASP A 1 744 ? 4.219 -12.628 -16.775 1.00 92.06 744 ASP A O 1
ATOM 5946 N N . PHE A 1 745 ? 6.365 -12.353 -17.296 1.00 89.94 745 PHE A N 1
ATOM 5947 C CA . PHE A 1 745 ? 6.165 -10.998 -17.818 1.00 89.94 745 PHE A CA 1
ATOM 5948 C C . PHE A 1 745 ? 5.517 -11.040 -19.206 1.00 89.94 745 PHE A C 1
ATOM 5950 O O . PHE A 1 745 ? 5.742 -11.993 -19.952 1.00 89.94 745 PHE A O 1
ATOM 5957 N N . ASN A 1 746 ? 4.720 -10.026 -19.551 1.00 82.50 746 ASN A N 1
ATOM 5958 C CA . ASN A 1 746 ? 4.128 -9.941 -20.887 1.00 82.50 746 ASN A CA 1
ATOM 5959 C C . ASN A 1 746 ? 5.212 -9.607 -21.938 1.00 82.50 746 ASN A C 1
ATOM 5961 O O . ASN A 1 746 ? 6.290 -9.093 -21.604 1.00 82.50 746 ASN A O 1
ATOM 5965 N N . GLY A 1 747 ? 4.895 -9.892 -23.205 1.00 82.56 747 GLY A N 1
ATOM 5966 C CA . GLY A 1 747 ? 5.732 -9.595 -24.371 1.00 82.56 747 GLY A CA 1
ATOM 5967 C C . GLY A 1 747 ? 6.965 -10.494 -24.528 1.00 82.56 747 GLY A C 1
ATOM 5968 O O . GLY A 1 747 ? 7.430 -11.138 -23.588 1.00 82.56 747 GLY A O 1
ATOM 5969 N N . ASP A 1 748 ? 7.527 -10.521 -25.738 1.00 87.75 748 ASP A N 1
ATOM 5970 C CA . ASP A 1 748 ? 8.770 -11.250 -26.008 1.00 87.75 748 ASP A CA 1
ATOM 5971 C C . ASP A 1 748 ? 9.964 -10.631 -25.258 1.00 87.75 748 ASP A C 1
ATOM 5973 O O . ASP A 1 748 ? 10.118 -9.410 -25.168 1.00 87.75 748 ASP A O 1
ATOM 5977 N N . MET A 1 749 ? 10.852 -11.485 -24.736 1.00 92.56 749 MET A N 1
ATOM 5978 C CA . MET A 1 749 ? 12.091 -11.053 -24.082 1.00 92.56 749 MET A CA 1
ATOM 5979 C C . MET A 1 749 ? 13.170 -10.717 -25.116 1.00 92.56 749 MET A C 1
ATOM 5981 O O . MET A 1 749 ? 13.809 -11.600 -25.690 1.00 92.56 749 MET A O 1
ATOM 5985 N N . ILE A 1 750 ? 13.428 -9.427 -25.294 1.00 95.12 750 ILE A N 1
ATOM 5986 C CA . ILE A 1 750 ? 14.451 -8.887 -26.186 1.00 95.12 750 ILE A CA 1
ATOM 5987 C C . ILE A 1 750 ? 15.781 -8.825 -25.420 1.00 95.12 750 ILE A C 1
ATOM 5989 O O . ILE A 1 750 ? 15.965 -8.004 -24.516 1.00 95.12 750 ILE A O 1
ATOM 5993 N N . THR A 1 751 ? 16.702 -9.740 -25.732 1.00 95.56 751 THR A N 1
ATOM 5994 C CA . THR A 1 751 ? 17.940 -9.947 -24.963 1.00 95.56 751 THR A CA 1
ATOM 5995 C C . THR A 1 751 ? 19.027 -8.920 -25.271 1.00 95.56 751 THR A C 1
ATOM 5997 O O . THR A 1 751 ? 19.090 -8.342 -26.352 1.00 95.56 751 THR A O 1
ATOM 6000 N N . ALA A 1 752 ? 19.944 -8.721 -24.318 1.00 94.94 752 ALA A N 1
ATOM 6001 C CA . ALA A 1 752 ? 21.076 -7.799 -24.428 1.00 94.94 752 ALA A CA 1
ATOM 6002 C C . ALA A 1 752 ? 21.846 -7.852 -25.764 1.00 94.94 752 ALA A C 1
ATOM 6004 O O . ALA A 1 752 ? 22.379 -6.838 -26.207 1.00 94.94 752 ALA A O 1
ATOM 6005 N N . ASP A 1 753 ? 21.955 -9.024 -26.391 1.00 94.94 753 ASP A N 1
ATOM 6006 C CA . ASP A 1 753 ? 22.736 -9.244 -27.607 1.00 94.94 753 ASP A CA 1
ATOM 6007 C C . ASP A 1 753 ? 22.008 -8.969 -28.930 1.00 94.94 753 ASP A C 1
ATOM 6009 O O . ASP A 1 753 ? 22.639 -9.085 -29.981 1.00 94.94 753 ASP A O 1
ATOM 6013 N N . THR A 1 754 ? 20.744 -8.534 -28.896 1.00 95.69 754 THR A N 1
ATOM 6014 C CA . THR A 1 754 ? 20.068 -7.931 -30.061 1.00 95.69 754 THR A CA 1
ATOM 6015 C C . THR A 1 754 ? 20.177 -6.401 -30.089 1.00 95.69 754 THR A C 1
ATOM 6017 O O . THR A 1 754 ? 19.738 -5.780 -31.057 1.00 95.69 754 THR A O 1
ATOM 6020 N N . ALA A 1 755 ? 20.739 -5.778 -29.046 1.00 96.88 755 ALA A N 1
ATOM 6021 C CA . ALA A 1 755 ? 20.852 -4.326 -28.931 1.00 96.88 755 ALA A CA 1
ATOM 6022 C C . ALA A 1 755 ? 22.008 -3.744 -29.764 1.00 96.88 755 ALA A C 1
ATOM 6024 O O . ALA A 1 755 ? 23.087 -4.333 -29.876 1.00 96.88 755 ALA A O 1
ATOM 6025 N N . ILE A 1 756 ? 21.807 -2.535 -30.289 1.00 97.62 756 ILE A N 1
ATOM 6026 C CA . ILE A 1 756 ? 22.841 -1.747 -30.968 1.00 97.62 756 ILE A CA 1
ATOM 6027 C C . ILE A 1 756 ? 23.570 -0.903 -29.912 1.00 97.62 756 ILE A C 1
ATOM 6029 O O . ILE A 1 756 ? 22.943 -0.278 -29.056 1.00 97.62 756 ILE A O 1
ATOM 6033 N N . LEU A 1 757 ? 24.906 -0.916 -29.933 1.00 97.81 757 LEU A N 1
ATOM 6034 C CA . LEU A 1 757 ? 25.748 -0.311 -28.895 1.00 97.81 757 LEU A CA 1
ATOM 6035 C C . LEU A 1 757 ? 26.560 0.867 -29.434 1.00 97.81 757 LEU A C 1
ATOM 6037 O O . LEU A 1 757 ? 27.188 0.765 -30.489 1.00 97.81 757 LEU A O 1
ATOM 6041 N N . HIS A 1 758 ? 26.608 1.958 -28.667 1.00 96.81 758 HIS A N 1
ATOM 6042 C CA . HIS A 1 758 ? 27.295 3.192 -29.045 1.00 96.81 758 HIS A CA 1
ATOM 6043 C C . HIS A 1 758 ? 28.242 3.685 -27.939 1.00 96.81 758 HIS A C 1
ATOM 6045 O O . HIS A 1 758 ? 28.019 3.477 -26.744 1.00 96.81 758 HIS A O 1
ATOM 6051 N N . GLY A 1 759 ? 29.307 4.389 -28.332 1.00 95.50 759 GLY A N 1
ATOM 6052 C CA . GLY A 1 759 ? 30.297 4.935 -27.400 1.00 95.50 759 GLY A CA 1
ATOM 6053 C C . GLY A 1 759 ? 31.164 3.842 -26.770 1.00 95.50 759 GLY A C 1
ATOM 6054 O O . GLY A 1 759 ? 31.932 3.184 -27.467 1.00 95.50 759 GLY A O 1
ATOM 6055 N N . GLN A 1 760 ? 31.073 3.682 -25.448 1.00 95.62 760 GLN A N 1
ATOM 6056 C CA . GLN A 1 760 ? 31.793 2.667 -24.665 1.00 95.62 760 GLN A CA 1
ATOM 6057 C C . GLN A 1 760 ? 30.883 1.543 -24.138 1.00 95.62 760 GLN A C 1
ATOM 6059 O O . GLN A 1 760 ? 31.354 0.706 -23.363 1.00 95.62 760 GLN A O 1
ATOM 6064 N N . ALA A 1 761 ? 29.604 1.518 -24.535 1.00 96.88 761 ALA A N 1
ATOM 6065 C CA . ALA A 1 761 ? 28.673 0.456 -24.171 1.00 96.88 761 ALA A CA 1
ATOM 6066 C C . ALA A 1 761 ? 29.163 -0.897 -24.717 1.00 96.88 761 ALA A C 1
ATOM 6068 O O . ALA A 1 761 ? 29.544 -1.001 -25.883 1.00 96.88 761 ALA A O 1
ATOM 6069 N N . GLU A 1 762 ? 29.172 -1.936 -23.880 1.00 96.25 762 GLU A N 1
ATOM 6070 C CA . GLU A 1 762 ? 29.718 -3.250 -24.250 1.00 96.25 762 GLU A CA 1
ATOM 6071 C C . GLU A 1 762 ? 28.884 -4.414 -23.698 1.00 96.25 762 GLU A C 1
ATOM 6073 O O . GLU A 1 762 ? 28.367 -4.361 -22.576 1.00 96.25 762 GLU A O 1
ATOM 6078 N N . LEU A 1 763 ? 28.816 -5.498 -24.477 1.00 96.62 763 LEU A N 1
ATOM 6079 C CA . LEU A 1 763 ? 28.350 -6.801 -24.010 1.00 96.62 763 LEU A CA 1
ATOM 6080 C C . LEU A 1 763 ? 29.403 -7.460 -23.117 1.00 96.62 763 LEU A C 1
ATOM 6082 O O . LEU A 1 763 ? 30.577 -7.544 -23.474 1.00 96.62 763 LEU A O 1
ATOM 6086 N N . PHE A 1 764 ? 28.966 -8.040 -22.004 1.00 94.00 764 PHE A N 1
ATOM 6087 C CA . PHE A 1 764 ? 29.779 -8.953 -21.206 1.00 94.00 764 PHE A CA 1
ATOM 6088 C C . PHE A 1 764 ? 28.951 -10.155 -20.739 1.00 94.00 764 PHE A C 1
ATOM 6090 O O . PHE A 1 764 ? 27.732 -10.072 -20.591 1.00 94.00 764 PHE A O 1
ATOM 6097 N N . PHE A 1 765 ? 29.612 -11.288 -20.496 1.00 92.44 765 PHE A N 1
ATOM 6098 C CA . PHE A 1 765 ? 28.957 -12.448 -19.893 1.00 92.44 765 PHE A CA 1
ATOM 6099 C C . PHE A 1 765 ? 28.872 -12.281 -18.374 1.00 92.44 765 PHE A C 1
ATOM 6101 O O . PHE A 1 765 ? 29.888 -12.062 -17.704 1.00 92.44 765 PHE A O 1
ATOM 6108 N N . CYS A 1 766 ? 27.670 -12.414 -17.824 1.00 89.06 766 CYS A N 1
ATOM 6109 C CA . CYS A 1 766 ? 27.423 -12.284 -16.406 1.00 89.06 766 CYS A CA 1
ATOM 6110 C C . CYS A 1 766 ? 27.432 -13.641 -15.689 1.00 89.06 766 CYS A C 1
ATOM 6112 O O . CYS A 1 766 ? 26.522 -14.451 -15.835 1.00 89.06 766 CYS A O 1
ATOM 6114 N N . LYS A 1 767 ? 28.432 -13.868 -14.825 1.00 84.19 767 LYS A N 1
ATOM 6115 C CA . LYS A 1 767 ? 28.519 -15.091 -14.003 1.00 84.19 767 LYS A CA 1
ATOM 6116 C C . LYS A 1 767 ? 27.347 -15.240 -13.014 1.00 84.19 767 LYS A C 1
ATOM 6118 O O . LYS A 1 767 ? 26.976 -16.362 -12.696 1.00 84.19 767 LYS A O 1
ATOM 6123 N N . GLY A 1 768 ? 26.805 -14.134 -12.496 1.00 80.12 768 GLY A N 1
ATOM 6124 C CA . GLY A 1 768 ? 25.755 -14.157 -11.468 1.00 80.12 768 GLY A CA 1
ATOM 6125 C C . GLY A 1 768 ? 24.393 -14.650 -11.968 1.00 80.12 768 GLY A C 1
ATOM 6126 O O . GLY A 1 768 ? 23.705 -15.356 -11.239 1.00 80.12 768 GLY A O 1
ATOM 6127 N N . THR A 1 769 ? 24.036 -14.320 -13.210 1.00 84.31 769 THR A N 1
ATOM 6128 C CA . THR A 1 769 ? 22.786 -14.728 -13.881 1.00 84.31 769 THR A CA 1
ATOM 6129 C C . THR A 1 769 ? 22.984 -15.881 -14.871 1.00 84.31 769 THR A C 1
ATOM 6131 O O . THR A 1 769 ? 22.050 -16.630 -15.132 1.00 84.31 769 THR A O 1
ATOM 6134 N N . GLY A 1 770 ? 24.191 -16.041 -15.424 1.00 88.25 770 GLY A N 1
ATOM 6135 C CA . GLY A 1 770 ? 24.483 -16.974 -16.518 1.00 88.25 770 GLY A CA 1
ATOM 6136 C C . GLY A 1 770 ? 24.165 -16.426 -17.918 1.00 88.25 770 GLY A C 1
ATOM 6137 O O . GLY A 1 770 ? 24.193 -17.187 -18.882 1.00 88.25 770 GLY A O 1
ATOM 6138 N N . THR A 1 771 ? 23.865 -15.130 -18.040 1.00 91.31 771 THR A N 1
ATOM 6139 C CA . THR A 1 771 ? 23.369 -14.473 -19.265 1.00 91.31 771 THR A CA 1
ATOM 6140 C C . THR A 1 771 ? 24.375 -13.464 -19.834 1.00 91.31 771 THR A C 1
ATOM 6142 O O . THR A 1 771 ? 25.355 -13.098 -19.183 1.00 91.31 771 THR A O 1
ATOM 6145 N N . LYS A 1 772 ? 24.161 -12.993 -21.069 1.00 93.62 772 LYS A N 1
ATOM 6146 C CA . LYS A 1 772 ? 24.836 -11.785 -21.578 1.00 93.62 772 LYS A CA 1
ATOM 6147 C C . LYS A 1 772 ? 24.130 -10.545 -21.021 1.00 93.62 772 LYS A C 1
ATOM 6149 O O . LYS A 1 772 ? 22.916 -10.551 -20.866 1.00 93.62 772 LYS A O 1
ATOM 6154 N N . MET A 1 773 ? 24.886 -9.486 -20.751 1.00 95.38 773 MET A N 1
ATOM 6155 C CA . MET A 1 773 ? 24.368 -8.204 -20.264 1.00 95.38 773 MET A CA 1
ATOM 6156 C C . MET A 1 773 ? 25.128 -7.033 -20.893 1.00 95.38 773 MET A C 1
ATOM 6158 O O . MET A 1 773 ? 26.269 -7.197 -21.329 1.00 95.38 773 MET A O 1
ATOM 6162 N N . ILE A 1 774 ? 24.527 -5.843 -20.876 1.00 96.06 774 ILE A N 1
ATOM 6163 C CA . ILE A 1 774 ? 25.107 -4.604 -21.409 1.00 96.06 774 ILE A CA 1
ATOM 6164 C C . ILE A 1 774 ? 25.562 -3.704 -20.259 1.00 96.06 774 ILE A C 1
ATOM 6166 O O . ILE A 1 774 ? 24.776 -3.383 -19.365 1.00 96.06 774 ILE A O 1
ATOM 6170 N N . ARG A 1 775 ? 26.830 -3.276 -20.277 1.00 92.94 775 ARG A N 1
ATOM 6171 C CA . ARG A 1 775 ? 27.402 -2.337 -19.293 1.00 92.94 775 ARG A CA 1
ATOM 6172 C C . ARG A 1 775 ? 27.960 -1.075 -19.954 1.00 92.94 775 ARG A C 1
ATOM 6174 O O . ARG A 1 775 ? 27.967 -0.958 -21.173 1.00 92.94 775 ARG A O 1
ATOM 6181 N N . ASN A 1 776 ? 28.446 -0.155 -19.117 1.00 93.94 776 ASN A N 1
ATOM 6182 C CA . ASN A 1 776 ? 28.954 1.172 -19.489 1.00 93.94 776 ASN A CA 1
ATOM 6183 C C . ASN A 1 776 ? 27.891 2.063 -20.162 1.00 93.94 776 ASN A C 1
ATOM 6185 O O . ASN A 1 776 ? 28.213 2.865 -21.030 1.00 93.94 776 ASN A O 1
ATOM 6189 N N . ILE A 1 777 ? 26.625 1.915 -19.763 1.00 94.31 777 ILE A N 1
ATOM 6190 C CA . ILE A 1 777 ? 25.515 2.760 -20.221 1.00 94.31 777 ILE A CA 1
ATOM 6191 C C . ILE A 1 777 ? 25.617 4.137 -19.541 1.00 94.31 777 ILE A C 1
ATOM 6193 O O . ILE A 1 777 ? 25.919 4.218 -18.344 1.00 94.31 777 ILE A O 1
ATOM 6197 N N . GLY A 1 778 ? 25.378 5.205 -20.306 1.00 92.38 778 GLY A N 1
ATOM 6198 C CA . GLY A 1 778 ? 25.594 6.595 -19.900 1.00 92.38 778 GLY A CA 1
ATOM 6199 C C . GLY A 1 778 ? 26.999 7.108 -20.238 1.00 92.38 778 GLY A C 1
ATOM 6200 O O . GLY A 1 778 ? 27.763 6.470 -20.961 1.00 92.38 778 GLY A O 1
ATOM 6201 N N . LYS A 1 779 ? 27.348 8.311 -19.761 1.00 89.56 779 LYS A N 1
ATOM 6202 C CA . LYS A 1 779 ? 28.607 9.022 -20.085 1.00 89.56 779 LYS A CA 1
ATOM 6203 C C . LYS A 1 779 ? 28.902 9.076 -21.593 1.00 89.56 779 LYS A C 1
ATOM 6205 O O . LYS A 1 779 ? 29.990 8.713 -22.038 1.00 89.56 779 LYS A O 1
ATOM 6210 N N . ASN A 1 780 ? 27.932 9.547 -22.377 1.00 87.00 780 ASN A N 1
ATOM 6211 C CA . ASN A 1 780 ? 27.981 9.589 -23.850 1.00 87.00 780 ASN A CA 1
ATOM 6212 C C . ASN A 1 780 ? 28.013 8.203 -24.537 1.00 87.00 780 ASN A C 1
ATOM 6214 O O . ASN A 1 780 ? 28.397 8.109 -25.702 1.00 87.00 780 ASN A O 1
ATOM 6218 N N . SER A 1 781 ? 27.617 7.139 -23.835 1.00 95.69 781 SER A N 1
ATOM 6219 C CA . SER A 1 781 ? 27.432 5.792 -24.388 1.00 95.69 781 SER A CA 1
ATOM 6220 C C . SER A 1 781 ? 25.960 5.405 -24.291 1.00 95.69 781 SER A C 1
ATOM 6222 O O . SER A 1 781 ? 25.375 5.473 -23.207 1.00 95.69 781 SER A O 1
ATOM 6224 N N . THR A 1 782 ? 25.367 5.009 -25.414 1.00 96.56 782 THR A N 1
ATOM 6225 C CA . THR A 1 782 ? 23.943 4.667 -25.518 1.00 96.56 782 THR A CA 1
ATOM 6226 C C . THR A 1 782 ? 23.739 3.242 -26.013 1.00 96.56 782 THR A C 1
ATOM 6228 O O . THR A 1 782 ? 24.646 2.607 -26.561 1.00 96.56 782 THR A O 1
ATOM 6231 N N . VAL A 1 783 ? 22.533 2.736 -25.776 1.00 97.75 783 VAL A N 1
ATOM 6232 C CA . VAL A 1 783 ? 22.095 1.387 -26.138 1.00 97.75 783 VAL A CA 1
ATOM 6233 C C . VAL A 1 783 ? 20.728 1.496 -26.789 1.00 97.75 783 VAL A C 1
ATOM 6235 O O . VAL A 1 783 ? 19.806 2.003 -26.156 1.00 97.75 783 VAL A O 1
ATOM 6238 N N . GLU A 1 784 ? 20.594 1.018 -28.020 1.00 97.44 784 GLU A N 1
ATOM 6239 C CA . GLU A 1 784 ? 19.339 1.038 -28.771 1.00 97.44 784 GLU A CA 1
ATOM 6240 C C . GLU A 1 784 ? 18.750 -0.371 -28.881 1.00 97.44 784 GLU A C 1
ATOM 6242 O O . GLU A 1 784 ? 19.408 -1.302 -29.351 1.00 97.44 784 GLU A O 1
ATOM 6247 N N . PHE A 1 785 ? 17.489 -0.519 -28.483 1.00 97.19 785 PHE A N 1
ATOM 6248 C CA . PHE A 1 785 ? 16.671 -1.694 -28.771 1.00 97.19 785 PHE A CA 1
ATOM 6249 C C . PHE A 1 785 ? 15.620 -1.322 -29.814 1.00 97.19 785 PHE A C 1
ATOM 6251 O O . PHE A 1 785 ? 14.900 -0.336 -29.645 1.00 97.19 785 PHE A O 1
ATOM 6258 N N . LYS A 1 786 ? 15.514 -2.125 -30.875 1.00 95.31 786 LYS A N 1
ATOM 6259 C CA . LYS A 1 786 ? 14.417 -2.038 -31.842 1.00 95.31 786 LYS A CA 1
ATOM 6260 C C . LYS A 1 786 ? 13.265 -2.934 -31.412 1.00 95.31 786 LYS A C 1
ATOM 6262 O O . LYS A 1 786 ? 13.498 -4.088 -31.058 1.00 95.31 786 LYS A O 1
ATOM 6267 N N . ILE A 1 787 ? 12.048 -2.407 -31.480 1.00 93.44 787 ILE A N 1
ATOM 6268 C CA . ILE A 1 787 ? 10.805 -3.123 -31.176 1.00 93.44 787 ILE A CA 1
ATOM 6269 C C . ILE A 1 787 ? 9.770 -2.857 -32.275 1.00 93.44 787 ILE A C 1
ATOM 6271 O O . ILE A 1 787 ? 9.908 -1.897 -33.035 1.00 93.44 787 ILE A O 1
ATOM 6275 N N . PHE A 1 788 ? 8.718 -3.668 -32.338 1.00 91.25 788 PHE A N 1
ATOM 6276 C CA . PHE A 1 788 ? 7.537 -3.396 -33.157 1.00 91.25 788 PHE A CA 1
ATOM 6277 C C . PHE A 1 788 ? 6.330 -3.196 -32.237 1.00 91.25 788 PHE A C 1
ATOM 6279 O O . PHE A 1 788 ? 6.155 -3.983 -31.313 1.00 91.25 788 PHE A O 1
ATOM 6286 N N . MET A 1 789 ? 5.525 -2.161 -32.482 1.00 89.81 789 MET A N 1
ATOM 6287 C CA . MET A 1 789 ? 4.323 -1.849 -31.702 1.00 89.81 789 MET A CA 1
ATOM 6288 C C . MET A 1 789 ? 3.080 -1.916 -32.587 1.00 89.81 789 MET A C 1
ATOM 6290 O O . MET A 1 789 ? 3.057 -1.323 -33.668 1.00 89.81 789 MET A O 1
ATOM 6294 N N . GLU A 1 790 ? 2.028 -2.587 -32.116 1.00 86.56 790 GLU A N 1
ATOM 6295 C CA . GLU A 1 790 ? 0.758 -2.686 -32.851 1.00 86.56 790 GLU A CA 1
ATOM 6296 C C . GLU A 1 790 ? -0.100 -1.413 -32.750 1.00 86.56 790 GLU A C 1
ATOM 6298 O O . GLU A 1 790 ? -0.952 -1.183 -33.605 1.00 86.56 790 GLU A O 1
ATOM 6303 N N . THR A 1 791 ? 0.131 -0.555 -31.745 1.00 84.56 791 THR A N 1
ATOM 6304 C CA . THR A 1 791 ? -0.622 0.697 -31.547 1.00 84.56 791 THR A CA 1
ATOM 6305 C C . THR A 1 791 ? 0.269 1.882 -31.162 1.00 84.56 791 THR A C 1
ATOM 6307 O O . THR A 1 791 ? 1.259 1.737 -30.439 1.00 84.56 791 THR A O 1
ATOM 6310 N N . ASP A 1 792 ? -0.105 3.078 -31.627 1.00 88.88 792 ASP A N 1
ATOM 6311 C CA . ASP A 1 792 ? 0.462 4.347 -31.157 1.00 88.88 792 ASP A CA 1
ATOM 6312 C C . ASP A 1 792 ? 0.198 4.567 -29.657 1.00 88.88 792 ASP A C 1
ATOM 6314 O O . ASP A 1 792 ? -0.829 4.141 -29.125 1.00 88.88 792 ASP A O 1
ATOM 6318 N N . GLY A 1 793 ? 1.064 5.339 -28.992 1.00 86.50 793 GLY A N 1
ATOM 6319 C CA . GLY A 1 793 ? 0.765 5.930 -27.688 1.00 86.50 793 GLY A CA 1
ATOM 6320 C C . GLY A 1 793 ? 1.843 5.720 -26.632 1.00 86.50 793 GLY A C 1
ATOM 6321 O O . GLY A 1 793 ? 3.042 5.846 -26.887 1.00 86.50 793 GLY A O 1
ATOM 6322 N N . ASN A 1 794 ? 1.398 5.459 -25.405 1.00 87.75 794 ASN A N 1
ATOM 6323 C CA . ASN A 1 794 ? 2.264 5.281 -24.246 1.00 87.75 794 ASN A CA 1
ATOM 6324 C C . ASN A 1 794 ? 2.132 3.828 -23.798 1.00 87.75 794 ASN A C 1
ATOM 6326 O O . ASN A 1 794 ? 1.014 3.335 -23.663 1.00 87.75 794 ASN A O 1
ATOM 6330 N N . HIS A 1 795 ? 3.253 3.165 -23.540 1.00 87.56 795 HIS A N 1
ATOM 6331 C CA . HIS A 1 795 ? 3.307 1.734 -23.248 1.00 87.56 795 HIS A CA 1
ATOM 6332 C C . HIS A 1 795 ? 4.244 1.460 -22.080 1.00 87.56 795 HIS A C 1
ATOM 6334 O O . HIS A 1 795 ? 5.169 2.227 -21.804 1.00 87.56 795 HIS A O 1
ATOM 6340 N N . ALA A 1 796 ? 3.990 0.365 -21.377 1.00 90.19 796 ALA A N 1
ATOM 6341 C CA . ALA A 1 796 ? 4.841 -0.077 -20.289 1.00 90.19 796 ALA A CA 1
ATOM 6342 C C . ALA A 1 796 ? 5.900 -1.051 -20.821 1.00 90.19 796 ALA A C 1
ATOM 6344 O O . ALA A 1 796 ? 5.602 -1.906 -21.649 1.00 90.19 796 ALA A O 1
ATOM 6345 N N . ILE A 1 797 ? 7.140 -0.939 -20.342 1.00 93.12 797 ILE A N 1
ATOM 6346 C CA . ILE A 1 797 ? 8.215 -1.884 -20.668 1.00 93.12 797 ILE A CA 1
ATOM 6347 C C . ILE A 1 797 ? 8.783 -2.498 -19.396 1.00 93.12 797 ILE A C 1
ATOM 6349 O O . ILE A 1 797 ? 9.012 -1.804 -18.407 1.00 93.12 797 ILE A O 1
ATOM 6353 N N . ASN A 1 798 ? 9.077 -3.789 -19.411 1.00 94.75 798 ASN A N 1
ATOM 6354 C CA . ASN A 1 798 ? 9.885 -4.418 -18.377 1.00 94.75 798 ASN A CA 1
ATOM 6355 C C . ASN A 1 798 ? 11.363 -4.234 -18.705 1.00 94.75 798 ASN A C 1
ATOM 6357 O O . ASN A 1 798 ? 11.783 -4.485 -19.831 1.00 94.75 798 ASN A O 1
ATOM 6361 N N . VAL A 1 799 ? 12.167 -3.853 -17.713 1.00 96.00 799 VAL A N 1
ATOM 6362 C CA . VAL A 1 799 ? 13.630 -3.828 -17.826 1.00 96.00 799 VAL A CA 1
ATOM 6363 C C . VAL A 1 799 ? 14.223 -4.730 -16.750 1.00 96.00 799 VAL A C 1
ATOM 6365 O O . VAL A 1 799 ? 14.124 -4.422 -15.558 1.00 96.00 799 VAL A O 1
ATOM 6368 N N . SER A 1 800 ? 14.860 -5.831 -17.161 1.00 95.75 800 SER A N 1
ATOM 6369 C CA . SER A 1 800 ? 15.701 -6.629 -16.264 1.00 95.75 800 SER A CA 1
ATOM 6370 C C . SER A 1 800 ? 17.084 -6.002 -16.158 1.00 95.75 800 SER A C 1
ATOM 6372 O O . SER A 1 800 ? 17.732 -5.713 -17.170 1.00 95.75 800 SER A O 1
ATOM 6374 N N . TYR A 1 801 ? 17.543 -5.766 -14.929 1.00 94.50 801 TYR A N 1
ATOM 6375 C CA . TYR A 1 801 ? 18.765 -5.009 -14.690 1.00 94.50 801 TYR A CA 1
ATOM 6376 C C . TYR A 1 801 ? 19.520 -5.428 -13.420 1.00 94.50 801 TYR A C 1
ATOM 6378 O O . TYR A 1 801 ? 18.974 -6.048 -12.506 1.00 94.50 801 TYR A O 1
ATOM 6386 N N . ILE A 1 802 ? 20.794 -5.029 -13.341 1.00 92.25 802 ILE A N 1
ATOM 6387 C CA . ILE A 1 802 ? 21.643 -5.102 -12.142 1.00 92.25 802 ILE A CA 1
ATOM 6388 C C . ILE A 1 802 ? 22.178 -3.709 -11.794 1.00 92.25 802 ILE A C 1
ATOM 6390 O O . ILE A 1 802 ? 22.672 -2.980 -12.657 1.00 92.25 802 ILE A O 1
ATOM 6394 N N . SER A 1 803 ? 22.146 -3.353 -10.506 1.00 90.25 803 SER A N 1
ATOM 6395 C CA . SER A 1 803 ? 22.841 -2.174 -9.979 1.00 90.25 803 SER A CA 1
ATOM 6396 C C . SER A 1 803 ? 23.173 -2.325 -8.492 1.00 90.25 803 SER A C 1
ATOM 6398 O O . SER A 1 803 ? 22.276 -2.441 -7.660 1.00 90.25 803 SER A O 1
ATOM 6400 N N . ALA A 1 804 ? 24.453 -2.257 -8.107 1.00 86.75 804 ALA A N 1
ATOM 6401 C CA . ALA A 1 804 ? 24.866 -2.413 -6.699 1.00 86.75 804 ALA A CA 1
ATOM 6402 C C . ALA A 1 804 ? 24.491 -1.228 -5.777 1.00 86.75 804 ALA A C 1
ATOM 6404 O O . ALA A 1 804 ? 24.775 -1.246 -4.583 1.00 86.75 804 ALA A O 1
ATOM 6405 N N . GLN A 1 805 ? 23.875 -0.183 -6.328 1.00 88.06 805 GLN A N 1
ATOM 6406 C CA . GLN A 1 805 ? 23.359 0.990 -5.621 1.00 88.06 805 GLN A CA 1
ATOM 6407 C C . GLN A 1 805 ? 22.197 1.593 -6.423 1.00 88.06 805 GLN A C 1
ATOM 6409 O O . GLN A 1 805 ? 21.971 1.210 -7.571 1.00 88.06 805 GLN A O 1
ATOM 6414 N N . LYS A 1 806 ? 21.501 2.593 -5.876 1.00 90.06 806 LYS A N 1
ATOM 6415 C CA . LYS A 1 806 ? 20.604 3.429 -6.687 1.00 90.06 806 LYS A CA 1
ATOM 6416 C C . LYS A 1 806 ? 21.372 4.132 -7.813 1.00 90.06 806 LYS A C 1
ATOM 6418 O O . LYS A 1 806 ? 22.483 4.630 -7.584 1.00 90.06 806 LYS A O 1
ATOM 6423 N N . ARG A 1 807 ? 20.777 4.169 -9.008 1.00 89.94 807 ARG A N 1
ATOM 6424 C CA . ARG A 1 807 ? 21.313 4.820 -10.216 1.00 89.94 807 ARG A CA 1
ATOM 6425 C C . ARG A 1 807 ? 20.183 5.395 -11.074 1.00 89.94 807 ARG A C 1
ATOM 6427 O O . ARG A 1 807 ? 19.086 4.842 -11.032 1.00 89.94 807 ARG A O 1
ATOM 6434 N N . PRO A 1 808 ? 20.431 6.467 -11.846 1.00 91.19 808 PRO A N 1
ATOM 6435 C CA . PRO A 1 808 ? 19.531 6.834 -12.925 1.00 91.19 808 PRO A CA 1
ATOM 6436 C C . PRO A 1 808 ? 19.553 5.764 -14.025 1.00 91.19 808 PRO A C 1
ATOM 6438 O O . PRO A 1 808 ? 20.544 5.046 -14.197 1.00 91.19 808 PRO A O 1
ATOM 6441 N N . LEU A 1 809 ? 18.456 5.699 -14.768 1.00 93.62 809 LEU A N 1
ATOM 6442 C CA . LEU A 1 809 ? 18.384 5.154 -16.114 1.00 93.62 809 LEU A CA 1
ATOM 6443 C C . LEU A 1 809 ? 17.633 6.179 -16.968 1.00 93.62 809 LEU A C 1
ATOM 6445 O O . LEU A 1 809 ? 16.473 6.490 -16.688 1.00 93.62 809 LEU A O 1
ATOM 6449 N N . THR A 1 810 ? 18.314 6.745 -17.956 1.00 94.94 810 THR A N 1
ATOM 6450 C CA . THR A 1 810 ? 17.732 7.664 -18.941 1.00 94.94 810 THR A CA 1
ATOM 6451 C C . THR A 1 810 ? 17.222 6.870 -20.133 1.00 94.94 810 THR A C 1
ATOM 6453 O O . THR A 1 810 ? 17.896 5.947 -20.594 1.00 94.94 810 THR A O 1
ATOM 6456 N N . VAL A 1 811 ? 16.025 7.205 -20.613 1.00 95.38 811 VAL A N 1
ATOM 6457 C CA . VAL A 1 811 ? 15.348 6.487 -21.701 1.00 95.38 811 VAL A CA 1
ATOM 6458 C C . VAL A 1 811 ? 14.722 7.490 -22.661 1.00 95.38 811 VAL A C 1
ATOM 6460 O O . VAL A 1 811 ? 14.153 8.487 -22.224 1.00 95.38 811 VAL A O 1
ATOM 6463 N N . GLN A 1 812 ? 14.821 7.221 -23.957 1.00 94.94 812 GLN A N 1
ATOM 6464 C CA . GLN A 1 812 ? 14.230 8.002 -25.039 1.00 94.94 812 GLN A CA 1
ATOM 6465 C C . GLN A 1 812 ? 13.512 7.055 -26.005 1.00 94.94 812 GLN A C 1
ATOM 6467 O O . GLN A 1 812 ? 13.987 5.942 -26.226 1.00 94.94 812 GLN A O 1
ATOM 6472 N N . VAL A 1 813 ? 12.408 7.500 -26.606 1.00 95.19 813 VAL A N 1
ATOM 6473 C CA . VAL A 1 813 ? 11.684 6.750 -27.644 1.00 95.19 813 VAL A CA 1
ATOM 6474 C C . VAL A 1 813 ? 11.804 7.496 -28.978 1.00 95.19 813 VAL A C 1
ATOM 6476 O O . VAL A 1 813 ? 11.699 8.724 -29.034 1.00 95.19 813 VAL A O 1
ATOM 6479 N N . ASN A 1 814 ? 12.079 6.759 -30.057 1.00 93.31 814 ASN A N 1
ATOM 6480 C CA . ASN A 1 814 ? 12.114 7.239 -31.447 1.00 93.31 814 ASN A CA 1
ATOM 6481 C C . ASN A 1 814 ? 12.998 8.480 -31.686 1.00 93.31 814 ASN A C 1
ATOM 6483 O O . ASN A 1 814 ? 12.712 9.308 -32.549 1.00 93.31 814 ASN A O 1
ATOM 6487 N N . ASN A 1 815 ? 14.077 8.625 -30.905 1.00 84.25 815 ASN A N 1
ATOM 6488 C CA . ASN A 1 815 ? 14.994 9.773 -30.918 1.00 84.25 815 ASN A CA 1
ATOM 6489 C C . ASN A 1 815 ? 14.321 11.155 -30.723 1.00 84.25 815 ASN A C 1
ATOM 6491 O O . ASN A 1 815 ? 14.943 12.193 -30.960 1.00 84.25 815 ASN A O 1
ATOM 6495 N N . ASN A 1 816 ? 13.079 11.203 -30.223 1.00 83.25 816 ASN A N 1
ATOM 6496 C CA . ASN A 1 816 ? 12.397 12.452 -29.890 1.00 83.25 816 ASN A CA 1
ATOM 6497 C C . ASN A 1 816 ? 13.016 13.055 -28.617 1.00 83.25 816 ASN A C 1
ATOM 6499 O O . ASN A 1 816 ? 12.923 12.463 -27.540 1.00 83.25 816 ASN A O 1
ATOM 6503 N N . TYR A 1 817 ? 13.667 14.218 -28.702 1.00 74.94 817 TYR A N 1
ATOM 6504 C CA . TYR A 1 817 ? 14.311 14.865 -27.546 1.00 74.94 817 TYR A CA 1
ATOM 6505 C C . TYR A 1 817 ? 13.334 15.288 -26.440 1.00 74.94 817 TYR A C 1
ATOM 6507 O O . TYR A 1 817 ? 13.741 15.375 -25.283 1.00 74.94 817 TYR A O 1
ATOM 6515 N N . GLU A 1 818 ? 12.054 15.490 -26.759 1.00 78.62 818 GLU A N 1
ATOM 6516 C CA . GLU A 1 818 ? 11.012 15.809 -25.774 1.00 78.62 818 GLU A CA 1
ATOM 6517 C C . GLU A 1 818 ? 10.507 14.559 -25.024 1.00 78.62 818 GLU A C 1
ATOM 6519 O O . GLU A 1 818 ? 9.858 14.686 -23.989 1.00 78.62 818 GLU A O 1
ATOM 6524 N N . SER A 1 819 ? 10.861 13.349 -25.488 1.00 78.75 819 SER A N 1
ATOM 6525 C CA . SER A 1 819 ? 10.495 12.068 -24.855 1.00 78.75 819 SER A CA 1
ATOM 6526 C C . SER A 1 819 ? 11.479 11.573 -23.783 1.00 78.75 819 SER A C 1
ATOM 6528 O O . SER A 1 819 ? 11.276 10.492 -23.236 1.00 78.75 819 SER A O 1
ATOM 6530 N N . ILE A 1 820 ? 12.561 12.310 -23.490 1.00 90.06 820 ILE A N 1
ATOM 6531 C CA . ILE A 1 820 ? 13.623 11.821 -22.593 1.00 90.06 820 ILE A CA 1
ATOM 6532 C C . ILE A 1 820 ? 13.123 11.757 -21.144 1.00 90.06 820 ILE A C 1
ATOM 6534 O O . ILE A 1 820 ? 12.963 12.778 -20.474 1.00 90.06 820 ILE A O 1
ATOM 6538 N N . GLN A 1 821 ? 12.946 10.537 -20.640 1.00 92.50 821 GLN A N 1
ATOM 6539 C CA . GLN A 1 821 ? 12.562 10.246 -19.260 1.00 92.50 821 GLN A CA 1
ATOM 6540 C C . GLN A 1 821 ? 13.768 9.781 -18.434 1.00 92.50 821 GLN A C 1
ATOM 6542 O O . GLN A 1 821 ? 14.803 9.370 -18.964 1.00 92.50 821 GLN A O 1
ATOM 6547 N N . THR A 1 822 ? 13.676 9.882 -17.107 1.00 92.31 822 THR A N 1
ATOM 6548 C CA . THR A 1 822 ? 14.755 9.482 -16.186 1.00 92.31 822 THR A CA 1
ATOM 6549 C C . THR A 1 822 ? 14.182 8.785 -14.962 1.00 92.31 822 THR A C 1
ATOM 6551 O O . THR A 1 822 ? 13.450 9.389 -14.179 1.00 92.31 822 THR A O 1
ATOM 6554 N N . PHE A 1 823 ? 14.566 7.527 -14.765 1.00 92.00 823 PHE A N 1
ATOM 6555 C CA . PHE A 1 823 ? 14.062 6.672 -13.695 1.00 92.00 823 PHE A CA 1
ATOM 6556 C C . PHE A 1 823 ? 15.133 6.435 -12.627 1.00 92.00 823 PHE A C 1
ATOM 6558 O O . PHE A 1 823 ? 16.294 6.190 -12.949 1.00 92.00 823 PHE A O 1
ATOM 6565 N N . GLU A 1 824 ? 14.766 6.480 -11.342 1.00 91.94 824 GLU A N 1
ATOM 6566 C CA . GLU A 1 824 ? 15.667 6.070 -10.256 1.00 91.94 824 GLU A CA 1
ATOM 6567 C C . GLU A 1 824 ? 15.552 4.554 -10.039 1.00 91.94 824 GLU A C 1
ATOM 6569 O O . GLU A 1 824 ? 14.661 4.070 -9.337 1.00 91.94 824 GLU A O 1
ATOM 6574 N N . MET A 1 825 ? 16.471 3.796 -10.637 1.00 90.88 825 MET A N 1
ATOM 6575 C CA . MET A 1 825 ? 16.522 2.342 -10.509 1.00 90.88 825 MET A CA 1
ATOM 6576 C C . MET A 1 825 ? 16.930 1.944 -9.084 1.00 90.88 825 MET A C 1
ATOM 6578 O O . MET A 1 825 ? 17.873 2.496 -8.503 1.00 90.88 825 MET A O 1
ATOM 6582 N N . LEU A 1 826 ? 16.227 0.962 -8.513 1.00 89.38 826 LEU A N 1
ATOM 6583 C CA . LEU A 1 826 ? 16.500 0.450 -7.168 1.00 89.38 826 LEU A CA 1
ATOM 6584 C C . LEU A 1 826 ? 17.825 -0.328 -7.125 1.00 89.38 826 LEU A C 1
ATOM 6586 O O . LEU A 1 826 ? 18.272 -0.879 -8.128 1.00 89.38 826 LEU A O 1
ATOM 6590 N N . GLU A 1 827 ? 18.440 -0.434 -5.949 1.00 89.62 827 GLU A N 1
ATOM 6591 C CA . GLU A 1 827 ? 19.614 -1.295 -5.773 1.00 89.62 827 GLU A CA 1
ATOM 6592 C C . GLU A 1 827 ? 19.235 -2.791 -5.837 1.00 89.62 827 GLU A C 1
ATOM 6594 O O . GLU A 1 827 ? 18.306 -3.239 -5.164 1.00 89.62 827 GLU A O 1
ATOM 6599 N N . THR A 1 828 ? 19.987 -3.579 -6.611 1.00 88.19 828 THR A N 1
ATOM 6600 C CA . THR A 1 828 ? 19.969 -5.055 -6.590 1.00 88.19 828 THR A CA 1
ATOM 6601 C C . THR A 1 828 ? 21.013 -5.632 -5.622 1.00 88.19 828 THR A C 1
ATOM 6603 O O . THR A 1 828 ? 21.007 -6.821 -5.311 1.00 88.19 828 THR A O 1
ATOM 6606 N N . GLY A 1 829 ? 21.881 -4.775 -5.074 1.00 85.25 829 GLY A N 1
ATOM 6607 C CA . GLY A 1 829 ? 22.765 -5.052 -3.940 1.00 85.25 829 GLY A CA 1
ATOM 6608 C C . GLY A 1 829 ? 24.207 -5.394 -4.315 1.00 85.25 829 GLY A C 1
ATOM 6609 O O . GLY A 1 829 ? 25.121 -4.737 -3.829 1.00 85.25 829 GLY A O 1
ATOM 6610 N N . LYS A 1 830 ? 24.426 -6.399 -5.167 1.00 85.38 830 LYS A N 1
ATOM 6611 C CA . LYS A 1 830 ? 25.763 -6.813 -5.641 1.00 85.38 830 LYS A CA 1
ATOM 6612 C C . LYS A 1 830 ? 25.938 -6.521 -7.127 1.00 85.38 830 LYS A C 1
ATOM 6614 O O . LYS A 1 830 ? 24.977 -6.607 -7.890 1.00 85.38 830 LYS A O 1
ATOM 6619 N N . TRP A 1 831 ? 27.177 -6.293 -7.562 1.00 85.00 831 TRP A N 1
ATOM 6620 C CA . TRP A 1 831 ? 27.495 -6.354 -8.992 1.00 85.00 831 TRP A CA 1
ATOM 6621 C C . TRP A 1 831 ? 27.555 -7.801 -9.483 1.00 85.00 831 TRP A C 1
ATOM 6623 O O . TRP A 1 831 ? 27.890 -8.716 -8.734 1.00 85.00 831 TRP A O 1
ATOM 6633 N N . CYS A 1 832 ? 27.304 -8.010 -10.776 1.00 80.25 832 CYS A N 1
ATOM 6634 C CA . CYS A 1 832 ? 27.345 -9.336 -11.392 1.00 80.25 832 CYS A CA 1
ATOM 6635 C C . CYS A 1 832 ? 28.643 -10.124 -11.096 1.00 80.25 832 CYS A C 1
ATOM 6637 O O . CYS A 1 832 ? 28.592 -11.313 -10.778 1.00 80.25 832 CYS A O 1
ATOM 6639 N N . HIS A 1 833 ? 29.812 -9.472 -11.162 1.00 78.31 833 HIS A N 1
ATOM 6640 C CA . HIS A 1 833 ? 31.108 -10.123 -10.921 1.00 78.31 833 HIS A CA 1
ATOM 6641 C C . HIS A 1 833 ? 31.305 -10.577 -9.462 1.00 78.31 833 HIS A C 1
ATOM 6643 O O . HIS A 1 833 ? 32.186 -11.386 -9.184 1.00 78.31 833 HIS A O 1
ATOM 6649 N N . GLU A 1 834 ? 30.467 -10.095 -8.541 1.00 81.12 834 GLU A N 1
ATOM 6650 C CA . GLU A 1 834 ? 30.403 -10.534 -7.148 1.00 81.12 834 GLU A CA 1
ATOM 6651 C C . GLU A 1 834 ? 29.340 -11.624 -6.925 1.00 81.12 834 GLU A C 1
ATOM 6653 O O . GLU A 1 834 ? 29.078 -11.966 -5.775 1.00 81.12 834 GLU A O 1
ATOM 6658 N N . GLU A 1 835 ? 28.714 -12.157 -7.982 1.00 80.69 835 GLU A N 1
ATOM 6659 C CA . GLU A 1 835 ? 27.519 -13.025 -7.936 1.00 80.69 835 GLU A CA 1
ATOM 6660 C C . GLU A 1 835 ? 26.246 -12.255 -7.529 1.00 80.69 835 GLU A C 1
ATOM 6662 O O . GLU A 1 835 ? 25.438 -12.709 -6.719 1.00 80.69 835 GLU A O 1
ATOM 6667 N N . GLY A 1 836 ? 26.091 -11.041 -8.070 1.00 82.75 836 GLY A N 1
ATOM 6668 C CA . GLY A 1 836 ? 24.818 -10.318 -8.093 1.00 82.75 836 GLY A CA 1
ATOM 6669 C C . GLY A 1 836 ? 23.863 -10.869 -9.155 1.00 82.75 836 GLY A C 1
ATOM 6670 O O . GLY A 1 836 ? 24.298 -11.233 -10.247 1.00 82.75 836 GLY A O 1
ATOM 6671 N N . ILE A 1 837 ? 22.572 -10.898 -8.823 1.00 85.44 837 ILE A N 1
ATOM 6672 C CA . ILE A 1 837 ? 21.464 -11.311 -9.698 1.00 85.44 837 ILE A CA 1
ATOM 6673 C C . ILE A 1 837 ? 20.615 -10.098 -10.100 1.00 85.44 837 ILE A C 1
ATOM 6675 O O . ILE A 1 837 ? 20.620 -9.075 -9.404 1.00 85.44 837 ILE A O 1
ATOM 6679 N N . SER A 1 838 ? 19.913 -10.213 -11.225 1.00 89.31 838 SER A N 1
ATOM 6680 C CA . SER A 1 838 ? 19.019 -9.186 -11.757 1.00 89.31 838 SER A CA 1
ATOM 6681 C C . SER A 1 838 ? 17.693 -9.086 -10.993 1.00 89.31 838 SER A C 1
ATOM 6683 O O . SER A 1 838 ? 17.344 -9.935 -10.171 1.00 89.31 838 SER A O 1
ATOM 6685 N N . THR A 1 839 ? 16.965 -7.999 -11.240 1.00 92.06 839 THR A N 1
ATOM 6686 C CA . THR A 1 839 ? 15.532 -7.871 -10.943 1.00 92.06 839 THR A CA 1
ATOM 6687 C C . THR A 1 839 ? 14.866 -7.052 -12.041 1.00 92.06 839 THR A C 1
ATOM 6689 O O . THR A 1 839 ? 15.551 -6.388 -12.820 1.00 92.06 839 THR A O 1
ATOM 6692 N N . VAL A 1 840 ? 13.539 -7.091 -12.089 1.00 93.94 840 VAL A N 1
ATOM 6693 C CA . VAL A 1 840 ? 12.736 -6.445 -13.129 1.00 93.94 840 VAL A CA 1
ATOM 6694 C C . VAL A 1 840 ? 11.941 -5.289 -12.533 1.00 93.94 840 VAL A C 1
ATOM 6696 O O . VAL A 1 840 ? 11.287 -5.443 -11.496 1.00 93.94 840 VAL A O 1
ATOM 6699 N N . LEU A 1 841 ? 11.991 -4.136 -13.200 1.00 93.00 841 LEU A N 1
ATOM 6700 C CA . LEU A 1 841 ? 11.103 -3.000 -12.958 1.00 93.00 841 LEU A CA 1
ATOM 6701 C C . LEU A 1 841 ? 10.384 -2.635 -14.256 1.00 93.00 841 LEU A C 1
ATOM 6703 O O . LEU A 1 841 ? 11.006 -2.583 -15.315 1.00 93.00 841 LEU A O 1
ATOM 6707 N N . THR A 1 842 ? 9.087 -2.363 -14.143 1.00 91.69 842 THR A N 1
ATOM 6708 C CA . THR A 1 842 ? 8.239 -1.929 -15.253 1.00 91.69 842 THR A CA 1
ATOM 6709 C C . THR A 1 842 ? 8.268 -0.401 -15.343 1.00 91.69 842 THR A C 1
ATOM 6711 O O . THR A 1 842 ? 7.917 0.274 -14.374 1.00 91.69 842 THR A O 1
ATOM 6714 N N . LEU A 1 843 ? 8.737 0.143 -16.466 1.00 92.38 843 LEU A N 1
ATOM 6715 C CA . LEU A 1 843 ? 8.812 1.574 -16.762 1.00 92.38 843 LEU A CA 1
ATOM 6716 C C . LEU A 1 843 ? 7.617 1.969 -17.635 1.00 92.38 843 LEU A C 1
ATOM 6718 O O . LEU A 1 843 ? 7.371 1.324 -18.646 1.00 92.38 843 LEU A O 1
ATOM 6722 N N . GLU A 1 844 ? 6.913 3.044 -17.292 1.00 90.12 844 GLU A N 1
ATOM 6723 C CA . GLU A 1 844 ? 5.940 3.664 -18.203 1.00 90.12 844 GLU A CA 1
ATOM 6724 C C . GLU A 1 844 ? 6.718 4.559 -19.183 1.00 90.12 844 GLU A C 1
ATOM 6726 O O . GLU A 1 844 ? 7.475 5.419 -18.730 1.00 90.12 844 GLU A O 1
ATOM 6731 N N . LEU A 1 845 ? 6.556 4.378 -20.495 1.00 90.94 845 LEU A N 1
ATOM 6732 C CA . LEU A 1 845 ? 7.210 5.187 -21.527 1.00 90.94 845 LEU A CA 1
ATOM 6733 C C . LEU A 1 845 ? 6.177 5.803 -22.479 1.00 90.94 845 LEU A C 1
ATOM 6735 O O . LEU A 1 845 ? 5.143 5.213 -22.783 1.00 90.94 845 LEU A O 1
ATOM 6739 N N . ASP A 1 846 ? 6.474 7.007 -22.962 1.00 89.81 846 ASP A N 1
ATOM 6740 C CA . ASP A 1 846 ? 5.564 7.818 -23.775 1.00 89.81 846 ASP A CA 1
ATOM 6741 C C . ASP A 1 846 ? 6.114 8.008 -25.206 1.00 89.81 846 ASP A C 1
ATOM 6743 O O . ASP A 1 846 ? 7.328 8.127 -25.386 1.00 89.81 846 ASP A O 1
ATOM 6747 N N . ASN A 1 847 ? 5.224 8.198 -26.190 1.00 88.31 847 ASN A N 1
ATOM 6748 C CA . ASN A 1 847 ? 5.523 8.509 -27.606 1.00 88.31 847 ASN A CA 1
ATOM 6749 C C . ASN A 1 847 ? 6.031 7.341 -28.483 1.00 88.31 847 ASN A C 1
ATOM 6751 O O . ASN A 1 847 ? 6.855 7.553 -29.379 1.00 88.31 847 ASN A O 1
ATOM 6755 N N . PHE A 1 848 ? 5.515 6.130 -28.279 1.00 90.81 848 PHE A N 1
ATOM 6756 C CA . PHE A 1 848 ? 5.591 5.092 -29.310 1.00 90.81 848 PHE A CA 1
ATOM 6757 C C . PHE A 1 848 ? 4.631 5.399 -30.464 1.00 90.81 848 PHE A C 1
ATOM 6759 O O . PHE A 1 848 ? 3.590 6.036 -30.281 1.00 90.81 848 PHE A O 1
ATOM 6766 N N . THR A 1 849 ? 4.971 4.894 -31.643 1.00 92.94 849 THR A N 1
ATOM 6767 C CA . THR A 1 849 ? 4.148 4.937 -32.856 1.00 92.94 849 THR A CA 1
ATOM 6768 C C . THR A 1 849 ? 3.889 3.522 -33.360 1.00 92.94 849 THR A C 1
ATOM 6770 O O . THR A 1 849 ? 4.738 2.655 -33.182 1.00 92.94 849 THR A O 1
ATOM 6773 N N . MET A 1 850 ? 2.772 3.268 -34.034 1.00 93.38 850 MET A N 1
ATOM 6774 C CA . MET A 1 850 ? 2.521 1.981 -34.688 1.00 93.38 850 MET A CA 1
ATOM 6775 C C . MET A 1 850 ? 3.643 1.659 -35.699 1.00 93.38 850 MET A C 1
ATOM 6777 O O . MET A 1 850 ? 3.983 2.490 -36.544 1.00 93.38 850 MET A O 1
ATOM 6781 N N . GLY A 1 851 ? 4.213 0.452 -35.632 1.00 94.19 851 GLY A N 1
ATOM 6782 C CA . GLY A 1 851 ? 5.332 0.010 -36.474 1.00 94.19 851 GLY A CA 1
ATOM 6783 C C . GLY A 1 851 ? 6.663 -0.159 -35.726 1.00 94.19 851 GLY A C 1
ATOM 6784 O O . GLY A 1 851 ? 6.688 -0.465 -34.535 1.00 94.19 851 GLY A O 1
ATOM 6785 N N . GLU A 1 852 ? 7.790 0.001 -36.431 1.00 95.31 852 GLU A N 1
ATOM 6786 C CA . GLU A 1 852 ? 9.130 -0.085 -35.824 1.00 95.31 852 GLU A CA 1
ATOM 6787 C C . GLU A 1 852 ? 9.407 1.136 -34.931 1.00 95.31 852 GLU A C 1
ATOM 6789 O O . GLU A 1 852 ? 9.246 2.277 -35.360 1.00 95.31 852 GLU A O 1
ATOM 6794 N N . ASN A 1 853 ? 9.871 0.886 -33.706 1.00 94.88 853 ASN A N 1
ATOM 6795 C CA . ASN A 1 853 ? 10.288 1.903 -32.743 1.00 94.88 853 ASN A CA 1
ATOM 6796 C C . ASN A 1 853 ? 11.711 1.619 -32.244 1.00 94.88 853 ASN A C 1
ATOM 6798 O O . ASN A 1 853 ? 12.126 0.460 -32.160 1.00 94.88 853 ASN A O 1
ATOM 6802 N N . THR A 1 854 ? 12.420 2.667 -31.820 1.00 95.94 854 THR A N 1
ATOM 6803 C CA . THR A 1 854 ? 13.706 2.550 -31.112 1.00 95.94 854 THR A CA 1
ATOM 6804 C C . THR A 1 854 ? 13.565 3.044 -29.675 1.00 95.94 854 THR A C 1
ATOM 6806 O O . THR A 1 854 ? 13.183 4.194 -29.454 1.00 95.94 854 THR A O 1
ATOM 6809 N N . ILE A 1 855 ? 13.931 2.205 -28.703 1.00 96.75 855 ILE A N 1
ATOM 6810 C CA . ILE A 1 855 ? 14.144 2.603 -27.305 1.00 96.75 855 ILE A CA 1
ATOM 6811 C C . ILE A 1 855 ? 15.646 2.808 -27.090 1.00 96.75 855 ILE A C 1
ATOM 6813 O O . ILE A 1 855 ? 16.421 1.853 -27.181 1.00 96.75 855 ILE A O 1
ATOM 6817 N N . THR A 1 856 ? 16.051 4.035 -26.763 1.00 96.50 856 THR A N 1
ATOM 6818 C CA . THR A 1 856 ? 17.454 4.411 -26.536 1.00 96.50 856 THR A CA 1
ATOM 6819 C C . THR A 1 856 ? 17.712 4.662 -25.050 1.00 96.50 856 THR A C 1
ATOM 6821 O O . THR A 1 856 ? 17.153 5.587 -24.460 1.00 96.50 856 THR A O 1
ATOM 6824 N N . PHE A 1 857 ? 18.592 3.869 -24.437 1.00 96.94 857 PHE A N 1
ATOM 6825 C CA . PHE A 1 857 ? 19.036 4.022 -23.047 1.00 96.94 857 PHE A CA 1
ATOM 6826 C C . PHE A 1 857 ? 20.356 4.806 -22.945 1.00 96.94 857 PHE A C 1
ATOM 6828 O O . PHE A 1 857 ? 21.204 4.721 -23.836 1.00 96.94 857 PHE A O 1
ATOM 6835 N N . GLY A 1 858 ? 20.566 5.533 -21.841 1.00 94.88 858 GLY A N 1
ATOM 6836 C CA . GLY A 1 858 ? 21.804 6.284 -21.558 1.00 94.88 858 GLY A CA 1
ATOM 6837 C C . GLY A 1 858 ? 21.865 7.703 -22.143 1.00 94.88 858 GLY A C 1
ATOM 6838 O O . GLY A 1 858 ? 22.886 8.388 -22.004 1.00 94.88 858 GLY A O 1
ATOM 6839 N N . VAL A 1 859 ? 20.795 8.152 -22.807 1.00 91.75 859 VAL A N 1
ATOM 6840 C CA . VAL A 1 859 ? 20.715 9.434 -23.525 1.00 91.75 859 VAL A CA 1
ATOM 6841 C C . VAL A 1 859 ? 20.937 10.622 -22.589 1.00 91.75 859 VAL A C 1
ATOM 6843 O O . VAL A 1 859 ? 20.295 10.752 -21.552 1.00 91.75 859 VAL A O 1
ATOM 6846 N N . ASN A 1 860 ? 21.839 11.530 -22.978 1.00 86.94 860 ASN A N 1
ATOM 6847 C CA . ASN A 1 860 ? 22.232 12.723 -22.211 1.00 86.94 860 ASN A CA 1
ATOM 6848 C C . ASN A 1 860 ? 22.748 12.448 -20.777 1.00 86.94 860 ASN A C 1
ATOM 6850 O O . ASN A 1 860 ? 22.971 13.391 -20.012 1.00 86.94 860 ASN A O 1
ATOM 6854 N N . SER A 1 861 ? 22.994 11.187 -20.402 1.00 86.56 861 SER A N 1
ATOM 6855 C CA . SER A 1 861 ? 23.445 10.844 -19.054 1.00 86.56 861 SER A CA 1
ATOM 6856 C C . SER A 1 861 ? 24.934 11.121 -18.856 1.00 86.56 861 SER A C 1
ATOM 6858 O O . SER A 1 861 ? 25.792 10.693 -19.629 1.00 86.56 861 SER A O 1
ATOM 6860 N N . THR A 1 862 ? 25.259 11.814 -17.764 1.00 83.69 862 THR A N 1
ATOM 6861 C CA . THR A 1 862 ? 26.638 12.153 -17.357 1.00 83.69 862 THR A CA 1
ATOM 6862 C C . THR A 1 862 ? 27.205 11.197 -16.300 1.00 83.69 862 THR A C 1
ATOM 6864 O O . THR A 1 862 ? 28.336 11.359 -15.839 1.00 83.69 862 THR A O 1
ATOM 6867 N N . THR A 1 863 ? 26.434 10.175 -15.925 1.00 87.56 863 THR A N 1
ATOM 6868 C CA . THR A 1 863 ? 26.748 9.187 -14.884 1.00 87.56 863 THR A CA 1
ATOM 6869 C C . THR A 1 863 ? 26.751 7.767 -15.444 1.00 87.56 863 THR A C 1
ATOM 6871 O O . THR A 1 863 ? 26.217 7.529 -16.520 1.00 87.56 863 THR A O 1
ATOM 6874 N N . ASP A 1 864 ? 27.349 6.817 -14.717 1.00 87.31 864 ASP A N 1
ATOM 6875 C CA . ASP A 1 864 ? 27.180 5.392 -15.028 1.00 87.31 864 ASP A CA 1
ATOM 6876 C C . ASP A 1 864 ? 25.772 4.939 -14.617 1.00 87.31 864 ASP A C 1
ATOM 6878 O O . ASP A 1 864 ? 25.386 5.124 -13.457 1.00 87.31 864 ASP A O 1
ATOM 6882 N N . GLU A 1 865 ? 25.036 4.305 -15.525 1.00 90.38 865 GLU A N 1
ATOM 6883 C CA . GLU A 1 865 ? 23.644 3.884 -15.302 1.00 90.38 865 GLU A CA 1
ATOM 6884 C C . GLU A 1 865 ? 23.544 2.413 -14.846 1.00 90.38 865 GLU A C 1
ATOM 6886 O O . GLU A 1 865 ? 24.525 1.818 -14.378 1.00 90.38 865 GLU A O 1
ATOM 6891 N N . ALA A 1 866 ? 22.347 1.829 -14.889 1.00 90.12 866 ALA A N 1
ATOM 6892 C CA . ALA A 1 866 ? 22.136 0.407 -14.617 1.00 90.12 866 ALA A CA 1
ATOM 6893 C C . ALA A 1 866 ? 22.753 -0.498 -15.710 1.00 90.12 866 ALA A C 1
ATOM 6895 O O . ALA A 1 866 ? 22.957 -0.075 -16.844 1.00 90.12 866 ALA A O 1
ATOM 6896 N N . ILE A 1 867 ? 23.038 -1.758 -15.366 1.00 93.19 867 ILE A N 1
ATOM 6897 C CA . ILE A 1 867 ? 23.405 -2.811 -16.329 1.00 93.19 867 ILE A CA 1
ATOM 6898 C C . ILE A 1 867 ? 22.116 -3.488 -16.798 1.00 93.19 867 ILE A C 1
ATOM 6900 O O . ILE A 1 867 ? 21.389 -3.984 -15.941 1.00 93.19 867 ILE A O 1
ATOM 6904 N N . ILE A 1 868 ? 21.852 -3.550 -18.106 1.00 95.88 868 ILE A N 1
ATOM 6905 C CA . ILE A 1 868 ? 20.635 -4.165 -18.679 1.00 95.88 868 ILE A CA 1
ATOM 6906 C C . ILE A 1 868 ? 20.905 -5.626 -19.074 1.00 95.88 868 ILE A C 1
ATOM 6908 O O . ILE A 1 868 ? 21.982 -5.951 -19.576 1.00 95.88 868 ILE A O 1
ATOM 6912 N N . GLU A 1 869 ? 19.930 -6.507 -18.842 1.00 95.31 869 GLU A N 1
ATOM 6913 C CA . GLU A 1 869 ? 19.948 -7.927 -19.232 1.00 95.31 869 GLU A CA 1
ATOM 6914 C C . GLU A 1 869 ? 19.051 -8.211 -20.447 1.00 95.31 869 GLU A C 1
ATOM 6916 O O . GLU A 1 869 ? 19.479 -8.837 -21.415 1.00 95.31 869 GLU A O 1
ATOM 6921 N N . TRP A 1 870 ? 17.807 -7.740 -20.383 1.00 96.44 870 TRP A N 1
ATOM 6922 C CA . TRP A 1 870 ? 16.779 -7.859 -21.414 1.00 96.44 870 TRP A CA 1
ATOM 6923 C C . TRP A 1 870 ? 15.671 -6.832 -21.150 1.00 96.44 870 TRP A C 1
ATOM 6925 O O . TRP A 1 870 ? 15.564 -6.307 -20.032 1.00 96.44 870 TRP A O 1
ATOM 6935 N N . ILE A 1 871 ? 14.847 -6.572 -22.165 1.00 96.75 871 ILE A N 1
ATOM 6936 C CA . ILE A 1 871 ? 13.588 -5.823 -22.037 1.00 96.75 871 ILE A CA 1
ATOM 6937 C C . ILE A 1 871 ? 12.407 -6.632 -22.598 1.00 96.75 871 ILE A C 1
ATOM 6939 O O . ILE A 1 871 ? 12.619 -7.512 -23.426 1.00 96.75 871 ILE A O 1
ATOM 6943 N N . SER A 1 872 ? 11.183 -6.356 -22.153 1.00 94.31 872 SER A N 1
ATOM 6944 C CA . SER A 1 872 ? 9.941 -6.822 -22.804 1.00 94.31 872 SER A CA 1
ATOM 6945 C C . SER A 1 872 ? 8.878 -5.720 -22.755 1.00 94.31 872 SER A C 1
ATOM 6947 O O . SER A 1 872 ? 9.067 -4.723 -22.054 1.00 94.31 872 SER A O 1
ATOM 6949 N N . ILE A 1 873 ? 7.783 -5.876 -23.498 1.00 89.19 873 ILE A N 1
ATOM 6950 C CA . ILE A 1 873 ? 6.678 -4.908 -23.575 1.00 89.19 873 ILE A CA 1
ATOM 6951 C C . ILE A 1 873 ? 5.466 -5.447 -22.798 1.00 89.19 873 ILE A C 1
ATOM 6953 O O . ILE A 1 873 ? 5.145 -6.627 -22.891 1.00 89.19 873 ILE A O 1
ATOM 6957 N N . GLU A 1 874 ? 4.810 -4.597 -22.008 1.00 79.25 874 GLU A N 1
ATOM 6958 C CA . GLU A 1 874 ? 3.549 -4.905 -21.318 1.00 79.25 874 GLU A CA 1
ATOM 6959 C C . GLU A 1 874 ? 2.377 -4.261 -22.065 1.00 79.25 874 GLU A C 1
ATOM 6961 O O . GLU A 1 874 ? 1.914 -3.177 -21.692 1.00 79.25 874 GLU A O 1
ATOM 6966 N N . ASP A 1 875 ? 1.921 -4.965 -23.105 1.00 61.03 875 ASP A N 1
ATOM 6967 C CA . ASP A 1 875 ? 0.616 -4.779 -23.756 1.00 61.03 875 ASP A CA 1
ATOM 6968 C C . ASP A 1 875 ? -0.545 -5.312 -22.869 1.00 61.03 875 ASP A C 1
ATOM 6970 O O . ASP A 1 875 ? -0.376 -6.372 -22.203 1.00 61.03 875 ASP A O 1
#

Organism: NCBI:txid426638

Secondary structure (DSSP, 8-state):
------------------------------------------------------GGGSSTTSSSSB-TT-EEEEEETTEEEEEEGGGGT--SS-HHHHHHHH-SHHHHHHBTTTTT-----SS--TT-EEE-TTT--EEETHHHHSS-HHHHHHHHHHHTTSHHHHHHSHHHH----PPPP----------------------------------------------------------------------------------------------------------------TT-EEE-SSS--EEEGGGGTS-TTTHHHHHHHH--HHHHHH-TTTTT---TTSSB-TT--EE-TTS-EE-THHHH--SSHHHHHHHHHHHTT-EETTEEHHHHBTTTT---S-SSEEEE--S---HHHHHTTGGG-SEEE-SSSS--TTTTHHHHHHTT-EE--B--SSEEEETBEEEEESSTT---SS---PPBPPHHHHHHHHHHHHHHTTTSS---EEE--S-TTSTTSPPPHHHHHHHIIIIIHHHHHHTT-EEEEEEE-SSHHHHHHHHHHHHHHHHHTT-SSS---TTSEEEEEEE-----HHHHHHHT-SSTT-HHHHHHHHHHTTSS-HHHHHHHHHTS-EEEEEEE-STT-EE--TTS--EE-SSPPPHHHHHHHHTTSSHHHHTT-HHHHHHT-TTEEEEEES-S--TTS--TT-SB-TT--B-HHHHHHHSTT-TT---SPSS--EEGGGSEE-TT-EEEE-TTTSSEEEE--BTTB-EEEEEEESSSEEEEEEEEEE-SS-EEEEEEETT-GGG-EEEEEPP-SS-GGGT---EEEEEEEEEE-SEEEEEEESTT--SB-PEEEEEEEE-